Protein AF-0000000080310725 (afdb_homodimer)

Nearest PDB structures (foldseek):
  8wt9-assembly1_D  TM=8.294E-01  e=2.857E-10  Escherichia coli
  8wt6-assembly1_D  TM=8.098E-01  e=4.508E-10  Escherichia coli
  8wt7-assembly1_C  TM=7.850E-01  e=8.536E-10  Escherichia coli
  7l2y-assembly1_AAA-2  TM=4.038E-01  e=7.642E-01  Human immunodeficiency virus 1
  2qm1-assembly1_B  TM=2.972E-01  e=1.480E-01  Enterococcus faecalis V583

Secondary structure (DSSP, 8-state):
-------------EEEGGG--HHHHHHHH-SEEEEEEE--SSEEEEEEEETTS-EEEEEEEETTTTHHHHHHHHHHHHHTT-EEEEEE---TTTTHHHHHHHHHTT--EEE--HHHHHHHHHHHHS-----HHHHHHHHHHHHHTT--EE-PPPPHHHHHHHHHHHHHHHHHHHHHHHHHHHHHHHHHH-GGGGGTS-TT-HHHHHHHHH--SHHHHHHTHHHHHHHHHHHHTT-S-HHHHHHHHHHTTT--SPPPPHHHHHHHHHHHHHHHHHHHHHHHHHHHHHHHHHT-GGGHHHHHHH-HHHHHHHHHHH--GGGSS-HHHHHHHTT-SEEEE--SSSTT--EEEE---S-HHHHHHHHHHHHHHHHH-HHHHHHHHHH--SSHHHHHHHHHHHHHHHHHHHHHHHTTPPP-GGGTS-HHHHHHHT---------------/-------------EEEGGG--HHHHHHHH-SEEEEEEE--SSEEEEEEEETT--EEEEEEEETTTTHHHHHHHHHHHHHTT-EEEEEE---TTTTHHHHHHHHHTT--EEE--HHHHHHHHHHHHS-----HHHHHHHHHHHHHTT--EE-PPPPHHHHHHHHHHHHHHHHHHHHHHHHHHHHHHHHHH-GGGGGTS-TT-HHHHHHHHH--SHHHHHHTHHHHHHHHHHHHTT-S-HHHHHHHHHHTTT--SPPPPHHHHHHHHHHHHHHHHHHHHHHHHHHHHHHHHHT-GGGHHHHHHH-HHHHHHHHHHH--GGGSS-HHHHHHHTT-SEEEE--SSSTT--EEEE---S-HHHHHHHHHHHHHHHHH-HHHHHHHHHH--SSHHHHHHHHHHHHHHHHHHHHHHHTTPPP-GGGTS-HHHHHHHHT--------------

pLDDT: mean 86.04, std 17.28, range [19.34, 98.25]

Organism: NCBI:txid927083

Foldseek 3Di:
DPPPPQPPPPDLDEAELVPDDLVVLLVVQDQEWEWEWEFDQFKIKIFIHHLQLHTDHIYIDTPPVCLVSVVVSVVSSVVVRYQYAYEYEDDDCRCVVVVVVCVVVVHWYKYAYPVVLQVCLCVNNNDNDDDRSSSNSSRSNCVSVVRIGTDDDADPLLVVLLVLLVQLCVLVVVLVVLLVVLQVLCCAAPVCQVVQDDSLDLLNLQLCLVPVHLVSCQVPVVVQLVSSCVRCVCVDDSVSSCSNSVSSVDGPHDDDDPVSSVVSNVSSVSSNVSVVSSVVSLVVLVVSVVVPPLCVLVCVVQNRNLSSQLCNFPNQLQPDPALVRQCVQQQLDWDWDQDVPPRPDTDIDGRNNYDPSNVVSLLVSLVVCLVPPVVNVLQLVVQQDPDPVSNVVSSSLSSSLVSRQSNVSSVPDHDDVCVSDVVVVSVVVVPPDDPPPPPPPPDDD/DPPPPQPPPPDLDEAELVPDDLVVLLVVQDQEWEWEWEFDQFKIKIFIHHLQLHTDHIYIYTPPVCLVSVVVSVVSSVVVRYQYAYEYEDDPCRCVVVVVVCVVVVHWYKYAYPVVLQVCLCVNNNDNDDDRSSSNSSRSNCVSVVRIGTDDDADPLLVVLLVLLVQLCVLVVVLVVLLVVLQVLCCAAPVCQVVQDDSLDLLNLQLCLVPVHLVSCQVPVVVQLVSSCVRCVCVDDSVSSCSNSVSSVDGPHDDDDPVSSVVSNVSSVSSNVSVVSSVVSLVVLVVSVVVPPLCVLVCVVQNRNLSSQLCNFPNQLLPDPALVRQCVQQQLDWDWDQDVPPRPDTDIDGRNNYDPSNVVSLLVSLVVCLVPPPVNVLQLVVQQDPDPVSNVVSSSLSSSLVSRQSNVSSVPDHDDPCVSDVVVVSVVVVPPDPCPDDPPPPDPD

InterPro domains:
  IPR003346 Transposase IS116/IS110/IS902, C-terminal [PF02371] (301-380)
  IPR047650 Transposase IS110-like [PTHR33055] (34-418)

Structure (mmCIF, N/CA/C/O backbone):
data_AF-0000000080310725-model_v1
#
loop_
_entity.id
_entity.type
_entity.pdbx_description
1 polymer Transposase
#
loop_
_atom_site.group_PDB
_atom_site.id
_atom_site.type_symbol
_atom_site.label_atom_id
_atom_site.label_alt_id
_atom_site.label_comp_id
_atom_site.label_asym_id
_atom_site.label_entity_id
_atom_site.label_seq_id
_atom_site.pdbx_PDB_ins_code
_atom_site.Cartn_x
_atom_site.Cartn_y
_atom_site.Cartn_z
_atom_site.occupancy
_atom_site.B_iso_or_equiv
_atom_site.auth_seq_id
_atom_site.auth_comp_id
_atom_site.auth_asym_id
_atom_site.auth_atom_id
_atom_site.pdbx_PDB_model_num
ATOM 1 N N . MET A 1 1 ? -17.328 -12.906 -55.906 1 25.42 1 MET A N 1
ATOM 2 C CA . MET A 1 1 ? -18 -12.305 -54.75 1 25.42 1 MET A CA 1
ATOM 3 C C . MET A 1 1 ? -18.172 -13.32 -53.625 1 25.42 1 MET A C 1
ATOM 5 O O . MET A 1 1 ? -18.984 -14.242 -53.719 1 25.42 1 MET A O 1
ATOM 9 N N . GLN A 1 2 ? -17.047 -13.789 -53.062 1 28.05 2 GLN A N 1
ATOM 10 C CA . GLN A 1 2 ? -17.016 -14.812 -52 1 28.05 2 GLN A CA 1
ATOM 11 C C . GLN A 1 2 ? -17.906 -14.438 -50.844 1 28.05 2 GLN A C 1
ATOM 13 O O . GLN A 1 2 ? -17.859 -13.305 -50.344 1 28.05 2 GLN A O 1
ATOM 18 N N . GLU A 1 3 ? -19.094 -15 -50.781 1 30.92 3 GLU A N 1
ATOM 19 C CA . GLU A 1 3 ? -20.125 -14.789 -49.781 1 30.92 3 GLU A CA 1
ATOM 20 C C . GLU A 1 3 ? -19.531 -14.734 -48.375 1 30.92 3 GLU A C 1
ATOM 22 O O . GLU A 1 3 ? -18.812 -15.641 -47.969 1 30.92 3 GLU A O 1
ATOM 27 N N . VAL A 1 4 ? -19.203 -13.492 -47.906 1 34.78 4 VAL A N 1
ATOM 28 C CA . VAL A 1 4 ? -18.859 -13.281 -46.5 1 34.78 4 VAL A CA 1
ATOM 29 C C . VAL A 1 4 ? -19.828 -14.039 -45.594 1 34.78 4 VAL A C 1
ATOM 31 O O . VAL A 1 4 ? -21.031 -13.766 -45.594 1 34.78 4 VAL A O 1
ATOM 34 N N . VAL A 1 5 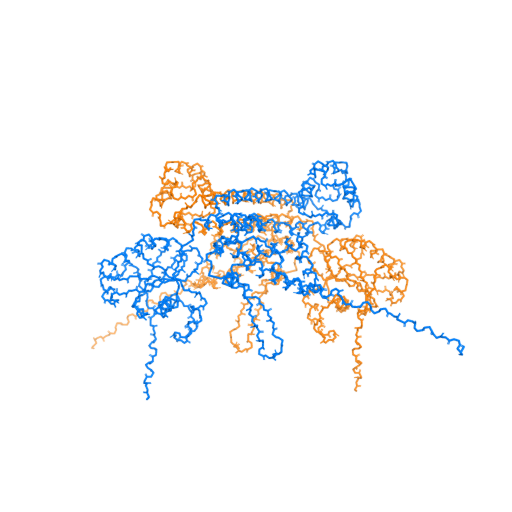? -19.703 -15.297 -45.5 1 34.66 5 VAL A N 1
ATOM 35 C CA . VAL A 1 5 ? -20.5 -16.047 -44.531 1 34.66 5 VAL A CA 1
ATOM 36 C C . VAL A 1 5 ? -20.656 -15.219 -43.25 1 34.66 5 VAL A C 1
ATOM 38 O O . VAL A 1 5 ? -19.688 -14.703 -42.719 1 34.66 5 VAL A O 1
ATOM 41 N N . PRO A 1 6 ? -21.812 -14.562 -43.125 1 36.81 6 PRO A N 1
ATOM 42 C CA . PRO A 1 6 ? -22.062 -13.805 -41.906 1 36.81 6 PRO A CA 1
ATOM 43 C C . PRO A 1 6 ? -21.516 -14.5 -40.656 1 36.81 6 PRO A C 1
ATOM 45 O O . PRO A 1 6 ? -21.516 -15.734 -40.562 1 36.81 6 PRO A O 1
ATOM 48 N N . VAL A 1 7 ? -20.578 -13.945 -40.125 1 39.16 7 VAL A N 1
ATOM 49 C CA . VAL A 1 7 ? -20.078 -14.453 -38.844 1 39.16 7 VAL A CA 1
ATOM 50 C C . VAL A 1 7 ? -21.25 -14.797 -37.938 1 39.16 7 VAL A C 1
ATOM 52 O O . VAL A 1 7 ? -22.062 -13.93 -37.594 1 39.16 7 VAL A O 1
ATOM 55 N N . ALA A 1 8 ? -21.922 -15.883 -38.125 1 38.78 8 ALA A N 1
ATOM 56 C CA . ALA A 1 8 ? -22.969 -16.406 -37.219 1 38.78 8 ALA A CA 1
ATOM 57 C C . ALA A 1 8 ? -22.75 -15.938 -35.781 1 38.78 8 ALA A C 1
ATOM 59 O O . ALA A 1 8 ? -21.625 -15.891 -35.312 1 38.78 8 ALA A O 1
ATOM 60 N N . LYS A 1 9 ? -23.688 -15.156 -35.344 1 47.44 9 LYS A N 1
ATOM 61 C CA . LYS A 1 9 ? -23.781 -14.789 -33.938 1 47.44 9 LYS A CA 1
ATOM 62 C C . LYS A 1 9 ? -23.438 -15.969 -33.031 1 47.44 9 LYS A C 1
ATOM 64 O O . LYS A 1 9 ? -24.109 -17 -33.062 1 47.44 9 LYS A O 1
ATOM 69 N N . ARG A 1 10 ? -22.156 -16.203 -32.844 1 55.78 10 ARG A N 1
ATOM 70 C CA . ARG A 1 10 ? -21.703 -17.281 -31.984 1 55.78 10 ARG A CA 1
ATOM 71 C C . ARG A 1 10 ? -22.438 -17.281 -30.656 1 55.78 10 ARG A C 1
ATOM 73 O O . ARG A 1 10 ? -22.547 -16.234 -30 1 55.78 10 ARG A O 1
ATOM 80 N N . THR A 1 11 ? -23.484 -18.078 -30.5 1 62.84 11 THR A N 1
ATOM 81 C CA . THR A 1 11 ? -24.172 -18.266 -29.234 1 62.84 11 THR A CA 1
ATOM 82 C C . THR A 1 11 ? -23.25 -18.953 -28.219 1 62.84 11 THR A C 1
ATOM 84 O O . THR A 1 11 ? -22.578 -19.938 -28.531 1 62.84 11 THR A O 1
ATOM 87 N N . TYR A 1 12 ? -22.906 -18.219 -27.125 1 77.69 12 TYR A N 1
ATOM 88 C CA . TYR A 1 12 ? -22.016 -18.719 -26.094 1 77.69 12 TYR A CA 1
ATOM 89 C C . TYR A 1 12 ? -22.797 -19.438 -24.984 1 77.69 12 TYR A C 1
ATOM 91 O O . TYR A 1 12 ? -22.891 -18.953 -23.859 1 77.69 12 TYR A O 1
ATOM 99 N N . ARG A 1 13 ? -23.5 -20.547 -25.359 1 81.56 13 ARG A N 1
ATOM 100 C CA . ARG A 1 13 ? -24.25 -21.297 -24.359 1 81.56 13 ARG A CA 1
ATOM 101 C C . ARG A 1 13 ? -23.312 -22.109 -23.469 1 81.56 13 ARG A C 1
ATOM 103 O O . ARG A 1 13 ? -22.328 -22.688 -23.953 1 81.56 13 ARG A O 1
ATOM 110 N N . THR A 1 14 ? -23.594 -22.109 -22.172 1 91 14 THR A N 1
ATOM 111 C CA . THR A 1 14 ? -22.766 -22.812 -21.203 1 91 14 THR A CA 1
ATOM 112 C C . THR A 1 14 ? -23.531 -23.984 -20.578 1 91 14 THR A C 1
ATOM 114 O O . THR A 1 14 ? -24.766 -23.953 -20.516 1 91 14 THR A O 1
ATOM 117 N N . VAL A 1 15 ? -22.859 -25.016 -20.359 1 93.88 15 VAL A N 1
ATOM 118 C CA . VAL A 1 15 ? -23.438 -26.188 -19.703 1 93.88 15 VAL A CA 1
ATOM 119 C C . VAL A 1 15 ? -22.734 -26.453 -18.375 1 93.88 15 VAL A C 1
ATOM 121 O O . VAL A 1 15 ? -21.531 -26.25 -18.25 1 93.88 15 VAL A O 1
ATOM 124 N N . GLU A 1 16 ? -23.5 -26.875 -17.391 1 95.69 16 GLU A N 1
ATOM 125 C CA . GLU A 1 16 ? -22.906 -27.219 -16.094 1 95.69 16 GLU A CA 1
ATOM 126 C C . GLU A 1 16 ? -22.172 -28.562 -16.172 1 95.69 16 GLU A C 1
ATOM 128 O O . GLU A 1 16 ? -22.625 -29.484 -16.844 1 95.69 16 GLU A O 1
ATOM 133 N N . ILE A 1 17 ? -21.156 -28.703 -15.484 1 96.19 17 ILE A N 1
ATOM 134 C CA . ILE A 1 17 ? -20.234 -29.844 -15.562 1 96.19 17 ILE A CA 1
ATOM 135 C C . ILE A 1 17 ? -21 -31.125 -15.281 1 96.19 17 ILE A C 1
ATOM 137 O O . ILE A 1 17 ? -20.688 -32.188 -15.867 1 96.19 17 ILE A O 1
ATOM 141 N N . GLN A 1 18 ? -22.031 -31.078 -14.508 1 94 18 GLN A N 1
ATOM 142 C CA . GLN A 1 18 ? -22.781 -32.281 -14.125 1 94 18 GLN A CA 1
ATOM 143 C C . GLN A 1 18 ? -23.609 -32.812 -15.297 1 94 18 GLN A C 1
ATOM 145 O O . GLN A 1 18 ? -24 -33.969 -15.305 1 94 18 GLN A O 1
ATOM 150 N N . HIS A 1 19 ? -23.766 -32 -16.297 1 94.38 19 HIS A N 1
ATOM 151 C CA . HIS A 1 19 ? -24.672 -32.375 -17.391 1 94.38 19 HIS A CA 1
ATOM 152 C C . HIS A 1 19 ? -23.891 -32.688 -18.656 1 94.38 19 HIS A C 1
ATOM 154 O O . HIS A 1 19 ? -24.469 -32.844 -19.734 1 94.38 19 HIS A O 1
ATOM 160 N N . VAL A 1 20 ? -22.656 -32.75 -18.531 1 94.75 20 VAL A N 1
ATOM 161 C CA . VAL A 1 20 ? -21.828 -33 -19.719 1 94.75 20 VAL A CA 1
ATOM 162 C C . VAL A 1 20 ? -21.719 -34.5 -19.953 1 94.75 20 VAL A C 1
ATOM 164 O O . VAL A 1 20 ? -21.422 -35.25 -19.031 1 94.75 20 VAL A O 1
ATOM 167 N N . ASP A 1 21 ? -21.969 -34.875 -21.172 1 94.25 21 ASP A N 1
ATOM 168 C CA . ASP A 1 21 ? -21.766 -36.281 -21.609 1 94.25 21 ASP A CA 1
ATOM 169 C C . ASP A 1 21 ? -20.422 -36.438 -22.328 1 94.25 21 ASP A C 1
ATOM 171 O O . ASP A 1 21 ? -20.266 -36 -23.469 1 94.25 21 ASP A O 1
ATOM 175 N N . ALA A 1 22 ? -19.594 -37.219 -21.703 1 94.75 22 ALA A N 1
ATOM 176 C CA . ALA A 1 22 ? -18.219 -37.375 -22.188 1 94.75 22 ALA A CA 1
ATOM 177 C C . ALA A 1 22 ? -18.172 -38.031 -23.547 1 94.75 22 ALA A C 1
ATOM 179 O O . ALA A 1 22 ? -17.391 -37.656 -24.422 1 94.75 22 ALA A O 1
ATOM 180 N N . SER A 1 23 ? -19 -39 -23.781 1 95.06 23 SER A N 1
ATOM 181 C CA . SER A 1 23 ? -19 -39.75 -25.047 1 95.06 23 SER A CA 1
ATOM 182 C C . SER A 1 23 ? -19.469 -38.875 -26.203 1 95.06 23 SER A C 1
ATOM 184 O O . SER A 1 23 ? -18.859 -38.875 -27.281 1 95.06 23 SER A O 1
ATOM 186 N N . LYS A 1 24 ? -20.5 -38.125 -25.953 1 95 24 LYS A N 1
ATOM 187 C CA . LYS A 1 24 ? -21.016 -37.219 -26.969 1 95 24 LYS A CA 1
ATOM 188 C C . LYS A 1 24 ? -19.984 -36.125 -27.281 1 95 24 LYS A C 1
ATOM 190 O O . LYS A 1 24 ? -19.797 -35.781 -28.438 1 95 24 LYS A O 1
ATOM 195 N N . LEU A 1 25 ? -19.422 -35.656 -26.266 1 94.75 25 LEU A N 1
ATOM 196 C CA . LEU A 1 25 ? -18.438 -34.625 -26.422 1 94.75 25 LEU A CA 1
ATOM 197 C C . LEU A 1 25 ? -17.219 -35.125 -27.188 1 94.75 25 LEU A C 1
ATOM 199 O O . LEU A 1 25 ? -16.719 -34.438 -28.094 1 94.75 25 LEU A O 1
ATOM 203 N N . ALA A 1 26 ? -16.781 -36.344 -26.891 1 95.31 26 ALA A N 1
ATOM 204 C CA . ALA A 1 26 ? -15.625 -36.938 -27.562 1 95.31 26 ALA A CA 1
ATOM 205 C C . ALA A 1 26 ? -15.875 -37.094 -29.047 1 95.31 26 ALA A C 1
ATOM 207 O O . ALA A 1 26 ? -14.992 -36.844 -29.875 1 95.31 26 ALA A O 1
ATOM 208 N N . THR A 1 27 ? -17.062 -37.531 -29.344 1 93.94 27 THR A N 1
ATOM 209 C CA . THR A 1 27 ? -17.422 -37.719 -30.734 1 93.94 27 THR A CA 1
ATOM 210 C C . THR A 1 27 ? -17.391 -36.406 -31.5 1 93.94 27 THR A C 1
ATOM 212 O O . THR A 1 27 ? -16.938 -36.344 -32.625 1 93.94 27 THR A O 1
ATOM 215 N N . ALA A 1 28 ? -17.844 -35.406 -30.859 1 92.81 28 ALA A N 1
ATOM 216 C CA . ALA A 1 28 ? -17.938 -34.094 -31.5 1 92.81 28 ALA A CA 1
ATOM 217 C C . ALA A 1 28 ? -16.547 -33.469 -31.656 1 92.81 28 ALA A C 1
ATOM 219 O O . ALA A 1 28 ? -16.297 -32.719 -32.594 1 92.81 28 ALA A O 1
ATOM 220 N N . LEU A 1 29 ? -15.641 -33.719 -30.828 1 91.56 29 LEU A N 1
ATOM 221 C CA . LEU A 1 29 ? -14.32 -33.094 -30.797 1 91.56 29 LEU A CA 1
ATOM 222 C C . LEU A 1 29 ? -13.367 -33.812 -31.766 1 91.56 29 LEU A C 1
ATOM 224 O O . LEU A 1 29 ? -12.523 -33.156 -32.375 1 91.56 29 LEU A O 1
ATOM 228 N N . GLY A 1 30 ? -13.422 -35.094 -31.891 1 89.25 30 GLY A N 1
ATOM 229 C CA . GLY A 1 30 ? -12.484 -35.875 -32.719 1 89.25 30 GLY A CA 1
ATOM 230 C C . GLY A 1 30 ? -11.258 -36.312 -31.953 1 89.25 30 GLY A C 1
ATOM 231 O O . GLY A 1 30 ? -11.352 -36.688 -30.766 1 89.25 30 GLY A O 1
ATOM 232 N N . ALA A 1 31 ? -10.055 -36.312 -32.625 1 91.62 31 ALA A N 1
ATOM 233 C CA . ALA A 1 31 ? -8.852 -36.938 -32.094 1 91.62 31 ALA A CA 1
ATOM 234 C C . ALA A 1 31 ? -8.133 -36 -31.109 1 91.62 31 ALA A C 1
ATOM 236 O O . ALA A 1 31 ? -7.395 -36.469 -30.234 1 91.62 31 ALA A O 1
ATOM 237 N N . CYS A 1 32 ? -8.367 -34.719 -31.344 1 94 32 CYS A N 1
ATOM 238 C CA . CYS A 1 32 ? -7.652 -33.75 -30.5 1 94 32 CYS A CA 1
ATOM 239 C C . CYS A 1 32 ? -8.602 -32.688 -30 1 94 32 CYS A C 1
ATOM 241 O O . CYS A 1 32 ? -9.484 -32.219 -30.719 1 94 32 CYS A O 1
ATOM 243 N N . CYS A 1 33 ? -8.375 -32.344 -28.734 1 96.56 33 CYS A N 1
ATOM 244 C CA . CYS A 1 33 ? -9.227 -31.328 -28.109 1 96.56 33 CYS A CA 1
ATOM 245 C C . CYS A 1 33 ? -8.391 -30.266 -27.406 1 96.56 33 CYS A C 1
ATOM 247 O O . CYS A 1 33 ? -7.465 -30.594 -26.656 1 96.56 33 CYS A O 1
ATOM 249 N N . ILE A 1 34 ? -8.734 -29.031 -27.656 1 97.75 34 ILE A N 1
ATOM 250 C CA . ILE A 1 34 ? -8.219 -27.906 -26.906 1 97.75 34 ILE A CA 1
ATOM 251 C C . ILE A 1 34 ? -9.211 -27.531 -25.797 1 97.75 34 ILE A C 1
ATOM 253 O O . ILE A 1 34 ? -10.375 -27.25 -26.062 1 97.75 34 ILE A O 1
ATOM 257 N N . VAL A 1 35 ? -8.766 -27.625 -24.609 1 98.25 35 VAL A N 1
ATOM 258 C CA . VAL A 1 35 ? -9.57 -27.172 -23.484 1 98.25 35 VAL A CA 1
ATOM 259 C C . VAL A 1 35 ? -9.117 -25.781 -23.047 1 98.25 35 VAL A C 1
ATOM 261 O O . VAL A 1 35 ? -8.055 -25.625 -22.438 1 98.25 35 VAL A O 1
ATOM 264 N N . ALA A 1 36 ? -9.898 -24.781 -23.281 1 97.19 36 ALA A N 1
ATOM 265 C CA . ALA A 1 36 ? -9.594 -23.406 -22.922 1 97.19 36 ALA A CA 1
ATOM 266 C C . ALA A 1 36 ? -10.281 -23.016 -21.609 1 97.19 36 ALA A C 1
ATOM 268 O O . ALA A 1 36 ? -11.508 -23 -21.531 1 97.19 36 ALA A O 1
ATOM 269 N N 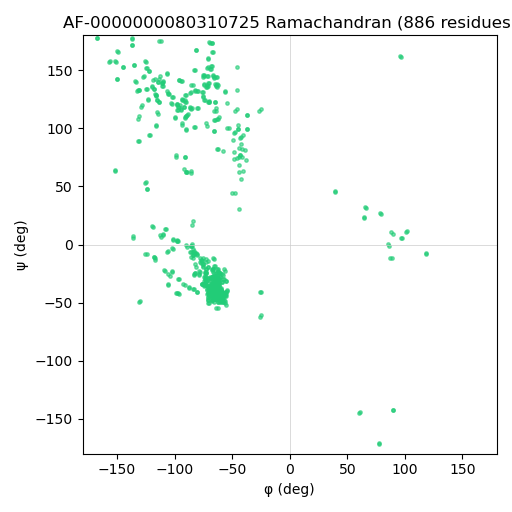. ILE A 1 37 ? -9.5 -22.641 -20.688 1 95.81 37 ILE A N 1
ATOM 270 C CA . ILE A 1 37 ? -10.07 -22.391 -19.359 1 95.81 37 ILE A CA 1
ATOM 271 C C . ILE A 1 37 ? -9.922 -20.906 -19 1 95.81 37 ILE A C 1
ATOM 273 O O . ILE A 1 37 ? -8.82 -20.359 -19.047 1 95.81 37 ILE A O 1
ATOM 277 N N . ASP A 1 38 ? -11 -20.281 -18.688 1 92.81 38 ASP A N 1
ATOM 278 C CA . ASP A 1 38 ? -11.008 -18.969 -18.078 1 92.81 38 ASP A CA 1
ATOM 279 C C . ASP A 1 38 ? -11.016 -19.062 -16.562 1 92.81 38 ASP A C 1
ATOM 281 O O . ASP A 1 38 ? -12.039 -19.406 -15.953 1 92.81 38 ASP A O 1
ATOM 285 N N . LEU A 1 39 ? -9.891 -18.688 -16.031 1 89.88 39 LEU A N 1
ATOM 286 C CA . LEU A 1 39 ? -9.648 -18.875 -14.609 1 89.88 39 LEU A CA 1
ATOM 287 C C . LEU A 1 39 ? -10.32 -17.766 -13.797 1 89.88 39 LEU A C 1
ATOM 289 O O . LEU A 1 39 ? -10.305 -16.609 -14.195 1 89.88 39 LEU A O 1
ATOM 293 N N . ALA A 1 40 ? -11.047 -18.125 -12.734 1 88.19 40 ALA A N 1
ATOM 294 C CA . ALA A 1 40 ? -11.625 -17.219 -11.734 1 88.19 40 ALA A CA 1
ATOM 295 C C . ALA A 1 40 ? -11.422 -17.766 -10.328 1 88.19 40 ALA A C 1
ATOM 297 O O . ALA A 1 40 ? -10.836 -18.844 -10.141 1 88.19 40 ALA A O 1
ATOM 298 N N . LYS A 1 41 ? -11.828 -17.047 -9.422 1 85.69 41 LYS A N 1
ATOM 299 C CA . LYS A 1 41 ? -11.688 -17.469 -8.031 1 85.69 41 LYS A CA 1
ATOM 300 C C . LYS A 1 41 ? -12.539 -18.703 -7.742 1 85.69 41 LYS A C 1
ATOM 302 O O . LYS A 1 41 ? -12.062 -19.656 -7.129 1 85.69 41 LYS A O 1
ATOM 307 N N . THR A 1 42 ? -13.781 -18.656 -8.211 1 88.19 42 THR A N 1
ATOM 308 C CA . THR A 1 42 ? -14.68 -19.766 -7.898 1 88.19 42 THR A CA 1
ATOM 309 C C . THR A 1 42 ? -15.359 -20.281 -9.156 1 88.19 42 THR A C 1
ATOM 311 O O . THR A 1 42 ? -15.297 -21.469 -9.461 1 88.19 42 THR A O 1
ATOM 314 N N . LYS A 1 43 ? -15.898 -19.406 -9.93 1 91.25 43 LYS A N 1
ATOM 315 C CA . LYS A 1 43 ? -16.641 -19.812 -11.117 1 91.25 43 LYS A CA 1
ATOM 316 C C . LYS A 1 43 ? -15.719 -19.922 -12.328 1 91.25 43 LYS A C 1
ATOM 318 O O . LYS A 1 43 ? -15.32 -18.922 -12.914 1 91.25 43 LYS A O 1
ATOM 323 N N . MET A 1 44 ? -15.555 -21.172 -12.758 1 93.38 44 MET A N 1
ATOM 324 C CA . MET A 1 44 ? -14.641 -21.453 -13.867 1 93.38 44 MET A CA 1
ATOM 325 C C . MET A 1 44 ? -15.422 -21.781 -15.141 1 93.38 44 MET A C 1
ATOM 327 O O . MET A 1 44 ? -16.516 -22.328 -15.078 1 93.38 44 MET A O 1
ATOM 331 N N . PHE A 1 45 ? -14.828 -21.391 -16.219 1 95.06 45 PHE A N 1
ATOM 332 C CA . PHE A 1 45 ? -15.367 -21.734 -17.531 1 95.06 45 PHE A CA 1
ATOM 333 C C . PHE A 1 45 ? -14.32 -22.453 -18.375 1 95.06 45 PHE A C 1
ATOM 335 O O . PHE A 1 45 ? -13.148 -22.078 -18.391 1 95.06 45 PHE A O 1
ATOM 342 N N . ALA A 1 46 ? -14.758 -23.516 -18.984 1 96.94 46 ALA A N 1
ATOM 343 C CA . ALA A 1 46 ? -13.867 -24.297 -19.844 1 96.94 46 ALA A CA 1
ATOM 344 C C . ALA A 1 46 ? -14.508 -24.531 -21.219 1 96.94 46 ALA A C 1
ATOM 346 O O . ALA A 1 46 ? -15.602 -25.094 -21.312 1 96.94 46 ALA A O 1
ATOM 347 N N . GLY A 1 47 ? -13.859 -24.031 -22.203 1 96.81 47 GLY A N 1
ATOM 348 C CA . GLY A 1 47 ? -14.297 -24.297 -23.562 1 96.81 47 GLY A CA 1
ATOM 349 C C . GLY A 1 47 ? -13.602 -25.5 -24.188 1 96.81 47 GLY A C 1
ATOM 350 O O . GLY A 1 47 ? -12.367 -25.562 -24.203 1 96.81 47 GLY A O 1
ATOM 351 N N . PHE A 1 48 ? -14.398 -26.453 -24.656 1 97.38 48 PHE A N 1
ATOM 352 C CA . PHE A 1 48 ? -13.891 -27.609 -25.391 1 97.38 48 PHE A CA 1
ATOM 353 C C . PHE A 1 48 ? -13.945 -27.359 -26.891 1 97.38 48 PHE A C 1
ATOM 355 O O . PHE A 1 48 ? -15.031 -27.234 -27.453 1 97.38 48 PHE A O 1
ATOM 362 N N . ALA A 1 49 ? -12.781 -27.328 -27.422 1 96.94 49 ALA A N 1
ATOM 363 C CA . ALA A 1 49 ? -12.695 -26.969 -28.828 1 96.94 49 ALA A CA 1
ATOM 364 C C . ALA A 1 49 ? -11.961 -28.031 -29.625 1 96.94 49 ALA A C 1
ATOM 366 O O . ALA A 1 49 ? -11.18 -28.812 -29.078 1 96.94 49 ALA A O 1
ATOM 367 N N . SER A 1 50 ? -12.227 -28.047 -30.922 1 95 50 SER A N 1
ATOM 368 C CA . SER A 1 50 ? -11.5 -28.906 -31.859 1 95 50 SER A CA 1
ATOM 369 C C . SER A 1 50 ? -10.062 -28.438 -32.031 1 95 50 SER A C 1
ATOM 371 O O . SER A 1 50 ? -9.688 -27.375 -31.531 1 95 50 SER A O 1
ATOM 373 N N . ALA A 1 51 ? -9.32 -29.234 -32.75 1 93.31 51 ALA A N 1
ATOM 374 C CA . ALA A 1 51 ? -7.926 -28.906 -33.031 1 93.31 51 ALA A CA 1
ATOM 375 C C . ALA A 1 51 ? -7.82 -27.594 -33.812 1 93.31 51 ALA A C 1
ATOM 377 O O . ALA A 1 51 ? -6.824 -26.875 -33.688 1 93.31 51 ALA A O 1
ATOM 378 N N . ALA A 1 52 ? -8.883 -27.297 -34.5 1 92 52 ALA A N 1
ATOM 379 C CA . ALA A 1 52 ? -8.891 -26.094 -35.312 1 92 52 ALA A CA 1
ATOM 380 C C . ALA A 1 52 ? -9.297 -24.859 -34.5 1 92 52 ALA A C 1
ATOM 382 O O . ALA A 1 52 ? -9.234 -23.734 -34.969 1 92 52 ALA A O 1
ATOM 383 N N . GLY A 1 53 ? -9.695 -25.078 -33.281 1 91.38 53 GLY A N 1
ATOM 384 C CA . GLY A 1 53 ? -10.023 -23.953 -32.406 1 91.38 53 GLY A CA 1
ATOM 385 C C . GLY A 1 53 ? -11.516 -23.656 -32.344 1 91.38 53 GLY A C 1
ATOM 386 O O . GLY A 1 53 ? -11.938 -22.672 -31.75 1 91.38 53 GLY A O 1
ATOM 387 N N . ARG A 1 54 ? -12.312 -24.484 -32.969 1 89.44 54 ARG A N 1
ATOM 388 C CA . ARG A 1 54 ? -13.758 -24.297 -32.938 1 89.44 54 ARG A CA 1
ATOM 389 C C . ARG A 1 54 ? -14.344 -24.812 -31.625 1 89.44 54 ARG A C 1
ATOM 391 O O . ARG A 1 54 ? -14.32 -26.016 -31.359 1 89.44 54 ARG A O 1
ATOM 398 N N . CYS A 1 55 ? -14.898 -23.969 -30.891 1 92.62 55 CYS A N 1
ATOM 399 C CA . CYS A 1 55 ? -15.461 -24.328 -29.594 1 92.62 55 CYS A CA 1
ATOM 400 C C . CYS A 1 55 ? -16.766 -25.094 -29.781 1 92.62 55 CYS A C 1
ATOM 402 O O . CYS A 1 55 ? -17.703 -24.594 -30.406 1 92.62 55 CYS A O 1
ATOM 404 N N . ILE A 1 56 ? -16.844 -26.203 -29.25 1 93 56 ILE A N 1
ATOM 405 C CA . ILE A 1 56 ? -18 -27.078 -29.391 1 93 56 ILE A CA 1
ATOM 406 C C . ILE A 1 56 ? -18.922 -26.906 -28.188 1 93 56 ILE A C 1
ATOM 408 O O . ILE A 1 56 ? -20.156 -26.859 -28.344 1 93 56 ILE A O 1
ATOM 412 N N . GLU A 1 57 ? -18.25 -26.828 -27.031 1 94.19 57 GLU A N 1
ATOM 413 C CA . GLU A 1 57 ? -19.031 -26.734 -25.797 1 94.19 57 GLU A CA 1
ATOM 414 C C . GLU A 1 57 ? -18.266 -25.953 -24.734 1 94.19 57 GLU A C 1
ATOM 416 O O . GLU A 1 57 ? -17.047 -26.047 -24.641 1 94.19 57 GLU A O 1
ATOM 421 N N . ILE A 1 58 ? -19.016 -25.188 -24.016 1 95.69 58 ILE A N 1
ATOM 422 C CA . ILE A 1 58 ? -18.438 -24.453 -22.891 1 95.69 58 ILE A CA 1
ATOM 423 C C . ILE A 1 58 ? -19.031 -24.984 -21.578 1 95.69 58 ILE A C 1
ATOM 425 O O . ILE A 1 58 ? -20.25 -24.953 -21.391 1 95.69 58 ILE A O 1
ATOM 429 N N . VAL A 1 59 ? -18.188 -25.406 -20.766 1 96.38 59 VAL A N 1
ATOM 430 C CA . VAL A 1 59 ? -18.594 -26.047 -19.516 1 96.38 59 VAL A CA 1
ATOM 431 C C . VAL A 1 59 ? -18.266 -25.141 -18.344 1 96.38 59 VAL A C 1
ATOM 433 O O . VAL A 1 59 ? -17.203 -24.531 -18.297 1 96.38 59 VAL A O 1
ATOM 436 N N . ARG A 1 60 ? -19.156 -25 -17.406 1 96.25 60 ARG A N 1
ATOM 437 C CA . ARG A 1 60 ? -18.938 -24.234 -16.188 1 96.25 60 ARG A CA 1
ATOM 438 C C . ARG A 1 60 ? -18.844 -25.141 -14.977 1 96.25 60 ARG A C 1
ATOM 440 O O . ARG A 1 60 ? -19.578 -26.125 -14.867 1 96.25 60 ARG A O 1
ATOM 447 N N . PHE A 1 61 ? -17.969 -24.875 -14.086 1 95.62 61 PHE A N 1
ATOM 448 C CA . PHE A 1 61 ? -17.844 -25.625 -12.844 1 95.62 61 PHE A CA 1
ATOM 449 C C . PHE A 1 61 ? -17.297 -24.734 -11.727 1 95.62 61 PHE A C 1
ATOM 451 O O . PHE A 1 61 ? -16.688 -23.688 -11.992 1 95.62 61 PHE A O 1
ATOM 458 N N . GLU A 1 62 ? -17.547 -25.078 -10.477 1 94.81 62 GLU A N 1
ATOM 459 C CA . GLU A 1 62 ? -17.109 -24.312 -9.312 1 94.81 62 GLU A CA 1
ATOM 460 C C . GLU A 1 62 ? -15.82 -24.875 -8.727 1 94.81 62 GLU A C 1
ATOM 462 O O . GLU A 1 62 ? -15.742 -26.062 -8.422 1 94.81 62 GLU A O 1
ATOM 467 N N . HIS A 1 63 ? -14.82 -24.109 -8.727 1 93.44 63 HIS A N 1
ATOM 468 C CA . HIS A 1 63 ? -13.555 -24.469 -8.094 1 93.44 63 HIS A CA 1
ATOM 469 C C . HIS A 1 63 ? -13.523 -24.031 -6.637 1 93.44 63 HIS A C 1
ATOM 471 O O . HIS A 1 63 ? -13.891 -22.891 -6.316 1 93.44 63 HIS A O 1
ATOM 477 N N . PRO A 1 64 ? -13.188 -24.875 -5.629 1 92.94 64 PRO A N 1
ATOM 478 C CA . PRO A 1 64 ? -12.656 -26.219 -5.887 1 92.94 64 PRO A CA 1
ATOM 479 C C . PRO A 1 64 ? -13.727 -27.297 -5.805 1 92.94 64 PRO A C 1
ATOM 481 O O . PRO A 1 64 ? -13.453 -28.469 -6.094 1 92.94 64 PRO A O 1
ATOM 484 N N . LYS A 1 65 ? -14.906 -27.031 -5.598 1 91.56 65 LYS A N 1
ATOM 485 C CA . LYS A 1 65 ? -15.984 -27.969 -5.277 1 91.56 65 LYS A CA 1
ATOM 486 C C . LYS A 1 65 ? -16.172 -29 -6.391 1 91.56 65 LYS A C 1
ATOM 488 O O . LYS A 1 65 ? -16.406 -30.172 -6.121 1 91.56 65 LYS A O 1
ATOM 493 N N . GLN A 1 66 ? -16.016 -28.516 -7.578 1 95.5 66 GLN A N 1
ATOM 494 C CA . GLN A 1 66 ? -16.344 -29.391 -8.703 1 95.5 66 GLN A CA 1
ATOM 495 C C . GLN A 1 66 ? -15.125 -29.625 -9.586 1 95.5 66 GLN A C 1
ATOM 497 O O . GLN A 1 66 ? -15.25 -30.109 -10.711 1 95.5 66 GLN A O 1
ATOM 502 N N . THR A 1 67 ? -14.008 -29.312 -9.055 1 95.5 67 THR A N 1
ATOM 503 C CA . THR A 1 67 ? -12.789 -29.453 -9.844 1 95.5 67 THR A CA 1
ATOM 504 C C . THR A 1 67 ? -12.477 -30.922 -10.102 1 95.5 67 THR A C 1
ATOM 506 O O . THR A 1 67 ? -12.008 -31.281 -11.188 1 95.5 67 THR A O 1
ATOM 509 N N . ARG A 1 68 ? -12.766 -31.766 -9.18 1 94.88 68 ARG A N 1
ATOM 510 C CA . ARG A 1 68 ? -12.531 -33.188 -9.367 1 94.88 68 ARG A CA 1
ATOM 511 C C . ARG A 1 68 ? -13.406 -33.75 -10.484 1 94.88 68 ARG A C 1
ATOM 513 O O . ARG A 1 68 ? -12.953 -34.562 -11.289 1 94.88 68 ARG A O 1
ATOM 520 N N . LEU A 1 69 ? -14.609 -33.25 -10.516 1 96.56 69 LEU A N 1
ATOM 521 C CA . LEU A 1 69 ? -15.516 -33.656 -11.586 1 96.56 69 LEU A CA 1
ATOM 522 C C . LEU A 1 69 ? -14.977 -33.219 -12.945 1 96.56 69 LEU A C 1
ATOM 524 O O . LEU A 1 69 ? -15.07 -33.969 -13.922 1 96.56 69 LEU A O 1
ATOM 528 N N . PHE A 1 70 ? -14.484 -32.125 -13.031 1 97.62 70 PHE A N 1
ATOM 529 C CA . PHE A 1 70 ? -13.898 -31.625 -14.266 1 97.62 70 PHE A CA 1
ATOM 530 C C . PHE A 1 70 ? -12.703 -32.469 -14.688 1 97.62 70 PHE A C 1
ATOM 532 O O . PHE A 1 70 ? -12.586 -32.844 -15.859 1 97.62 70 PHE A O 1
ATOM 539 N N . LEU A 1 71 ? -11.844 -32.812 -13.695 1 97.56 71 LEU A N 1
ATOM 540 C CA . LEU A 1 71 ? -10.672 -33.625 -13.969 1 97.56 71 LEU A CA 1
ATOM 541 C C . LEU A 1 71 ? -11.078 -35.031 -14.422 1 97.56 71 LEU A C 1
ATOM 543 O O . LEU A 1 71 ? -10.453 -35.594 -15.32 1 97.56 71 LEU A O 1
ATOM 547 N N . GLU A 1 72 ? -12.086 -35.5 -13.852 1 97.12 72 GLU A N 1
ATOM 548 C CA . GLU A 1 72 ? -12.609 -36.812 -14.266 1 97.12 72 GLU A CA 1
ATOM 549 C C . GLU A 1 72 ? -13.109 -36.781 -15.703 1 97.12 72 GLU A C 1
ATOM 551 O O . GLU A 1 72 ? -12.922 -37.719 -16.453 1 97.12 72 GLU A O 1
ATOM 556 N N . LEU A 1 73 ? -13.758 -35.656 -16.016 1 97.56 73 LEU A N 1
ATOM 557 C CA . LEU A 1 73 ? -14.203 -35.5 -17.391 1 97.56 73 LEU A CA 1
ATOM 558 C C . LEU A 1 73 ? -13.031 -35.531 -18.359 1 97.56 73 LEU A C 1
ATOM 560 O O . LEU A 1 73 ? -13.094 -36.188 -19.391 1 97.56 73 LEU A O 1
ATOM 564 N N . LEU A 1 74 ? -11.992 -34.844 -18.047 1 97.88 74 LEU A N 1
ATOM 565 C CA . LEU A 1 74 ? -10.812 -34.844 -18.891 1 97.88 74 LEU A CA 1
ATOM 566 C C . LEU A 1 74 ? -10.211 -36.25 -19.031 1 97.88 74 LEU A C 1
ATOM 568 O O . LEU A 1 74 ? -9.836 -36.656 -20.125 1 97.88 74 LEU A O 1
ATOM 572 N N . CYS A 1 75 ? -10.188 -36.969 -17.906 1 97.06 75 CYS A N 1
ATOM 573 C CA . CYS A 1 75 ? -9.648 -38.344 -17.922 1 97.06 75 CYS A CA 1
ATOM 574 C C . CYS A 1 75 ? -10.508 -39.25 -18.781 1 97.06 75 CYS A C 1
ATOM 576 O O . CYS A 1 75 ? -9.984 -40.062 -19.547 1 97.06 75 CYS A O 1
ATOM 578 N N . ARG A 1 76 ? -11.758 -39.062 -18.703 1 96.94 76 ARG A N 1
ATOM 579 C CA . ARG A 1 76 ? -12.688 -39.844 -19.5 1 96.94 76 ARG A CA 1
ATOM 580 C C . ARG A 1 76 ? -12.5 -39.594 -20.984 1 96.94 76 ARG A C 1
ATOM 582 O O . ARG A 1 76 ? -12.531 -40.5 -21.797 1 96.94 76 ARG A O 1
ATOM 589 N N . LEU A 1 77 ? -12.359 -38.344 -21.328 1 97.19 77 LEU A N 1
ATOM 590 C CA . LEU A 1 77 ? -12.125 -38 -22.719 1 97.19 77 LEU A CA 1
ATOM 591 C C . LEU A 1 77 ? -10.844 -38.656 -23.234 1 97.19 77 LEU A C 1
ATOM 593 O O . LEU A 1 77 ? -10.812 -39.156 -24.359 1 97.19 77 LEU A O 1
ATOM 597 N N . ARG A 1 78 ? -9.828 -38.656 -22.438 1 96.62 78 ARG A N 1
ATOM 598 C CA . ARG A 1 78 ? -8.57 -39.281 -22.812 1 96.62 78 ARG A CA 1
ATOM 599 C C . ARG A 1 78 ? -8.758 -40.781 -23.016 1 96.62 78 ARG A C 1
ATOM 601 O O . ARG A 1 78 ? -8.18 -41.375 -23.938 1 96.62 78 ARG A O 1
ATOM 608 N N . GLU A 1 79 ? -9.531 -41.406 -22.141 1 95.88 79 GLU A N 1
ATOM 609 C CA . GLU A 1 79 ? -9.812 -42.844 -22.25 1 95.88 79 GLU A CA 1
ATOM 610 C C . GLU A 1 79 ? -10.555 -43.156 -23.547 1 95.88 79 GLU A C 1
ATOM 612 O O . GLU A 1 79 ? -10.414 -44.25 -24.094 1 95.88 79 GLU A O 1
ATOM 617 N N . LEU A 1 80 ? -11.289 -42.188 -23.984 1 96.25 80 LEU A N 1
ATOM 618 C CA . LEU A 1 80 ? -12.055 -42.375 -25.219 1 96.25 80 LEU A CA 1
ATOM 619 C C . LEU A 1 80 ? -11.195 -42.062 -26.438 1 96.25 80 LEU A C 1
ATOM 621 O O . LEU A 1 80 ? -11.695 -42.031 -27.562 1 96.25 80 LEU A O 1
ATOM 625 N N . GLY A 1 81 ? -9.922 -41.688 -26.172 1 94.25 81 GLY A N 1
ATOM 626 C CA . GLY A 1 81 ? -8.977 -41.531 -27.266 1 94.25 81 GLY A CA 1
ATOM 627 C C . GLY A 1 81 ? -8.75 -40.094 -27.688 1 94.25 81 GLY A C 1
ATOM 628 O O . GLY A 1 81 ? -8.117 -39.844 -28.719 1 94.25 81 GLY A O 1
ATOM 629 N N . VAL A 1 82 ? -9.195 -39.156 -26.969 1 96.06 82 VAL A N 1
ATOM 630 C CA . VAL A 1 82 ? -9.047 -37.75 -27.312 1 96.06 82 VAL A CA 1
ATOM 631 C C . VAL A 1 82 ? -7.746 -37.219 -26.719 1 96.06 82 VAL A C 1
ATOM 633 O O . VAL A 1 82 ? -7.52 -37.312 -25.516 1 96.06 82 VAL A O 1
ATOM 636 N N . ALA A 1 83 ? -6.871 -36.688 -27.531 1 97 83 ALA A N 1
ATOM 637 C CA . ALA A 1 83 ? -5.684 -36 -27.047 1 97 83 ALA A CA 1
ATOM 638 C C . ALA A 1 83 ? -6.031 -34.625 -26.516 1 97 83 ALA A C 1
ATOM 640 O O . ALA A 1 83 ? -6.719 -33.844 -27.203 1 97 83 ALA A O 1
ATOM 641 N N . LEU A 1 84 ? -5.578 -34.281 -25.375 1 97.75 84 LEU A N 1
ATOM 642 C CA . LEU A 1 84 ? -5.996 -33.031 -24.734 1 97.75 84 LEU A CA 1
ATOM 643 C C . LEU A 1 84 ? -4.828 -32.062 -24.609 1 97.75 84 LEU A C 1
ATOM 645 O O . LEU A 1 84 ? -3.703 -32.469 -24.312 1 97.75 84 LEU A O 1
ATOM 649 N N . GLU A 1 85 ? -5.086 -30.797 -24.844 1 97.5 85 GLU A N 1
ATOM 650 C CA . GLU A 1 85 ? -4.242 -29.656 -24.516 1 97.5 85 GLU A CA 1
ATOM 651 C C . GLU A 1 85 ? -5.039 -28.562 -23.812 1 97.5 85 GLU A C 1
ATOM 653 O O . GLU A 1 85 ? -6.148 -28.234 -24.234 1 97.5 85 GLU A O 1
ATOM 658 N N . VAL A 1 86 ? -4.48 -28.109 -22.781 1 97.75 86 VAL A N 1
ATOM 659 C CA . VAL A 1 86 ? -5.199 -27.094 -22.016 1 97.75 86 VAL A CA 1
ATOM 660 C C . VAL A 1 86 ? -4.555 -25.719 -22.25 1 97.75 86 VAL A C 1
ATOM 662 O O . VAL A 1 86 ? -3.334 -25.594 -22.156 1 97.75 86 VAL A O 1
ATOM 665 N N . ALA A 1 87 ? -5.359 -24.734 -22.562 1 96.69 87 ALA A N 1
ATOM 666 C CA . ALA A 1 87 ? -4.922 -23.344 -22.703 1 96.69 87 ALA A CA 1
ATOM 667 C C . ALA A 1 87 ? -5.582 -22.453 -21.672 1 96.69 87 ALA A C 1
ATOM 669 O O . ALA A 1 87 ? -6.801 -22.5 -21.484 1 96.69 87 ALA A O 1
ATOM 670 N N . MET A 1 88 ? -4.746 -21.688 -20.969 1 94.25 88 MET A N 1
ATOM 671 C CA . MET A 1 88 ? -5.273 -20.828 -19.922 1 94.25 88 MET A CA 1
ATOM 672 C C . MET A 1 88 ? -4.652 -19.438 -19.984 1 94.25 88 MET A C 1
ATOM 674 O O . MET A 1 88 ? -3.551 -19.281 -20.516 1 94.25 88 MET A O 1
ATOM 678 N N . GLU A 1 89 ? -5.398 -18.469 -19.469 1 88 89 GLU A N 1
ATOM 679 C CA . GLU A 1 89 ? -4.848 -17.141 -19.203 1 88 89 GLU A CA 1
ATOM 680 C C . GLU A 1 89 ? -4.305 -17.047 -17.781 1 88 89 GLU A C 1
ATOM 682 O O . GLU A 1 89 ? -5.004 -17.375 -16.812 1 88 89 GLU A O 1
ATOM 687 N N . PRO A 1 90 ? -3.035 -16.672 -17.719 1 80.06 90 PRO A N 1
ATOM 688 C CA . PRO A 1 90 ? -2.471 -16.562 -16.375 1 80.06 90 PRO A CA 1
ATOM 689 C C . PRO A 1 90 ? -3.117 -15.445 -15.547 1 80.06 90 PRO A C 1
ATOM 691 O O . PRO A 1 90 ? -3.027 -14.273 -15.914 1 80.06 90 PRO A O 1
ATOM 694 N N . THR A 1 91 ? -4.109 -15.781 -14.672 1 73.81 91 THR A N 1
ATOM 695 C CA . THR A 1 91 ? -4.73 -14.789 -13.805 1 73.81 91 THR A CA 1
ATOM 696 C C . THR A 1 91 ? -4.465 -15.109 -12.336 1 73.81 91 THR A C 1
ATOM 698 O O . THR A 1 91 ? -5.012 -16.078 -11.805 1 73.81 91 THR A O 1
ATOM 701 N N . GLY A 1 92 ? -3.625 -14.453 -11.812 1 73.69 92 GLY A N 1
ATOM 702 C CA . GLY A 1 92 ? -3.438 -14.555 -10.375 1 73.69 92 GLY A CA 1
ATOM 703 C C . GLY A 1 92 ? -3.07 -15.953 -9.922 1 73.69 92 GLY A C 1
ATOM 704 O O . GLY A 1 92 ? -2.342 -16.672 -10.617 1 73.69 92 GLY A O 1
ATOM 705 N N . VAL A 1 93 ? -3.545 -16.406 -8.719 1 84.62 93 VAL A N 1
ATOM 706 C CA . VAL A 1 93 ? -3.131 -17.641 -8.062 1 84.62 93 VAL A CA 1
ATOM 707 C C . VAL A 1 93 ? -4.238 -18.688 -8.188 1 84.62 93 VAL A C 1
ATOM 709 O O . VAL A 1 93 ? -4.016 -19.859 -7.914 1 84.62 93 VAL A O 1
ATOM 712 N N . TYR A 1 94 ? -5.309 -18.406 -8.672 1 82.19 94 TYR A N 1
ATOM 713 C CA . TYR A 1 94 ? -6.492 -19.25 -8.547 1 82.19 94 TYR A CA 1
ATOM 714 C C . TYR A 1 94 ? -6.43 -20.422 -9.516 1 82.19 94 TYR A C 1
ATOM 716 O O . TYR A 1 94 ? -7.105 -21.438 -9.32 1 82.19 94 TYR A O 1
ATOM 724 N N . GLY A 1 95 ? -5.566 -20.344 -10.461 1 88.38 95 GLY A N 1
ATOM 725 C CA . GLY A 1 95 ? -5.426 -21.453 -11.383 1 88.38 95 GLY A CA 1
ATOM 726 C C . GLY A 1 95 ? -4.277 -22.391 -11.031 1 88.38 95 GLY A C 1
ATOM 727 O O . GLY A 1 95 ? -4.094 -23.422 -11.664 1 88.38 95 GLY A O 1
ATOM 728 N N . ASP A 1 96 ? -3.635 -22.125 -9.953 1 93.31 96 ASP A N 1
ATOM 729 C CA . ASP A 1 96 ? -2.412 -22.844 -9.633 1 93.31 96 ASP A CA 1
ATOM 730 C C . ASP A 1 96 ? -2.719 -24.297 -9.242 1 93.31 96 ASP A C 1
ATOM 732 O O . ASP A 1 96 ? -2.051 -25.219 -9.695 1 93.31 96 ASP A O 1
ATOM 736 N N . ALA A 1 97 ? -3.719 -24.469 -8.414 1 94.56 97 ALA A N 1
ATOM 737 C CA . ALA A 1 97 ? -4.09 -25.828 -7.984 1 94.56 97 ALA A CA 1
ATOM 738 C C . ALA A 1 97 ? -4.559 -26.656 -9.164 1 94.56 97 ALA A C 1
ATOM 740 O O . ALA A 1 97 ? -4.184 -27.828 -9.297 1 94.56 97 ALA A O 1
ATOM 741 N N . LEU A 1 98 ? -5.34 -26.047 -10 1 94.94 98 LEU A N 1
ATOM 742 C CA . LEU A 1 98 ? -5.82 -26.75 -11.188 1 94.94 98 LEU A CA 1
ATOM 743 C C . LEU A 1 98 ? -4.664 -27.109 -12.117 1 94.94 98 LEU A C 1
ATOM 745 O O . LEU A 1 98 ? -4.578 -28.234 -12.602 1 94.94 98 LEU A O 1
ATOM 749 N N . ARG A 1 99 ? -3.855 -26.172 -12.344 1 95 99 ARG A N 1
ATOM 750 C CA . ARG A 1 99 ? -2.691 -26.422 -13.188 1 95 99 ARG A CA 1
ATOM 751 C C . ARG A 1 99 ? -1.839 -27.562 -12.625 1 95 99 ARG A C 1
ATOM 753 O O . ARG A 1 99 ? -1.372 -28.422 -13.367 1 95 99 ARG A O 1
ATOM 760 N N . TYR A 1 100 ? -1.647 -27.562 -11.359 1 95.19 100 TYR A N 1
ATOM 761 C CA . TYR A 1 100 ? -0.9 -28.625 -10.68 1 95.19 100 TYR A CA 1
ATOM 762 C C . TYR A 1 100 ? -1.531 -29.984 -10.93 1 95.19 100 TYR A C 1
ATOM 764 O O . TYR A 1 100 ? -0.837 -30.938 -11.281 1 95.19 100 TYR A O 1
ATOM 772 N N . GLN A 1 101 ? -2.818 -30.078 -10.836 1 96.62 101 GLN A N 1
ATOM 773 C CA . GLN A 1 101 ? -3.537 -31.344 -11.047 1 96.62 101 GLN A CA 1
ATOM 774 C C . GLN A 1 101 ? -3.434 -31.797 -12.492 1 96.62 101 GLN A C 1
ATOM 776 O O . GLN A 1 101 ? -3.322 -33 -12.766 1 96.62 101 GLN A O 1
ATOM 781 N N . LEU A 1 102 ? -3.48 -30.859 -13.391 1 96.88 102 LEU A N 1
ATOM 782 C CA . LEU A 1 102 ? -3.33 -31.188 -14.805 1 96.88 102 LEU A CA 1
ATOM 783 C C . LEU A 1 102 ? -1.933 -31.719 -15.094 1 96.88 102 LEU A C 1
ATOM 785 O O . LEU A 1 102 ? -1.777 -32.719 -15.82 1 96.88 102 LEU A O 1
ATOM 789 N N . THR A 1 103 ? -0.981 -31.094 -14.477 1 94.75 103 THR A N 1
ATOM 790 C CA . THR A 1 103 ? 0.404 -31.516 -14.648 1 94.75 103 THR A CA 1
ATOM 791 C C . THR A 1 103 ? 0.612 -32.938 -14.094 1 94.75 103 THR A C 1
ATOM 793 O O . THR A 1 103 ? 1.29 -33.75 -14.711 1 94.75 103 THR A O 1
ATOM 796 N N . LEU A 1 104 ? 0.032 -33.25 -12.961 1 94.62 104 LEU A N 1
ATOM 797 C CA . LEU A 1 104 ? 0.125 -34.562 -12.344 1 94.62 104 LEU A CA 1
ATOM 798 C C . LEU A 1 104 ? -0.451 -35.656 -13.266 1 94.62 104 LEU A C 1
ATOM 800 O O . LEU A 1 104 ? -0.037 -36.812 -13.203 1 94.62 104 LEU A O 1
ATOM 804 N N . ARG A 1 105 ? -1.329 -35.219 -14.141 1 95.75 105 ARG A N 1
ATOM 805 C CA . ARG A 1 105 ? -2.01 -36.156 -15.031 1 95.75 105 ARG A CA 1
ATOM 806 C C . ARG A 1 105 ? -1.397 -36.156 -16.422 1 95.75 105 ARG A C 1
ATOM 808 O O . ARG A 1 105 ? -1.957 -36.719 -17.359 1 95.75 105 ARG A O 1
ATOM 815 N N . ASP A 1 106 ? -0.347 -35.375 -16.5 1 95.38 106 ASP A N 1
ATOM 816 C CA . ASP A 1 106 ? 0.424 -35.281 -17.734 1 95.38 106 ASP A CA 1
ATOM 817 C C . ASP A 1 106 ? -0.408 -34.656 -18.859 1 95.38 106 ASP A C 1
ATOM 819 O O . ASP A 1 106 ? -0.345 -35.125 -20.016 1 95.38 106 ASP A O 1
ATOM 823 N N . ILE A 1 107 ? -1.247 -33.812 -18.562 1 96.62 107 ILE A N 1
ATOM 824 C CA . ILE A 1 107 ? -1.979 -33.031 -19.562 1 96.62 107 ILE A CA 1
ATOM 825 C C . ILE A 1 107 ? -1.236 -31.719 -19.844 1 96.62 107 ILE A C 1
ATOM 827 O O . ILE A 1 107 ? -1.028 -30.906 -18.938 1 96.62 107 ILE A O 1
ATOM 831 N N . PRO A 1 108 ? -0.818 -31.531 -21.047 1 96.5 108 PRO A N 1
ATOM 832 C CA . PRO A 1 108 ? -0.046 -30.312 -21.344 1 96.5 108 PRO A CA 1
ATOM 833 C C . PRO A 1 108 ? -0.846 -29.031 -21.125 1 96.5 108 PRO A C 1
ATOM 835 O O . PRO A 1 108 ? -2.012 -28.953 -21.516 1 96.5 108 PRO A O 1
ATOM 838 N N . VAL A 1 109 ? -0.234 -28.094 -20.516 1 96.81 109 VAL A N 1
ATOM 839 C CA . VAL A 1 109 ? -0.868 -26.812 -20.219 1 96.81 109 VAL A CA 1
ATOM 840 C C . VAL A 1 109 ? -0.122 -25.688 -20.938 1 96.81 109 VAL A C 1
ATOM 842 O O . VAL A 1 109 ? 1.11 -25.625 -20.906 1 96.81 109 VAL A O 1
ATOM 845 N N . PHE A 1 110 ? -0.877 -24.812 -21.562 1 96.38 110 PHE A N 1
ATOM 846 C CA . PHE A 1 110 ? -0.336 -23.672 -22.312 1 96.38 110 PHE A CA 1
ATOM 847 C C . PHE A 1 110 ? -0.896 -22.359 -21.766 1 96.38 110 PHE A C 1
ATOM 849 O O . PHE A 1 110 ? -2.014 -22.328 -21.25 1 96.38 110 PHE A O 1
ATOM 856 N N . ARG A 1 111 ? -0.087 -21.328 -21.875 1 93.75 111 ARG A N 1
ATOM 857 C CA . ARG A 1 111 ? -0.531 -20.016 -21.438 1 93.75 111 ARG A CA 1
ATOM 858 C C . ARG A 1 111 ? -0.726 -19.078 -22.609 1 93.75 111 ARG A C 1
ATOM 860 O O . ARG A 1 111 ? 0.044 -19.109 -23.578 1 93.75 111 ARG A O 1
ATOM 867 N N . VAL A 1 112 ? -1.779 -18.312 -22.531 1 92.38 112 VAL A N 1
ATOM 868 C CA . VAL A 1 112 ? -2.059 -17.25 -23.484 1 92.38 112 VAL A CA 1
ATOM 869 C C . VAL A 1 112 ? -2.039 -15.898 -22.797 1 92.38 112 VAL A C 1
ATOM 871 O O . VAL A 1 112 ? -2.689 -15.711 -21.766 1 92.38 112 VAL A O 1
ATOM 874 N N . ASP A 1 113 ? -1.31 -14.977 -23.297 1 85.94 113 ASP A N 1
ATOM 875 C CA . ASP A 1 113 ? -1.157 -13.648 -22.719 1 85.94 113 ASP A CA 1
ATOM 876 C C . ASP A 1 113 ? -2.488 -12.898 -22.688 1 85.94 113 ASP A C 1
ATOM 878 O O . ASP A 1 113 ? -3.248 -12.945 -23.656 1 85.94 113 ASP A O 1
ATOM 882 N N . ALA A 1 114 ? -2.709 -12.242 -21.578 1 82.69 114 ALA A N 1
ATOM 883 C CA . ALA A 1 114 ? -3.969 -11.523 -21.375 1 82.69 114 ALA A CA 1
ATOM 884 C C . ALA A 1 114 ? -4.148 -10.43 -22.422 1 82.69 114 ALA A C 1
ATOM 886 O O . ALA A 1 114 ? -5.254 -10.203 -22.906 1 82.69 114 ALA A O 1
ATOM 887 N N . LYS A 1 115 ? -3.129 -9.734 -22.734 1 80.19 115 LYS A N 1
ATOM 888 C CA . LYS A 1 115 ? -3.215 -8.641 -23.703 1 80.19 115 LYS A CA 1
ATOM 889 C C . LYS A 1 115 ? -3.633 -9.164 -25.078 1 80.19 115 LYS A C 1
ATOM 891 O O . LYS A 1 115 ? -4.43 -8.531 -25.766 1 80.19 115 LYS A O 1
ATOM 896 N N . LYS A 1 116 ? -3.104 -10.289 -25.438 1 82.44 116 LYS A N 1
ATOM 897 C CA . LYS A 1 116 ? -3.441 -10.875 -26.734 1 82.44 116 LYS A CA 1
ATOM 898 C C . LYS A 1 116 ? -4.91 -11.281 -26.781 1 82.44 116 LYS A C 1
ATOM 900 O O . LYS A 1 116 ? -5.57 -11.109 -27.812 1 82.44 116 LYS A O 1
ATOM 905 N N . VAL A 1 117 ? -5.344 -11.781 -25.688 1 84.38 117 VAL A N 1
ATOM 906 C CA . VAL A 1 117 ? -6.75 -12.156 -25.609 1 84.38 117 VAL A CA 1
ATOM 907 C C . VAL A 1 117 ? -7.629 -10.922 -25.766 1 84.38 117 VAL A C 1
ATOM 909 O O . VAL A 1 117 ? -8.586 -10.93 -26.547 1 84.38 117 VAL A O 1
ATOM 912 N N . HIS A 1 118 ? -7.23 -9.875 -25.031 1 83.75 118 HIS A N 1
ATOM 913 C CA . HIS A 1 118 ? -8 -8.633 -25.094 1 83.75 118 HIS A CA 1
ATOM 914 C C . HIS A 1 118 ? -7.949 -8.023 -26.5 1 83.75 118 HIS A C 1
ATOM 916 O O . HIS A 1 118 ? -8.969 -7.566 -27.016 1 83.75 118 HIS A O 1
ATOM 922 N N . ASP A 1 119 ? -6.836 -8.016 -27.078 1 81.56 119 ASP A N 1
ATOM 923 C CA . ASP A 1 119 ? -6.648 -7.43 -28.391 1 81.56 119 ASP A CA 1
ATOM 924 C C . ASP A 1 119 ? -7.434 -8.203 -29.453 1 81.56 119 ASP A C 1
ATOM 926 O O . ASP A 1 119 ? -7.926 -7.617 -30.422 1 81.56 119 ASP A O 1
ATOM 930 N N . ALA A 1 120 ? -7.594 -9.477 -29.25 1 83.56 120 ALA A N 1
ATOM 931 C CA . ALA A 1 120 ? -8.242 -10.344 -30.234 1 83.56 120 ALA A CA 1
ATOM 932 C C . ALA A 1 120 ? -9.758 -10.328 -30.062 1 83.56 120 ALA A C 1
ATOM 934 O O . ALA A 1 120 ? -10.484 -10.852 -30.906 1 83.56 120 ALA A O 1
ATOM 935 N N . ALA A 1 121 ? -10.203 -9.758 -28.984 1 81.5 121 ALA A N 1
ATOM 936 C CA . ALA A 1 121 ? -11.625 -9.805 -28.656 1 81.5 121 ALA A CA 1
ATOM 937 C C . ALA A 1 121 ? -12.477 -9.219 -29.781 1 81.5 121 ALA A C 1
ATOM 939 O O . ALA A 1 121 ? -13.445 -9.844 -30.219 1 81.5 121 ALA A O 1
ATOM 940 N N . ALA A 1 122 ? -12.109 -8.055 -30.297 1 76.56 122 ALA A N 1
ATOM 941 C CA . ALA A 1 122 ? -12.891 -7.402 -31.344 1 76.56 122 ALA A CA 1
ATOM 942 C C . ALA A 1 122 ? -12.703 -8.109 -32.688 1 76.56 122 ALA A C 1
ATOM 944 O O . ALA A 1 122 ? -13.602 -8.102 -33.531 1 76.56 122 ALA A O 1
ATOM 945 N N . LEU A 1 123 ? -11.586 -8.711 -32.844 1 73.62 123 LEU A N 1
ATOM 946 C CA . LEU A 1 123 ? -11.258 -9.359 -34.094 1 73.62 123 LEU A CA 1
ATOM 947 C C . LEU A 1 123 ? -12.07 -10.633 -34.281 1 73.62 123 LEU A C 1
ATOM 949 O O . LEU A 1 123 ? -12.359 -11.031 -35.406 1 73.62 123 LEU A O 1
ATOM 953 N N . LEU A 1 124 ? -12.422 -11.195 -33.188 1 71.06 124 LEU A N 1
ATOM 954 C CA . LEU A 1 124 ? -13.117 -12.477 -33.25 1 71.06 124 LEU A CA 1
ATOM 955 C C . LEU A 1 124 ? -14.539 -12.297 -33.781 1 71.06 124 LEU A C 1
ATOM 957 O O . LEU A 1 124 ? -14.938 -12.984 -34.719 1 71.06 124 LEU A O 1
ATOM 961 N N . ASP A 1 125 ? -15.281 -11.32 -33.156 1 70.19 125 ASP A N 1
ATOM 962 C CA . ASP A 1 125 ? -16.688 -11.211 -33.562 1 70.19 125 ASP A CA 1
ATOM 963 C C . ASP A 1 125 ? -17.078 -9.75 -33.75 1 70.19 125 ASP A C 1
ATOM 965 O O . ASP A 1 125 ? -18.266 -9.445 -33.906 1 70.19 125 ASP A O 1
ATOM 969 N N . GLY A 1 126 ? -16.141 -8.875 -33.688 1 70.25 126 GLY A N 1
ATOM 970 C CA . GLY A 1 126 ? -16.391 -7.465 -33.938 1 70.25 126 GLY A CA 1
ATOM 971 C C . GLY A 1 126 ? -16.844 -6.707 -32.688 1 70.25 126 GLY A C 1
ATOM 972 O O . GLY A 1 126 ? -17.078 -5.496 -32.75 1 70.25 126 GLY A O 1
ATOM 973 N N . VAL A 1 127 ? -17.156 -7.484 -31.672 1 69.38 127 VAL A N 1
ATOM 974 C CA . VAL A 1 127 ? -17.609 -6.863 -30.438 1 69.38 127 VAL A CA 1
ATOM 975 C C . VAL A 1 127 ? -16.453 -6.84 -29.422 1 69.38 127 VAL A C 1
ATOM 977 O O . VAL A 1 127 ? -15.891 -7.883 -29.094 1 69.38 127 VAL A O 1
ATOM 980 N N . PRO A 1 128 ? -16.172 -5.703 -28.891 1 75 128 PRO A N 1
ATOM 981 C CA . PRO A 1 128 ? -15.016 -5.574 -28 1 75 128 PRO A CA 1
ATOM 982 C C . PRO A 1 128 ? -15.281 -6.137 -26.609 1 75 128 PRO A C 1
ATOM 984 O O . PRO A 1 128 ? -14.336 -6.43 -25.859 1 75 128 PRO A O 1
ATOM 987 N N . SER A 1 129 ? -16.547 -6.398 -26.312 1 77.56 129 SER A N 1
ATOM 988 C CA . SER A 1 129 ? -16.875 -6.848 -24.953 1 77.56 129 SER A CA 1
ATOM 989 C C . SER A 1 129 ? -16.422 -8.281 -24.719 1 77.56 129 SER A C 1
ATOM 991 O O . SER A 1 129 ? -16.5 -9.117 -25.625 1 77.56 129 SER A O 1
ATOM 993 N N . LEU A 1 130 ? -15.805 -8.508 -23.547 1 79.62 130 LEU A N 1
ATOM 994 C CA . LEU A 1 130 ? -15.289 -9.82 -23.172 1 79.62 130 LEU A CA 1
ATOM 995 C C . LEU A 1 130 ? -16.047 -10.375 -21.984 1 79.62 130 LEU A C 1
ATOM 997 O O . LEU A 1 130 ? -16.172 -9.711 -20.953 1 79.62 130 LEU A O 1
ATOM 1001 N N . HIS A 1 131 ? -16.797 -11.438 -22.234 1 83 131 HIS A N 1
ATOM 1002 C CA . HIS A 1 131 ? -17.359 -12.188 -21.109 1 83 131 HIS A CA 1
ATOM 1003 C C . HIS A 1 131 ? -16.734 -13.57 -21 1 83 131 HIS A C 1
ATOM 1005 O O . HIS A 1 131 ? -15.961 -13.977 -21.875 1 83 131 HIS A O 1
ATOM 1011 N N . ASP A 1 132 ? -17.031 -14.305 -20.047 1 86.81 132 ASP A N 1
ATOM 1012 C CA . ASP A 1 132 ? -16.312 -15.516 -19.672 1 86.81 132 ASP A CA 1
ATOM 1013 C C . ASP A 1 132 ? -16.375 -16.562 -20.797 1 86.81 132 ASP A C 1
ATOM 1015 O O . ASP A 1 132 ? -15.375 -17.172 -21.141 1 86.81 132 ASP A O 1
ATOM 1019 N N . ALA A 1 133 ? -17.484 -16.688 -21.359 1 85.69 133 ALA A N 1
ATOM 1020 C CA . ALA A 1 133 ? -17.656 -17.672 -22.438 1 85.69 133 ALA A CA 1
ATOM 1021 C C . ALA A 1 133 ? -16.891 -17.266 -23.672 1 85.69 133 ALA A C 1
ATOM 1023 O O . ALA A 1 133 ? -16.234 -18.094 -24.312 1 85.69 133 ALA A O 1
ATOM 1024 N N . LYS A 1 134 ? -16.969 -16.062 -24.016 1 87.06 134 LYS A N 1
ATOM 1025 C CA . LYS A 1 134 ? -16.219 -15.547 -25.156 1 87.06 134 LYS A CA 1
ATOM 1026 C C . LYS A 1 134 ? -14.711 -15.672 -24.938 1 87.06 134 LYS A C 1
ATOM 1028 O O . LYS A 1 134 ? -13.953 -15.945 -25.859 1 87.06 134 LYS A O 1
ATOM 1033 N N . ALA A 1 135 ? -14.328 -15.492 -23.688 1 90.38 135 ALA A N 1
ATOM 1034 C CA . ALA A 1 135 ? -12.914 -15.602 -23.344 1 90.38 135 ALA A CA 1
ATOM 1035 C C . ALA A 1 135 ? -12.398 -17.016 -23.609 1 90.38 135 ALA A C 1
ATOM 1037 O O . ALA A 1 135 ? -11.305 -17.188 -24.156 1 90.38 135 ALA A O 1
ATOM 1038 N N . CYS A 1 136 ? -13.195 -17.953 -23.328 1 92 136 CYS A N 1
ATOM 1039 C CA . CYS A 1 136 ? -12.812 -19.344 -23.578 1 92 136 CYS A CA 1
ATOM 1040 C C . CYS A 1 136 ? -12.648 -19.609 -25.062 1 92 136 CYS A C 1
ATOM 1042 O O . CYS A 1 136 ? -11.688 -20.25 -25.484 1 92 136 CYS A O 1
ATOM 1044 N N . THR A 1 137 ? -13.602 -19.094 -25.75 1 90.94 137 THR A N 1
ATOM 1045 C CA . THR A 1 137 ? -13.57 -19.297 -27.203 1 90.94 137 THR A CA 1
ATOM 1046 C C . THR A 1 137 ? -12.336 -18.641 -27.812 1 90.94 137 THR A C 1
ATOM 1048 O O . THR A 1 137 ? -11.68 -19.219 -28.672 1 90.94 137 THR A O 1
ATOM 1051 N N . LEU A 1 138 ? -12.086 -17.5 -27.312 1 91.69 138 LEU A N 1
ATOM 1052 C CA . LEU A 1 138 ? -10.93 -16.766 -27.797 1 91.69 138 LEU A CA 1
ATOM 1053 C C . LEU A 1 138 ? -9.633 -17.484 -27.438 1 91.69 138 LEU A C 1
ATOM 1055 O O . LEU A 1 138 ? -8.711 -17.547 -28.25 1 91.69 138 LEU A O 1
ATOM 1059 N N . LEU A 1 139 ? -9.562 -17.969 -26.25 1 94.19 139 LEU A N 1
ATOM 1060 C CA . LEU A 1 139 ? -8.383 -18.703 -25.797 1 94.19 139 LEU A CA 1
ATOM 1061 C C . LEU A 1 139 ? -8.125 -19.922 -26.672 1 94.19 139 LEU A C 1
ATOM 1063 O O . LEU A 1 139 ? -6.98 -20.172 -27.062 1 94.19 139 LEU A O 1
ATOM 1067 N N . ALA A 1 140 ? -9.141 -20.609 -26.969 1 94.62 140 ALA A N 1
ATOM 1068 C CA . ALA A 1 140 ? -9.023 -21.797 -27.828 1 94.62 140 ALA A CA 1
ATOM 1069 C C . ALA A 1 140 ? -8.539 -21.406 -29.219 1 94.62 140 ALA A C 1
ATOM 1071 O O . ALA A 1 140 ? -7.668 -22.078 -29.797 1 94.62 140 ALA A O 1
ATOM 1072 N N . HIS A 1 141 ? -9.133 -20.375 -29.719 1 93.19 141 HIS A N 1
ATOM 1073 C CA . HIS A 1 141 ? -8.781 -19.891 -31.047 1 93.19 141 HIS A CA 1
ATOM 1074 C C . HIS A 1 141 ? -7.312 -19.484 -31.109 1 93.19 141 HIS A C 1
ATOM 1076 O O . HIS A 1 141 ? -6.594 -19.859 -32.031 1 93.19 141 HIS A O 1
ATOM 1082 N N . LEU A 1 142 ? -6.883 -18.734 -30.156 1 94.69 142 LEU A N 1
ATOM 1083 C CA . LEU A 1 142 ? -5.508 -18.25 -30.125 1 94.69 142 LEU A CA 1
ATOM 1084 C C . LEU A 1 142 ? -4.527 -19.406 -29.984 1 94.69 142 LEU A C 1
ATOM 1086 O O . LEU A 1 142 ? -3.475 -19.406 -30.625 1 94.69 142 LEU A O 1
ATOM 1090 N N . HIS A 1 143 ? -4.871 -20.359 -29.188 1 96.19 143 HIS A N 1
ATOM 1091 C CA . HIS A 1 143 ? -4.016 -21.531 -29.031 1 96.1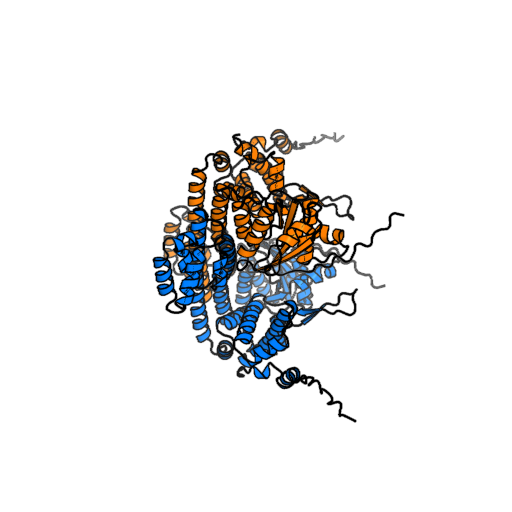9 143 HIS A CA 1
ATOM 1092 C C . HIS A 1 143 ? -3.92 -22.312 -30.344 1 96.19 143 HIS A C 1
ATOM 1094 O O . HIS A 1 143 ? -2.834 -22.734 -30.734 1 96.19 143 HIS A O 1
ATOM 1100 N N . ALA A 1 144 ? -5.023 -22.469 -31.016 1 95.12 144 ALA A N 1
ATOM 1101 C CA . ALA A 1 144 ? -5.062 -23.188 -32.281 1 95.12 144 ALA A CA 1
ATOM 1102 C C . ALA A 1 144 ? -4.18 -22.5 -33.344 1 95.12 144 ALA A C 1
ATOM 1104 O O . ALA A 1 144 ? -3.611 -23.172 -34.219 1 95.12 144 ALA A O 1
ATOM 1105 N N . GLN A 1 145 ? -4.086 -21.219 -33.188 1 93.81 145 GLN A N 1
ATOM 1106 C CA . GLN A 1 145 ? -3.281 -20.453 -34.125 1 93.81 145 GLN A CA 1
ATOM 1107 C C . GLN A 1 145 ? -1.813 -20.422 -33.719 1 93.81 145 GLN A C 1
ATOM 1109 O O . GLN A 1 145 ? -0.993 -19.75 -34.344 1 93.81 145 GLN A O 1
ATOM 1114 N N . GLY A 1 146 ? -1.528 -21.031 -32.625 1 93.69 146 GLY A N 1
ATOM 1115 C CA . GLY A 1 146 ? -0.15 -21.109 -32.188 1 93.69 146 GLY A CA 1
ATOM 1116 C C . GLY A 1 146 ? 0.257 -19.938 -31.312 1 93.69 146 GLY A C 1
ATOM 1117 O O . GLY A 1 146 ? 1.441 -19.75 -31.016 1 93.69 146 GLY A O 1
ATOM 1118 N N . ILE A 1 147 ? -0.731 -19.188 -30.969 1 92.5 147 ILE A N 1
ATOM 1119 C CA . ILE A 1 147 ? -0.452 -18.031 -30.125 1 92.5 147 ILE A CA 1
ATOM 1120 C C . ILE A 1 147 ? -0.543 -18.422 -28.656 1 92.5 147 ILE A C 1
ATOM 1122 O O . ILE A 1 147 ? -1.461 -18 -27.953 1 92.5 147 ILE A O 1
ATOM 1126 N N . SER A 1 148 ? 0.231 -19.266 -28.203 1 94.06 148 SER A N 1
ATOM 1127 C CA . SER A 1 148 ? 0.364 -19.734 -26.828 1 94.06 148 SER A CA 1
ATOM 1128 C C . SER A 1 148 ? 1.752 -20.312 -26.578 1 94.06 148 SER A C 1
ATOM 1130 O O . SER A 1 148 ? 2.512 -20.562 -27.516 1 94.06 148 SER A O 1
ATOM 1132 N N . LYS A 1 149 ? 2.123 -20.344 -25.359 1 91.88 149 LYS A N 1
ATOM 1133 C CA . LYS A 1 149 ? 3.393 -20.938 -24.953 1 91.88 149 LYS A CA 1
ATOM 1134 C C . LYS A 1 149 ? 3.188 -21.969 -23.859 1 91.88 149 LYS A C 1
ATOM 1136 O O . LYS A 1 149 ? 2.285 -21.844 -23.031 1 91.88 149 LYS A O 1
ATOM 1141 N N . ARG A 1 150 ? 4.031 -23 -23.969 1 93.19 150 ARG A N 1
ATOM 1142 C CA . ARG A 1 150 ? 3.971 -24 -22.906 1 93.19 150 ARG A CA 1
ATOM 1143 C C . ARG A 1 150 ? 4.184 -23.359 -21.531 1 93.19 150 ARG A C 1
ATOM 1145 O O . ARG A 1 150 ? 5.074 -22.531 -21.375 1 93.19 150 ARG A O 1
ATOM 1152 N N . TRP A 1 151 ? 3.34 -23.688 -20.625 1 91.56 151 TRP A N 1
ATOM 1153 C CA . TRP A 1 151 ? 3.434 -23.141 -19.281 1 91.56 151 TRP A CA 1
ATOM 1154 C C . TRP A 1 151 ? 4.438 -23.922 -18.438 1 91.56 151 TRP A C 1
ATOM 1156 O O . TRP A 1 151 ? 4.125 -25 -17.922 1 91.56 151 TRP A O 1
ATOM 1166 N N . LYS A 1 152 ? 5.598 -23.359 -18.312 1 85.44 152 LYS A N 1
ATOM 1167 C CA . LYS A 1 152 ? 6.648 -24.031 -17.547 1 85.44 152 LYS A CA 1
ATOM 1168 C C . LYS A 1 152 ? 6.477 -23.781 -16.047 1 85.44 152 LYS A C 1
ATOM 1170 O O . LYS A 1 152 ? 6.219 -22.641 -15.633 1 85.44 152 LYS A O 1
ATOM 1175 N N . GLU A 1 153 ? 6.574 -24.891 -15.305 1 87.56 153 GLU A N 1
ATOM 1176 C CA . GLU A 1 153 ? 6.496 -24.766 -13.852 1 87.56 153 GLU A CA 1
ATOM 1177 C C . GLU A 1 153 ? 7.758 -24.109 -13.289 1 87.56 153 GLU A C 1
ATOM 1179 O O . GLU A 1 153 ? 8.844 -24.266 -13.852 1 87.56 153 GLU A O 1
ATOM 1184 N N . ARG A 1 154 ? 7.609 -23.469 -12.203 1 89.31 154 ARG A N 1
ATOM 1185 C CA . ARG A 1 154 ? 8.75 -22.875 -11.516 1 89.31 154 ARG A CA 1
ATOM 1186 C C . ARG A 1 154 ? 9.633 -23.953 -10.891 1 89.31 154 ARG A C 1
ATOM 1188 O O . ARG A 1 154 ? 9.117 -24.953 -10.359 1 89.31 154 ARG A O 1
ATOM 1195 N N . SER A 1 155 ? 10.938 -23.75 -11.016 1 92.25 155 SER A N 1
ATOM 1196 C CA . SER A 1 155 ? 11.875 -24.672 -10.383 1 92.25 155 SER A CA 1
ATOM 1197 C C . SER A 1 155 ? 11.789 -24.578 -8.859 1 92.25 155 SER A C 1
ATOM 1199 O O . SER A 1 155 ? 11.195 -23.656 -8.32 1 92.25 155 SER A O 1
ATOM 1201 N N . ALA A 1 156 ? 12.344 -25.531 -8.227 1 92.06 156 ALA A N 1
ATOM 1202 C CA . ALA A 1 156 ? 12.359 -25.562 -6.766 1 92.06 156 ALA A CA 1
ATOM 1203 C C . ALA A 1 156 ? 13.07 -24.328 -6.203 1 92.06 156 ALA A C 1
ATOM 1205 O O . ALA A 1 156 ? 12.617 -23.75 -5.219 1 92.06 156 ALA A O 1
ATOM 1206 N N . VAL A 1 157 ? 14.164 -23.953 -6.879 1 94.19 157 VAL A N 1
ATOM 1207 C CA . VAL A 1 157 ? 14.938 -22.812 -6.402 1 94.19 157 VAL A CA 1
ATOM 1208 C C . VAL A 1 157 ? 14.125 -21.531 -6.598 1 94.19 157 VAL A C 1
ATOM 1210 O O . VAL A 1 157 ? 14.125 -20.656 -5.73 1 94.19 157 VAL A O 1
ATOM 1213 N N . GLN A 1 158 ? 13.461 -21.453 -7.676 1 94.88 158 GLN A N 1
ATOM 1214 C CA . GLN A 1 158 ? 12.625 -20.281 -7.93 1 94.88 158 GLN A CA 1
ATOM 1215 C C . GLN A 1 158 ? 11.523 -20.156 -6.879 1 94.88 158 GLN A C 1
ATOM 1217 O O . GLN A 1 158 ? 11.273 -19.062 -6.363 1 94.88 158 GLN A O 1
ATOM 1222 N N . ARG A 1 159 ? 10.922 -21.266 -6.582 1 94.94 159 ARG A N 1
ATOM 1223 C CA . ARG A 1 159 ? 9.859 -21.266 -5.582 1 94.94 159 ARG A CA 1
ATOM 1224 C C . ARG A 1 159 ? 10.391 -20.875 -4.207 1 94.94 159 ARG A C 1
ATOM 1226 O O . ARG A 1 159 ? 9.742 -20.125 -3.477 1 94.94 159 ARG A O 1
ATOM 1233 N N . ALA A 1 160 ? 11.57 -21.359 -3.918 1 96.5 160 ALA A N 1
ATOM 1234 C CA . ALA A 1 160 ? 12.195 -21.031 -2.639 1 96.5 160 ALA A CA 1
ATOM 1235 C C . ALA A 1 160 ? 12.508 -19.531 -2.545 1 96.5 160 ALA A C 1
ATOM 1237 O O . ALA A 1 160 ? 12.164 -18.891 -1.553 1 96.5 160 ALA A O 1
ATOM 1238 N N . MET A 1 161 ? 13.086 -19.047 -3.604 1 97.12 161 MET A N 1
ATOM 1239 C CA . MET A 1 161 ? 13.453 -17.641 -3.613 1 97.12 161 MET A CA 1
ATOM 1240 C C . MET A 1 161 ? 12.211 -16.75 -3.572 1 97.12 161 MET A C 1
ATOM 1242 O O . MET A 1 161 ? 12.195 -15.727 -2.887 1 97.12 161 MET A O 1
ATOM 1246 N N . ARG A 1 162 ? 11.211 -17.156 -4.262 1 96 162 ARG A N 1
ATOM 1247 C CA . ARG A 1 162 ? 9.977 -16.391 -4.281 1 96 162 ARG A CA 1
ATOM 1248 C C . ARG A 1 162 ? 9.359 -16.312 -2.891 1 96 162 ARG A C 1
ATOM 1250 O O . ARG A 1 162 ? 8.922 -15.242 -2.461 1 96 162 ARG A O 1
ATOM 1257 N N . SER A 1 163 ? 9.352 -17.406 -2.205 1 96.94 163 SER A N 1
ATOM 1258 C CA . SER A 1 163 ? 8.805 -17.438 -0.852 1 96.94 163 SER A CA 1
ATOM 1259 C C . SER A 1 163 ? 9.586 -16.516 0.078 1 96.94 163 SER A C 1
ATOM 1261 O O . SER A 1 163 ? 8.992 -15.758 0.854 1 96.94 163 SER A O 1
ATOM 1263 N N . LEU A 1 164 ? 10.875 -16.547 -0.069 1 98.06 164 LEU A N 1
ATOM 1264 C CA . LEU A 1 164 ? 11.734 -15.758 0.8 1 98.06 164 LEU A CA 1
ATOM 1265 C C . LEU A 1 164 ? 11.586 -14.266 0.49 1 98.06 164 LEU A C 1
ATOM 1267 O O . LEU A 1 164 ? 11.484 -13.445 1.403 1 98.06 164 LEU A O 1
ATOM 1271 N N . ILE A 1 165 ? 11.523 -13.953 -0.778 1 97.75 165 ILE A N 1
ATOM 1272 C CA . ILE A 1 165 ? 11.414 -12.555 -1.168 1 97.75 165 ILE A CA 1
ATOM 1273 C C . ILE A 1 165 ? 10.023 -12.031 -0.825 1 97.75 165 ILE A C 1
ATOM 1275 O O . ILE A 1 165 ? 9.867 -10.875 -0.415 1 97.75 165 ILE A O 1
ATOM 1279 N N . ASP A 1 166 ? 8.984 -12.852 -1.015 1 96.75 166 ASP A N 1
ATOM 1280 C CA . ASP A 1 166 ? 7.637 -12.477 -0.595 1 96.75 166 ASP A CA 1
ATOM 1281 C C . ASP A 1 166 ? 7.59 -12.188 0.904 1 96.75 166 ASP A C 1
ATOM 1283 O O . ASP A 1 166 ? 6.941 -11.234 1.338 1 96.75 166 ASP A O 1
ATOM 1287 N N . GLU A 1 167 ? 8.266 -13.031 1.625 1 97.56 167 GLU A N 1
ATOM 1288 C CA . GLU A 1 167 ? 8.32 -12.82 3.068 1 97.56 167 GLU A CA 1
ATOM 1289 C C . GLU A 1 167 ? 9.062 -11.531 3.406 1 97.56 167 GLU A C 1
ATOM 1291 O O . GLU A 1 167 ? 8.633 -10.773 4.281 1 97.56 167 GLU A O 1
ATOM 1296 N N . ARG A 1 168 ? 10.156 -11.297 2.752 1 97.69 168 ARG A N 1
ATOM 1297 C CA . ARG A 1 168 ? 10.891 -10.062 2.979 1 97.69 168 ARG A CA 1
ATOM 1298 C C . ARG A 1 168 ? 10.016 -8.836 2.727 1 97.69 168 ARG A C 1
ATOM 1300 O O . ARG A 1 168 ? 10.023 -7.887 3.508 1 97.69 168 ARG A O 1
ATOM 1307 N N . ASP A 1 169 ? 9.234 -8.922 1.655 1 95.06 169 ASP A N 1
ATOM 1308 C CA . ASP A 1 169 ? 8.367 -7.812 1.27 1 95.06 169 ASP A CA 1
ATOM 1309 C C . ASP A 1 169 ? 7.254 -7.605 2.293 1 95.06 169 ASP A C 1
ATOM 1311 O O . ASP A 1 169 ? 6.75 -6.492 2.451 1 95.06 169 ASP A O 1
ATOM 1315 N N . LEU A 1 170 ? 6.898 -8.688 2.961 1 95.38 170 LEU A N 1
ATOM 1316 C CA . LEU A 1 170 ? 5.898 -8.625 4.023 1 95.38 170 LEU A CA 1
ATOM 1317 C C . LEU A 1 170 ? 6.297 -7.605 5.086 1 95.38 170 LEU A C 1
ATOM 1319 O O . LEU A 1 170 ? 5.438 -6.938 5.668 1 95.38 170 LEU A O 1
ATOM 1323 N N . TYR A 1 171 ? 7.578 -7.453 5.277 1 97.31 171 TYR A N 1
ATOM 1324 C CA . TYR A 1 171 ? 8.086 -6.594 6.34 1 97.31 171 TYR A CA 1
ATOM 1325 C C . TYR A 1 171 ? 8.648 -5.297 5.766 1 97.31 171 TYR A C 1
ATOM 1327 O O . TYR A 1 171 ? 8.484 -4.227 6.359 1 97.31 171 TYR A O 1
ATOM 1335 N N . ALA A 1 172 ? 9.234 -5.379 4.574 1 96.12 172 ALA A N 1
ATOM 1336 C CA . ALA A 1 172 ? 9.93 -4.234 3.994 1 96.12 172 ALA A CA 1
ATOM 1337 C C . ALA A 1 172 ? 8.945 -3.146 3.574 1 96.12 172 ALA A C 1
ATOM 1339 O O . ALA A 1 172 ? 9.203 -1.957 3.775 1 96.12 172 ALA A O 1
ATOM 1340 N N . ARG A 1 173 ? 7.828 -3.531 3.035 1 95.19 173 ARG A N 1
ATOM 1341 C CA . ARG A 1 173 ? 6.867 -2.549 2.549 1 95.19 173 ARG A CA 1
ATOM 1342 C C . ARG A 1 173 ? 6.254 -1.765 3.705 1 95.19 173 ARG A C 1
ATOM 1344 O O . ARG A 1 173 ? 6.242 -0.532 3.688 1 95.19 173 ARG A O 1
ATOM 1351 N N . PRO A 1 174 ? 5.816 -2.488 4.742 1 96.38 174 PRO A N 1
ATOM 1352 C CA . PRO A 1 174 ? 5.332 -1.733 5.898 1 96.38 174 PRO A CA 1
ATOM 1353 C C . PRO A 1 174 ? 6.414 -0.858 6.527 1 96.38 174 PRO A C 1
ATOM 1355 O O . PRO A 1 174 ? 6.117 0.218 7.051 1 96.38 174 PRO A O 1
ATOM 1358 N N . PHE A 1 175 ? 7.645 -1.305 6.488 1 96.31 175 PHE A N 1
ATOM 1359 C CA . PHE A 1 175 ? 8.734 -0.499 7.02 1 96.31 175 PHE A CA 1
ATOM 1360 C C . PHE A 1 175 ? 8.844 0.824 6.273 1 96.31 175 PHE A C 1
ATOM 1362 O O . PHE A 1 175 ? 9 1.881 6.891 1 96.31 175 PHE A O 1
ATOM 1369 N N . GLU A 1 176 ? 8.75 0.729 4.961 1 94.69 176 GLU A N 1
ATOM 1370 C CA . GLU A 1 176 ? 8.836 1.936 4.145 1 94.69 176 GLU A CA 1
ATOM 1371 C C . GLU A 1 176 ? 7.68 2.889 4.438 1 94.69 176 GLU A C 1
ATOM 1373 O O . GLU A 1 176 ? 7.875 4.105 4.508 1 94.69 176 GLU A O 1
ATOM 1378 N N . THR A 1 177 ? 6.535 2.311 4.582 1 94.38 177 THR A N 1
ATOM 1379 C CA . THR A 1 177 ? 5.371 3.123 4.914 1 94.38 177 THR A CA 1
ATOM 1380 C C . THR A 1 177 ? 5.535 3.771 6.285 1 94.38 177 THR A C 1
ATOM 1382 O O . THR A 1 177 ? 5.258 4.961 6.453 1 94.38 177 THR A O 1
ATOM 1385 N N . ALA A 1 178 ? 5.98 2.982 7.227 1 95.94 178 ALA A N 1
ATOM 1386 C CA . ALA A 1 178 ? 6.223 3.488 8.57 1 95.94 178 ALA A CA 1
ATOM 1387 C C . ALA A 1 178 ? 7.293 4.578 8.562 1 95.94 178 ALA A C 1
ATOM 1389 O O . ALA A 1 178 ? 7.191 5.562 9.305 1 95.94 178 ALA A O 1
ATOM 1390 N N . TYR A 1 179 ? 8.242 4.395 7.703 1 95 179 TYR A N 1
ATOM 1391 C CA . TYR A 1 179 ? 9.305 5.379 7.562 1 95 179 TYR A CA 1
ATOM 1392 C C . TYR A 1 179 ? 8.758 6.723 7.105 1 95 179 TYR A C 1
ATOM 1394 O O . TYR A 1 179 ? 9.109 7.77 7.652 1 95 179 TYR A O 1
ATOM 1402 N N . GLY A 1 180 ? 7.902 6.664 6.152 1 93.06 180 GLY A N 1
ATOM 1403 C CA . GLY A 1 180 ? 7.27 7.891 5.691 1 93.06 180 GLY A CA 1
ATOM 1404 C C . GLY A 1 180 ? 6.465 8.586 6.77 1 93.06 180 GLY A C 1
ATOM 1405 O O . GLY A 1 180 ? 6.5 9.812 6.887 1 93.06 180 GLY A O 1
ATOM 1406 N N . ARG A 1 181 ? 5.797 7.812 7.543 1 93.94 181 ARG A N 1
ATOM 1407 C CA . ARG A 1 181 ? 5.012 8.367 8.641 1 93.94 181 ARG A CA 1
ATOM 1408 C C . ARG A 1 181 ? 5.914 8.977 9.703 1 93.94 181 ARG A C 1
ATOM 1410 O O . ARG A 1 181 ? 5.598 10.031 10.258 1 93.94 181 ARG A O 1
ATOM 1417 N N . LEU A 1 182 ? 6.977 8.281 9.984 1 94.38 182 LEU A N 1
ATOM 1418 C CA . LEU A 1 182 ? 7.941 8.773 10.961 1 94.38 182 LEU A CA 1
ATOM 1419 C C . LEU A 1 182 ? 8.539 10.102 10.508 1 94.38 182 LEU A C 1
ATOM 1421 O O . LEU A 1 182 ? 8.633 11.047 11.305 1 94.38 182 LEU A O 1
ATOM 1425 N N . GLU A 1 183 ? 8.898 10.141 9.289 1 92.38 183 GLU A N 1
ATOM 1426 C CA . GLU A 1 183 ? 9.469 11.367 8.742 1 92.38 183 GLU A CA 1
ATOM 1427 C C . GLU A 1 183 ? 8.484 12.531 8.859 1 92.38 183 GLU A C 1
ATOM 1429 O O . GLU A 1 183 ? 8.875 13.656 9.188 1 92.38 183 GLU A O 1
ATOM 1434 N N . ALA A 1 184 ? 7.293 12.234 8.578 1 92.62 184 ALA A N 1
ATOM 1435 C CA . ALA A 1 184 ? 6.258 13.266 8.656 1 92.62 184 ALA A CA 1
ATOM 1436 C C . ALA A 1 184 ? 6.09 13.773 10.086 1 92.62 184 ALA A C 1
ATOM 1438 O O . ALA A 1 184 ? 6.012 14.977 10.32 1 92.62 184 ALA A O 1
ATOM 1439 N N . LEU A 1 185 ? 6.023 12.898 11.039 1 93.94 185 LEU A N 1
ATOM 1440 C CA . LEU A 1 185 ? 5.84 13.281 12.438 1 93.94 185 LEU A CA 1
ATOM 1441 C C . LEU A 1 185 ? 7.043 14.062 12.945 1 93.94 185 LEU A C 1
ATOM 1443 O O . LEU A 1 185 ? 6.883 15.062 13.656 1 93.94 185 LEU A O 1
ATOM 1447 N N . VAL A 1 186 ? 8.18 13.602 12.539 1 92.69 186 VAL A N 1
ATOM 1448 C CA . VAL A 1 186 ? 9.398 14.281 12.961 1 92.69 186 VAL A CA 1
ATOM 1449 C C . VAL A 1 186 ? 9.461 15.664 12.328 1 92.69 186 VAL A C 1
ATOM 1451 O O . VAL A 1 186 ? 9.852 16.641 12.977 1 92.69 186 VAL A O 1
ATOM 1454 N N . ALA A 1 187 ? 9.086 15.75 11.07 1 92.69 187 ALA A N 1
ATOM 1455 C CA . ALA A 1 187 ? 9.062 17.047 10.398 1 92.69 187 ALA A CA 1
ATOM 1456 C C . ALA A 1 187 ? 8.133 18.016 11.117 1 92.69 187 ALA A C 1
ATOM 1458 O O . ALA A 1 187 ? 8.406 19.219 11.18 1 92.69 187 ALA A O 1
ATOM 1459 N N . ARG A 1 188 ? 7.102 17.531 11.695 1 94.38 188 ARG A N 1
ATOM 1460 C CA . ARG A 1 188 ? 6.102 18.359 12.375 1 94.38 188 ARG A CA 1
ATOM 1461 C C . ARG A 1 188 ? 6.562 18.75 13.773 1 94.38 188 ARG A C 1
ATOM 1463 O O . ARG A 1 188 ? 6.41 19.891 14.188 1 94.38 188 ARG A O 1
ATOM 1470 N N . HIS A 1 189 ? 7.168 17.828 14.484 1 95.88 189 HIS A N 1
ATOM 1471 C CA . HIS A 1 189 ? 7.348 18.016 15.922 1 95.88 189 HIS A CA 1
ATOM 1472 C C . HIS A 1 189 ? 8.812 18.281 16.266 1 95.88 189 HIS A C 1
ATOM 1474 O O . HIS A 1 189 ? 9.125 18.766 17.344 1 95.88 189 HIS A O 1
ATOM 1480 N N . TRP A 1 190 ? 9.703 17.875 15.391 1 94.69 190 TRP A N 1
ATOM 1481 C CA . TRP A 1 190 ? 11.133 18.016 15.609 1 94.69 190 TRP A CA 1
ATOM 1482 C C . TRP A 1 190 ? 11.883 18.141 14.281 1 94.69 190 TRP A C 1
ATOM 1484 O O . TRP A 1 190 ? 12.773 17.344 13.992 1 94.69 190 TRP A O 1
ATOM 1494 N N . PRO A 1 191 ? 11.617 19.203 13.523 1 93.06 191 PRO A N 1
ATOM 1495 C CA . PRO A 1 191 ? 12.125 19.312 12.156 1 93.06 191 PRO A CA 1
ATOM 1496 C C . PRO A 1 191 ? 13.656 19.328 12.094 1 93.06 191 PRO A C 1
ATOM 1498 O O . PRO A 1 191 ? 14.242 18.938 11.078 1 93.06 191 PRO A O 1
ATOM 1501 N N . GLU A 1 192 ? 14.398 19.719 13.156 1 92.5 192 GLU A N 1
ATOM 1502 C CA . GLU A 1 192 ? 15.852 19.859 13.164 1 92.5 192 GLU A CA 1
ATOM 1503 C C . GLU A 1 192 ? 16.531 18.484 13.172 1 92.5 192 GLU A C 1
ATOM 1505 O O . GLU A 1 192 ? 17.688 18.359 12.781 1 92.5 192 GLU A O 1
ATOM 1510 N N . LEU A 1 193 ? 15.773 17.547 13.664 1 90 193 LEU A N 1
ATOM 1511 C CA . LEU A 1 193 ? 16.375 16.234 13.891 1 90 193 LEU A CA 1
ATOM 1512 C C . LEU A 1 193 ? 16.844 15.617 12.578 1 90 193 LEU A C 1
ATOM 1514 O O . LEU A 1 193 ? 17.875 14.961 12.539 1 90 193 LEU A O 1
ATOM 1518 N N . SER A 1 194 ? 16.094 15.773 11.508 1 83.62 194 SER A N 1
ATOM 1519 C CA . SER A 1 194 ? 16.391 15.141 10.227 1 83.62 194 SER A CA 1
ATOM 1520 C C . SER A 1 194 ? 17.688 15.664 9.641 1 83.62 194 SER A C 1
ATOM 1522 O O . SER A 1 194 ? 18.281 15.031 8.758 1 83.62 194 SER A O 1
ATOM 1524 N N . GLN A 1 195 ? 18.141 16.766 10.086 1 80.88 195 GLN A N 1
ATOM 1525 C CA . GLN A 1 195 ? 19.391 17.359 9.602 1 80.88 195 GLN A CA 1
ATOM 1526 C C . GLN A 1 195 ? 20.609 16.625 10.164 1 80.88 195 GLN A C 1
ATOM 1528 O O . GLN A 1 195 ? 21.719 16.75 9.641 1 80.88 195 GLN A O 1
ATOM 1533 N N . HIS A 1 196 ? 20.359 15.906 11.164 1 74.69 196 HIS A N 1
ATOM 1534 C CA . HIS A 1 196 ? 21.516 15.383 11.898 1 74.69 196 HIS A CA 1
ATOM 1535 C C . HIS A 1 196 ? 21.547 13.859 11.836 1 74.69 196 HIS A C 1
ATOM 1537 O O . HIS A 1 196 ? 22.5 13.242 12.328 1 74.69 196 HIS A O 1
ATOM 1543 N N . LEU A 1 197 ? 20.531 13.328 11.406 1 68.69 197 LEU A N 1
ATOM 1544 C CA . LEU A 1 197 ? 20.516 11.875 11.469 1 68.69 197 LEU A CA 1
ATOM 1545 C C . LEU A 1 197 ? 19.781 11.281 10.273 1 68.69 197 LEU A C 1
ATOM 1547 O O . LEU A 1 197 ? 18.953 11.961 9.648 1 68.69 197 LEU A O 1
ATOM 1551 N N . ASP A 1 198 ? 20.281 10.031 10.023 1 73.06 198 ASP A N 1
ATOM 1552 C CA . ASP A 1 198 ? 19.484 9.203 9.125 1 73.06 198 ASP A CA 1
ATOM 1553 C C . ASP A 1 198 ? 18.234 8.664 9.828 1 73.06 198 ASP A C 1
ATOM 1555 O O . ASP A 1 198 ? 18.344 7.996 10.859 1 73.06 198 ASP A O 1
ATOM 1559 N N . MET A 1 199 ? 17.156 8.82 9.32 1 74.44 199 MET A N 1
ATOM 1560 C CA . MET A 1 199 ? 15.875 8.602 10 1 74.44 199 MET A CA 1
ATOM 1561 C C . MET A 1 199 ? 15.633 7.117 10.234 1 74.44 199 MET A C 1
ATOM 1563 O O . MET A 1 199 ? 14.875 6.746 11.133 1 74.44 199 MET A O 1
ATOM 1567 N N . ASP A 1 200 ? 16.297 6.273 9.523 1 75.88 200 ASP A N 1
ATOM 1568 C CA . ASP A 1 200 ? 15.977 4.859 9.703 1 75.88 200 ASP A CA 1
ATOM 1569 C C . ASP A 1 200 ? 17.094 4.137 10.453 1 75.88 200 ASP A C 1
ATOM 1571 O O . ASP A 1 200 ? 17.078 2.91 10.578 1 75.88 200 ASP A O 1
ATOM 1575 N N . ALA A 1 201 ? 17.953 4.961 11.023 1 85.69 201 ALA A N 1
ATOM 1576 C CA . ALA A 1 201 ? 19.016 4.332 11.82 1 85.69 201 ALA A CA 1
ATOM 1577 C C . ALA A 1 201 ? 18.438 3.756 13.117 1 85.69 201 ALA A C 1
ATOM 1579 O O . ALA A 1 201 ? 17.562 4.355 13.734 1 85.69 201 ALA A O 1
ATOM 1580 N N . ALA A 1 202 ? 19.016 2.617 13.539 1 87.75 202 ALA A N 1
ATOM 1581 C CA . ALA A 1 202 ? 18.5 1.917 14.711 1 87.75 202 ALA A CA 1
ATOM 1582 C C . ALA A 1 202 ? 18.594 2.797 15.953 1 87.75 202 ALA A C 1
ATOM 1584 O O . ALA A 1 202 ? 17.672 2.805 16.781 1 87.75 202 ALA A O 1
ATOM 1585 N N . TRP A 1 203 ? 19.656 3.486 16.109 1 86.62 203 TRP A N 1
ATOM 1586 C CA . TRP A 1 203 ? 19.844 4.305 17.297 1 86.62 203 TRP A CA 1
ATOM 1587 C C . TRP A 1 203 ? 18.812 5.434 17.359 1 86.62 203 TRP A C 1
ATOM 1589 O O . TRP A 1 203 ? 18.391 5.84 18.438 1 86.62 203 TRP A O 1
ATOM 1599 N N . HIS A 1 204 ? 18.438 6 16.188 1 89.44 204 HIS A N 1
ATOM 1600 C CA . HIS A 1 204 ? 17.375 7.004 16.125 1 89.44 204 HIS A CA 1
ATOM 1601 C C . HIS A 1 204 ? 16.047 6.438 16.594 1 89.44 204 HIS A C 1
ATOM 1603 O O . HIS A 1 204 ? 15.336 7.074 17.375 1 89.44 204 HIS A O 1
ATOM 1609 N N . LEU A 1 205 ? 15.734 5.23 16.125 1 94.19 205 LEU A N 1
ATOM 1610 C CA . LEU A 1 205 ? 14.477 4.594 16.5 1 94.19 205 LEU A CA 1
ATOM 1611 C C . LEU A 1 205 ? 14.438 4.289 17.984 1 94.19 205 LEU A C 1
ATOM 1613 O O . LEU A 1 205 ? 13.398 4.461 18.641 1 94.19 205 LEU A O 1
ATOM 1617 N N . HIS A 1 206 ? 15.562 3.896 18.547 1 94.38 206 HIS A N 1
ATOM 1618 C CA . HIS A 1 206 ? 15.641 3.65 19.984 1 94.38 206 HIS A CA 1
ATOM 1619 C C . HIS A 1 206 ? 15.406 4.934 20.781 1 94.38 206 HIS A C 1
ATOM 1621 O O . HIS A 1 206 ? 14.727 4.914 21.812 1 94.38 206 HIS A O 1
ATOM 1627 N N . LEU A 1 207 ? 15.992 6.023 20.297 1 93.25 207 LEU A N 1
ATOM 1628 C CA . LEU A 1 207 ? 15.766 7.309 20.953 1 93.25 207 LEU A CA 1
ATOM 1629 C C . LEU A 1 207 ? 14.281 7.656 20.969 1 93.25 207 LEU A C 1
ATOM 1631 O O . LEU A 1 207 ? 13.734 8.008 22.031 1 93.25 207 LEU A O 1
ATOM 1635 N N . LEU A 1 208 ? 13.609 7.488 19.828 1 94.12 208 LEU A N 1
ATOM 1636 C CA . LEU A 1 208 ? 12.211 7.871 19.703 1 94.12 208 LEU A CA 1
ATOM 1637 C C . LEU A 1 208 ? 11.32 6.953 20.531 1 94.12 208 LEU A C 1
ATOM 1639 O O . LEU A 1 208 ? 10.266 7.371 21.016 1 94.12 208 LEU A O 1
ATOM 1643 N N . CYS A 1 209 ? 11.727 5.691 20.766 1 95.5 209 CYS A N 1
ATOM 1644 C CA . CYS A 1 209 ? 10.984 4.766 21.609 1 95.5 209 CYS A CA 1
ATOM 1645 C C . CYS A 1 209 ? 10.938 5.266 23.047 1 95.5 209 CYS A C 1
ATOM 1647 O O . CYS A 1 209 ? 9.898 5.18 23.703 1 95.5 209 CYS A O 1
ATOM 1649 N N . GLU A 1 210 ? 12.031 5.855 23.422 1 95.62 210 GLU A N 1
ATOM 1650 C CA . GLU A 1 210 ? 12.141 6.246 24.828 1 95.62 210 GLU A CA 1
ATOM 1651 C C . GLU A 1 210 ? 11.797 7.719 25.016 1 95.62 210 GLU A C 1
ATOM 1653 O O . GLU A 1 210 ? 11.188 8.094 26.016 1 95.62 210 GLU A O 1
ATOM 1658 N N . MET A 1 211 ? 12.289 8.539 24.094 1 95.62 211 MET A N 1
ATOM 1659 C CA . MET A 1 211 ? 12.062 9.984 24.125 1 95.62 211 MET A CA 1
ATOM 1660 C C . MET A 1 211 ? 11.594 10.484 22.766 1 95.62 211 MET A C 1
ATOM 1662 O O . MET A 1 211 ? 12.398 10.961 21.953 1 95.62 211 MET A O 1
ATOM 1666 N N . PRO A 1 212 ? 10.305 10.492 22.5 1 93.69 212 PRO A N 1
ATOM 1667 C CA . PRO A 1 212 ? 9.75 10.688 21.156 1 93.69 212 PRO A CA 1
ATOM 1668 C C . PRO A 1 212 ? 9.883 12.133 20.672 1 93.69 212 PRO A C 1
ATOM 1670 O O . PRO A 1 212 ? 9.844 12.383 19.469 1 93.69 212 PRO A O 1
ATOM 1673 N N . GLY A 1 213 ? 10.055 13.062 21.594 1 94.06 213 GLY A N 1
ATOM 1674 C CA . GLY A 1 213 ? 10.086 14.453 21.156 1 94.06 213 GLY A CA 1
ATOM 1675 C C . GLY A 1 213 ? 11.18 15.258 21.828 1 94.06 213 GLY A C 1
ATOM 1676 O O . GLY A 1 213 ? 11.836 14.781 22.766 1 94.06 213 GLY A O 1
ATOM 1677 N N . PRO A 1 214 ? 11.328 16.422 21.344 1 94.81 214 PRO A N 1
ATOM 1678 C CA . PRO A 1 214 ? 12.367 17.297 21.891 1 94.81 214 PRO A CA 1
ATOM 1679 C C . PRO A 1 214 ? 12.109 17.656 23.359 1 94.81 214 PRO A C 1
ATOM 1681 O O . PRO A 1 214 ? 13.047 17.812 24.141 1 94.81 214 PRO A O 1
ATOM 1684 N N . ALA A 1 215 ? 10.93 17.734 23.75 1 94.38 215 ALA A N 1
ATOM 1685 C CA . ALA A 1 215 ? 10.602 18.078 25.125 1 94.38 215 ALA A CA 1
ATOM 1686 C C . ALA A 1 215 ? 11.164 17.047 26.094 1 94.38 215 ALA A C 1
ATOM 1688 O O . ALA A 1 215 ? 11.75 17.391 27.125 1 94.38 215 ALA A O 1
ATOM 1689 N N . GLU A 1 216 ? 11.031 15.781 25.781 1 94.94 216 GLU A N 1
ATOM 1690 C CA . GLU A 1 216 ? 11.547 14.703 26.609 1 94.94 216 GLU A CA 1
ATOM 1691 C C . GLU A 1 216 ? 13.07 14.703 26.641 1 94.94 216 GLU A C 1
ATOM 1693 O O . GLU A 1 216 ? 13.688 14.492 27.688 1 94.94 216 GLU A O 1
ATOM 1698 N N . VAL A 1 217 ? 13.633 14.969 25.516 1 94.94 217 VAL A N 1
ATOM 1699 C CA . VAL A 1 217 ? 15.086 14.992 25.406 1 94.94 217 VAL A CA 1
ATOM 1700 C C . VAL A 1 217 ? 15.648 16.156 26.219 1 94.94 217 VAL A C 1
ATOM 1702 O O . VAL A 1 217 ? 16.672 16.016 26.906 1 94.94 217 VAL A O 1
ATOM 1705 N N . ARG A 1 218 ? 14.984 17.281 26.172 1 93.38 218 ARG A N 1
ATOM 1706 C CA . ARG A 1 218 ? 15.398 18.453 26.953 1 93.38 218 ARG A CA 1
ATOM 1707 C C . ARG A 1 218 ? 15.32 18.156 28.438 1 93.38 218 ARG A C 1
ATOM 1709 O O . ARG A 1 218 ? 16.203 18.547 29.203 1 93.38 218 ARG A O 1
ATOM 1716 N N . ALA A 1 219 ? 14.328 17.516 28.828 1 94.38 219 ALA A N 1
ATOM 1717 C CA . ALA A 1 219 ? 14.094 17.234 30.234 1 94.38 219 ALA A CA 1
ATOM 1718 C C . ALA A 1 219 ? 15.062 16.172 30.766 1 94.38 219 ALA A C 1
ATOM 1720 O O . ALA A 1 219 ? 15.422 16.172 31.938 1 94.38 219 ALA A O 1
ATOM 1721 N N . ARG A 1 220 ? 15.445 15.273 29.891 1 95.31 220 ARG A N 1
ATOM 1722 C CA . ARG A 1 220 ? 16.312 14.172 30.281 1 95.31 220 ARG A CA 1
ATOM 1723 C C . ARG A 1 220 ? 17.547 14.109 29.391 1 95.31 220 ARG A C 1
ATOM 1725 O O . ARG A 1 220 ? 17.875 13.07 28.812 1 95.31 220 ARG A O 1
ATOM 1732 N N . ARG A 1 221 ? 18.188 15.219 29.328 1 94 221 ARG A N 1
ATOM 1733 C CA . ARG A 1 221 ? 19.328 15.367 28.438 1 94 221 ARG A CA 1
ATOM 1734 C C . ARG A 1 221 ? 20.375 14.297 28.703 1 94 221 ARG A C 1
ATOM 1736 O O . ARG A 1 221 ? 20.859 13.641 27.766 1 94 221 ARG A O 1
ATOM 1743 N N . GLY A 1 222 ? 20.812 14.109 29.922 1 94.19 222 GLY A N 1
ATOM 1744 C CA . GLY A 1 222 ? 21.797 13.117 30.281 1 94.19 222 GLY A CA 1
ATOM 1745 C C . GLY A 1 222 ? 21.422 11.711 29.859 1 94.19 222 GLY A C 1
ATOM 1746 O O . GLY A 1 222 ? 22.25 10.961 29.344 1 94.19 222 GLY A O 1
ATOM 1747 N N . ASP A 1 223 ? 20.141 11.375 30.078 1 95.44 223 ASP A N 1
ATOM 1748 C CA . ASP A 1 223 ? 19.641 10.055 29.703 1 95.44 223 ASP A CA 1
ATOM 1749 C C . ASP A 1 223 ? 19.703 9.859 28.188 1 95.44 223 ASP A C 1
ATOM 1751 O O . ASP A 1 223 ? 19.984 8.766 27.703 1 95.44 223 ASP A O 1
ATOM 1755 N N . ALA A 1 224 ? 19.375 10.891 27.5 1 94.69 224 ALA A N 1
ATOM 1756 C CA . ALA A 1 224 ? 19.406 10.836 26.031 1 94.69 224 ALA A CA 1
ATOM 1757 C C . ALA A 1 224 ? 20.812 10.562 25.531 1 94.69 224 ALA A C 1
ATOM 1759 O O . ALA A 1 224 ? 21.016 9.719 24.641 1 94.69 224 ALA A O 1
ATOM 1760 N N . VAL A 1 225 ? 21.766 11.258 26.109 1 93.88 225 VAL A N 1
ATOM 1761 C CA . VAL A 1 225 ? 23.172 11.078 25.734 1 93.88 225 VAL A CA 1
ATOM 1762 C C . VAL A 1 225 ? 23.609 9.648 26.031 1 93.88 225 VAL A C 1
ATOM 1764 O O . VAL A 1 225 ? 24.219 8.992 25.188 1 93.88 225 VAL A O 1
ATOM 1767 N N . ALA A 1 226 ? 23.266 9.203 27.172 1 94.5 226 ALA A N 1
ATOM 1768 C CA . ALA A 1 226 ? 23.625 7.855 27.578 1 94.5 226 ALA A CA 1
ATOM 1769 C C . ALA A 1 226 ? 23 6.809 26.672 1 94.5 226 ALA A C 1
ATOM 1771 O O . ALA A 1 226 ? 23.641 5.832 26.297 1 94.5 226 ALA A O 1
ATOM 1772 N N . LEU A 1 227 ? 21.766 7.027 26.359 1 94.5 227 LEU A N 1
ATOM 1773 C CA . LEU A 1 227 ? 21.047 6.094 25.5 1 94.5 227 LEU A CA 1
ATOM 1774 C C . LEU A 1 227 ? 21.688 6.02 24.125 1 94.5 227 LEU A C 1
ATOM 1776 O O . LEU A 1 227 ? 21.953 4.926 23.609 1 94.5 227 LEU A O 1
ATOM 1780 N N . LEU A 1 228 ? 21.953 7.133 23.5 1 92.38 228 LEU A N 1
ATOM 1781 C CA . LEU A 1 228 ? 22.531 7.18 22.156 1 92.38 228 LEU A CA 1
ATOM 1782 C C . LEU A 1 228 ? 23.906 6.539 22.141 1 92.38 228 LEU A C 1
ATOM 1784 O O . LEU A 1 228 ? 24.281 5.859 21.188 1 92.38 228 LEU A O 1
ATOM 1788 N N . ARG A 1 229 ? 24.625 6.734 23.234 1 92.06 229 ARG A N 1
ATOM 1789 C CA . ARG A 1 229 ? 25.938 6.109 23.328 1 92.06 229 ARG A CA 1
ATOM 1790 C C . ARG A 1 229 ? 25.812 4.59 23.391 1 92.06 229 ARG A C 1
ATOM 1792 O O . ARG A 1 229 ? 26.594 3.875 22.766 1 92.06 229 ARG A O 1
ATOM 1799 N N . ARG A 1 230 ? 24.922 4.207 24.125 1 92.31 230 ARG A N 1
ATOM 1800 C CA . ARG A 1 230 ? 24.719 2.775 24.312 1 92.31 230 ARG A CA 1
ATOM 1801 C C . ARG A 1 230 ? 24.266 2.102 23.031 1 92.31 230 ARG A C 1
ATOM 1803 O O . ARG A 1 230 ? 24.844 1.097 22.609 1 92.31 230 ARG A O 1
ATOM 1810 N N . VAL A 1 231 ? 23.281 2.637 22.375 1 90.56 231 VAL A N 1
ATOM 1811 C CA . VAL A 1 231 ? 22.625 1.956 21.266 1 90.56 231 VAL A CA 1
ATOM 1812 C C . VAL A 1 231 ? 23.422 2.148 19.984 1 90.56 231 VAL A C 1
ATOM 1814 O O . VAL A 1 231 ? 23.297 1.362 19.031 1 90.56 231 VAL A O 1
ATOM 1817 N N . SER A 1 232 ? 24.203 3.178 19.859 1 87.38 232 SER A N 1
ATOM 1818 C CA . SER A 1 232 ? 24.984 3.412 18.656 1 87.38 232 SER A CA 1
ATOM 1819 C C . SER A 1 232 ? 26.25 2.58 18.641 1 87.38 232 SER A C 1
ATOM 1821 O O . SER A 1 232 ? 26.891 2.422 17.609 1 87.38 232 SER A O 1
ATOM 1823 N N . ARG A 1 233 ? 26.562 1.952 19.672 1 82.06 233 ARG A N 1
ATOM 1824 C CA . ARG A 1 233 ? 27.781 1.148 19.781 1 82.06 233 ARG A CA 1
ATOM 1825 C C . ARG A 1 233 ? 28.953 1.84 19.094 1 82.06 233 ARG A C 1
ATOM 1827 O O . ARG A 1 233 ? 29.641 1.234 18.281 1 82.06 233 ARG A O 1
ATOM 1834 N N . ALA A 1 234 ? 29.156 3.15 19.312 1 77.31 234 ALA A N 1
ATOM 1835 C CA . ALA A 1 234 ? 30.297 3.941 18.844 1 77.31 234 ALA A CA 1
ATOM 1836 C C . ALA A 1 234 ? 30.062 4.473 17.438 1 77.31 234 ALA A C 1
ATOM 1838 O O . ALA A 1 234 ? 30.938 5.109 16.844 1 77.31 234 ALA A O 1
ATOM 1839 N N . ALA A 1 235 ? 28.953 4.164 16.812 1 79.5 235 ALA A N 1
ATOM 1840 C CA . ALA A 1 235 ? 28.656 4.652 15.469 1 79.5 235 ALA A CA 1
ATOM 1841 C C . ALA A 1 235 ? 28.5 6.172 15.461 1 79.5 235 ALA A C 1
ATOM 1843 O O . ALA A 1 235 ? 28.828 6.832 14.469 1 79.5 235 ALA A O 1
ATOM 1844 N N . LEU A 1 236 ? 28.109 6.688 16.578 1 84.19 236 LEU A N 1
ATOM 1845 C CA . LEU A 1 236 ? 27.938 8.133 16.688 1 84.19 236 LEU A CA 1
ATOM 1846 C C . LEU A 1 236 ? 29.062 8.758 17.484 1 84.19 236 LEU A C 1
ATOM 1848 O O . LEU A 1 236 ? 29.391 8.289 18.578 1 84.19 236 LEU A O 1
ATOM 1852 N N . SER A 1 237 ? 29.609 9.742 16.906 1 87.44 237 SER A N 1
ATOM 1853 C CA . SER A 1 237 ? 30.609 10.516 17.656 1 87.44 237 SER A CA 1
ATOM 1854 C C . SER A 1 237 ? 29.953 11.336 18.766 1 87.44 237 SER A C 1
ATOM 1856 O O . SER A 1 237 ? 28.734 11.523 18.766 1 87.44 237 SER A O 1
ATOM 1858 N N . PHE A 1 238 ? 30.797 11.703 19.688 1 88.81 238 PHE A N 1
ATOM 1859 C CA . PHE A 1 238 ? 30.312 12.531 20.781 1 88.81 238 PHE A CA 1
ATOM 1860 C C . PHE A 1 238 ? 29.75 13.844 20.25 1 88.81 238 PHE A C 1
ATOM 1862 O O . PHE A 1 238 ? 28.719 14.328 20.75 1 88.81 238 PHE A O 1
ATOM 1869 N N . GLU A 1 239 ? 30.359 14.359 19.328 1 89.19 239 GLU A N 1
ATOM 1870 C CA . GLU A 1 239 ? 29.922 15.625 18.734 1 89.19 239 GLU A CA 1
ATOM 1871 C C . GLU A 1 239 ? 28.547 15.492 18.094 1 89.19 239 GLU A C 1
ATOM 1873 O O . GLU A 1 239 ? 27.703 16.375 18.234 1 89.19 239 GLU A O 1
ATOM 1878 N N . ARG A 1 240 ? 28.375 14.414 17.5 1 88.38 240 ARG A N 1
ATOM 1879 C CA . ARG A 1 240 ? 27.094 14.18 16.828 1 88.38 240 ARG A CA 1
ATOM 1880 C C . ARG A 1 240 ? 25.969 14 17.844 1 88.38 240 ARG A C 1
ATOM 1882 O O . ARG A 1 240 ? 24.859 14.5 17.656 1 88.38 240 ARG A O 1
ATOM 1889 N N . ILE A 1 241 ? 26.266 13.336 18.875 1 91.5 241 ILE A N 1
ATOM 1890 C CA . ILE A 1 241 ? 25.281 13.117 19.938 1 91.5 241 ILE A CA 1
ATOM 1891 C C . ILE A 1 241 ? 24.875 14.453 20.547 1 91.5 241 ILE A C 1
ATOM 1893 O O . ILE A 1 241 ? 23.688 14.711 20.75 1 91.5 241 ILE A O 1
ATOM 1897 N N . GLU A 1 242 ? 25.844 15.312 20.688 1 90.56 242 GLU A N 1
AT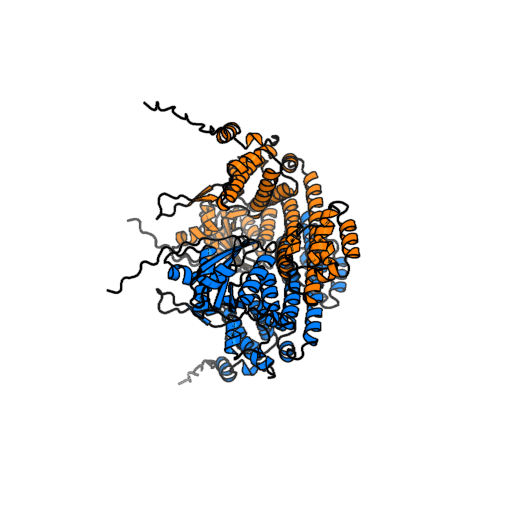OM 1898 C CA . GLU A 1 242 ? 25.578 16.625 21.266 1 90.56 242 GLU A CA 1
ATOM 1899 C C . GLU A 1 242 ? 24.75 17.484 20.328 1 90.56 242 GLU A C 1
ATOM 1901 O O . GLU A 1 242 ? 23.906 18.281 20.766 1 90.56 242 GLU A O 1
ATOM 1906 N N . GLN A 1 243 ? 24.984 17.328 19.141 1 89.12 243 GLN A N 1
ATOM 1907 C CA . GLN A 1 243 ? 24.203 18.062 18.156 1 89.12 243 GLN A CA 1
ATOM 1908 C C . GLN A 1 243 ? 22.75 17.625 18.172 1 89.12 243 GLN A C 1
ATOM 1910 O O . GLN A 1 243 ? 21.844 18.453 18.078 1 89.12 243 GLN A O 1
ATOM 1915 N N . ILE A 1 244 ? 22.531 16.344 18.312 1 88.62 244 ILE A N 1
ATOM 1916 C CA . ILE A 1 244 ? 21.188 15.781 18.328 1 88.62 244 ILE A CA 1
ATOM 1917 C C . ILE A 1 244 ? 20.438 16.266 19.562 1 88.62 244 ILE A C 1
ATOM 1919 O O . ILE A 1 244 ? 19.312 16.75 19.469 1 88.62 244 ILE A O 1
ATOM 1923 N N . VAL A 1 245 ? 21.078 16.188 20.656 1 91.06 245 VAL A N 1
ATOM 1924 C CA . VAL A 1 245 ? 20.453 16.594 21.922 1 91.06 245 VAL A CA 1
ATOM 1925 C C . VAL A 1 245 ? 20.297 18.109 21.953 1 91.06 245 VAL A C 1
ATOM 1927 O O . VAL A 1 245 ? 19.312 18.641 22.484 1 91.06 245 VAL A O 1
ATOM 1930 N N . GLY A 1 246 ? 21.281 18.797 21.375 1 90.25 246 GLY A N 1
ATOM 1931 C CA . GLY A 1 246 ? 21.266 20.25 21.359 1 90.25 246 GLY A CA 1
ATOM 1932 C C . GLY A 1 246 ? 20.141 20.828 20.547 1 90.25 246 GLY A C 1
ATOM 1933 O O . GLY A 1 246 ? 19.578 21.875 20.906 1 90.25 246 GLY A O 1
ATOM 1934 N N . CYS A 1 247 ? 19.766 20.125 19.531 1 90 247 CYS A N 1
ATOM 1935 C CA . CYS A 1 247 ? 18.734 20.688 18.656 1 90 247 CYS A CA 1
ATOM 1936 C C . CYS A 1 247 ? 17.344 20.531 19.297 1 90 247 CYS A C 1
ATOM 1938 O O . CYS A 1 247 ? 16.391 21.188 18.875 1 90 247 CYS A O 1
ATOM 1940 N N . ALA A 1 248 ? 17.234 19.734 20.359 1 92.19 248 ALA A N 1
ATOM 1941 C CA . ALA A 1 248 ? 15.977 19.578 21.078 1 92.19 248 ALA A CA 1
ATOM 1942 C C . ALA A 1 248 ? 15.656 20.812 21.922 1 92.19 248 ALA A C 1
ATOM 1944 O O . ALA A 1 248 ? 14.492 21.062 22.234 1 92.19 248 ALA A O 1
ATOM 1945 N N . VAL A 1 249 ? 16.641 21.578 22.281 1 87.5 249 VAL A N 1
ATOM 1946 C CA . VAL A 1 249 ? 16.5 22.703 23.188 1 87.5 249 VAL A CA 1
ATOM 1947 C C . VAL A 1 249 ? 15.695 23.812 22.516 1 87.5 249 VAL A C 1
ATOM 1949 O O . VAL A 1 249 ? 14.828 24.438 23.141 1 87.5 249 VAL A O 1
ATOM 1952 N N . SER A 1 250 ? 15.922 24.109 21.281 1 87.94 250 SER A N 1
ATOM 1953 C CA . SER A 1 250 ? 15.273 25.219 20.594 1 87.94 250 SER A CA 1
ATOM 1954 C C . SER A 1 250 ? 14.555 24.75 19.344 1 87.94 250 SER A C 1
ATOM 1956 O O . SER A 1 250 ? 14.68 25.359 18.281 1 87.94 250 SER A O 1
ATOM 1958 N N . SER A 1 251 ? 13.805 23.688 19.531 1 93.62 251 SER A N 1
ATOM 1959 C CA . SER A 1 251 ? 13.156 23.156 18.344 1 93.62 251 SER A CA 1
ATOM 1960 C C . SER A 1 251 ? 11.977 24.016 17.906 1 93.62 251 SER A C 1
ATOM 1962 O O . SER A 1 251 ? 11.273 24.578 18.75 1 93.62 251 SER A O 1
ATOM 1964 N N . LEU A 1 252 ? 11.781 24.109 16.594 1 94.81 252 LEU A N 1
ATOM 1965 C CA . LEU A 1 252 ? 10.672 24.828 15.977 1 94.81 252 LEU A CA 1
ATOM 1966 C C . LEU A 1 252 ? 9.406 23.969 15.977 1 94.81 252 LEU A C 1
ATOM 1968 O O . LEU A 1 252 ? 8.32 24.469 15.664 1 94.81 252 LEU A O 1
ATOM 1972 N N . GLY A 1 253 ? 9.516 22.75 16.359 1 95 253 GLY A N 1
ATOM 1973 C CA . GLY A 1 253 ? 8.469 21.766 16.156 1 95 253 GLY A CA 1
ATOM 1974 C C . GLY A 1 253 ? 7.234 22.031 17.016 1 95 253 GLY A C 1
ATOM 1975 O O . GLY A 1 253 ? 7.332 22.609 18.094 1 95 253 GLY A O 1
ATOM 1976 N N . GLU A 1 254 ? 6.117 21.641 16.547 1 95.12 254 GLU A N 1
ATOM 1977 C CA . GLU A 1 254 ? 4.859 21.703 17.281 1 95.12 254 GLU A CA 1
ATOM 1978 C C . GLU A 1 254 ? 4.895 20.797 18.516 1 95.12 254 GLU A C 1
ATOM 1980 O O . GLU A 1 254 ? 5.391 19.656 18.438 1 95.12 254 GLU A O 1
ATOM 1985 N N . SER A 1 255 ? 4.379 21.312 19.625 1 93.81 255 SER A N 1
ATOM 1986 C CA . SER A 1 255 ? 4.312 20.516 20.844 1 93.81 255 SER A CA 1
ATOM 1987 C C . SER A 1 255 ? 3.406 19.297 20.641 1 93.81 255 SER A C 1
ATOM 1989 O O . SER A 1 255 ? 2.361 19.391 20 1 93.81 255 SER A O 1
ATOM 1991 N N . MET A 1 256 ? 3.771 18.188 21.25 1 94.94 256 MET A N 1
ATOM 1992 C CA . MET A 1 256 ? 3.025 16.938 21.062 1 94.94 256 MET A CA 1
ATOM 1993 C C . MET A 1 256 ? 2.014 16.75 22.188 1 94.94 256 MET A C 1
ATOM 1995 O O . MET A 1 256 ? 2.311 17.016 23.359 1 94.94 256 MET A O 1
ATOM 1999 N N . HIS A 1 257 ? 0.868 16.234 21.781 1 93.19 257 HIS A N 1
ATOM 2000 C CA . HIS A 1 257 ? -0.077 15.68 22.75 1 93.19 257 HIS A CA 1
ATOM 2001 C C . HIS A 1 257 ? 0.308 14.258 23.156 1 93.19 257 HIS A C 1
ATOM 2003 O O . HIS A 1 257 ? 1.152 13.633 22.516 1 93.19 257 HIS A O 1
ATOM 2009 N N . ASP A 1 258 ? -0.307 13.766 24.188 1 93.62 258 ASP A N 1
ATOM 2010 C CA . ASP A 1 258 ? 0.032 12.461 24.75 1 93.62 258 ASP A CA 1
ATOM 2011 C C . ASP A 1 258 ? -0.152 11.352 23.703 1 93.62 258 ASP A C 1
ATOM 2013 O O . ASP A 1 258 ? 0.707 10.484 23.562 1 93.62 258 ASP A O 1
ATOM 2017 N N . GLN A 1 259 ? -1.219 11.438 22.984 1 94.25 259 GLN A N 1
ATOM 2018 C CA . GLN A 1 259 ? -1.505 10.391 22.016 1 94.25 259 GLN A CA 1
ATOM 2019 C C . GLN A 1 259 ? -0.508 10.43 20.859 1 94.25 259 GLN A C 1
ATOM 2021 O O . GLN A 1 259 ? -0.182 9.391 20.281 1 94.25 259 GLN A O 1
ATOM 2026 N N . GLU A 1 260 ? -0.018 11.602 20.516 1 95.81 260 GLU A N 1
ATOM 2027 C CA . GLU A 1 260 ? 0.992 11.734 19.469 1 95.81 260 GLU A CA 1
ATOM 2028 C C . GLU A 1 260 ? 2.326 11.141 19.906 1 95.81 260 GLU A C 1
ATOM 2030 O O . GLU A 1 260 ? 3.008 10.477 19.125 1 95.81 260 GLU A O 1
ATOM 2035 N N . ARG A 1 261 ? 2.631 11.375 21.203 1 96.06 261 ARG A N 1
ATOM 2036 C CA . ARG A 1 261 ? 3.834 10.789 21.797 1 96.06 261 ARG A CA 1
ATOM 2037 C C . ARG A 1 261 ? 3.764 9.266 21.781 1 96.06 261 ARG A C 1
ATOM 2039 O O . ARG A 1 261 ? 4.719 8.602 21.375 1 96.06 261 ARG A O 1
ATOM 2046 N N . SER A 1 262 ? 2.623 8.812 22.172 1 95.75 262 SER A N 1
ATOM 2047 C CA . SER A 1 262 ? 2.416 7.371 22.219 1 95.75 262 SER A CA 1
ATOM 2048 C C . SER A 1 262 ? 2.514 6.762 20.828 1 95.75 262 SER A C 1
ATOM 2050 O O . SER A 1 262 ? 3.104 5.695 20.641 1 95.75 262 SER A O 1
ATOM 2052 N N . PHE A 1 263 ? 1.962 7.434 19.906 1 96.94 263 PHE A N 1
ATOM 2053 C CA . PHE A 1 263 ? 1.992 6.945 18.531 1 96.94 263 PHE A CA 1
ATOM 2054 C C . PHE A 1 263 ? 3.422 6.898 18 1 96.94 263 PHE A C 1
ATOM 2056 O O . PHE A 1 263 ? 3.834 5.902 17.406 1 96.94 263 PHE A O 1
ATOM 2063 N N . LEU A 1 264 ? 4.141 7.926 18.219 1 97.06 264 LEU A N 1
ATOM 2064 C CA . LEU A 1 264 ? 5.52 7.977 17.734 1 97.06 264 LEU A CA 1
ATOM 2065 C C . LEU A 1 264 ? 6.348 6.855 18.359 1 97.06 264 LEU A C 1
ATOM 2067 O O . LEU A 1 264 ? 7.16 6.23 17.672 1 97.06 264 LEU A O 1
ATOM 2071 N N . ARG A 1 265 ? 6.148 6.57 19.656 1 96.44 265 ARG A N 1
ATOM 2072 C CA . ARG A 1 265 ? 6.832 5.469 20.312 1 96.44 265 ARG A CA 1
ATOM 2073 C C . ARG A 1 265 ? 6.48 4.133 19.672 1 96.44 265 ARG A C 1
ATOM 2075 O O . ARG A 1 265 ? 7.367 3.322 19.391 1 96.44 265 ARG A O 1
ATOM 2082 N N . SER A 1 266 ? 5.195 3.977 19.422 1 96.56 266 SER A N 1
ATOM 2083 C CA . SER A 1 266 ? 4.727 2.738 18.812 1 96.56 266 SER A CA 1
ATOM 2084 C C . SER A 1 266 ? 5.285 2.572 17.391 1 96.56 266 SER A C 1
ATOM 2086 O O . SER A 1 266 ? 5.66 1.469 17 1 96.56 266 SER A O 1
ATOM 2088 N N . LEU A 1 267 ? 5.301 3.66 16.688 1 97 267 LEU A N 1
ATOM 2089 C CA . LEU A 1 267 ? 5.816 3.662 15.328 1 97 267 LEU A CA 1
ATOM 2090 C C . LEU A 1 267 ? 7.285 3.246 15.305 1 97 267 LEU A C 1
ATOM 2092 O O . LEU A 1 267 ? 7.676 2.377 14.516 1 97 267 LEU A O 1
ATOM 2096 N N . ALA A 1 268 ? 8.078 3.846 16.172 1 96.75 268 ALA A N 1
ATOM 2097 C CA . ALA A 1 268 ? 9.5 3.533 16.266 1 96.75 268 ALA A CA 1
ATOM 2098 C C . ALA A 1 268 ? 9.719 2.078 16.656 1 96.75 268 ALA A C 1
ATOM 2100 O O . ALA A 1 268 ? 10.547 1.383 16.062 1 96.75 268 ALA A O 1
ATOM 2101 N N . ARG A 1 269 ? 8.969 1.619 17.625 1 96.44 269 ARG A N 1
ATOM 2102 C CA . ARG A 1 269 ? 9.07 0.237 18.094 1 96.44 269 ARG A CA 1
ATOM 2103 C C . ARG A 1 269 ? 8.711 -0.737 16.969 1 96.44 269 ARG A C 1
ATOM 2105 O O . ARG A 1 269 ? 9.391 -1.747 16.781 1 96.44 269 ARG A O 1
ATOM 2112 N N . HIS A 1 270 ? 7.66 -0.391 16.297 1 96.75 270 HIS A N 1
ATOM 2113 C CA . HIS A 1 270 ? 7.215 -1.229 15.18 1 96.75 270 HIS A CA 1
ATOM 2114 C C . HIS A 1 270 ? 8.273 -1.304 14.086 1 96.75 270 HIS A C 1
ATOM 2116 O O . HIS A 1 270 ? 8.531 -2.377 13.539 1 96.75 270 HIS A O 1
ATOM 2122 N N . MET A 1 271 ? 8.867 -0.219 13.805 1 97.19 271 MET A N 1
ATOM 2123 C CA . MET A 1 271 ? 9.906 -0.172 12.789 1 97.19 271 MET A CA 1
ATOM 2124 C C . MET A 1 271 ? 11.109 -1.019 13.195 1 97.19 271 MET A C 1
ATOM 2126 O O . MET A 1 271 ? 11.695 -1.713 12.367 1 97.19 271 MET A O 1
ATOM 2130 N N . LEU A 1 272 ? 11.484 -0.961 14.492 1 96.94 272 LEU A N 1
ATOM 2131 C CA . LEU A 1 272 ? 12.578 -1.783 14.992 1 96.94 272 LEU A CA 1
ATOM 2132 C C . LEU A 1 272 ? 12.266 -3.268 14.82 1 96.94 272 LEU A C 1
ATOM 2134 O O . LEU A 1 272 ? 13.133 -4.043 14.398 1 96.94 272 LEU A O 1
ATOM 2138 N N . ALA A 1 273 ? 11.047 -3.639 15.109 1 96.75 273 ALA A N 1
ATOM 2139 C CA . ALA A 1 273 ? 10.641 -5.031 14.961 1 96.75 273 ALA A CA 1
ATOM 2140 C C . ALA A 1 273 ? 10.695 -5.461 13.5 1 96.75 273 ALA A C 1
ATOM 2142 O O . ALA A 1 273 ? 11.18 -6.551 13.18 1 96.75 273 ALA A O 1
ATOM 2143 N N . LEU A 1 274 ? 10.156 -4.605 12.594 1 97.31 274 LEU A N 1
ATOM 2144 C CA . LEU A 1 274 ? 10.18 -4.91 11.164 1 97.31 274 LEU A CA 1
ATOM 2145 C C . LEU A 1 274 ? 11.609 -5.078 10.664 1 97.31 274 LEU A C 1
ATOM 2147 O O . LEU A 1 274 ? 11.891 -5.977 9.867 1 97.31 274 LEU A O 1
ATOM 2151 N N . ARG A 1 275 ? 12.5 -4.234 11.148 1 96.56 275 ARG A N 1
ATOM 2152 C CA . ARG A 1 275 ? 13.906 -4.316 10.773 1 96.56 275 ARG A CA 1
ATOM 2153 C C . ARG A 1 275 ? 14.5 -5.66 11.172 1 96.56 275 ARG A C 1
ATOM 2155 O O . ARG A 1 275 ? 15.273 -6.254 10.414 1 96.56 275 ARG A O 1
ATOM 2162 N N . GLU A 1 276 ? 14.195 -6.086 12.328 1 96.88 276 GLU A N 1
ATOM 2163 C CA . GLU A 1 276 ? 14.688 -7.375 12.805 1 96.88 276 GLU A CA 1
ATOM 2164 C C . GLU A 1 276 ? 14.172 -8.516 11.938 1 96.88 276 GLU A C 1
ATOM 2166 O O . GLU A 1 276 ? 14.922 -9.438 11.602 1 96.88 276 GLU A O 1
ATOM 2171 N N . HIS A 1 277 ? 12.914 -8.469 11.586 1 97.44 277 HIS A N 1
ATOM 2172 C CA . HIS A 1 277 ? 12.344 -9.492 10.711 1 97.44 277 HIS A CA 1
ATOM 2173 C C . HIS A 1 277 ? 13.039 -9.492 9.352 1 97.44 277 HIS A C 1
ATOM 2175 O O . HIS A 1 277 ? 13.344 -10.555 8.805 1 97.44 277 HIS A O 1
ATOM 2181 N N . ILE A 1 278 ? 13.281 -8.305 8.828 1 97.62 278 ILE A N 1
ATOM 2182 C CA . ILE A 1 278 ? 13.945 -8.188 7.535 1 97.62 278 ILE A CA 1
ATOM 2183 C C . ILE A 1 278 ? 15.336 -8.805 7.605 1 97.62 278 ILE A C 1
ATOM 2185 O O . ILE A 1 278 ? 15.727 -9.57 6.715 1 97.62 278 ILE A O 1
ATOM 2189 N N . ARG A 1 279 ? 16.062 -8.523 8.695 1 97.38 279 ARG A N 1
ATOM 2190 C CA . ARG A 1 279 ? 17.391 -9.07 8.891 1 97.38 279 ARG A CA 1
ATOM 2191 C C . ARG A 1 279 ? 17.359 -10.594 8.953 1 97.38 279 ARG A C 1
ATOM 2193 O O . ARG A 1 279 ? 18.219 -11.266 8.359 1 97.38 279 ARG A O 1
ATOM 2200 N N . ASP A 1 280 ? 16.391 -11.078 9.633 1 97.94 280 ASP A N 1
ATOM 2201 C CA . ASP A 1 280 ? 16.25 -12.523 9.75 1 97.94 280 ASP A CA 1
ATOM 2202 C C . ASP A 1 280 ? 16 -13.164 8.391 1 97.94 280 ASP A C 1
ATOM 2204 O O . ASP A 1 280 ? 16.609 -14.188 8.062 1 97.94 280 ASP A O 1
ATOM 2208 N N . VAL A 1 281 ? 15.117 -12.586 7.594 1 98.19 281 VAL A N 1
ATOM 2209 C CA . VAL A 1 281 ? 14.82 -13.133 6.273 1 98.19 281 VAL A CA 1
ATOM 2210 C C . VAL A 1 281 ? 16.062 -13.031 5.383 1 98.19 281 VAL A C 1
ATOM 2212 O O . VAL A 1 281 ? 16.344 -13.945 4.605 1 98.19 281 VAL A O 1
ATOM 2215 N N . ASP A 1 282 ? 16.797 -11.93 5.527 1 97.88 282 ASP A N 1
ATOM 2216 C CA . ASP A 1 282 ? 18.016 -11.758 4.746 1 97.88 282 ASP A CA 1
ATOM 2217 C C . ASP A 1 282 ? 19.016 -12.875 5.031 1 97.88 282 ASP A C 1
ATOM 2219 O O . ASP A 1 282 ? 19.656 -13.406 4.113 1 97.88 282 ASP A O 1
ATOM 2223 N N . LYS A 1 283 ? 19.125 -13.234 6.301 1 98.19 283 LYS A N 1
ATOM 2224 C CA . LYS A 1 283 ? 20.016 -14.336 6.68 1 98.19 283 LYS A CA 1
ATOM 2225 C C . LYS A 1 283 ? 19.562 -15.648 6.059 1 98.19 283 LYS A C 1
ATOM 2227 O O . LYS A 1 283 ? 20.391 -16.438 5.594 1 98.19 283 LYS A O 1
ATOM 2232 N N . ARG A 1 284 ? 18.297 -15.867 6.027 1 97.69 284 ARG A N 1
ATOM 2233 C CA . ARG A 1 284 ? 17.75 -17.094 5.449 1 97.69 284 ARG A CA 1
ATOM 2234 C C . ARG A 1 284 ? 17.953 -17.125 3.938 1 97.69 284 ARG A C 1
ATOM 2236 O O . ARG A 1 284 ? 18.188 -18.188 3.354 1 97.69 284 ARG A O 1
ATOM 2243 N N . ILE A 1 285 ? 17.797 -15.938 3.297 1 98 285 ILE A N 1
ATOM 2244 C CA . ILE A 1 285 ? 18.062 -15.844 1.866 1 98 285 ILE A CA 1
ATOM 2245 C C . ILE A 1 285 ? 19.516 -16.234 1.583 1 98 285 ILE A C 1
ATOM 2247 O O . ILE A 1 285 ? 19.781 -17.047 0.69 1 98 285 ILE A O 1
ATOM 2251 N N . GLU A 1 286 ? 20.406 -15.727 2.379 1 97.44 286 GLU A N 1
ATOM 2252 C CA . GLU A 1 286 ? 21.828 -16.047 2.227 1 97.44 286 GLU A CA 1
ATOM 2253 C C . GLU A 1 286 ? 22.078 -17.547 2.404 1 97.44 286 GLU A C 1
ATOM 2255 O O . GLU A 1 286 ? 22.797 -18.156 1.61 1 97.44 286 GLU A O 1
ATOM 2260 N N . ALA A 1 287 ? 21.484 -18.062 3.412 1 96.88 287 ALA A N 1
ATOM 2261 C CA . ALA A 1 287 ? 21.656 -19.469 3.711 1 96.88 287 ALA A CA 1
ATOM 2262 C C . ALA A 1 287 ? 21.109 -20.344 2.586 1 96.88 287 ALA A C 1
ATOM 2264 O O . ALA A 1 287 ? 21.75 -21.312 2.174 1 96.88 287 ALA A O 1
ATOM 2265 N N . GLU A 1 288 ? 19.922 -20 2.088 1 96.5 288 GLU A N 1
ATOM 2266 C CA . GLU A 1 288 ? 19.297 -20.781 1.023 1 96.5 288 GLU A CA 1
ATOM 2267 C C . GLU A 1 288 ? 20.109 -20.719 -0.262 1 96.5 288 GLU A C 1
ATOM 2269 O O . GLU A 1 288 ? 20.297 -21.734 -0.94 1 96.5 288 GLU A O 1
ATOM 2274 N N . LEU A 1 289 ? 20.609 -19.578 -0.558 1 96.12 289 LEU A N 1
ATOM 2275 C CA . LEU A 1 289 ? 21.391 -19.391 -1.782 1 96.12 289 LEU A CA 1
ATOM 2276 C C . LEU A 1 289 ? 22.703 -20.156 -1.724 1 96.12 289 LEU A C 1
ATOM 2278 O O . LEU A 1 289 ? 23.234 -20.578 -2.758 1 96.12 289 LEU A O 1
ATOM 2282 N N . ALA A 1 290 ? 23.219 -20.359 -0.53 1 95.19 290 ALA A N 1
ATOM 2283 C CA . ALA A 1 290 ? 24.469 -21.094 -0.349 1 95.19 290 ALA A CA 1
ATOM 2284 C C . ALA A 1 290 ? 24.328 -22.547 -0.824 1 95.19 290 ALA A C 1
ATOM 2286 O O . ALA A 1 290 ? 25.312 -23.172 -1.206 1 95.19 290 ALA A O 1
ATOM 2287 N N . ASN A 1 291 ? 23.078 -23.016 -0.893 1 94 291 ASN A N 1
ATOM 2288 C CA . ASN A 1 291 ? 22.812 -24.391 -1.315 1 94 291 ASN A CA 1
ATOM 2289 C C . ASN A 1 291 ? 22.766 -24.516 -2.836 1 94 291 ASN A C 1
ATOM 2291 O O . ASN A 1 291 ? 22.688 -25.609 -3.373 1 94 291 ASN A O 1
ATOM 2295 N N . HIS A 1 292 ? 22.891 -23.406 -3.523 1 94.38 292 HIS A N 1
ATOM 2296 C CA . HIS A 1 292 ? 22.781 -23.406 -4.977 1 94.38 292 HIS A CA 1
ATOM 2297 C C . HIS A 1 292 ? 24.031 -22.844 -5.625 1 94.38 292 HIS A C 1
ATOM 2299 O O . HIS A 1 292 ? 24.109 -21.656 -5.941 1 94.38 292 HIS A O 1
ATOM 2305 N N . ARG A 1 293 ? 24.891 -23.719 -5.965 1 92.5 293 ARG A N 1
ATOM 2306 C CA . ARG A 1 293 ? 26.203 -23.344 -6.48 1 92.5 293 ARG A CA 1
ATOM 2307 C C . ARG A 1 293 ? 26.094 -22.641 -7.824 1 92.5 293 ARG A C 1
ATOM 2309 O O . ARG A 1 293 ? 26.922 -21.781 -8.156 1 92.5 293 ARG A O 1
ATOM 2316 N N . GLU A 1 294 ? 25.062 -22.984 -8.5 1 92 294 GLU A N 1
ATOM 2317 C CA . GLU A 1 294 ? 24.859 -22.406 -9.828 1 92 294 GLU A CA 1
ATOM 2318 C C . GLU A 1 294 ? 24.594 -20.906 -9.75 1 92 294 GLU A C 1
ATOM 2320 O O . GLU A 1 294 ? 24.672 -20.203 -10.758 1 92 294 GLU A O 1
ATOM 2325 N N . LEU A 1 295 ? 24.344 -20.422 -8.547 1 94.56 295 LEU A N 1
ATOM 2326 C CA . LEU A 1 295 ? 24 -19.016 -8.383 1 94.56 295 LEU A CA 1
ATOM 2327 C C . LEU A 1 295 ? 25.109 -18.266 -7.641 1 94.56 295 LEU A C 1
ATOM 2329 O O . LEU A 1 295 ? 24.953 -17.094 -7.297 1 94.56 295 LEU A O 1
ATOM 2333 N N . HIS A 1 296 ? 26.219 -18.906 -7.391 1 94.06 296 HIS A N 1
ATOM 2334 C CA . HIS A 1 296 ? 27.297 -18.359 -6.582 1 94.06 296 HIS A CA 1
ATOM 2335 C C . HIS A 1 296 ? 27.891 -17.109 -7.219 1 94.06 296 HIS A C 1
ATOM 2337 O O . HIS A 1 296 ? 28.125 -16.109 -6.535 1 94.06 296 HIS A O 1
ATOM 2343 N N . SER A 1 297 ? 28.078 -17.203 -8.492 1 93.38 297 SER A N 1
ATOM 2344 C CA . SER A 1 297 ? 28.719 -16.094 -9.195 1 93.38 297 SER A CA 1
ATOM 2345 C C . SER A 1 297 ? 27.844 -14.844 -9.18 1 93.38 297 SER A C 1
ATOM 2347 O O . SER A 1 297 ? 28.344 -13.734 -8.961 1 93.38 297 SER A O 1
ATOM 2349 N N . ILE A 1 298 ? 26.609 -15 -9.367 1 93.44 298 ILE A N 1
ATOM 2350 C CA . ILE A 1 298 ? 25.688 -13.867 -9.383 1 93.44 298 ILE A CA 1
ATOM 2351 C C . ILE A 1 298 ? 25.562 -13.281 -7.98 1 93.44 298 ILE A C 1
ATOM 2353 O O . ILE A 1 298 ? 25.547 -12.062 -7.809 1 93.44 298 ILE A O 1
ATOM 2357 N N . ARG A 1 299 ? 25.484 -14.156 -7.012 1 94 299 ARG A N 1
ATOM 2358 C CA . ARG A 1 299 ? 25.406 -13.719 -5.621 1 94 299 ARG A CA 1
ATOM 2359 C C . ARG A 1 299 ? 26.625 -12.898 -5.227 1 94 299 ARG A C 1
ATOM 2361 O O . ARG A 1 299 ? 26.5 -11.883 -4.539 1 94 299 ARG A O 1
ATOM 2368 N N . ALA A 1 300 ? 27.75 -13.32 -5.68 1 92.38 300 ALA A N 1
ATOM 2369 C CA . ALA A 1 300 ? 29 -12.633 -5.359 1 92.38 300 ALA A CA 1
ATOM 2370 C C . ALA A 1 300 ? 29.031 -11.242 -5.992 1 92.38 300 ALA A C 1
ATOM 2372 O O . ALA A 1 300 ? 29.516 -10.289 -5.379 1 92.38 300 ALA A O 1
ATOM 2373 N N . ALA A 1 301 ? 28.453 -11.164 -7.113 1 90.38 301 ALA A N 1
ATOM 2374 C CA . ALA A 1 301 ? 28.547 -9.922 -7.875 1 90.38 301 ALA A CA 1
ATOM 2375 C C . ALA A 1 301 ? 27.438 -8.945 -7.465 1 90.38 301 ALA A C 1
ATOM 2377 O O . ALA A 1 301 ? 27.656 -7.734 -7.41 1 90.38 301 ALA A O 1
ATOM 2378 N N . PHE A 1 302 ? 26.266 -9.453 -7.188 1 92.88 302 PHE A N 1
ATOM 2379 C CA . PHE A 1 302 ? 25.125 -8.555 -7.062 1 92.88 302 PHE A CA 1
ATOM 2380 C C . PHE A 1 302 ? 24.547 -8.609 -5.652 1 92.88 302 PHE A C 1
ATOM 2382 O O . PHE A 1 302 ? 23.672 -7.812 -5.301 1 92.88 302 PHE A O 1
ATOM 2389 N N . GLY A 1 303 ? 24.969 -9.547 -4.855 1 93.88 303 GLY A N 1
ATOM 2390 C CA . GLY A 1 303 ? 24.453 -9.695 -3.508 1 93.88 303 GLY A CA 1
ATOM 2391 C C . GLY A 1 303 ? 23.328 -10.719 -3.41 1 93.88 303 GLY A C 1
ATOM 2392 O O . GLY A 1 303 ? 22.688 -11.039 -4.41 1 93.88 303 GLY A O 1
ATOM 2393 N N . ALA A 1 304 ? 23.078 -11.148 -2.264 1 96.81 304 ALA A N 1
ATOM 2394 C CA . ALA A 1 304 ? 22.172 -12.266 -2.02 1 96.81 304 ALA A CA 1
ATOM 2395 C C . ALA A 1 304 ? 20.719 -11.867 -2.279 1 96.81 304 ALA A C 1
ATOM 2397 O O . ALA A 1 304 ? 20 -12.555 -3.008 1 96.81 304 ALA A O 1
ATOM 2398 N N . VAL A 1 305 ? 20.297 -10.711 -1.734 1 97.06 305 VAL A N 1
ATOM 2399 C CA . VAL A 1 305 ? 18.891 -10.305 -1.81 1 97.06 305 VAL A CA 1
ATOM 2400 C C . VAL A 1 305 ? 18.531 -9.992 -3.258 1 97.06 305 VAL A C 1
ATOM 2402 O O . VAL A 1 305 ? 17.484 -10.438 -3.748 1 97.06 305 VAL A O 1
ATOM 2405 N N . THR A 1 306 ? 19.375 -9.32 -3.975 1 96.31 306 THR A N 1
ATOM 2406 C CA . THR A 1 306 ? 19.141 -9.008 -5.379 1 96.31 306 THR A CA 1
ATOM 2407 C C . THR A 1 306 ? 19.062 -10.281 -6.211 1 96.31 306 THR A C 1
ATOM 2409 O O . THR A 1 306 ? 18.156 -10.445 -7.031 1 96.31 306 THR A O 1
ATOM 2412 N N . THR A 1 307 ? 19.984 -11.148 -5.984 1 96.69 307 THR A N 1
ATOM 2413 C CA . THR A 1 307 ? 20 -12.422 -6.695 1 96.69 307 THR A CA 1
ATOM 2414 C C . THR A 1 307 ? 18.703 -13.195 -6.457 1 96.69 307 THR A C 1
ATOM 2416 O O . THR A 1 307 ? 18.078 -13.664 -7.402 1 96.69 307 THR A O 1
ATOM 2419 N N . ALA A 1 308 ? 18.359 -13.281 -5.207 1 97.88 308 ALA A N 1
ATOM 2420 C CA . ALA A 1 308 ? 17.141 -14.016 -4.852 1 97.88 308 ALA A CA 1
ATOM 2421 C C . ALA A 1 308 ? 15.922 -13.422 -5.535 1 97.88 308 ALA A C 1
ATOM 2423 O O . ALA A 1 308 ? 15.086 -14.148 -6.074 1 97.88 308 ALA A O 1
ATOM 2424 N N . ALA A 1 309 ? 15.812 -12.086 -5.527 1 97.38 309 ALA A N 1
ATOM 2425 C CA . ALA A 1 309 ? 14.664 -11.398 -6.109 1 97.38 309 ALA A CA 1
ATOM 2426 C C . ALA A 1 309 ? 14.586 -11.633 -7.617 1 97.38 309 ALA A C 1
ATOM 2428 O O . ALA A 1 309 ? 13.516 -11.898 -8.156 1 97.38 309 ALA A O 1
ATOM 2429 N N . LEU A 1 310 ? 15.672 -11.594 -8.273 1 96.06 310 LEU A N 1
ATOM 2430 C CA . LEU A 1 310 ? 15.703 -11.773 -9.719 1 96.06 310 LEU A CA 1
ATOM 2431 C C . LEU A 1 310 ? 15.383 -13.211 -10.102 1 96.06 310 LEU A C 1
ATOM 2433 O O . LEU A 1 310 ? 14.578 -13.461 -11 1 96.06 310 LEU A O 1
ATOM 2437 N N . VAL A 1 311 ? 15.977 -14.125 -9.367 1 96.19 311 VAL A N 1
ATOM 2438 C CA . VAL A 1 311 ? 15.758 -15.539 -9.648 1 96.19 311 VAL A CA 1
ATOM 2439 C C . VAL A 1 311 ? 14.305 -15.906 -9.352 1 96.19 311 VAL A C 1
ATOM 2441 O O . VAL A 1 311 ? 13.711 -16.719 -10.07 1 96.19 311 VAL A O 1
ATOM 2444 N N . ALA A 1 312 ? 13.781 -15.312 -8.32 1 96.25 312 ALA A N 1
ATOM 2445 C CA . ALA A 1 312 ? 12.398 -15.578 -7.941 1 96.25 312 ALA A CA 1
ATOM 2446 C C . ALA A 1 312 ? 11.445 -15.305 -9.102 1 96.25 312 ALA A C 1
ATOM 2448 O O . ALA A 1 312 ? 10.531 -16.094 -9.359 1 96.25 312 ALA A O 1
ATOM 2449 N N . ASP A 1 313 ? 11.703 -14.242 -9.812 1 94 313 ASP A N 1
ATOM 2450 C CA . ASP A 1 313 ? 10.727 -13.789 -10.797 1 94 313 ASP A CA 1
ATOM 2451 C C . ASP A 1 313 ? 11.148 -14.18 -12.211 1 94 313 ASP A C 1
ATOM 2453 O O . ASP A 1 313 ? 10.305 -14.359 -13.094 1 94 313 ASP A O 1
ATOM 2457 N N . LEU A 1 314 ? 12.492 -14.398 -12.406 1 95.19 314 LEU A N 1
ATOM 2458 C CA . LEU A 1 314 ? 12.953 -14.547 -13.781 1 95.19 314 LEU A CA 1
ATOM 2459 C C . LEU A 1 314 ? 13.703 -15.867 -13.969 1 95.19 314 LEU A C 1
ATOM 2461 O O . LEU A 1 314 ? 14.023 -16.25 -15.094 1 95.19 314 LEU A O 1
ATOM 2465 N N . GLY A 1 315 ? 13.953 -16.547 -12.922 1 94.88 315 GLY A N 1
ATOM 2466 C CA . GLY A 1 315 ? 14.758 -17.75 -13.031 1 94.88 315 GLY A CA 1
ATOM 2467 C C . GLY A 1 315 ? 16.25 -17.469 -13.172 1 94.88 315 GLY A C 1
ATOM 2468 O O . GLY A 1 315 ? 16.688 -16.328 -12.961 1 94.88 315 GLY A O 1
ATOM 2469 N N . ASN A 1 316 ? 16.984 -18.484 -13.445 1 94.25 316 ASN A N 1
ATOM 2470 C CA . ASN A 1 316 ? 18.438 -18.359 -13.602 1 94.25 316 ASN A CA 1
ATOM 2471 C C . ASN A 1 316 ? 18.797 -17.609 -14.883 1 94.25 316 ASN A C 1
ATOM 2473 O O . ASN A 1 316 ? 18.438 -18.047 -15.984 1 94.25 316 ASN A O 1
ATOM 2477 N N . PRO A 1 317 ? 19.516 -16.562 -14.742 1 94.88 317 PRO A N 1
ATOM 2478 C CA . PRO A 1 317 ? 19.922 -15.812 -15.938 1 94.88 317 PRO A CA 1
ATOM 2479 C C . PRO A 1 317 ? 20.703 -16.672 -16.938 1 94.88 317 PRO A C 1
ATOM 2481 O O . PRO A 1 317 ? 20.641 -16.422 -18.141 1 94.88 317 PRO A O 1
ATOM 2484 N N . ALA A 1 318 ? 21.359 -17.688 -16.484 1 94.56 318 ALA A N 1
ATOM 2485 C CA . ALA A 1 318 ? 22.172 -18.547 -17.328 1 94.56 318 ALA A CA 1
ATOM 2486 C C . ALA A 1 318 ? 21.312 -19.328 -18.328 1 94.56 318 ALA A C 1
ATOM 2488 O O . ALA A 1 318 ? 21.812 -19.812 -19.344 1 94.56 318 ALA A O 1
ATOM 2489 N N . ASP A 1 319 ? 20.078 -19.453 -18.016 1 92.69 319 ASP A N 1
ATOM 2490 C CA . ASP A 1 319 ? 19.188 -20.281 -18.812 1 92.69 319 ASP A CA 1
ATOM 2491 C C . ASP A 1 319 ? 18.641 -19.5 -20.016 1 92.69 319 ASP A C 1
ATOM 2493 O O . ASP A 1 319 ? 18 -20.078 -20.906 1 92.69 319 ASP A O 1
ATOM 2497 N N . TYR A 1 320 ? 18.922 -18.203 -20.094 1 94.62 320 TYR A N 1
ATOM 2498 C CA . TYR A 1 320 ? 18.422 -17.406 -21.203 1 94.62 320 TYR A CA 1
ATOM 2499 C C . TYR A 1 320 ? 19.328 -17.547 -22.422 1 94.62 320 TYR A C 1
ATOM 2501 O O . TYR A 1 320 ? 20.531 -17.734 -22.281 1 94.62 320 TYR A O 1
ATOM 2509 N N . GLU A 1 321 ? 18.734 -17.422 -23.547 1 93.81 321 GLU A N 1
ATOM 2510 C CA . GLU A 1 321 ? 19.453 -17.594 -24.797 1 93.81 321 GLU A CA 1
ATOM 2511 C C . GLU A 1 321 ? 20.5 -16.5 -24.984 1 93.81 321 GLU A C 1
ATOM 2513 O O . GLU A 1 321 ? 21.578 -16.75 -25.531 1 93.81 321 GLU A O 1
ATOM 2518 N N . SER A 1 322 ? 20.109 -15.305 -24.578 1 94.5 322 SER A N 1
ATOM 2519 C CA . SER A 1 322 ? 21.016 -14.172 -24.75 1 94.5 322 SER A CA 1
ATOM 2520 C C . SER A 1 322 ? 20.812 -13.133 -23.641 1 94.5 322 SER A C 1
ATOM 2522 O O . SER A 1 322 ? 19.828 -13.188 -22.906 1 94.5 322 SER A O 1
ATOM 2524 N N . SER A 1 323 ? 21.797 -12.273 -23.609 1 94.19 323 SER A N 1
ATOM 2525 C CA . SER A 1 323 ? 21.688 -11.164 -22.672 1 94.19 323 SER A CA 1
ATOM 2526 C C . SER A 1 323 ? 20.516 -10.25 -23.031 1 94.19 323 SER A C 1
ATOM 2528 O O . SER A 1 323 ? 19.844 -9.719 -22.141 1 94.19 323 SER A O 1
ATOM 2530 N N . ALA A 1 324 ? 20.281 -10.133 -24.25 1 93.5 324 ALA A N 1
ATOM 2531 C CA . ALA A 1 324 ? 19.172 -9.312 -24.719 1 93.5 324 ALA A CA 1
ATOM 2532 C C . ALA A 1 324 ? 17.828 -9.906 -24.297 1 93.5 324 ALA A C 1
ATOM 2534 O O . ALA A 1 324 ? 16.891 -9.172 -23.969 1 93.5 324 ALA A O 1
ATOM 2535 N N . SER A 1 325 ? 17.797 -11.18 -24.328 1 94.19 325 SER A N 1
ATOM 2536 C CA . SER A 1 325 ? 16.578 -11.859 -23.938 1 94.19 325 SER A CA 1
ATOM 2537 C C . SER A 1 325 ? 16.266 -11.656 -22.469 1 94.19 325 SER A C 1
ATOM 2539 O O . SER A 1 325 ? 15.102 -11.484 -22.078 1 94.19 325 SER A O 1
ATOM 2541 N N . PHE A 1 326 ? 17.297 -11.648 -21.688 1 94.69 326 PHE A N 1
ATOM 2542 C CA . PHE A 1 326 ? 17.109 -11.422 -20.25 1 94.69 326 PHE A CA 1
ATOM 2543 C C . PHE A 1 326 ? 16.688 -9.984 -19.984 1 94.69 326 PHE A C 1
ATOM 2545 O O . PHE A 1 326 ? 15.797 -9.734 -19.172 1 94.69 326 PHE A O 1
ATOM 2552 N N . GLU A 1 327 ? 17.328 -9.086 -20.656 1 94.81 327 GLU A N 1
ATOM 2553 C CA . GLU A 1 327 ? 16.984 -7.672 -20.562 1 94.81 327 GLU A CA 1
ATOM 2554 C C . GLU A 1 327 ? 15.508 -7.449 -20.922 1 94.81 327 GLU A C 1
ATOM 2556 O O . GLU A 1 327 ? 14.805 -6.699 -20.25 1 94.81 327 GLU A O 1
ATOM 2561 N N . LYS A 1 328 ? 15.094 -8.086 -21.922 1 92.44 328 LYS A N 1
ATOM 2562 C CA . LYS A 1 328 ? 13.703 -8 -22.375 1 92.44 328 LYS A CA 1
ATOM 2563 C C . LYS A 1 328 ? 12.75 -8.602 -21.344 1 92.44 328 LYS A C 1
ATOM 2565 O O . LYS A 1 328 ? 11.695 -8.023 -21.047 1 92.44 328 LYS A O 1
ATOM 2570 N N . ALA A 1 329 ? 13.141 -9.719 -20.844 1 92.69 329 ALA A N 1
ATOM 2571 C CA . ALA A 1 329 ? 12.312 -10.391 -19.844 1 92.69 329 ALA A CA 1
ATOM 2572 C C . ALA A 1 329 ? 12.117 -9.508 -18.609 1 92.69 329 ALA A C 1
ATOM 2574 O O . ALA A 1 329 ? 11.078 -9.578 -17.938 1 92.69 329 ALA A O 1
ATOM 2575 N N . MET A 1 330 ? 13.07 -8.648 -18.359 1 94.75 330 MET A N 1
ATOM 2576 C CA . MET A 1 330 ? 13.008 -7.75 -17.203 1 94.75 330 MET A CA 1
ATOM 2577 C C . MET A 1 330 ? 12.18 -6.512 -17.531 1 94.75 330 MET A C 1
ATOM 2579 O O . MET A 1 330 ? 11.867 -5.719 -16.641 1 94.75 330 MET A O 1
ATOM 2583 N N . GLY A 1 331 ? 11.867 -6.395 -18.766 1 93.25 331 GLY A N 1
ATOM 2584 C CA . GLY A 1 331 ? 11.125 -5.223 -19.203 1 93.25 331 GLY A CA 1
ATOM 2585 C C . GLY A 1 331 ? 11.992 -3.99 -19.359 1 93.25 331 GLY A C 1
ATOM 2586 O O . GLY A 1 331 ? 11.523 -2.863 -19.203 1 93.25 331 GLY A O 1
ATOM 2587 N N . LEU A 1 332 ? 13.242 -4.145 -19.625 1 94.31 332 LEU A N 1
ATOM 2588 C CA . LEU A 1 332 ? 14.18 -3.031 -19.688 1 94.31 332 LEU A CA 1
ATOM 2589 C C . LEU A 1 332 ? 14.484 -2.66 -21.141 1 94.31 332 LEU A C 1
ATOM 2591 O O . LEU A 1 332 ? 15.203 -1.691 -21.391 1 94.31 332 LEU A O 1
ATOM 2595 N N . ASN A 1 333 ? 13.891 -3.449 -22.047 1 90 333 ASN A N 1
ATOM 2596 C CA . ASN A 1 333 ? 14.062 -3.096 -23.438 1 90 333 ASN A CA 1
ATOM 2597 C C . ASN A 1 333 ? 13.375 -1.779 -23.781 1 90 333 ASN A C 1
ATOM 2599 O O . ASN A 1 333 ? 12.367 -1.428 -23.172 1 90 333 ASN A O 1
ATOM 2603 N N . LEU A 1 334 ? 13.922 -1.038 -24.656 1 86.69 334 LEU A N 1
ATOM 2604 C CA . LEU A 1 334 ? 13.484 0.319 -24.953 1 86.69 334 LEU A CA 1
ATOM 2605 C C . LEU A 1 334 ? 12.352 0.307 -25.969 1 86.69 334 LEU A C 1
ATOM 2607 O O . LEU A 1 334 ? 12.305 -0.559 -26.859 1 86.69 334 LEU A O 1
ATOM 2611 N N . ARG A 1 335 ? 11.406 1.077 -25.75 1 83.31 335 ARG A N 1
ATOM 2612 C CA . ARG A 1 335 ? 10.328 1.305 -26.719 1 83.31 335 ARG A CA 1
ATOM 2613 C C . ARG A 1 335 ? 10.266 2.771 -27.125 1 83.31 335 ARG A C 1
ATOM 2615 O O . ARG A 1 335 ? 10.523 3.662 -26.312 1 83.31 335 ARG A O 1
ATOM 2622 N N . VAL A 1 336 ? 10.094 3.004 -28.422 1 75.5 336 VAL A N 1
ATOM 2623 C CA . VAL A 1 336 ? 9.977 4.355 -28.969 1 75.5 336 VAL A CA 1
ATOM 2624 C C . VAL A 1 336 ? 8.508 4.777 -28.984 1 75.5 336 VAL A C 1
ATOM 2626 O O . VAL A 1 336 ? 7.645 4.004 -29.406 1 75.5 336 VAL A O 1
ATOM 2629 N N . GLN A 1 337 ? 8.188 5.703 -28.156 1 70 337 GLN A N 1
ATOM 2630 C CA . GLN A 1 337 ? 6.836 6.254 -28.25 1 70 337 GLN A CA 1
ATOM 2631 C C . GLN A 1 337 ? 6.812 7.496 -29.141 1 70 337 GLN A C 1
ATOM 2633 O O . GLN A 1 337 ? 7.559 8.453 -28.891 1 70 337 GLN A O 1
ATOM 2638 N N . SER A 1 338 ? 6.301 7.312 -30.422 1 63.41 338 SER A N 1
ATOM 2639 C CA . SER A 1 338 ? 6.184 8.453 -31.328 1 63.41 338 SER A CA 1
ATOM 2640 C C . SER A 1 338 ? 4.824 9.133 -31.188 1 63.41 338 SER A C 1
ATOM 2642 O O . SER A 1 338 ? 3.793 8.461 -31.094 1 63.41 338 SER A O 1
ATOM 2644 N N . SER A 1 339 ? 4.734 10.164 -30.484 1 55.44 339 SER A N 1
ATOM 2645 C CA . SER A 1 339 ? 3.467 10.883 -30.562 1 55.44 339 SER A CA 1
ATOM 2646 C C . SER A 1 339 ? 3.213 11.406 -31.969 1 55.44 339 SER A C 1
ATOM 2648 O O . SER A 1 339 ? 4.156 11.688 -32.719 1 55.44 339 SER A O 1
ATOM 2650 N N . GLY A 1 340 ? 2.283 10.828 -32.688 1 50.56 340 GLY A N 1
ATOM 2651 C CA . GLY A 1 340 ? 1.901 11.336 -34 1 50.56 340 GLY A CA 1
ATOM 2652 C C . GLY A 1 340 ? 2.17 12.82 -34.156 1 50.56 340 GLY A C 1
ATOM 2653 O O . GLY A 1 340 ? 2.543 13.273 -35.25 1 50.56 340 GLY A O 1
ATOM 2654 N N . ASN A 1 341 ? 1.54 13.68 -33.375 1 49.38 341 ASN A N 1
ATOM 2655 C CA . ASN A 1 341 ? 1.605 15.102 -33.688 1 49.38 341 ASN A CA 1
ATOM 2656 C C . ASN A 1 341 ? 3.039 15.625 -33.625 1 49.38 341 ASN A C 1
ATOM 2658 O O . ASN A 1 341 ? 3.324 16.719 -34.125 1 49.38 341 ASN A O 1
ATOM 2662 N N . ASN A 1 342 ? 3.836 15.508 -32.594 1 47.59 342 ASN A N 1
ATOM 2663 C CA . ASN A 1 342 ? 5.152 16.125 -32.625 1 47.59 342 ASN A CA 1
ATOM 2664 C C . ASN A 1 342 ? 6.207 15.172 -33.156 1 47.59 342 ASN A C 1
ATOM 2666 O O . ASN A 1 342 ? 6.656 14.266 -32.469 1 47.59 342 ASN A O 1
ATOM 2670 N N . ALA A 1 343 ? 6.293 14.906 -34.438 1 49.62 343 ALA A N 1
ATOM 2671 C CA . ALA A 1 343 ? 7.145 14.141 -35.344 1 49.62 343 ALA A CA 1
ATOM 2672 C C . ALA A 1 343 ? 8.555 13.984 -34.781 1 49.62 343 ALA A C 1
ATOM 2674 O O . ALA A 1 343 ? 9.219 12.977 -35.031 1 49.62 343 ALA A O 1
ATOM 2675 N N . GLY A 1 344 ? 9.273 14.891 -34.156 1 49.09 344 GLY A N 1
ATOM 2676 C CA . GLY A 1 344 ? 10.688 14.977 -33.812 1 49.09 344 GLY A CA 1
ATOM 2677 C C . GLY A 1 344 ? 11.031 14.406 -32.469 1 49.09 344 GLY A C 1
ATOM 2678 O O . GLY A 1 344 ? 12.195 14.164 -32.156 1 49.09 344 GLY A O 1
ATOM 2679 N N . GLN A 1 345 ? 10.117 14.547 -31.438 1 53.03 345 GLN A N 1
ATOM 2680 C CA . GLN A 1 345 ? 10.617 14.242 -30.094 1 53.03 345 GLN A CA 1
ATOM 2681 C C . GLN A 1 345 ? 10.211 12.836 -29.672 1 53.03 345 GLN A C 1
ATOM 2683 O O . GLN A 1 345 ? 9.07 12.609 -29.25 1 53.03 345 GLN A O 1
ATOM 2688 N N . HIS A 1 346 ? 10.859 11.859 -30.172 1 60.16 346 HIS A N 1
ATOM 2689 C CA . HIS A 1 346 ? 10.734 10.469 -29.734 1 60.16 346 HIS A CA 1
ATOM 2690 C C . HIS A 1 346 ? 11.234 10.297 -28.297 1 60.16 346 HIS A C 1
ATOM 2692 O O . HIS A 1 346 ? 12.336 10.727 -27.969 1 60.16 346 HIS A O 1
ATOM 2698 N N . THR A 1 347 ? 10.219 10.109 -27.406 1 71.25 347 THR A N 1
ATOM 2699 C CA . THR A 1 347 ? 10.664 9.812 -26.047 1 71.25 347 THR A CA 1
ATOM 2700 C C . THR A 1 347 ? 10.898 8.312 -25.875 1 71.25 347 THR A C 1
ATOM 2702 O O . THR A 1 347 ? 10.109 7.496 -26.344 1 71.25 347 THR A O 1
ATOM 2705 N N . ILE A 1 348 ? 12.148 7.961 -25.562 1 74.19 348 ILE A N 1
ATOM 2706 C CA . ILE A 1 348 ? 12.547 6.574 -25.344 1 74.19 348 ILE A CA 1
ATOM 2707 C C . ILE A 1 348 ? 12.281 6.18 -23.891 1 74.19 348 ILE A C 1
ATOM 2709 O O . ILE A 1 348 ? 12.688 6.887 -22.969 1 74.19 348 ILE A O 1
ATOM 2713 N N . HIS A 1 349 ? 11.359 5.176 -23.75 1 82.56 349 HIS A N 1
ATOM 2714 C CA . HIS A 1 349 ? 11.047 4.652 -22.422 1 82.56 349 HIS A CA 1
ATOM 2715 C C . HIS A 1 349 ? 11.258 3.145 -22.359 1 82.56 349 HIS A C 1
ATOM 2717 O O . HIS A 1 349 ? 11.258 2.473 -23.391 1 82.56 349 HIS A O 1
ATOM 2723 N N . ILE A 1 350 ? 11.555 2.652 -21.281 1 84.56 350 ILE A N 1
ATOM 2724 C CA . ILE A 1 350 ? 11.586 1.203 -21.125 1 84.56 350 ILE A CA 1
ATOM 2725 C C . ILE A 1 350 ? 10.172 0.644 -21.219 1 84.56 350 ILE A C 1
ATOM 2727 O O . ILE A 1 350 ? 9.203 1.323 -20.875 1 84.56 350 ILE A O 1
ATOM 2731 N N . THR A 1 351 ? 9.984 -0.589 -21.625 1 80.62 351 THR A N 1
ATOM 2732 C CA . THR A 1 351 ? 8.68 -1.194 -21.859 1 80.62 351 THR A CA 1
ATOM 2733 C C . THR A 1 351 ? 7.977 -1.5 -20.531 1 80.62 351 THR A C 1
ATOM 2735 O O . THR A 1 351 ? 6.75 -1.451 -20.453 1 80.62 351 THR A O 1
ATOM 2738 N N . LYS A 1 352 ? 8.688 -1.873 -19.531 1 85.44 352 LYS A N 1
ATOM 2739 C CA . LYS A 1 352 ? 8.195 -2.27 -18.219 1 85.44 352 LYS A CA 1
ATOM 2740 C C . LYS A 1 352 ? 7.348 -3.537 -18.312 1 85.44 352 LYS A C 1
ATOM 2742 O O . LYS A 1 352 ? 6.477 -3.77 -17.469 1 85.44 352 LYS A O 1
ATOM 2747 N N . ARG A 1 353 ? 7.605 -4.355 -19.438 1 81.81 353 ARG A N 1
ATOM 2748 C CA . ARG A 1 353 ? 6.918 -5.629 -19.641 1 81.81 353 ARG A CA 1
ATOM 2749 C C . ARG A 1 353 ? 7.648 -6.758 -18.906 1 81.81 353 ARG A C 1
ATOM 2751 O O . ARG A 1 353 ? 8.172 -7.672 -19.547 1 81.81 353 ARG A O 1
ATOM 2758 N N . GLY A 1 354 ? 7.754 -6.707 -17.703 1 86.56 354 GLY A N 1
ATOM 2759 C CA . GLY A 1 354 ? 8.383 -7.656 -16.797 1 86.56 354 GLY A CA 1
ATOM 2760 C C . GLY A 1 354 ? 8.047 -7.395 -15.336 1 86.56 354 GLY A C 1
ATOM 2761 O O . GLY A 1 354 ? 7.328 -6.441 -15.023 1 86.56 354 GLY A O 1
ATOM 2762 N N . PRO A 1 355 ? 8.562 -8.25 -14.57 1 91.62 355 PRO A N 1
ATOM 2763 C CA . PRO A 1 355 ? 8.227 -8.102 -13.156 1 91.62 355 PRO A CA 1
ATOM 2764 C C . PRO A 1 355 ? 8.766 -6.801 -12.555 1 91.62 355 PRO A C 1
ATOM 2766 O O . PRO A 1 355 ? 9.977 -6.562 -12.578 1 91.62 355 PRO A O 1
ATOM 2769 N N . GLY A 1 356 ? 7.855 -6.055 -12.039 1 93.38 356 GLY A N 1
ATOM 2770 C CA . GLY A 1 356 ? 8.234 -4.789 -11.422 1 93.38 356 GLY A CA 1
ATOM 2771 C C . GLY A 1 356 ? 9.164 -4.953 -10.234 1 93.38 356 GLY A C 1
ATOM 2772 O O . GLY A 1 356 ? 10.055 -4.133 -10.023 1 93.38 356 GLY A O 1
ATOM 2773 N N . ARG A 1 357 ? 8.969 -5.973 -9.508 1 93.69 357 ARG A N 1
ATOM 2774 C CA . ARG A 1 357 ? 9.82 -6.238 -8.352 1 93.69 357 ARG A CA 1
ATOM 2775 C C . ARG A 1 357 ? 11.266 -6.453 -8.773 1 93.69 357 ARG A C 1
ATOM 2777 O O . ARG A 1 357 ? 12.188 -5.953 -8.117 1 93.69 357 ARG A O 1
ATOM 2784 N N . ALA A 1 358 ? 11.477 -7.211 -9.836 1 94.25 358 ALA A N 1
ATOM 2785 C CA . ALA A 1 358 ? 12.828 -7.438 -10.344 1 94.25 358 ALA A CA 1
ATOM 2786 C C . ALA A 1 358 ? 13.492 -6.125 -10.734 1 94.25 358 ALA A C 1
ATOM 2788 O O . ALA A 1 358 ? 14.664 -5.895 -10.414 1 94.25 358 ALA A O 1
ATOM 2789 N N . ARG A 1 359 ? 12.805 -5.301 -11.375 1 94.81 359 ARG A N 1
ATOM 2790 C CA . ARG A 1 359 ? 13.344 -4.004 -11.773 1 94.81 359 ARG A CA 1
ATOM 2791 C C . ARG A 1 359 ? 13.672 -3.152 -10.555 1 94.81 359 ARG A C 1
ATOM 2793 O O . ARG A 1 359 ? 14.68 -2.441 -10.539 1 94.81 359 ARG A O 1
ATOM 2800 N N . ARG A 1 360 ? 12.812 -3.236 -9.562 1 94.56 360 ARG A N 1
ATOM 2801 C CA . ARG A 1 360 ? 13.07 -2.484 -8.344 1 94.56 360 ARG A CA 1
ATOM 2802 C C . ARG A 1 360 ? 14.383 -2.906 -7.703 1 94.56 360 ARG A C 1
ATOM 2804 O O . ARG A 1 360 ? 15.203 -2.061 -7.332 1 94.56 360 ARG A O 1
ATOM 2811 N N . TYR A 1 361 ? 14.562 -4.184 -7.555 1 94.81 361 TYR A N 1
ATOM 2812 C CA . TYR A 1 361 ? 15.781 -4.676 -6.914 1 94.81 361 TYR A CA 1
ATOM 2813 C C . TYR A 1 361 ? 17 -4.379 -7.766 1 94.81 361 TYR A C 1
ATOM 2815 O O . TYR A 1 361 ? 18.078 -4.102 -7.234 1 94.81 361 TYR A O 1
ATOM 2823 N N . LEU A 1 362 ? 16.844 -4.449 -9.086 1 95.12 362 LEU A N 1
ATOM 2824 C CA . LEU A 1 362 ? 17.969 -4.094 -9.953 1 95.12 362 LEU A CA 1
ATOM 2825 C C . LEU A 1 362 ? 18.266 -2.605 -9.859 1 95.12 362 LEU A C 1
ATOM 2827 O O . LEU A 1 362 ? 19.438 -2.203 -9.93 1 95.12 362 LEU A O 1
ATOM 2831 N N . PHE A 1 363 ? 17.297 -1.836 -9.727 1 95 363 PHE A N 1
ATOM 2832 C CA . PHE A 1 363 ? 17.453 -0.403 -9.523 1 95 363 PHE A CA 1
ATOM 2833 C C . PHE A 1 363 ? 18.297 -0.13 -8.273 1 95 363 PHE A C 1
ATOM 2835 O O . PHE A 1 363 ? 19.25 0.641 -8.32 1 95 363 PHE A O 1
ATOM 2842 N N . LEU A 1 364 ? 17.953 -0.75 -7.242 1 91.94 364 LEU A N 1
ATOM 2843 C CA . LEU A 1 364 ? 18.688 -0.59 -5.996 1 91.94 364 LEU A CA 1
ATOM 2844 C C . LEU A 1 364 ? 20.125 -1.065 -6.152 1 91.94 364 LEU A C 1
ATOM 2846 O O . LEU A 1 364 ? 21.047 -0.435 -5.637 1 91.94 364 LEU A O 1
ATOM 2850 N N . ALA A 1 365 ? 20.25 -2.129 -6.824 1 93.62 365 ALA A N 1
ATOM 2851 C CA . ALA A 1 365 ? 21.578 -2.641 -7.094 1 93.62 365 ALA A CA 1
ATOM 2852 C C . ALA A 1 365 ? 22.406 -1.64 -7.902 1 93.62 365 ALA A C 1
ATOM 2854 O O . ALA A 1 365 ? 23.594 -1.44 -7.641 1 93.62 365 ALA A O 1
ATOM 2855 N N . ALA A 1 366 ? 21.797 -1.088 -8.867 1 93.75 366 ALA A N 1
ATOM 2856 C CA . ALA A 1 366 ? 22.469 -0.092 -9.703 1 93.75 366 ALA A CA 1
ATOM 2857 C C . ALA A 1 366 ? 22.922 1.103 -8.875 1 93.75 366 ALA A C 1
ATOM 2859 O O . ALA A 1 366 ? 24.047 1.586 -9.039 1 93.75 366 ALA A O 1
ATOM 2860 N N . LEU A 1 367 ? 22.062 1.528 -7.984 1 91.88 367 LEU A N 1
ATOM 2861 C CA . LEU A 1 367 ? 22.406 2.658 -7.129 1 91.88 367 LEU A CA 1
ATOM 2862 C C . LEU A 1 367 ? 23.594 2.314 -6.223 1 91.88 367 LEU A C 1
ATOM 2864 O O . LEU A 1 367 ? 24.484 3.131 -6.031 1 91.88 367 LEU A O 1
ATOM 2868 N N . ARG A 1 368 ? 23.562 1.189 -5.695 1 91 368 ARG A N 1
ATOM 2869 C CA . ARG A 1 368 ? 24.672 0.742 -4.848 1 91 368 ARG A CA 1
ATOM 2870 C C . ARG A 1 368 ? 25.953 0.617 -5.648 1 91 368 ARG A C 1
ATOM 2872 O O . ARG A 1 368 ? 27.031 0.939 -5.148 1 91 368 ARG A O 1
ATOM 2879 N N . PHE A 1 369 ? 25.781 0.125 -6.836 1 90.81 369 PHE A N 1
ATOM 2880 C CA . PHE A 1 369 ? 26.938 -0.051 -7.723 1 90.81 369 PHE A CA 1
ATOM 2881 C C . PHE A 1 369 ? 27.578 1.289 -8.031 1 90.81 369 PHE A C 1
ATOM 2883 O O . PHE A 1 369 ? 28.812 1.399 -8.039 1 90.81 369 PHE A O 1
ATOM 2890 N N . VAL A 1 370 ? 26.844 2.289 -8.242 1 90.19 370 VAL A N 1
ATOM 2891 C CA . VAL A 1 370 ? 27.344 3.633 -8.508 1 90.19 370 VAL A CA 1
ATOM 2892 C C . VAL A 1 370 ? 28.125 4.141 -7.301 1 90.19 370 VAL A C 1
ATOM 2894 O O . VAL A 1 370 ? 29.156 4.793 -7.457 1 90.19 370 VAL A O 1
ATOM 2897 N N . GLN A 1 371 ? 27.656 3.787 -6.172 1 90.44 371 GLN A N 1
ATOM 2898 C CA . GLN A 1 371 ? 28.281 4.258 -4.945 1 90.44 371 GLN A CA 1
ATOM 2899 C C . GLN A 1 371 ? 29.578 3.504 -4.668 1 90.44 371 GLN A C 1
ATOM 2901 O O . GLN A 1 371 ? 30.547 4.082 -4.168 1 90.44 371 GLN A O 1
ATOM 2906 N N . SER A 1 372 ? 29.656 2.281 -4.996 1 89.88 372 SER A N 1
ATOM 2907 C CA . SER A 1 372 ? 30.75 1.436 -4.562 1 89.88 372 SER A CA 1
ATOM 2908 C C . SER A 1 372 ? 31.828 1.339 -5.637 1 89.88 372 SER A C 1
ATOM 2910 O O . SER A 1 372 ? 33 1.115 -5.332 1 89.88 372 SER A O 1
ATOM 2912 N N . ASP A 1 373 ? 31.469 1.44 -6.914 1 89.69 373 ASP A N 1
ATOM 2913 C CA . ASP A 1 373 ? 32.406 1.248 -8.008 1 89.69 373 ASP A CA 1
ATOM 2914 C C . ASP A 1 373 ? 32.844 2.586 -8.617 1 89.69 373 ASP A C 1
ATOM 2916 O O . ASP A 1 373 ? 32 3.328 -9.133 1 89.69 373 ASP A O 1
ATOM 2920 N N . PRO A 1 374 ? 34.094 2.836 -8.586 1 88.56 374 PRO A N 1
ATOM 2921 C CA . PRO A 1 374 ? 34.562 4.129 -9.078 1 88.56 374 PRO A CA 1
ATOM 2922 C C . PRO A 1 374 ? 34.281 4.336 -10.562 1 88.56 374 PRO A C 1
ATOM 2924 O O . PRO A 1 374 ? 34 5.457 -10.992 1 88.56 374 PRO A O 1
ATOM 2927 N N . VAL A 1 375 ? 34.438 3.309 -11.32 1 85.31 375 VAL A N 1
ATOM 2928 C CA . VAL A 1 375 ? 34.188 3.42 -12.758 1 85.31 375 VAL A CA 1
ATOM 2929 C C . VAL A 1 375 ? 32.719 3.754 -13.023 1 85.31 375 VAL A C 1
ATOM 2931 O O . VAL A 1 375 ? 32.406 4.645 -13.82 1 85.31 375 VAL A O 1
ATOM 2934 N N . ALA A 1 376 ? 31.875 3.066 -12.328 1 88.88 376 ALA A N 1
ATOM 2935 C CA . ALA A 1 376 ? 30.438 3.309 -12.469 1 88.88 376 ALA A CA 1
ATOM 2936 C C . ALA A 1 376 ? 30.078 4.719 -12.008 1 88.88 376 ALA A C 1
ATOM 2938 O O . ALA A 1 376 ? 29.234 5.379 -12.617 1 88.88 376 ALA A O 1
ATOM 2939 N N . ARG A 1 377 ? 30.688 5.078 -10.961 1 89.5 377 ARG A N 1
ATOM 2940 C CA . ARG A 1 377 ? 30.438 6.406 -10.406 1 89.5 377 ARG A CA 1
ATOM 2941 C C . ARG A 1 377 ? 30.812 7.492 -11.414 1 89.5 377 ARG A C 1
ATOM 2943 O O . ARG A 1 377 ? 30.062 8.453 -11.609 1 89.5 377 ARG A O 1
ATOM 2950 N N . GLU A 1 378 ? 31.953 7.367 -12 1 85.88 378 GLU A N 1
ATOM 2951 C CA . GLU A 1 378 ? 32.406 8.328 -12.992 1 85.88 378 GLU A CA 1
ATOM 2952 C C . GLU A 1 378 ? 31.5 8.344 -14.219 1 85.88 378 GLU A C 1
ATOM 2954 O O . GLU A 1 378 ? 31.172 9.406 -14.742 1 85.88 378 GLU A O 1
ATOM 2959 N N . TRP A 1 379 ? 31.188 7.199 -14.609 1 86.12 379 TRP A N 1
ATOM 2960 C CA . TRP A 1 379 ? 30.281 7.07 -15.734 1 86.12 379 TRP A CA 1
ATOM 2961 C C . TRP A 1 379 ? 28.938 7.754 -15.438 1 86.12 379 TRP A C 1
ATOM 2963 O O . TRP A 1 379 ? 28.406 8.477 -16.281 1 86.12 379 TRP A O 1
ATOM 2973 N N . TYR A 1 380 ? 28.453 7.465 -14.266 1 86.69 380 TYR A N 1
ATOM 2974 C CA . TYR A 1 380 ? 27.188 8.031 -13.844 1 86.69 380 TYR A CA 1
ATOM 2975 C C . TYR A 1 380 ? 27.266 9.547 -13.766 1 86.69 380 TYR A C 1
ATOM 2977 O O . TYR A 1 380 ? 26.344 10.25 -14.203 1 86.69 380 TYR A O 1
ATOM 2985 N N . ARG A 1 381 ? 28.281 10.008 -13.234 1 83.5 381 ARG A N 1
ATOM 2986 C CA . ARG A 1 381 ? 28.484 11.445 -13.094 1 83.5 381 ARG A CA 1
ATOM 2987 C C . ARG A 1 381 ? 28.531 12.125 -14.461 1 83.5 381 ARG A C 1
ATOM 2989 O O . ARG A 1 381 ? 28 13.219 -14.633 1 83.5 381 ARG A O 1
ATOM 2996 N N . ALA A 1 382 ? 29.172 11.484 -15.352 1 79.94 382 ALA A N 1
ATOM 2997 C CA . ALA A 1 382 ? 29.312 12.023 -16.703 1 79.94 382 ALA A CA 1
ATOM 2998 C C . ALA A 1 382 ? 27.953 12.102 -17.406 1 79.94 382 ALA A C 1
ATOM 3000 O O . ALA A 1 382 ? 27.766 12.93 -18.297 1 79.94 382 ALA A O 1
ATOM 3001 N N . ARG A 1 383 ? 27.172 11.328 -16.969 1 77.62 383 ARG A N 1
ATOM 3002 C CA . ARG A 1 383 ? 25.891 11.219 -17.656 1 77.62 383 ARG A CA 1
ATOM 3003 C C . ARG A 1 383 ? 24.781 11.914 -16.891 1 77.62 383 ARG A C 1
ATOM 3005 O O . ARG A 1 383 ? 23.766 12.312 -17.469 1 77.62 383 ARG A O 1
ATOM 3012 N N . LYS A 1 384 ? 25.141 11.898 -15.586 1 67.62 384 LYS A N 1
ATOM 3013 C CA . LYS A 1 384 ? 24.062 12.445 -14.766 1 67.62 384 LYS A CA 1
ATOM 3014 C C . LYS A 1 384 ? 23.938 13.953 -14.961 1 67.62 384 LYS A C 1
ATOM 3016 O O . LYS A 1 384 ? 24.938 14.672 -14.898 1 67.62 384 LYS A O 1
ATOM 3021 N N . GLY A 1 385 ? 22.953 14.375 -15.742 1 61.59 385 GLY A N 1
ATOM 3022 C CA . GLY A 1 385 ? 22.578 15.773 -15.797 1 61.59 385 GLY A CA 1
ATOM 3023 C C . GLY A 1 385 ? 21.969 16.281 -14.508 1 61.59 385 GLY A C 1
ATOM 3024 O O . GLY A 1 385 ? 22.062 15.625 -13.469 1 61.59 385 GLY A O 1
ATOM 3025 N N . TYR A 1 386 ? 21.734 17.547 -14.422 1 55.34 386 TYR A N 1
ATOM 3026 C CA . TYR A 1 386 ? 21.203 18.172 -13.211 1 55.34 386 TYR A CA 1
ATOM 3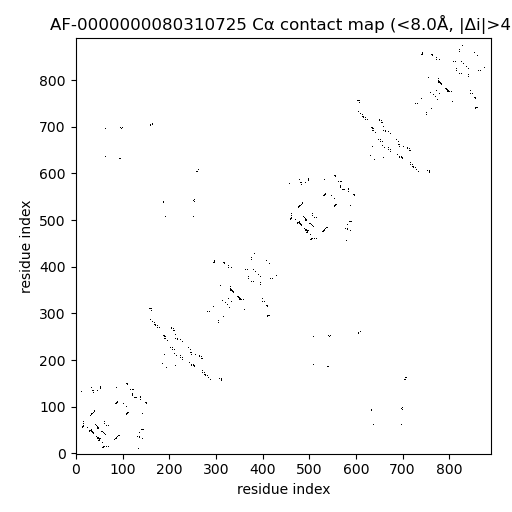027 C C . TYR A 1 386 ? 19.734 17.828 -13.031 1 55.34 386 TYR A C 1
ATOM 3029 O O . TYR A 1 386 ? 19.219 17.828 -11.906 1 55.34 386 TYR A O 1
ATOM 3037 N N . ARG A 1 387 ? 19.25 17.297 -14.102 1 63.53 387 ARG A N 1
ATOM 3038 C CA . ARG A 1 387 ? 17.812 17.078 -14.031 1 63.53 387 ARG A CA 1
ATOM 3039 C C . ARG A 1 387 ? 17.484 15.664 -13.547 1 63.53 387 ARG A C 1
ATOM 3041 O O . ARG A 1 387 ? 18.172 14.711 -13.906 1 63.53 387 ARG A O 1
ATOM 3048 N N . ALA A 1 388 ? 16.453 15.594 -12.719 1 61.41 388 ALA A N 1
ATOM 3049 C CA . ALA A 1 388 ? 16 14.336 -12.133 1 61.41 388 ALA A CA 1
ATOM 3050 C C . ALA A 1 388 ? 15.711 13.297 -13.219 1 61.41 388 ALA A C 1
ATOM 3052 O O . ALA A 1 388 ? 16.016 12.109 -13.047 1 61.41 388 ALA A O 1
ATOM 3053 N N . ASP A 1 389 ? 15.156 13.734 -14.219 1 67.75 389 ASP A N 1
ATOM 3054 C CA . ASP A 1 389 ? 14.805 12.805 -15.289 1 67.75 389 ASP A CA 1
ATOM 3055 C C . ASP A 1 389 ? 16.062 12.219 -15.938 1 67.75 389 ASP A C 1
ATOM 3057 O O . ASP A 1 389 ? 16.078 11.047 -16.312 1 67.75 389 ASP A O 1
ATOM 3061 N N . ILE A 1 390 ? 17.047 13.023 -15.938 1 68.62 390 ILE A N 1
ATOM 3062 C CA . ILE A 1 390 ? 18.297 12.57 -16.547 1 68.62 390 ILE A CA 1
ATOM 3063 C C . ILE A 1 390 ? 19 11.586 -15.617 1 68.62 390 ILE A C 1
ATOM 3065 O O . ILE A 1 390 ? 19.562 10.586 -16.062 1 68.62 390 ILE A O 1
ATOM 3069 N N . LYS A 1 391 ? 18.828 11.852 -14.344 1 75.88 391 LYS A N 1
ATOM 3070 C CA . LYS A 1 391 ? 19.422 10.945 -13.367 1 75.88 391 LYS A CA 1
ATOM 3071 C C . LYS A 1 391 ? 18.781 9.562 -13.445 1 75.88 391 LYS A C 1
ATOM 3073 O O . LYS A 1 391 ? 19.484 8.555 -13.438 1 75.88 391 LYS A O 1
ATOM 3078 N N . LEU A 1 392 ? 17.5 9.617 -13.656 1 83.06 392 LEU A N 1
ATOM 3079 C CA . LEU A 1 392 ? 16.797 8.344 -13.734 1 83.06 392 LEU A CA 1
ATOM 3080 C C . LEU A 1 392 ? 17.156 7.602 -15.016 1 83.06 392 LEU A C 1
ATOM 3082 O O . LEU A 1 392 ? 17.297 6.375 -15.008 1 83.06 392 LEU A O 1
ATOM 3086 N N . LYS A 1 393 ? 17.328 8.367 -16.062 1 85.75 393 LYS A N 1
ATOM 3087 C CA . LYS A 1 393 ? 17.703 7.746 -17.328 1 85.75 393 LYS A CA 1
ATOM 3088 C C . LYS A 1 393 ? 19.078 7.09 -17.234 1 85.75 393 LYS A C 1
ATOM 3090 O O . LYS A 1 393 ? 19.297 6.016 -17.797 1 85.75 393 LYS A O 1
ATOM 3095 N N . ALA A 1 394 ? 19.922 7.758 -16.516 1 87.81 394 ALA A N 1
ATOM 3096 C CA . ALA A 1 394 ? 21.266 7.211 -16.328 1 87.81 394 ALA A CA 1
ATOM 3097 C C . ALA A 1 394 ? 21.234 5.926 -15.508 1 87.81 394 ALA A C 1
ATOM 3099 O O . ALA A 1 394 ? 21.922 4.957 -15.828 1 87.81 394 ALA A O 1
ATOM 3100 N N . VAL A 1 395 ? 20.422 5.91 -14.562 1 91.62 395 VAL A N 1
ATOM 3101 C CA . VAL A 1 395 ? 20.312 4.719 -13.727 1 91.62 395 VAL A CA 1
ATOM 3102 C C . VAL A 1 395 ? 19.703 3.572 -14.531 1 91.62 395 VAL A C 1
ATOM 3104 O O . VAL A 1 395 ? 20.156 2.426 -14.414 1 91.62 395 VAL A O 1
ATOM 3107 N N . VAL A 1 396 ? 18.734 3.9 -15.328 1 92 396 VAL A N 1
ATOM 3108 C CA . VAL A 1 396 ? 18.094 2.885 -16.156 1 92 396 VAL A CA 1
ATOM 3109 C C . VAL A 1 396 ? 19.094 2.311 -17.156 1 92 396 VAL A C 1
ATOM 3111 O O . VAL A 1 396 ? 19.109 1.103 -17.391 1 92 396 VAL A O 1
ATOM 3114 N N . ALA A 1 397 ? 19.891 3.191 -17.703 1 91.38 397 ALA A N 1
ATOM 3115 C CA . ALA A 1 397 ? 20.938 2.725 -18.609 1 91.38 397 ALA A CA 1
ATOM 3116 C C . ALA A 1 397 ? 21.891 1.769 -17.906 1 91.38 397 ALA A C 1
ATOM 3118 O O . ALA A 1 397 ? 22.297 0.758 -18.469 1 91.38 397 ALA A O 1
ATOM 3119 N N . LEU A 1 398 ? 22.188 2.146 -16.734 1 92.69 398 LEU A N 1
ATOM 3120 C CA . LEU A 1 398 ? 23.062 1.28 -15.945 1 92.69 398 LEU A CA 1
ATOM 3121 C C . LEU A 1 398 ? 22.359 -0.046 -15.641 1 92.69 398 LEU A C 1
ATOM 3123 O O . LEU A 1 398 ? 23 -1.103 -15.68 1 92.69 398 LEU A O 1
ATOM 3127 N N . MET A 1 399 ? 21.062 -0.008 -15.328 1 95.44 399 MET A N 1
ATOM 3128 C CA . MET A 1 399 ? 20.281 -1.222 -15.102 1 95.44 399 MET A CA 1
ATOM 3129 C C . MET A 1 399 ? 20.375 -2.162 -16.297 1 95.44 399 MET A C 1
ATOM 3131 O O . MET A 1 399 ? 20.547 -3.371 -16.125 1 95.44 399 MET A O 1
ATOM 3135 N N . ARG A 1 400 ? 20.266 -1.623 -17.438 1 94.69 400 ARG A N 1
ATOM 3136 C CA . ARG A 1 400 ? 20.328 -2.422 -18.656 1 94.69 400 ARG A CA 1
ATOM 3137 C C . ARG A 1 400 ? 21.688 -3.088 -18.812 1 94.69 400 ARG A C 1
ATOM 3139 O O . ARG A 1 400 ? 21.781 -4.27 -19.156 1 94.69 400 ARG A O 1
ATOM 3146 N N . LYS A 1 401 ? 22.703 -2.338 -18.516 1 93.69 401 LYS A N 1
ATOM 3147 C CA . LYS A 1 401 ? 24.047 -2.885 -18.594 1 93.69 401 LYS A CA 1
ATOM 3148 C C . LYS A 1 401 ? 24.25 -4.008 -17.594 1 93.69 401 LYS A C 1
ATOM 3150 O O . LYS A 1 401 ? 24.844 -5.043 -17.906 1 93.69 401 LYS A O 1
ATOM 3155 N N . LEU A 1 402 ? 23.766 -3.785 -16.438 1 95 402 LEU A N 1
ATOM 3156 C CA . LEU A 1 402 ? 23.906 -4.785 -15.391 1 95 402 LEU A CA 1
ATOM 3157 C C . LEU A 1 402 ? 23.109 -6.047 -15.734 1 95 402 LEU A C 1
ATOM 3159 O O . LEU A 1 402 ? 23.594 -7.16 -15.5 1 95 402 LEU A O 1
ATOM 3163 N N . ALA A 1 403 ? 21.922 -5.875 -16.281 1 95.44 403 ALA A N 1
ATOM 3164 C CA . ALA A 1 403 ? 21.109 -7.02 -16.688 1 95.44 403 ALA A CA 1
ATOM 3165 C C . ALA A 1 403 ? 21.828 -7.887 -17.703 1 95.44 403 ALA A C 1
ATOM 3167 O O . ALA A 1 403 ? 21.828 -9.117 -17.594 1 95.44 403 ALA A O 1
ATOM 3168 N N . ARG A 1 404 ? 22.469 -7.297 -18.594 1 93.69 404 ARG A N 1
ATOM 3169 C CA . ARG A 1 404 ? 23.219 -8.039 -19.609 1 93.69 404 ARG A CA 1
ATOM 3170 C C . ARG A 1 404 ? 24.438 -8.727 -19 1 93.69 404 ARG A C 1
ATOM 3172 O O . ARG A 1 404 ? 24.75 -9.867 -19.328 1 93.69 404 ARG A O 1
ATOM 3179 N N . ALA A 1 405 ? 25.062 -8.008 -18.141 1 93.75 405 ALA A N 1
ATOM 3180 C CA . ALA A 1 405 ? 26.234 -8.57 -17.484 1 93.75 405 ALA A CA 1
ATOM 3181 C C . ALA A 1 405 ? 25.859 -9.797 -16.656 1 93.75 405 ALA A C 1
ATOM 3183 O O . ALA A 1 405 ? 26.656 -10.727 -16.516 1 93.75 405 ALA A O 1
ATOM 3184 N N . MET A 1 406 ? 24.672 -9.812 -16.125 1 94.5 406 MET A N 1
ATOM 3185 C CA . MET A 1 406 ? 24.219 -10.883 -15.234 1 94.5 406 MET A CA 1
ATOM 3186 C C . MET A 1 406 ? 24.234 -12.227 -15.953 1 94.5 406 MET A C 1
ATOM 3188 O O . MET A 1 406 ? 24.578 -13.25 -15.367 1 94.5 406 MET A O 1
ATOM 3192 N N . VAL A 1 407 ? 23.844 -12.227 -17.219 1 95.19 407 VAL A N 1
ATOM 3193 C CA . VAL A 1 407 ? 23.812 -13.469 -17.984 1 95.19 407 VAL A CA 1
ATOM 3194 C C . VAL A 1 407 ? 25.219 -14.031 -18.141 1 95.19 407 VAL A C 1
ATOM 3196 O O . VAL A 1 407 ? 25.438 -15.227 -17.938 1 95.19 407 VAL A O 1
ATOM 3199 N N . HIS A 1 408 ? 26.141 -13.133 -18.344 1 94.31 408 HIS A N 1
ATOM 3200 C CA . HIS A 1 408 ? 27.531 -13.555 -18.5 1 94.31 408 HIS A CA 1
ATOM 3201 C C . HIS A 1 408 ? 28.109 -14.047 -17.172 1 94.31 408 HIS A C 1
ATOM 3203 O O . HIS A 1 408 ? 28.812 -15.055 -17.141 1 94.31 408 HIS A O 1
ATOM 3209 N N . VAL A 1 409 ? 27.797 -13.359 -16.188 1 94.56 409 VAL A N 1
ATOM 3210 C CA . VAL A 1 409 ? 28.281 -13.719 -14.859 1 94.56 409 VAL A CA 1
ATOM 3211 C C . VAL A 1 409 ? 27.688 -15.055 -14.43 1 94.56 409 VAL A C 1
ATOM 3213 O O . VAL A 1 409 ? 28.391 -15.906 -13.875 1 94.56 409 VAL A O 1
ATOM 3216 N N . ALA A 1 410 ? 26.438 -15.25 -14.727 1 94.38 410 ALA A N 1
ATOM 3217 C CA . ALA A 1 410 ? 25.75 -16.484 -14.375 1 94.38 410 ALA A CA 1
ATOM 3218 C C . ALA A 1 410 ? 26.375 -17.688 -15.094 1 94.38 410 ALA A C 1
ATOM 3220 O O . ALA A 1 410 ? 26.359 -18.797 -14.586 1 94.38 410 ALA A O 1
ATOM 3221 N N . ARG A 1 411 ? 26.953 -17.375 -16.203 1 93.62 411 ARG A N 1
ATOM 3222 C CA . ARG A 1 411 ? 27.562 -18.438 -17 1 93.62 411 ARG A CA 1
ATOM 3223 C C . ARG A 1 411 ? 29.031 -18.641 -16.609 1 93.62 411 ARG A C 1
ATOM 3225 O O . ARG A 1 411 ? 29.734 -19.438 -17.219 1 93.62 411 ARG A O 1
ATOM 3232 N N . GLY A 1 412 ? 29.5 -17.844 -15.656 1 89.06 412 GLY A N 1
ATOM 3233 C CA . GLY A 1 412 ? 30.812 -18.125 -15.086 1 89.06 412 GLY A CA 1
ATOM 3234 C C . GLY A 1 412 ? 31.812 -17 -15.312 1 89.06 412 GLY A C 1
ATOM 3235 O O . GLY A 1 412 ? 32.906 -17.031 -14.773 1 89.06 412 GLY A O 1
ATOM 3236 N N . ALA A 1 413 ? 31.469 -16.031 -16.094 1 90.12 413 ALA A N 1
ATOM 3237 C CA . ALA A 1 413 ? 32.375 -14.922 -16.328 1 90.12 413 ALA A CA 1
ATOM 3238 C C . ALA A 1 413 ? 32.5 -14.039 -15.086 1 90.12 413 ALA A C 1
ATOM 3240 O O . ALA A 1 413 ? 31.531 -13.805 -14.383 1 90.12 413 ALA A O 1
ATOM 3241 N N . PRO A 1 414 ? 33.688 -13.664 -14.797 1 88.56 414 PRO A N 1
ATOM 3242 C CA . PRO A 1 414 ? 33.812 -12.727 -13.68 1 88.56 414 PRO A CA 1
ATOM 3243 C C . PRO A 1 414 ? 33.188 -11.367 -13.961 1 88.56 414 PRO A C 1
ATOM 3245 O O . PRO A 1 414 ? 33.188 -10.898 -15.102 1 88.56 414 PRO A O 1
ATOM 3248 N N . PHE A 1 415 ? 32.656 -10.867 -12.945 1 88.38 415 PHE A N 1
ATOM 3249 C CA . PHE A 1 415 ? 32.062 -9.539 -13.094 1 88.38 415 PHE A CA 1
ATOM 3250 C C . PHE A 1 415 ? 33.156 -8.492 -13.25 1 88.38 415 PHE A C 1
ATOM 3252 O O . PHE A 1 415 ? 34.094 -8.43 -12.438 1 88.38 415 PHE A O 1
ATOM 3259 N N . ASP A 1 416 ? 33.094 -7.77 -14.352 1 83.88 416 ASP A N 1
ATOM 3260 C CA . ASP A 1 416 ? 34.062 -6.73 -14.664 1 83.88 416 ASP A CA 1
ATOM 3261 C C . ASP A 1 416 ? 33.375 -5.434 -15.078 1 83.88 416 ASP A C 1
ATOM 3263 O O . ASP A 1 416 ? 32.844 -5.328 -16.188 1 83.88 416 ASP A O 1
ATOM 3267 N N . ALA A 1 417 ? 33.5 -4.477 -14.203 1 81.5 417 ALA A N 1
ATOM 3268 C CA . ALA A 1 417 ? 32.812 -3.197 -14.422 1 81.5 417 ALA A CA 1
ATOM 3269 C C . ALA A 1 417 ? 33.375 -2.488 -15.648 1 81.5 417 ALA A C 1
ATOM 3271 O O . ALA A 1 417 ? 32.656 -1.741 -16.312 1 81.5 417 ALA A O 1
ATOM 3272 N N . THR A 1 418 ? 34.594 -2.719 -15.961 1 78.81 418 THR A N 1
ATOM 3273 C CA . THR A 1 418 ? 35.25 -2.043 -17.078 1 78.81 418 THR A CA 1
ATOM 3274 C C . THR A 1 418 ? 34.625 -2.482 -18.406 1 78.81 418 THR A C 1
ATOM 3276 O O . THR A 1 418 ? 34.719 -1.768 -19.406 1 78.81 418 THR A O 1
ATOM 3279 N N . LYS A 1 419 ? 34 -3.621 -18.328 1 81.25 419 LYS A N 1
ATOM 3280 C CA . LYS A 1 419 ? 33.375 -4.137 -19.547 1 81.25 419 LYS A CA 1
ATOM 3281 C C . LYS A 1 419 ? 32.031 -3.494 -19.781 1 81.25 419 LYS A C 1
ATOM 3283 O O . LYS A 1 419 ? 31.484 -3.564 -20.891 1 81.25 419 LYS A O 1
ATOM 3288 N N . LEU A 1 420 ? 31.516 -2.953 -18.75 1 81.56 420 LEU A N 1
ATOM 3289 C CA . LEU A 1 420 ? 30.188 -2.346 -18.859 1 81.56 420 LEU A CA 1
ATOM 3290 C C . LEU A 1 420 ? 30.266 -0.976 -19.516 1 81.56 420 LEU A C 1
ATOM 3292 O O . LEU A 1 420 ? 29.281 -0.494 -20.078 1 81.56 420 LEU A O 1
ATOM 3296 N N . PHE A 1 421 ? 31.516 -0.376 -19.344 1 80.5 421 PHE A N 1
ATOM 3297 C CA . PHE A 1 421 ? 31.625 1.014 -19.766 1 80.5 421 PHE A CA 1
ATOM 3298 C C . PHE A 1 421 ? 32.719 1.178 -20.797 1 80.5 421 PHE A C 1
ATOM 3300 O O . PHE A 1 421 ? 33.75 0.471 -20.75 1 80.5 421 PHE A O 1
ATOM 3307 N N . ASP A 1 422 ? 32.406 1.738 -21.922 1 66.94 422 ASP A N 1
ATOM 3308 C CA . ASP A 1 422 ? 33.469 2.084 -22.859 1 66.94 422 ASP A CA 1
ATOM 3309 C C . ASP A 1 422 ? 34.406 3.129 -22.266 1 66.94 422 ASP A C 1
ATOM 3311 O O . ASP A 1 422 ? 34.062 4.312 -22.219 1 66.94 422 ASP A O 1
ATOM 3315 N N . THR A 1 423 ? 35.344 2.752 -21.469 1 57.69 423 THR A N 1
ATOM 3316 C CA . THR A 1 423 ? 36.312 3.65 -20.812 1 57.69 423 THR A CA 1
ATOM 3317 C C . THR A 1 423 ? 37.062 4.492 -21.844 1 57.69 423 THR A C 1
ATOM 3319 O O . THR A 1 423 ? 37.688 5.48 -21.484 1 57.69 423 THR A O 1
ATOM 3322 N N . ARG A 1 424 ? 37.156 4.156 -22.953 1 53.16 424 ARG A N 1
ATOM 3323 C CA . ARG A 1 424 ? 37.875 4.98 -23.922 1 53.16 424 ARG A CA 1
ATOM 3324 C C . ARG A 1 424 ? 37.156 6.32 -24.125 1 53.16 424 ARG A C 1
ATOM 3326 O O . ARG A 1 424 ? 37.812 7.352 -24.281 1 53.16 424 ARG A O 1
ATOM 3333 N N . SER A 1 425 ? 35.906 6.27 -24.188 1 51.25 425 SER A N 1
ATOM 3334 C CA . SER A 1 425 ? 35.125 7.477 -24.469 1 51.25 425 SER A CA 1
ATOM 3335 C C . SER A 1 425 ? 35 8.344 -23.219 1 51.25 425 SER A C 1
ATOM 3337 O O . SER A 1 425 ? 34.594 9.508 -23.312 1 51.25 425 SER A O 1
ATOM 3339 N N . MET A 1 426 ? 35.125 7.84 -22.047 1 55.78 426 MET A N 1
ATOM 3340 C CA . MET A 1 426 ? 34.938 8.602 -20.828 1 55.78 426 MET A CA 1
ATOM 3341 C C . MET A 1 426 ? 36.125 9.531 -20.578 1 55.78 426 MET A C 1
ATOM 3343 O O . MET A 1 426 ? 35.969 10.586 -19.953 1 55.78 426 MET A O 1
ATOM 3347 N N . THR A 1 427 ? 37.281 9.195 -20.891 1 47.56 427 THR A N 1
ATOM 3348 C CA . THR A 1 427 ? 38.438 10.086 -20.734 1 47.56 427 THR A CA 1
ATOM 3349 C C . THR A 1 427 ? 38.312 11.32 -21.625 1 47.56 427 THR A C 1
ATOM 3351 O O . THR A 1 427 ? 38.875 12.359 -21.344 1 47.56 427 THR A O 1
ATOM 3354 N N . ALA A 1 428 ? 37.562 11.234 -22.703 1 40.62 428 ALA A N 1
ATOM 3355 C CA . ALA A 1 428 ? 37.562 12.383 -23.609 1 40.62 428 ALA A CA 1
ATOM 3356 C C . ALA A 1 428 ? 36.781 13.547 -23.016 1 40.62 428 ALA A C 1
ATOM 3358 O O . ALA A 1 428 ? 37 14.703 -23.375 1 40.62 428 ALA A O 1
ATOM 3359 N N . VAL A 1 429 ? 35.75 13.344 -22.234 1 40.38 429 VAL A N 1
ATOM 3360 C CA . VAL A 1 429 ? 34.969 14.477 -21.781 1 40.38 429 VAL A CA 1
ATOM 3361 C C . VAL A 1 429 ? 35.719 15.281 -20.734 1 40.38 429 VAL A C 1
ATOM 3363 O O . VAL A 1 429 ? 35.469 16.469 -20.531 1 40.38 429 VAL A O 1
ATOM 3366 N N . THR A 1 430 ? 36.625 14.797 -20 1 37.81 430 THR A N 1
ATOM 3367 C CA . THR A 1 430 ? 37.406 15.641 -19.094 1 37.81 430 THR A CA 1
ATOM 3368 C C . THR A 1 430 ? 38.438 16.453 -19.859 1 37.81 430 THR A C 1
ATOM 3370 O O . THR A 1 430 ? 39.125 17.281 -19.281 1 37.81 430 THR A O 1
ATOM 3373 N N . ALA A 1 431 ? 38.781 16.094 -21.078 1 34.56 431 ALA A N 1
ATOM 3374 C CA . ALA A 1 431 ? 39.844 16.844 -21.75 1 34.56 431 ALA A CA 1
ATOM 3375 C C . ALA A 1 431 ? 39.312 18.094 -22.406 1 34.56 431 ALA A C 1
ATOM 3377 O O . ALA A 1 431 ? 39.312 18.219 -23.641 1 34.56 431 ALA A O 1
ATOM 3378 N N . SER A 1 432 ? 38.094 18.578 -21.953 1 31.88 432 SER A N 1
ATOM 3379 C CA . SER A 1 432 ? 37.844 19.844 -22.609 1 31.88 432 SER A CA 1
ATOM 3380 C C . SER A 1 432 ? 38.875 20.891 -22.234 1 31.88 432 SER A C 1
ATOM 3382 O O . SER A 1 432 ? 39.219 21.047 -21.047 1 31.88 432 SER A O 1
ATOM 3384 N N . PRO A 1 433 ? 39.688 21.422 -23.172 1 31.67 433 PRO A N 1
ATOM 3385 C CA . PRO A 1 433 ? 40.812 22.359 -23.078 1 31.67 433 PRO A CA 1
ATOM 3386 C C . PRO A 1 433 ? 40.469 23.578 -22.203 1 31.67 433 PRO A C 1
ATOM 3388 O O . PRO A 1 433 ? 39.312 24.016 -22.172 1 31.67 433 PRO A O 1
ATOM 3391 N N . SER A 1 434 ? 41.125 23.734 -21.109 1 31.55 434 SER A N 1
ATOM 3392 C CA . SER A 1 434 ? 41.25 24.984 -20.344 1 31.55 434 SER A CA 1
ATOM 3393 C C . SER A 1 434 ? 41.5 26.172 -21.266 1 31.55 434 SER A C 1
ATOM 3395 O O . SER A 1 434 ? 42.438 26.156 -22.062 1 31.55 434 SER A O 1
ATOM 3397 N N . ARG A 1 435 ? 40.594 26.984 -21.812 1 30.09 435 ARG A N 1
ATOM 3398 C CA . ARG A 1 435 ? 40.781 28.266 -22.469 1 30.09 435 ARG A CA 1
ATOM 3399 C C . ARG A 1 435 ? 41.75 29.156 -21.688 1 30.09 435 ARG A C 1
ATOM 3401 O O . ARG A 1 435 ? 41.406 29.641 -20.609 1 30.09 435 ARG A O 1
ATOM 3408 N N . ASP A 1 436 ? 43.031 28.844 -21.469 1 25.05 436 ASP A N 1
ATOM 3409 C CA . ASP A 1 436 ? 44.031 29.844 -21.094 1 25.05 436 ASP A CA 1
ATOM 3410 C C . ASP A 1 436 ? 43.906 31.094 -21.969 1 25.05 436 ASP A C 1
ATOM 3412 O O . ASP A 1 436 ? 43.938 31.016 -23.188 1 25.05 436 ASP A O 1
ATOM 3416 N N . ALA A 1 437 ? 43.219 32.188 -21.438 1 27.03 437 ALA A N 1
ATOM 3417 C CA . ALA A 1 437 ? 43.219 33.594 -21.781 1 27.03 437 ALA A CA 1
ATOM 3418 C C . ALA A 1 437 ? 44.656 34.094 -22.078 1 27.03 437 ALA A C 1
ATOM 3420 O O . ALA A 1 437 ? 45.5 34.094 -21.188 1 27.03 437 ALA A O 1
ATOM 3421 N N . GLY A 1 438 ? 45.312 33.812 -23.203 1 23.09 438 GLY A N 1
ATOM 3422 C CA . GLY A 1 438 ? 46.469 34.5 -23.75 1 23.09 438 GLY A CA 1
ATOM 3423 C C . GLY A 1 438 ? 46.375 36 -23.703 1 23.09 438 GLY A C 1
ATOM 3424 O O . GLY A 1 438 ? 45.531 36.594 -24.406 1 23.09 438 GLY A O 1
ATOM 3425 N N . GLN A 1 439 ? 46.406 36.719 -22.469 1 25.09 439 GLN A N 1
ATOM 3426 C CA . GLN A 1 439 ? 46.719 38.125 -22.312 1 25.09 439 GLN A CA 1
ATOM 3427 C C . GLN A 1 439 ? 47.938 38.531 -23.156 1 25.09 439 GLN A C 1
ATOM 3429 O O . GLN A 1 439 ? 49.031 37.969 -22.984 1 25.09 439 GLN A O 1
ATOM 3434 N N . SER A 1 440 ? 47.719 38.812 -24.438 1 24.2 440 SER A N 1
ATOM 3435 C CA . SER A 1 440 ? 48.625 39.469 -25.375 1 24.2 440 SER A CA 1
ATOM 3436 C C . SER A 1 440 ? 49.281 40.688 -24.734 1 24.2 440 SER A C 1
ATOM 3438 O O . SER A 1 440 ? 48.625 41.531 -24.156 1 24.2 440 SER A O 1
ATOM 3440 N N . SER A 1 441 ? 50.531 40.594 -24.25 1 24.3 441 SER A N 1
ATOM 3441 C CA . SER A 1 441 ? 51.531 41.594 -23.859 1 24.3 441 SER A CA 1
ATOM 3442 C C . SER A 1 441 ? 51.688 42.656 -24.938 1 24.3 441 SER A C 1
ATOM 3444 O O . SER A 1 441 ? 52.125 42.375 -26.047 1 24.3 441 SER A O 1
ATOM 3446 N N . LEU A 1 442 ? 50.781 43.688 -25.062 1 22.39 442 LEU A N 1
ATOM 3447 C CA . LEU A 1 442 ? 51.031 44.938 -25.781 1 22.39 442 LEU A CA 1
ATOM 3448 C C . LEU A 1 442 ? 52.344 45.531 -25.359 1 22.39 442 LEU A C 1
ATOM 3450 O O . LEU A 1 442 ? 52.531 45.875 -24.188 1 22.39 442 LEU A O 1
ATOM 3454 N N . ALA A 1 443 ? 53.469 45.219 -26 1 21.75 443 ALA A N 1
ATOM 3455 C CA . ALA A 1 443 ? 54.75 45.875 -26.172 1 21.75 443 ALA A CA 1
ATOM 3456 C C . ALA A 1 443 ? 54.594 47.344 -26.531 1 21.75 443 ALA A C 1
ATOM 3458 O O . ALA A 1 443 ? 53.656 47.719 -27.234 1 21.75 443 ALA A O 1
ATOM 3459 N N . GLY A 1 444 ? 55.375 48.281 -25.844 1 23.25 444 GLY A N 1
ATOM 3460 C CA . GLY A 1 444 ? 55.906 49.625 -25.875 1 23.25 444 GLY A CA 1
ATOM 3461 C C . GLY A 1 444 ? 56.469 50.031 -27.219 1 23.25 444 GLY A C 1
ATOM 3462 O O . GLY A 1 444 ? 56.906 51.156 -27.406 1 23.25 444 GLY A O 1
ATOM 3463 N N . SER A 1 445 ? 56.156 49.688 -28.453 1 20.94 445 SER A N 1
ATOM 3464 C CA . SER A 1 445 ? 56.531 50.844 -29.297 1 20.94 445 SER A CA 1
ATOM 3465 C C . SER A 1 445 ? 55.5 51.938 -29.234 1 20.94 445 SER A C 1
ATOM 3467 O O . SER A 1 445 ? 54.312 51.656 -29.078 1 20.94 445 SER A O 1
ATOM 3469 N N . MET B 1 1 ? -10.664 52.156 -26.438 1 25.02 1 MET B N 1
ATOM 3470 C CA . MET B 1 1 ? -9.656 51.125 -26.688 1 25.02 1 MET B CA 1
ATOM 3471 C C . MET B 1 1 ? -8.656 51.062 -25.531 1 25.02 1 MET B C 1
ATOM 3473 O O . MET B 1 1 ? -7.828 51.969 -25.375 1 25.02 1 MET B O 1
ATOM 3477 N N . GLN B 1 2 ? -9.125 50.688 -24.359 1 27.2 2 GLN B N 1
ATOM 3478 C CA . GLN B 1 2 ? -8.344 50.656 -23.125 1 27.2 2 GLN B CA 1
ATOM 3479 C C . GLN B 1 2 ? -7.082 49.812 -23.312 1 27.2 2 GLN B C 1
ATOM 3481 O O . GLN B 1 2 ? -7.141 48.688 -23.859 1 27.2 2 GLN B O 1
ATOM 3486 N N . GLU B 1 3 ? -5.961 50.438 -23.531 1 30.53 3 GLU B N 1
ATOM 3487 C CA . GLU B 1 3 ? -4.637 49.875 -23.75 1 30.53 3 GLU B CA 1
ATOM 3488 C C . GLU B 1 3 ? -4.395 48.688 -22.812 1 30.53 3 GLU B C 1
ATOM 3490 O O . GLU B 1 3 ? -4.539 48.781 -21.594 1 30.53 3 GLU B O 1
ATOM 3495 N N . VAL B 1 4 ? -4.676 47.438 -23.312 1 34 4 VAL B N 1
ATOM 3496 C CA . VAL B 1 4 ? -4.27 46.219 -22.625 1 34 4 VAL B CA 1
ATOM 3497 C C . VAL B 1 4 ? -2.816 46.344 -22.172 1 34 4 VAL B C 1
ATOM 3499 O O . VAL B 1 4 ? -1.909 46.469 -23 1 34 4 VAL B O 1
ATOM 3502 N N . VAL B 1 5 ? -2.578 47.062 -21.203 1 34.38 5 VAL B N 1
ATOM 3503 C CA . VAL B 1 5 ? -1.234 47.094 -20.625 1 34.38 5 VAL B CA 1
ATOM 3504 C C . VAL B 1 5 ? -0.635 45.688 -20.672 1 34.38 5 VAL B C 1
ATOM 3506 O O . VAL B 1 5 ? -1.278 44.719 -20.266 1 34.38 5 VAL B O 1
ATOM 3509 N N . PRO B 1 6 ? 0.214 45.438 -21.672 1 36.66 6 PRO B N 1
ATOM 3510 C CA . PRO B 1 6 ? 0.878 44.125 -21.734 1 36.66 6 PRO B CA 1
ATOM 3511 C C . PRO B 1 6 ? 1.246 43.594 -20.359 1 36.66 6 PRO B C 1
ATOM 3513 O O . PRO B 1 6 ? 1.601 44.344 -19.453 1 36.66 6 PRO B O 1
ATOM 3516 N N . VAL B 1 7 ? 0.624 42.625 -20 1 38.66 7 VAL B N 1
ATOM 3517 C CA . VAL B 1 7 ? 0.999 41.938 -18.766 1 38.66 7 VAL B CA 1
ATOM 3518 C C . VAL B 1 7 ? 2.518 41.812 -18.688 1 38.66 7 VAL B C 1
ATOM 3520 O O . VAL B 1 7 ? 3.141 41.188 -19.547 1 38.66 7 VAL B O 1
ATOM 3523 N N . ALA B 1 8 ? 3.248 42.844 -18.359 1 38.91 8 ALA B N 1
ATOM 3524 C CA . ALA B 1 8 ? 4.684 42.812 -18.094 1 38.91 8 ALA B CA 1
ATOM 3525 C C . ALA B 1 8 ? 5.137 41.438 -17.641 1 38.91 8 ALA B C 1
ATOM 3527 O O . ALA B 1 8 ? 4.445 40.781 -16.859 1 38.91 8 ALA B O 1
ATOM 3528 N N . LYS B 1 9 ? 5.961 40.875 -18.438 1 47.94 9 LYS B N 1
ATOM 3529 C CA . LYS B 1 9 ? 6.672 39.625 -18.078 1 47.94 9 LYS B CA 1
ATOM 3530 C C . LYS B 1 9 ? 7.141 39.688 -16.625 1 47.94 9 LYS B C 1
ATOM 3532 O O . LYS B 1 9 ? 7.938 40.531 -16.25 1 47.94 9 LYS B O 1
ATOM 3537 N N . ARG B 1 10 ? 6.242 39.375 -15.734 1 55.38 10 ARG B N 1
ATOM 3538 C CA . ARG B 1 10 ? 6.574 39.344 -14.312 1 55.38 10 ARG B CA 1
ATOM 3539 C C . ARG B 1 10 ? 7.855 38.562 -14.055 1 55.38 10 ARG B C 1
ATOM 3541 O O . ARG B 1 10 ? 8.016 37.438 -14.539 1 55.38 10 ARG B O 1
ATOM 3548 N N . THR B 1 11 ? 8.984 39.219 -13.945 1 63.19 11 THR B N 1
ATOM 3549 C CA . THR B 1 11 ? 10.242 38.625 -13.531 1 63.19 11 THR B CA 1
ATOM 3550 C C . THR B 1 11 ? 10.156 38.125 -12.086 1 63.19 11 THR B C 1
ATOM 3552 O O . THR B 1 11 ? 9.68 38.844 -11.211 1 63.19 11 THR B O 1
ATOM 3555 N N . TYR B 1 12 ? 10.258 36.781 -11.883 1 78.06 12 TYR B N 1
ATOM 3556 C CA . TYR B 1 12 ? 10.172 36.188 -10.555 1 78.06 12 TYR B CA 1
ATOM 3557 C C . TYR B 1 12 ? 11.547 36.062 -9.922 1 78.06 12 TYR B C 1
ATOM 3559 O O . TYR B 1 12 ? 12.078 34.938 -9.789 1 78.06 12 TYR B O 1
ATOM 3567 N N . ARG B 1 13 ? 12.195 37.219 -9.648 1 81.88 13 ARG B N 1
ATOM 3568 C CA . ARG B 1 13 ? 13.508 37.188 -9.008 1 81.88 13 ARG B CA 1
ATOM 3569 C C . ARG B 1 13 ? 13.383 36.844 -7.523 1 81.88 13 ARG B C 1
ATOM 3571 O O . ARG B 1 13 ? 12.469 37.312 -6.848 1 81.88 13 ARG B O 1
ATOM 3578 N N . THR B 1 14 ? 14.289 35.969 -7.039 1 91.25 14 THR B N 1
ATOM 3579 C CA . THR B 1 14 ? 14.266 35.531 -5.648 1 91.25 14 THR B CA 1
ATOM 3580 C C . THR B 1 14 ? 15.5 36.062 -4.906 1 91.25 14 THR B C 1
ATOM 3582 O O . THR B 1 14 ? 16.547 36.281 -5.516 1 91.25 14 THR B O 1
ATOM 3585 N N . VAL B 1 15 ? 15.32 36.375 -3.715 1 93.94 15 VAL B N 1
ATOM 3586 C CA . VAL B 1 15 ? 16.406 36.844 -2.852 1 93.94 15 VAL B CA 1
ATOM 3587 C C . VAL B 1 15 ? 16.562 35.875 -1.674 1 93.94 15 VAL B C 1
ATOM 3589 O O . VAL B 1 15 ? 15.57 35.375 -1.142 1 93.94 15 VAL B O 1
ATOM 3592 N N . GLU B 1 16 ? 17.797 35.625 -1.27 1 95.75 16 GLU B N 1
ATOM 3593 C CA . GLU B 1 16 ? 18.031 34.781 -0.099 1 95.75 16 GLU B CA 1
ATOM 3594 C C . GLU B 1 16 ? 17.719 35.531 1.191 1 95.75 16 GLU B C 1
ATOM 3596 O O . GLU B 1 16 ? 17.969 36.75 1.302 1 95.75 16 GLU B O 1
ATOM 3601 N N . ILE B 1 17 ? 17.25 34.875 2.133 1 96.19 17 ILE B N 1
ATOM 3602 C CA . ILE B 1 17 ? 16.734 35.469 3.363 1 96.19 17 ILE B CA 1
ATOM 3603 C C . ILE B 1 17 ? 17.812 36.312 4.039 1 96.19 17 ILE B C 1
ATOM 3605 O O . ILE B 1 17 ? 17.531 37.344 4.664 1 96.19 17 ILE B O 1
ATOM 3609 N N . GLN B 1 18 ? 19.062 35.938 3.854 1 94 18 GLN B N 1
ATOM 3610 C CA . GLN B 1 18 ? 20.156 36.656 4.512 1 94 18 GLN B CA 1
ATOM 3611 C C . GLN B 1 18 ? 20.375 38.031 3.912 1 94 18 GLN B C 1
ATOM 3613 O O . GLN B 1 18 ? 20.984 38.906 4.543 1 94 18 GLN B O 1
ATOM 3618 N N . HIS B 1 19 ? 19.812 38.281 2.789 1 94.31 19 HIS B N 1
ATOM 3619 C CA . HIS B 1 19 ? 20.094 39.5 2.062 1 94.31 19 HIS B CA 1
ATOM 3620 C C . HIS B 1 19 ? 18.875 40.438 2.066 1 94.31 19 HIS B C 1
ATOM 3622 O O . HIS B 1 19 ? 18.875 41.469 1.377 1 94.31 19 HIS B O 1
ATOM 3628 N N . VAL B 1 20 ? 17.938 40.094 2.801 1 94.81 20 VAL B N 1
ATOM 3629 C CA . VAL B 1 20 ? 16.719 40.906 2.818 1 94.81 20 VAL B CA 1
ATOM 3630 C C . VAL B 1 20 ? 16.859 42.031 3.83 1 94.81 20 VAL B C 1
ATOM 3632 O O . VAL B 1 20 ? 17.281 41.812 4.965 1 94.81 20 VAL B O 1
ATOM 3635 N N . ASP B 1 21 ? 16.562 43.219 3.396 1 94.25 21 ASP B N 1
ATOM 3636 C CA . ASP B 1 21 ? 16.516 44.375 4.27 1 94.25 21 ASP B CA 1
ATOM 3637 C C . ASP B 1 21 ? 15.086 44.656 4.727 1 94.25 21 ASP B C 1
ATOM 3639 O O . ASP B 1 21 ? 14.266 45.156 3.953 1 94.25 21 ASP B O 1
ATOM 3643 N N . ALA B 1 22 ? 14.891 44.531 6.012 1 94.88 22 ALA B N 1
ATOM 3644 C CA . ALA B 1 22 ? 13.547 44.625 6.57 1 94.88 22 ALA B CA 1
ATOM 3645 C C . ALA B 1 22 ? 12.984 46.062 6.418 1 94.88 22 ALA B C 1
ATOM 3647 O O . ALA B 1 22 ? 11.805 46.219 6.133 1 94.88 22 ALA B O 1
ATOM 3648 N N . SER B 1 23 ? 13.781 47.062 6.598 1 95.12 23 SER B N 1
ATOM 3649 C CA . SER B 1 23 ? 13.328 48.438 6.523 1 95.12 23 SER B CA 1
ATOM 3650 C C . SER B 1 23 ? 12.914 48.812 5.105 1 95.12 23 SER B C 1
ATOM 3652 O O . SER B 1 23 ? 11.867 49.438 4.898 1 95.12 23 SER B O 1
ATOM 3654 N N . LYS B 1 24 ? 13.719 48.406 4.176 1 95 24 LYS B N 1
ATOM 3655 C CA . LYS B 1 24 ? 13.406 48.656 2.773 1 95 24 LYS B CA 1
ATOM 3656 C C . LYS B 1 24 ? 12.133 47.906 2.355 1 95 24 LYS B C 1
ATOM 3658 O O . LYS B 1 24 ? 11.297 48.469 1.638 1 95 24 LYS B O 1
ATOM 3663 N N . LEU B 1 25 ? 12.07 46.75 2.801 1 94.75 25 LEU B N 1
ATOM 3664 C CA . LEU B 1 25 ? 10.906 45.938 2.465 1 94.75 25 LEU B CA 1
ATOM 3665 C C . LEU B 1 25 ? 9.641 46.531 3.07 1 94.75 25 LEU B C 1
ATOM 3667 O O . LEU B 1 25 ? 8.602 46.594 2.404 1 94.75 25 LEU B O 1
ATOM 3671 N N . ALA B 1 26 ? 9.719 47 4.312 1 95.31 26 ALA B N 1
ATOM 3672 C CA . ALA B 1 26 ? 8.57 47.562 5 1 95.31 26 ALA B CA 1
ATOM 3673 C C . ALA B 1 26 ? 8.07 48.812 4.27 1 95.31 26 ALA B C 1
ATOM 3675 O O . ALA B 1 26 ? 6.859 49 4.137 1 95.31 26 ALA B O 1
ATOM 3676 N N . THR B 1 27 ? 9.016 49.594 3.852 1 93.88 27 THR B N 1
ATOM 3677 C CA . THR B 1 27 ? 8.664 50.812 3.139 1 93.88 27 THR B CA 1
ATOM 3678 C C . THR B 1 27 ? 7.926 50.5 1.84 1 93.88 27 THR B C 1
ATOM 3680 O O . THR B 1 27 ? 6.957 51.156 1.485 1 93.88 27 THR B O 1
ATOM 3683 N N . ALA B 1 28 ? 8.367 49.469 1.21 1 92.81 28 ALA B N 1
ATOM 3684 C CA . ALA B 1 28 ? 7.789 49.094 -0.078 1 92.81 28 ALA B CA 1
ATOM 3685 C C . ALA B 1 28 ? 6.41 48.469 0.1 1 92.81 28 ALA B C 1
ATOM 3687 O O . ALA B 1 28 ? 5.547 48.625 -0.77 1 92.81 28 ALA B O 1
ATOM 3688 N N . LEU B 1 29 ? 6.141 47.812 1.129 1 91.5 29 LEU B N 1
ATOM 3689 C CA . LEU B 1 29 ? 4.914 47.062 1.373 1 91.5 29 LEU B CA 1
ATOM 3690 C C . LEU B 1 29 ? 3.807 47.969 1.882 1 91.5 29 LEU B C 1
ATOM 3692 O O . LEU B 1 29 ? 2.635 47.781 1.545 1 91.5 29 LEU B O 1
ATOM 3696 N N . GLY B 1 30 ? 4.105 48.938 2.723 1 89.25 30 GLY B N 1
ATOM 3697 C CA . GLY B 1 30 ? 3.104 49.812 3.346 1 89.25 30 GLY B CA 1
ATOM 3698 C C . GLY B 1 30 ? 2.59 49.25 4.664 1 89.25 30 GLY B C 1
ATOM 3699 O O . GLY B 1 30 ? 3.35 48.656 5.438 1 89.25 30 GLY B O 1
ATOM 3700 N N . ALA B 1 31 ? 1.246 49.438 4.934 1 91.62 31 ALA B N 1
ATOM 3701 C CA . ALA B 1 31 ? 0.68 49.156 6.254 1 91.62 31 ALA B CA 1
ATOM 3702 C C . ALA B 1 31 ? 0.344 47.688 6.418 1 91.62 31 ALA B C 1
ATOM 3704 O O . ALA B 1 31 ? 0.29 47.188 7.539 1 91.62 31 ALA B O 1
ATOM 3705 N N . CYS B 1 32 ? 0.114 47.062 5.266 1 94.12 32 CYS B N 1
ATOM 3706 C CA . CYS B 1 32 ? -0.282 45.656 5.344 1 94.12 32 CYS B CA 1
ATOM 3707 C C . CYS B 1 32 ? 0.499 44.812 4.34 1 94.12 32 CYS B C 1
ATOM 3709 O O . CYS B 1 32 ? 0.753 45.25 3.219 1 94.12 32 CYS B O 1
ATOM 3711 N N . CYS B 1 33 ? 0.854 43.625 4.797 1 96.56 33 CYS B N 1
ATOM 3712 C CA . CYS B 1 33 ? 1.632 42.75 3.953 1 96.56 33 CYS B CA 1
ATOM 3713 C C . CYS B 1 33 ? 1.04 41.344 3.961 1 96.56 33 CYS B C 1
ATOM 3715 O O . CYS B 1 33 ? 0.728 40.781 5.023 1 96.56 33 CYS B O 1
ATOM 3717 N N . ILE B 1 34 ? 0.893 40.812 2.779 1 97.81 34 ILE B N 1
ATOM 3718 C CA . ILE B 1 34 ? 0.577 39.375 2.596 1 97.81 34 ILE B CA 1
ATOM 3719 C C . ILE B 1 34 ? 1.862 38.594 2.367 1 97.81 34 ILE B C 1
ATOM 3721 O O . ILE B 1 34 ? 2.623 38.906 1.442 1 97.81 34 ILE B O 1
ATOM 3725 N N . VAL B 1 35 ? 2.115 37.688 3.215 1 98.25 35 VAL B N 1
ATOM 3726 C CA . VAL B 1 35 ? 3.244 36.781 3.033 1 98.25 35 VAL B CA 1
ATOM 3727 C C . VAL B 1 35 ? 2.75 35.469 2.479 1 98.25 35 VAL B C 1
ATOM 3729 O O . VAL B 1 35 ? 2.131 34.656 3.199 1 98.25 35 VAL B O 1
ATOM 3732 N N . ALA B 1 36 ? 3.033 35.188 1.258 1 97.19 36 ALA B N 1
ATOM 3733 C CA . ALA B 1 36 ? 2.625 33.938 0.598 1 97.19 36 ALA B CA 1
ATOM 3734 C C . ALA B 1 36 ? 3.758 32.906 0.607 1 97.19 36 ALA B C 1
ATOM 3736 O O . ALA B 1 36 ? 4.816 33.156 0.018 1 97.19 36 ALA B O 1
ATOM 3737 N N . ILE B 1 37 ? 3.5 31.812 1.184 1 95.88 37 ILE B N 1
ATOM 3738 C CA . ILE B 1 37 ? 4.578 30.844 1.355 1 95.88 37 ILE B CA 1
ATOM 3739 C C . ILE B 1 37 ? 4.277 29.578 0.546 1 95.88 37 ILE B C 1
ATOM 3741 O O . ILE B 1 37 ? 3.207 28.984 0.693 1 95.88 37 ILE B O 1
ATOM 3745 N N . ASP B 1 38 ? 5.172 29.203 -0.297 1 92.75 38 ASP B N 1
ATOM 3746 C CA . ASP B 1 38 ? 5.164 27.906 -0.956 1 92.75 38 ASP B CA 1
ATOM 3747 C C . ASP B 1 38 ? 5.965 26.875 -0.154 1 92.75 38 ASP B C 1
ATOM 3749 O O . ASP B 1 38 ? 7.195 26.922 -0.143 1 92.75 38 ASP B O 1
ATOM 3753 N N . LEU B 1 39 ? 5.203 26 0.4 1 89.69 39 LEU B N 1
ATOM 3754 C CA . LEU B 1 39 ? 5.77 25.031 1.345 1 89.69 39 LEU B CA 1
ATOM 3755 C C . LEU B 1 39 ? 6.461 23.891 0.61 1 89.69 39 LEU B C 1
ATOM 3757 O O . LEU B 1 39 ? 5.965 23.422 -0.412 1 89.69 39 LEU B O 1
ATOM 3761 N N . ALA B 1 40 ? 7.688 23.531 1.009 1 88.12 40 ALA B N 1
ATOM 3762 C CA . ALA B 1 40 ? 8.453 22.375 0.551 1 88.12 40 ALA B CA 1
ATOM 3763 C C . ALA B 1 40 ? 9.133 21.672 1.722 1 88.12 40 ALA B C 1
ATOM 3765 O O . ALA B 1 40 ? 9.016 22.109 2.869 1 88.12 40 ALA B O 1
ATOM 3766 N N . LYS B 1 41 ? 9.766 20.656 1.433 1 85.69 41 LYS B N 1
ATOM 3767 C CA . LYS B 1 41 ? 10.445 19.906 2.479 1 85.69 41 LYS B CA 1
ATOM 3768 C C . LYS B 1 41 ? 11.602 20.703 3.068 1 85.69 41 LYS B C 1
ATOM 3770 O O . LYS B 1 41 ? 11.758 20.781 4.289 1 85.69 41 LYS B O 1
ATOM 3775 N N . THR B 1 42 ? 12.367 21.312 2.18 1 88.19 42 THR B N 1
ATOM 3776 C CA . THR B 1 42 ? 13.547 22.031 2.664 1 88.19 42 THR B CA 1
ATOM 3777 C C . THR B 1 42 ? 13.602 23.438 2.082 1 88.19 42 THR B C 1
ATOM 3779 O O . THR B 1 42 ? 13.672 24.422 2.824 1 88.19 42 THR B O 1
ATOM 3782 N N . LYS B 1 43 ? 13.453 23.547 0.808 1 91.19 43 LYS B N 1
ATOM 3783 C CA . LYS B 1 43 ? 13.555 24.844 0.151 1 91.19 43 LYS B CA 1
ATOM 3784 C C . LYS B 1 43 ? 12.211 25.562 0.12 1 91.19 43 LYS B C 1
ATOM 3786 O O . LYS B 1 43 ? 11.336 25.219 -0.678 1 91.19 43 LYS B O 1
ATOM 3791 N N . MET B 1 44 ? 12.164 26.656 0.885 1 93.31 44 MET B N 1
ATOM 3792 C CA . MET B 1 44 ? 10.914 27.406 1.005 1 93.31 44 MET B CA 1
ATOM 3793 C C . MET B 1 44 ? 10.992 28.719 0.232 1 93.31 44 MET B C 1
ATOM 3795 O O . MET B 1 44 ? 12.07 29.297 0.1 1 93.31 44 MET B O 1
ATOM 3799 N N . PHE B 1 45 ? 9.867 29.094 -0.257 1 95 45 PHE B N 1
ATOM 3800 C CA . PHE B 1 45 ? 9.727 30.391 -0.917 1 95 45 PHE B CA 1
ATOM 3801 C C . PHE B 1 45 ? 8.609 31.203 -0.271 1 95 45 PHE B C 1
ATOM 3803 O O . PHE B 1 45 ? 7.543 30.672 0.039 1 95 45 PHE B O 1
ATOM 3810 N N . ALA B 1 46 ? 8.914 32.438 -0.025 1 96.88 46 ALA B N 1
ATOM 3811 C CA . ALA B 1 46 ? 7.934 33.344 0.556 1 96.88 46 ALA B CA 1
ATOM 3812 C C . ALA B 1 46 ? 7.828 34.625 -0.257 1 96.88 46 ALA B C 1
ATOM 3814 O O . ALA B 1 46 ? 8.828 35.344 -0.448 1 96.88 46 ALA B O 1
ATOM 3815 N N . GLY B 1 47 ? 6.68 34.875 -0.752 1 96.81 47 GLY B N 1
ATOM 3816 C CA . GLY B 1 47 ? 6.418 36.125 -1.436 1 96.81 47 GLY B CA 1
ATOM 3817 C C . GLY B 1 47 ? 5.824 37.188 -0.527 1 96.81 47 GLY B C 1
ATOM 3818 O O . GLY B 1 47 ? 4.812 36.938 0.137 1 96.81 47 GLY B O 1
ATOM 3819 N N . PHE B 1 48 ? 6.48 38.344 -0.484 1 97.44 48 PHE B N 1
ATOM 3820 C CA . PHE B 1 48 ? 5.973 39.5 0.249 1 97.44 48 PHE B CA 1
ATOM 3821 C C . PHE B 1 48 ? 5.203 40.406 -0.677 1 97.44 48 PHE B C 1
ATOM 3823 O O . PHE B 1 48 ? 5.781 41 -1.597 1 97.44 48 PHE B O 1
ATOM 3830 N N . ALA B 1 49 ? 3.967 40.5 -0.366 1 96.94 49 ALA B N 1
ATOM 3831 C CA . ALA B 1 49 ? 3.094 41.25 -1.266 1 96.94 49 ALA B CA 1
ATOM 3832 C C . ALA B 1 49 ? 2.34 42.344 -0.512 1 96.94 49 ALA B C 1
ATOM 3834 O O . ALA B 1 49 ? 2.16 42.25 0.705 1 96.94 49 ALA B O 1
ATOM 3835 N N . SER B 1 50 ? 1.904 43.344 -1.273 1 94.94 50 SER B N 1
ATOM 3836 C CA . SER B 1 50 ? 1.045 44.375 -0.735 1 94.94 50 SER B CA 1
ATOM 3837 C C . SER B 1 50 ? -0.353 43.844 -0.434 1 94.94 50 SER B C 1
ATOM 3839 O O . SER B 1 50 ? -0.675 42.719 -0.771 1 94.94 50 SER B O 1
ATOM 3841 N N . ALA B 1 51 ? -1.136 44.719 0.174 1 93.25 51 ALA B N 1
ATOM 3842 C CA . ALA B 1 51 ? -2.514 44.344 0.505 1 93.25 51 ALA B CA 1
ATOM 3843 C C . ALA B 1 51 ? -3.312 44.031 -0.751 1 93.25 51 ALA B C 1
ATOM 3845 O O . ALA B 1 51 ? -4.25 43.219 -0.705 1 93.25 51 ALA B O 1
ATOM 3846 N N . ALA B 1 52 ? -2.855 44.562 -1.831 1 92 52 ALA B N 1
ATOM 3847 C CA . ALA B 1 52 ? -3.555 44.375 -3.098 1 92 52 ALA B CA 1
ATOM 3848 C C . ALA B 1 52 ? -3.104 43.094 -3.777 1 92 52 ALA B C 1
ATOM 3850 O O . ALA B 1 52 ? -3.672 42.688 -4.793 1 92 52 ALA B O 1
ATOM 3851 N N . GLY B 1 53 ? -2.107 42.438 -3.24 1 91.31 53 GLY B N 1
ATOM 3852 C CA . GLY B 1 53 ? -1.667 41.188 -3.789 1 91.31 53 GLY B CA 1
ATOM 3853 C C . GLY B 1 53 ? -0.48 41.312 -4.727 1 91.31 53 GLY B C 1
ATOM 3854 O O . GLY B 1 53 ? -0.063 40.344 -5.348 1 91.31 53 GLY B O 1
ATOM 3855 N N . ARG B 1 54 ? 0.059 42.5 -4.836 1 89.38 54 ARG B N 1
ATOM 3856 C CA . ARG B 1 54 ? 1.229 42.688 -5.684 1 89.38 54 ARG B CA 1
ATOM 3857 C C . ARG B 1 54 ? 2.502 42.25 -4.98 1 89.38 54 ARG B C 1
ATOM 3859 O O . ARG B 1 54 ? 2.912 42.844 -3.982 1 89.38 54 ARG B O 1
ATOM 3866 N N . CYS B 1 55 ? 3.119 41.281 -5.523 1 92.56 55 CYS B N 1
ATOM 3867 C CA . CYS B 1 55 ? 4.332 40.75 -4.918 1 92.56 55 CYS B CA 1
ATOM 3868 C C . CYS B 1 55 ? 5.512 41.688 -5.117 1 92.56 55 CYS B C 1
ATOM 3870 O O . CYS B 1 55 ? 5.844 42.031 -6.25 1 92.56 55 CYS B O 1
ATOM 3872 N N . ILE B 1 56 ? 6.113 42.062 -4.113 1 92.94 56 ILE B N 1
ATOM 3873 C CA . ILE B 1 56 ? 7.211 43.031 -4.129 1 92.94 56 ILE B CA 1
ATOM 3874 C C . ILE B 1 56 ? 8.547 42.281 -4.148 1 92.94 56 ILE B C 1
ATOM 3876 O O . ILE B 1 56 ? 9.469 42.656 -4.875 1 92.94 56 ILE B O 1
ATOM 3880 N N . GLU B 1 57 ? 8.562 41.219 -3.309 1 94.19 57 GLU B N 1
ATOM 3881 C CA . GLU B 1 57 ? 9.805 40.469 -3.174 1 94.19 57 GLU B CA 1
ATOM 3882 C C . GLU B 1 57 ? 9.516 39 -2.84 1 94.19 57 GLU B C 1
ATOM 3884 O O . GLU B 1 57 ? 8.578 38.719 -2.102 1 94.19 57 GLU B O 1
ATOM 3889 N N . ILE B 1 58 ? 10.312 38.188 -3.414 1 95.69 58 ILE B N 1
ATOM 3890 C CA . ILE B 1 58 ? 10.234 36.75 -3.105 1 95.69 58 ILE B CA 1
ATOM 3891 C C . ILE B 1 58 ? 11.508 36.312 -2.396 1 95.69 58 ILE B C 1
ATOM 3893 O O . ILE B 1 58 ? 12.609 36.438 -2.938 1 95.69 58 ILE B O 1
ATOM 3897 N N . VAL B 1 59 ? 11.344 35.781 -1.267 1 96.44 59 VAL B N 1
ATOM 3898 C CA . VAL B 1 59 ? 12.461 35.406 -0.412 1 96.44 59 VAL B CA 1
ATOM 3899 C C . VAL B 1 59 ? 12.562 33.906 -0.329 1 96.44 59 VAL B C 1
ATOM 3901 O O . VAL B 1 59 ? 11.547 33.219 -0.204 1 96.44 59 VAL B O 1
ATOM 3904 N N . ARG B 1 60 ? 13.734 33.375 -0.427 1 96.25 60 ARG B N 1
ATOM 3905 C CA . ARG B 1 60 ? 13.977 31.938 -0.279 1 96.25 60 ARG B CA 1
ATOM 3906 C C . ARG B 1 60 ? 14.734 31.641 1.011 1 96.25 60 ARG B C 1
ATOM 3908 O O . ARG B 1 60 ? 15.633 32.375 1.394 1 96.25 60 ARG B O 1
ATOM 3915 N N . PHE B 1 61 ? 14.398 30.609 1.671 1 95.56 61 PHE B N 1
ATOM 3916 C CA . PHE B 1 61 ? 15.102 30.188 2.873 1 95.56 61 PHE B CA 1
ATOM 3917 C C . PHE B 1 61 ? 15 28.672 3.047 1 95.56 61 PHE B C 1
ATOM 3919 O O . PHE B 1 61 ? 14.109 28.031 2.482 1 95.56 61 PHE B O 1
ATOM 3926 N N . GLU B 1 62 ? 15.906 28.062 3.787 1 94.75 62 GLU B N 1
ATOM 3927 C CA . GLU B 1 62 ? 15.945 26.625 4.016 1 94.75 62 GLU B CA 1
ATOM 3928 C C . GLU B 1 62 ? 15.305 26.266 5.355 1 94.75 62 GLU B C 1
ATOM 3930 O O . GLU B 1 62 ? 15.688 26.797 6.395 1 94.75 62 GLU B O 1
ATOM 3935 N N . HIS B 1 63 ? 14.305 25.5 5.309 1 93.44 63 HIS B N 1
ATOM 3936 C CA . HIS B 1 63 ? 13.656 24.969 6.508 1 93.44 63 HIS B CA 1
ATOM 3937 C C . HIS B 1 63 ? 14.258 23.625 6.91 1 93.44 63 HIS B C 1
ATOM 3939 O O . HIS B 1 63 ? 14.438 22.75 6.066 1 93.44 63 HIS B O 1
ATOM 3945 N N . PRO B 1 64 ? 14.695 23.375 8.18 1 92.94 64 PRO B N 1
ATOM 3946 C CA . PRO B 1 64 ? 14.461 24.312 9.281 1 92.94 64 PRO B CA 1
ATOM 3947 C C . PRO B 1 64 ? 15.656 25.219 9.555 1 92.94 64 PRO B C 1
ATOM 3949 O O . PRO B 1 64 ? 15.57 26.125 10.383 1 92.94 64 PRO B O 1
ATOM 3952 N N . LYS B 1 65 ? 16.672 25.188 8.875 1 91.5 65 LYS B N 1
ATOM 3953 C CA . LYS B 1 65 ? 17.953 25.828 9.148 1 91.5 65 LYS B CA 1
ATOM 3954 C C . LYS B 1 65 ? 17.797 27.344 9.25 1 91.5 65 LYS B C 1
ATOM 3956 O O . LYS B 1 65 ? 18.422 27.984 10.102 1 91.5 65 LYS B O 1
ATOM 3961 N N . GLN B 1 66 ? 16.953 27.859 8.406 1 95.44 66 GLN B N 1
ATOM 3962 C CA . GLN B 1 66 ? 16.875 29.312 8.32 1 95.44 66 GLN B CA 1
ATOM 3963 C C . GLN B 1 66 ? 15.477 29.797 8.695 1 95.44 66 GLN B C 1
ATOM 3965 O O . GLN B 1 66 ? 15.125 30.953 8.43 1 95.44 66 GLN B O 1
ATOM 3970 N N . THR B 1 67 ? 14.742 28.938 9.289 1 95.5 67 THR B N 1
ATOM 3971 C CA . THR B 1 67 ? 13.367 29.297 9.617 1 95.5 67 THR B CA 1
ATOM 3972 C C . THR B 1 67 ? 13.328 30.375 10.703 1 95.5 67 THR B C 1
ATOM 3974 O O . THR B 1 67 ? 12.484 31.266 10.672 1 95.5 67 THR B O 1
ATOM 3977 N N . ARG B 1 68 ? 14.242 30.344 11.602 1 94.81 68 ARG B N 1
ATOM 3978 C CA . ARG B 1 68 ? 14.297 31.359 12.656 1 94.81 68 ARG B CA 1
ATOM 3979 C C . ARG B 1 68 ? 14.602 32.719 12.07 1 94.81 68 ARG B C 1
ATOM 3981 O O . ARG B 1 68 ? 14.023 33.719 12.5 1 94.81 68 ARG B O 1
ATOM 3988 N N . LEU B 1 69 ? 15.445 32.719 11.078 1 96.56 69 LEU B N 1
ATOM 3989 C CA . LEU B 1 69 ? 15.758 33.969 10.398 1 96.56 69 LEU B CA 1
ATOM 3990 C C . LEU B 1 69 ? 14.523 34.531 9.711 1 96.56 69 LEU B C 1
ATOM 3992 O O . LEU B 1 69 ? 14.289 35.75 9.734 1 96.56 69 LEU B O 1
ATOM 3996 N N . PHE B 1 70 ? 13.812 33.75 9.141 1 97.62 70 PHE B N 1
ATOM 3997 C CA . PHE B 1 70 ? 12.578 34.156 8.477 1 97.62 70 PHE B CA 1
ATOM 3998 C C . PHE B 1 70 ? 11.578 34.719 9.477 1 97.62 70 PHE B C 1
ATOM 4000 O O . PHE B 1 70 ? 10.977 35.781 9.234 1 97.62 70 PHE B O 1
ATOM 4007 N N . LEU B 1 71 ? 11.453 34.031 10.633 1 97.5 71 LEU B N 1
ATOM 4008 C CA . LEU B 1 71 ? 10.547 34.469 11.68 1 97.5 71 LEU B CA 1
ATOM 4009 C C . LEU B 1 71 ? 10.992 35.812 12.258 1 97.5 71 LEU B C 1
ATOM 4011 O O . LEU B 1 71 ? 10.164 36.688 12.555 1 97.5 71 LEU B O 1
ATOM 4015 N N . GLU B 1 72 ? 12.242 35.969 12.375 1 97.12 72 GLU B N 1
ATOM 4016 C CA . GLU B 1 72 ? 12.781 37.25 12.844 1 97.12 72 GLU B CA 1
ATOM 4017 C C . GLU B 1 72 ? 12.461 38.375 11.867 1 97.12 72 GLU B C 1
ATOM 4019 O O . GLU B 1 72 ? 12.164 39.5 12.281 1 97.12 72 GLU B O 1
ATOM 4024 N N . LEU B 1 73 ? 12.562 38.031 10.594 1 97.56 73 LEU B N 1
ATOM 4025 C CA . LEU B 1 73 ? 12.203 39 9.578 1 97.56 73 LEU B CA 1
ATOM 4026 C C . LEU B 1 73 ? 10.75 39.438 9.734 1 97.56 73 LEU B C 1
ATOM 4028 O O . LEU B 1 73 ? 10.445 40.625 9.68 1 97.56 73 LEU B O 1
ATOM 4032 N N . LEU B 1 74 ? 9.883 38.531 9.938 1 97.88 74 LEU B N 1
ATOM 4033 C CA . LEU B 1 74 ? 8.469 38.812 10.109 1 97.88 74 LEU B CA 1
ATOM 4034 C C . LEU B 1 74 ? 8.25 39.688 11.344 1 97.88 74 LEU B C 1
ATOM 4036 O O . LEU B 1 74 ? 7.48 40.656 11.305 1 97.88 74 LEU B O 1
ATOM 4040 N N . CYS B 1 75 ? 8.969 39.375 12.414 1 97 75 CYS B N 1
ATOM 4041 C CA . CYS B 1 75 ? 8.844 40.156 13.648 1 97 75 CYS B CA 1
ATOM 4042 C C . CYS B 1 75 ? 9.344 41.562 13.461 1 97 75 CYS B C 1
ATOM 4044 O O . CYS B 1 75 ? 8.727 42.531 13.945 1 97 75 CYS B O 1
ATOM 4046 N N . ARG B 1 76 ? 10.375 41.688 12.742 1 96.88 76 ARG B N 1
ATOM 4047 C CA . ARG B 1 76 ? 10.93 43 12.461 1 96.88 76 ARG B CA 1
ATOM 4048 C C . ARG B 1 76 ? 9.961 43.844 11.641 1 96.88 76 ARG B C 1
ATOM 4050 O O . ARG B 1 76 ? 9.805 45.031 11.891 1 96.88 76 ARG B O 1
ATOM 4057 N N . LEU B 1 77 ? 9.375 43.25 10.672 1 97.19 77 LEU B N 1
ATOM 4058 C CA . LEU B 1 77 ? 8.391 43.969 9.859 1 97.19 77 LEU B CA 1
ATOM 4059 C C . LEU B 1 77 ? 7.223 44.438 10.719 1 97.19 77 LEU B C 1
ATOM 4061 O O . LEU B 1 77 ? 6.758 45.562 10.555 1 97.19 77 LEU B O 1
ATOM 4065 N N . ARG B 1 78 ? 6.789 43.625 11.625 1 96.69 78 ARG B N 1
ATOM 4066 C CA . ARG B 1 78 ? 5.711 44 12.539 1 96.69 78 ARG B CA 1
ATOM 4067 C C . ARG B 1 78 ? 6.129 45.156 13.422 1 96.69 78 ARG B C 1
ATOM 4069 O O . ARG B 1 78 ? 5.332 46.062 13.688 1 96.69 78 ARG B O 1
ATOM 4076 N N . GLU B 1 79 ? 7.363 45.125 13.883 1 95.88 79 GLU B N 1
ATOM 4077 C CA . GLU B 1 79 ? 7.891 46.219 14.711 1 95.88 79 GLU B CA 1
ATOM 4078 C C . GLU B 1 79 ? 7.93 47.531 13.938 1 95.88 79 GLU B C 1
ATOM 4080 O O . GLU B 1 79 ? 7.812 48.594 14.531 1 95.88 79 GLU B O 1
ATOM 4085 N N . LEU B 1 80 ? 8.078 47.406 12.672 1 96.31 80 LEU B N 1
ATOM 4086 C CA . LEU B 1 80 ? 8.141 48.594 11.82 1 96.31 80 LEU B CA 1
ATOM 4087 C C . LEU B 1 80 ? 6.734 49.062 11.445 1 96.31 80 LEU B C 1
ATOM 4089 O O . LEU B 1 80 ? 6.578 49.969 10.641 1 96.31 80 LEU B O 1
ATOM 4093 N N . GLY B 1 81 ? 5.715 48.281 11.953 1 94.25 81 GLY B N 1
ATOM 4094 C CA . GLY B 1 81 ? 4.348 48.75 11.805 1 94.25 81 GLY B CA 1
ATOM 4095 C C . GLY B 1 81 ? 3.598 48.062 10.68 1 94.25 81 GLY B C 1
ATOM 4096 O O . GLY B 1 81 ? 2.494 48.469 10.32 1 94.25 81 GLY B O 1
ATOM 4097 N N . VAL B 1 82 ? 4.105 47.031 10.133 1 96.12 82 VAL B N 1
ATOM 4098 C CA . VAL B 1 82 ? 3.459 46.344 9.031 1 96.12 82 VAL B CA 1
ATOM 4099 C C . VAL B 1 82 ? 2.555 45.25 9.586 1 96.12 82 VAL B C 1
ATOM 4101 O O . VAL B 1 82 ? 3.006 44.375 10.352 1 96.12 82 VAL B O 1
ATOM 4104 N N . ALA B 1 83 ? 1.297 45.281 9.266 1 97 83 ALA B N 1
ATOM 4105 C CA . ALA B 1 83 ? 0.39 44.188 9.609 1 97 83 ALA B CA 1
ATOM 4106 C C . ALA B 1 83 ? 0.603 42.969 8.688 1 97 83 ALA B C 1
ATOM 4108 O O . ALA B 1 83 ? 0.647 43.125 7.465 1 97 83 ALA B O 1
ATOM 4109 N N . LEU B 1 84 ? 0.725 41.812 9.234 1 97.75 84 LEU B N 1
ATOM 4110 C CA . LEU B 1 84 ? 1.091 40.656 8.438 1 97.75 84 LEU B CA 1
ATOM 4111 C C . LEU B 1 84 ? -0.057 39.656 8.391 1 97.75 84 LEU B C 1
ATOM 4113 O O . LEU B 1 84 ? -0.742 39.438 9.391 1 97.75 84 LEU B O 1
ATOM 4117 N N . GLU B 1 85 ? -0.272 39.062 7.238 1 97.5 85 GLU B N 1
ATOM 4118 C CA . GLU B 1 85 ? -1.084 37.875 7.004 1 97.5 85 GLU B CA 1
ATOM 4119 C C . GLU B 1 85 ? -0.334 36.844 6.156 1 97.5 85 GLU B C 1
ATOM 4121 O O . GLU B 1 85 ? 0.284 37.188 5.152 1 97.5 85 GLU B O 1
ATOM 4126 N N . VAL B 1 86 ? -0.391 35.656 6.617 1 97.75 86 VAL B N 1
ATOM 4127 C CA . VAL B 1 86 ? 0.343 34.625 5.891 1 97.75 86 VAL B CA 1
ATOM 4128 C C . VAL B 1 86 ? -0.636 33.75 5.133 1 97.75 86 VAL B C 1
ATOM 4130 O O . VAL B 1 86 ? -1.637 33.281 5.695 1 97.75 86 VAL B O 1
ATOM 4133 N N . ALA B 1 87 ? -0.38 33.5 3.863 1 96.69 87 ALA B N 1
ATOM 4134 C CA . ALA B 1 87 ? -1.152 32.594 3.025 1 96.69 87 ALA B CA 1
ATOM 4135 C C . ALA B 1 87 ? -0.295 31.422 2.557 1 96.69 87 ALA B C 1
ATOM 4137 O O . ALA B 1 87 ? 0.818 31.625 2.062 1 96.69 87 ALA B O 1
ATOM 4138 N N . MET B 1 88 ? -0.82 30.234 2.76 1 94.31 88 MET B N 1
ATOM 4139 C CA . MET B 1 88 ? -0.059 29.031 2.391 1 94.31 88 MET B CA 1
ATOM 4140 C C . MET B 1 88 ? -0.945 28.031 1.672 1 94.31 88 MET B C 1
ATOM 4142 O O . MET B 1 88 ? -2.166 28.031 1.848 1 94.31 88 MET B O 1
ATOM 4146 N N . GLU B 1 89 ? -0.29 27.203 0.854 1 88.12 89 GLU B N 1
ATOM 4147 C CA . GLU B 1 89 ? -0.936 26.016 0.31 1 88.12 89 GLU B CA 1
ATOM 4148 C C . GLU B 1 89 ? -0.68 24.797 1.192 1 88.12 89 GLU B C 1
ATOM 4150 O O . GLU B 1 89 ? 0.465 24.516 1.55 1 88.12 89 GLU B O 1
ATOM 4155 N N . PRO B 1 90 ? -1.793 24.188 1.6 1 79.88 90 PRO B N 1
ATOM 4156 C CA . PRO B 1 90 ? -1.597 23.016 2.453 1 79.88 90 PRO B CA 1
ATOM 4157 C C . PRO B 1 90 ? -0.924 21.859 1.721 1 79.88 90 PRO B C 1
ATOM 4159 O O . PRO B 1 90 ? -1.4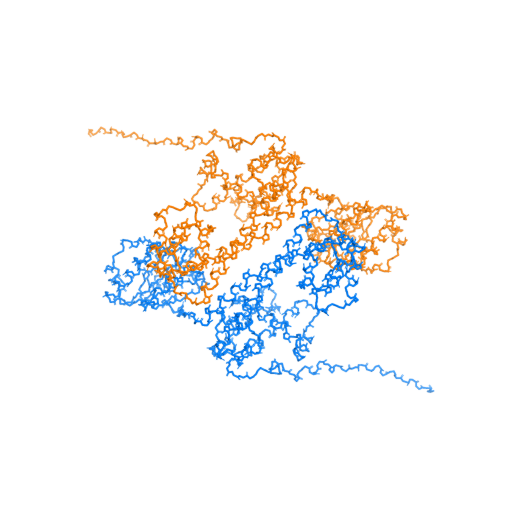71 21.344 0.743 1 79.88 90 PRO B O 1
ATOM 4162 N N . THR B 1 91 ? 0.412 21.688 1.87 1 73.75 91 THR B N 1
ATOM 4163 C CA . THR B 1 91 ? 1.111 20.562 1.262 1 73.75 91 THR B CA 1
ATOM 4164 C C . THR B 1 91 ? 1.71 19.656 2.332 1 73.75 91 THR B C 1
ATOM 4166 O O . THR B 1 91 ? 2.682 20.016 2.996 1 73.75 91 THR B O 1
ATOM 4169 N N . GLY B 1 92 ? 1.115 18.641 2.564 1 74 92 GLY B N 1
ATOM 4170 C CA . GLY B 1 92 ? 1.707 17.641 3.432 1 74 92 GLY B CA 1
ATOM 4171 C C . GLY B 1 92 ? 1.981 18.141 4.836 1 74 92 GLY B C 1
ATOM 4172 O O . GLY B 1 92 ? 1.207 18.938 5.375 1 74 92 GLY B O 1
ATOM 4173 N N . VAL B 1 93 ? 3.098 17.703 5.488 1 84.81 93 VAL B N 1
ATOM 4174 C CA . VAL B 1 93 ? 3.385 17.938 6.898 1 84.81 93 VAL B CA 1
ATOM 4175 C C . VAL B 1 93 ? 4.496 18.984 7.023 1 84.81 93 VAL B C 1
ATOM 4177 O O . VAL B 1 93 ? 4.738 19.516 8.109 1 84.81 93 VAL B O 1
ATOM 4180 N N . TYR B 1 94 ? 5.082 19.406 6.051 1 82.12 94 TYR B N 1
ATOM 4181 C CA . TYR B 1 94 ? 6.328 20.172 6.109 1 82.12 94 TYR B CA 1
ATOM 4182 C C . TYR B 1 94 ? 6.07 21.609 6.516 1 82.12 94 TYR B C 1
ATOM 4184 O O . TYR B 1 94 ? 6.973 22.297 7.004 1 82.12 94 TYR B O 1
ATOM 4192 N N . GLY B 1 95 ? 4.855 22.031 6.438 1 88.38 95 GLY B N 1
ATOM 4193 C CA . GLY B 1 95 ? 4.543 23.391 6.863 1 88.38 95 GLY B CA 1
ATOM 4194 C C . GLY B 1 95 ? 3.998 23.453 8.273 1 88.38 95 GLY B C 1
ATOM 4195 O O . GLY B 1 95 ? 3.775 24.547 8.805 1 88.38 95 GLY B O 1
ATOM 4196 N N . ASP B 1 96 ? 3.955 22.359 8.93 1 93.31 96 ASP B N 1
ATOM 4197 C CA . ASP B 1 96 ? 3.283 22.297 10.227 1 93.31 96 ASP B CA 1
ATOM 4198 C C . ASP B 1 96 ? 4.086 23.047 11.289 1 93.31 96 ASP B C 1
ATOM 4200 O O . ASP B 1 96 ? 3.527 23.812 12.07 1 93.31 96 ASP B O 1
ATOM 4204 N N . ALA B 1 97 ? 5.379 22.812 11.32 1 94.56 97 ALA B N 1
ATOM 4205 C CA . ALA B 1 97 ? 6.23 23.484 12.305 1 94.56 97 ALA B CA 1
ATOM 4206 C C . ALA B 1 97 ? 6.227 24.984 12.094 1 94.56 97 ALA B C 1
ATOM 4208 O O . ALA B 1 97 ? 6.137 25.75 13.062 1 94.56 97 ALA B O 1
ATOM 4209 N N . LEU B 1 98 ? 6.293 25.375 10.859 1 94.88 98 LEU B N 1
ATOM 4210 C CA . LEU B 1 98 ? 6.266 26.797 10.547 1 94.88 98 LEU B CA 1
ATOM 4211 C C . LEU B 1 98 ? 4.926 27.422 10.938 1 94.88 98 LEU B C 1
ATOM 4213 O O . LEU B 1 98 ? 4.887 28.484 11.555 1 94.88 98 LEU B O 1
ATOM 4217 N N . ARG B 1 99 ? 3.916 26.781 10.57 1 95 99 ARG B N 1
ATOM 4218 C CA . ARG B 1 99 ? 2.584 27.25 10.93 1 95 99 ARG B CA 1
ATOM 4219 C C . ARG B 1 99 ? 2.438 27.391 12.438 1 95 99 ARG B C 1
ATOM 4221 O O . ARG B 1 99 ? 1.882 28.375 12.93 1 95 99 ARG B O 1
ATOM 4228 N N . TYR B 1 100 ? 2.922 26.438 13.156 1 95.19 100 TYR B N 1
ATOM 4229 C CA . TYR B 1 100 ? 2.902 26.453 14.609 1 95.19 100 TYR B CA 1
ATOM 4230 C C . TYR B 1 100 ? 3.633 27.688 15.148 1 95.19 100 TYR B C 1
ATOM 4232 O O . TYR B 1 100 ? 3.117 28.391 16.016 1 95.19 100 TYR B O 1
ATOM 4240 N N . GLN B 1 101 ? 4.762 28 14.617 1 96.56 101 GLN B N 1
ATOM 4241 C CA . GLN B 1 101 ? 5.562 29.141 15.055 1 96.56 101 GLN B CA 1
ATOM 4242 C C . GLN B 1 101 ? 4.859 30.453 14.742 1 96.56 101 GLN B C 1
ATOM 4244 O O . GLN B 1 101 ? 4.926 31.406 15.523 1 96.56 101 GLN B O 1
ATOM 4249 N N . LEU B 1 102 ? 4.215 30.5 13.602 1 96.88 102 LEU B N 1
ATOM 4250 C CA . LEU B 1 102 ? 3.457 31.688 13.234 1 96.88 102 LEU B CA 1
ATOM 4251 C C . LEU B 1 102 ? 2.287 31.906 14.195 1 96.88 102 LEU B C 1
ATOM 4253 O O . LEU B 1 102 ? 2.033 33.031 14.625 1 96.88 102 LEU B O 1
ATOM 4257 N N . THR B 1 103 ? 1.653 30.828 14.523 1 94.75 103 THR B N 1
ATOM 4258 C CA . THR B 1 103 ? 0.524 30.891 15.445 1 94.75 103 THR B CA 1
ATOM 4259 C C . THR B 1 103 ? 0.976 31.359 16.828 1 94.75 103 THR B C 1
ATOM 4261 O O . THR B 1 103 ? 0.304 32.156 17.453 1 94.75 103 THR B O 1
ATOM 4264 N N . LEU B 1 104 ? 2.096 30.906 17.312 1 94.56 104 LEU B N 1
ATOM 4265 C CA . LEU B 1 104 ? 2.654 31.297 18.594 1 94.56 104 LEU B CA 1
ATOM 4266 C C . LEU B 1 104 ? 2.93 32.812 18.641 1 94.56 104 LEU B C 1
ATOM 4268 O O . LEU B 1 104 ? 2.9 33.406 19.703 1 94.56 104 LEU B O 1
ATOM 4272 N N . ARG B 1 105 ? 3.119 33.375 17.469 1 95.75 105 ARG B N 1
ATOM 4273 C CA . ARG B 1 105 ? 3.461 34.781 17.375 1 95.75 105 ARG B CA 1
ATOM 4274 C C . ARG B 1 105 ? 2.24 35.625 16.984 1 95.75 105 ARG B C 1
ATOM 4276 O O . ARG B 1 105 ? 2.367 36.781 16.656 1 95.75 105 ARG B O 1
ATOM 4283 N N . ASP B 1 106 ? 1.145 34.906 16.922 1 95.38 106 ASP B N 1
ATOM 4284 C CA . ASP B 1 106 ? -0.142 35.562 16.656 1 95.38 106 ASP B CA 1
ATOM 4285 C C . ASP B 1 106 ? -0.172 36.156 15.25 1 95.38 106 ASP B C 1
ATOM 4287 O O . ASP B 1 106 ? -0.693 37.25 15.055 1 95.38 106 ASP B O 1
ATOM 4291 N N . ILE B 1 107 ? 0.469 35.594 14.359 1 96.62 107 ILE B N 1
ATOM 4292 C CA . ILE B 1 107 ? 0.381 35.969 12.953 1 96.62 107 ILE B CA 1
ATOM 4293 C C . ILE B 1 107 ? -0.697 35.125 12.258 1 96.62 107 ILE B C 1
ATOM 4295 O O . ILE B 1 107 ? -0.613 33.906 12.219 1 96.62 107 ILE B O 1
ATOM 4299 N N . PRO B 1 108 ? -1.697 35.781 11.758 1 96.5 108 PRO B N 1
ATOM 4300 C CA . PRO B 1 108 ? -2.785 35 11.141 1 96.5 108 PRO B CA 1
ATOM 4301 C C . PRO B 1 108 ? -2.326 34.219 9.922 1 96.5 108 PRO B C 1
ATOM 4303 O O . PRO B 1 108 ? -1.579 34.719 9.086 1 96.5 108 PRO B O 1
ATOM 4306 N N . VAL B 1 109 ? -2.762 33 9.844 1 96.81 109 VAL B N 1
ATOM 4307 C CA . VAL B 1 109 ? -2.402 32.094 8.75 1 96.81 109 VAL B CA 1
ATOM 4308 C C . VAL B 1 109 ? -3.654 31.688 7.977 1 96.81 109 VAL B C 1
ATOM 4310 O O . VAL B 1 109 ? -4.672 31.344 8.57 1 96.81 109 VAL B O 1
ATOM 4313 N N . PHE B 1 110 ? -3.562 31.75 6.66 1 96.38 110 PHE B N 1
ATOM 4314 C CA . PHE B 1 110 ? -4.66 31.406 5.762 1 96.38 110 PHE B CA 1
ATOM 4315 C C . PHE B 1 110 ? -4.246 30.297 4.801 1 96.38 110 PHE B C 1
ATOM 4317 O O . PHE B 1 110 ? -3.064 30.172 4.469 1 96.38 110 PHE B O 1
ATOM 4324 N N . ARG B 1 111 ? -5.227 29.5 4.418 1 93.69 111 ARG B N 1
ATOM 4325 C CA . ARG B 1 111 ? -4.953 28.422 3.471 1 93.69 111 ARG B CA 1
ATOM 4326 C C . ARG B 1 111 ? -5.621 28.703 2.127 1 93.69 111 ARG B C 1
ATOM 4328 O O . ARG B 1 111 ? -6.734 29.219 2.076 1 93.69 111 ARG B O 1
ATOM 4335 N N . VAL B 1 112 ? -4.871 28.406 1.097 1 92.31 112 VAL B N 1
ATOM 4336 C CA . VAL B 1 112 ? -5.383 28.469 -0.267 1 92.31 112 VAL B CA 1
ATOM 4337 C C . VAL B 1 112 ? -5.379 27.078 -0.892 1 92.31 112 VAL B C 1
ATOM 4339 O O . VAL B 1 112 ? -4.363 26.375 -0.858 1 92.31 112 VAL B O 1
ATOM 4342 N N . ASP B 1 113 ? -6.469 26.656 -1.432 1 85.81 113 ASP B N 1
ATOM 4343 C CA . ASP B 1 113 ? -6.617 25.328 -2.02 1 85.81 113 ASP B CA 1
ATOM 4344 C C . ASP B 1 113 ? -5.684 25.141 -3.213 1 85.81 113 ASP B C 1
ATOM 4346 O O . ASP B 1 113 ? -5.531 26.047 -4.035 1 85.81 113 ASP B O 1
ATOM 4350 N N . ALA B 1 114 ? -5.102 23.969 -3.262 1 82.69 114 ALA B N 1
ATOM 4351 C CA . ALA B 1 114 ? -4.129 23.672 -4.312 1 82.69 114 ALA B CA 1
ATOM 4352 C C . ALA B 1 114 ? -4.777 23.75 -5.691 1 82.69 114 ALA B C 1
ATOM 4354 O O . ALA B 1 114 ? -4.16 24.219 -6.648 1 82.69 114 ALA B O 1
ATOM 4355 N N . LYS B 1 115 ? -5.934 23.25 -5.828 1 80.06 115 LYS B N 1
ATOM 4356 C CA . LYS B 1 115 ? -6.617 23.266 -7.121 1 80.06 115 LYS B CA 1
ATOM 4357 C C . LYS B 1 115 ? -6.84 24.688 -7.621 1 80.06 115 LYS B C 1
ATOM 4359 O O . LYS B 1 115 ? -6.691 24.953 -8.812 1 80.06 115 LYS B O 1
ATOM 4364 N N . LYS B 1 116 ? -7.195 25.562 -6.727 1 82.38 116 LYS B N 1
ATOM 4365 C CA . LYS B 1 116 ? -7.426 26.953 -7.102 1 82.38 116 LYS B CA 1
ATOM 4366 C C . LYS B 1 116 ? -6.141 27.609 -7.578 1 82.38 116 LYS B C 1
ATOM 4368 O O . LYS B 1 116 ? -6.156 28.406 -8.523 1 82.38 116 LYS B O 1
ATOM 4373 N N . VAL B 1 117 ? -5.102 27.266 -6.91 1 84.44 117 VAL B N 1
ATOM 4374 C CA . VAL B 1 117 ? -3.803 27.797 -7.309 1 84.44 117 VAL B CA 1
ATOM 4375 C C . VAL B 1 117 ? -3.459 27.312 -8.719 1 84.44 117 VAL B C 1
ATOM 4377 O O . VAL B 1 117 ? -3.051 28.109 -9.57 1 84.44 117 VAL B O 1
ATOM 4380 N N . HIS B 1 118 ? -3.67 26 -8.906 1 83.81 118 HIS B N 1
ATOM 4381 C CA . HIS B 1 118 ? -3.367 25.422 -10.211 1 83.81 118 HIS B CA 1
ATOM 4382 C C . HIS B 1 118 ? -4.262 26.016 -11.297 1 83.81 118 HIS B C 1
ATOM 4384 O O . HIS B 1 118 ? -3.789 26.328 -12.391 1 83.81 118 HIS B O 1
ATOM 4390 N N . ASP B 1 119 ? -5.48 26.141 -11.023 1 81.38 119 ASP B N 1
ATOM 4391 C CA . ASP B 1 119 ? -6.449 26.656 -11.992 1 81.38 119 ASP B CA 1
ATOM 4392 C C . ASP B 1 119 ? -6.145 28.109 -12.344 1 81.38 119 ASP B C 1
ATOM 4394 O O . ASP B 1 119 ? -6.371 28.547 -13.477 1 81.38 119 ASP B O 1
ATOM 4398 N N . ALA B 1 120 ? -5.617 28.844 -11.414 1 83.31 120 ALA B N 1
ATOM 4399 C CA . ALA B 1 120 ? -5.371 30.281 -11.594 1 83.31 120 ALA B CA 1
ATOM 4400 C C . ALA B 1 120 ? -4.039 30.516 -12.297 1 83.31 120 ALA B C 1
ATOM 4402 O O . ALA B 1 120 ? -3.736 31.641 -12.695 1 83.31 120 ALA B O 1
ATOM 4403 N N . ALA B 1 121 ? -3.244 29.484 -12.406 1 81.12 121 ALA B N 1
ATOM 4404 C CA . ALA B 1 121 ? -1.89 29.625 -12.93 1 81.12 121 ALA B CA 1
ATOM 4405 C C . ALA B 1 121 ? -1.903 30.266 -14.312 1 81.12 121 ALA B C 1
ATOM 4407 O O . ALA B 1 121 ? -1.172 31.219 -14.57 1 81.12 121 ALA B O 1
ATOM 4408 N N . ALA B 1 122 ? -2.744 29.766 -15.203 1 76.12 122 ALA B N 1
ATOM 4409 C CA . ALA B 1 122 ? -2.783 30.281 -16.562 1 76.12 122 ALA B CA 1
ATOM 4410 C C . ALA B 1 122 ? -3.447 31.656 -16.609 1 76.12 122 ALA B C 1
ATOM 4412 O O . ALA B 1 122 ? -3.123 32.469 -17.469 1 76.12 122 ALA B O 1
ATOM 4413 N N . LEU B 1 123 ? -4.316 31.891 -15.703 1 73.25 123 LEU B N 1
ATOM 4414 C CA . LEU B 1 123 ? -5.074 33.125 -15.68 1 73.25 123 LEU B CA 1
ATOM 4415 C C . LEU B 1 123 ? -4.184 34.312 -15.281 1 73.25 123 LEU B C 1
ATOM 4417 O O . LEU B 1 123 ? -4.422 35.438 -15.688 1 73.25 123 LEU B O 1
ATOM 4421 N N . LEU B 1 124 ? -3.195 33.969 -14.508 1 70.88 124 LEU B N 1
ATOM 4422 C CA . LEU B 1 124 ? -2.348 35.031 -13.977 1 70.88 124 LEU B CA 1
ATOM 4423 C C . LEU B 1 124 ? -1.49 35.656 -15.078 1 70.88 124 LEU B C 1
ATOM 4425 O O . LEU B 1 124 ? -1.461 36.875 -15.25 1 70.88 124 LEU B O 1
ATOM 4429 N N . ASP B 1 125 ? -0.804 34.75 -15.852 1 69.94 125 ASP B N 1
ATOM 4430 C CA . ASP B 1 125 ? 0.138 35.312 -16.828 1 69.94 125 ASP B CA 1
ATOM 4431 C C . ASP B 1 125 ? 0.007 34.594 -18.172 1 69.94 125 ASP B C 1
ATOM 4433 O O . ASP B 1 125 ? 0.829 34.812 -19.062 1 69.94 125 ASP B O 1
ATOM 4437 N N . GLY B 1 126 ? -0.943 33.719 -18.281 1 69.94 126 GLY B N 1
ATOM 4438 C CA . GLY B 1 126 ? -1.203 33.062 -19.531 1 69.94 126 GLY B CA 1
ATOM 4439 C C . GLY B 1 126 ? -0.391 31.781 -19.719 1 69.94 126 GLY B C 1
ATOM 4440 O O . GLY B 1 126 ? -0.522 31.094 -20.719 1 69.94 126 GLY B O 1
ATOM 4441 N N . VAL B 1 127 ? 0.578 31.625 -18.812 1 69.19 127 VAL B N 1
ATOM 4442 C CA . VAL B 1 127 ? 1.426 30.438 -18.891 1 69.19 127 VAL B CA 1
ATOM 4443 C C . VAL B 1 127 ? 0.982 29.422 -17.844 1 69.19 127 VAL B C 1
ATOM 4445 O O . VAL B 1 127 ? 0.933 29.719 -16.656 1 69.19 127 VAL B O 1
ATOM 4448 N N . PRO B 1 128 ? 0.727 28.234 -18.266 1 74.69 128 PRO B N 1
ATOM 4449 C CA . PRO B 1 128 ? 0.188 27.219 -17.344 1 74.69 128 PRO B CA 1
ATOM 4450 C C . PRO B 1 128 ? 1.25 26.656 -16.406 1 74.69 128 PRO B C 1
ATOM 4452 O O . PRO B 1 128 ? 0.917 26.078 -15.375 1 74.69 128 PRO B O 1
ATOM 4455 N N . SER B 1 129 ? 2.518 26.906 -16.719 1 77.31 129 SER B N 1
ATOM 4456 C CA . SER B 1 129 ? 3.578 26.312 -15.914 1 77.31 129 SER B CA 1
ATOM 4457 C C . SER B 1 129 ? 3.674 26.969 -14.539 1 77.31 129 SER B C 1
ATOM 4459 O O . SER B 1 129 ? 3.488 28.188 -14.414 1 77.31 129 SER B O 1
ATOM 4461 N N . LEU B 1 130 ? 3.818 26.125 -13.516 1 79.69 130 LEU B N 1
ATOM 4462 C CA . LEU B 1 130 ? 3.908 26.594 -12.133 1 79.69 130 LEU B CA 1
ATOM 4463 C C . LEU B 1 130 ? 5.281 26.281 -11.547 1 79.69 130 LEU B C 1
ATOM 4465 O O . LEU B 1 130 ? 5.754 25.141 -11.609 1 79.69 130 LEU B O 1
ATOM 4469 N N . HIS B 1 131 ? 6.016 27.344 -11.266 1 82.88 131 HIS B N 1
ATOM 4470 C CA . HIS B 1 131 ? 7.23 27.172 -10.477 1 82.88 131 HIS B CA 1
ATOM 4471 C C . HIS B 1 131 ? 7.105 27.844 -9.117 1 82.88 131 HIS B C 1
ATOM 4473 O O . HIS B 1 131 ? 6.129 28.547 -8.859 1 82.88 131 HIS B O 1
ATOM 4479 N N . ASP B 1 132 ? 8.031 27.719 -8.281 1 86.69 132 ASP B N 1
ATOM 4480 C CA . ASP B 1 132 ? 7.91 28.078 -6.871 1 86.69 132 ASP B CA 1
ATOM 4481 C C . ASP B 1 132 ? 7.668 29.578 -6.703 1 86.69 132 ASP B C 1
ATOM 4483 O O . ASP B 1 132 ? 6.805 29.984 -5.922 1 86.69 132 ASP B O 1
ATOM 4487 N N . ALA B 1 133 ? 8.312 30.328 -7.445 1 85.56 133 ALA B N 1
ATOM 4488 C CA . ALA B 1 133 ? 8.164 31.781 -7.355 1 85.56 133 ALA B CA 1
ATOM 4489 C C . ALA B 1 133 ? 6.789 32.219 -7.848 1 85.56 133 ALA B C 1
ATOM 4491 O O . ALA B 1 133 ? 6.141 33.062 -7.227 1 85.56 133 ALA B O 1
ATOM 4492 N N . LYS B 1 134 ? 6.391 31.703 -8.914 1 86.94 134 LYS B N 1
ATOM 4493 C CA . LYS B 1 134 ? 5.066 32 -9.445 1 86.94 134 LYS B CA 1
ATOM 4494 C C . LYS B 1 134 ? 3.969 31.547 -8.492 1 86.94 134 LYS B C 1
ATOM 4496 O O . LYS B 1 134 ? 2.939 32.219 -8.352 1 86.94 134 LYS B O 1
ATOM 4501 N N . ALA B 1 135 ? 4.234 30.453 -7.828 1 90.31 135 ALA B N 1
ATOM 4502 C CA . ALA B 1 135 ? 3.26 29.938 -6.871 1 90.31 135 ALA B CA 1
ATOM 4503 C C . ALA B 1 135 ? 3.041 30.922 -5.727 1 90.31 135 ALA B C 1
ATOM 4505 O O . ALA B 1 135 ? 1.903 31.172 -5.312 1 90.31 135 ALA B O 1
ATOM 4506 N N . CYS B 1 136 ? 4.086 31.531 -5.312 1 91.88 136 CYS B N 1
ATOM 4507 C CA . CYS B 1 136 ? 3.979 32.531 -4.246 1 91.88 136 CYS B CA 1
ATOM 4508 C C . CYS B 1 136 ? 3.154 33.719 -4.695 1 91.88 136 CYS B C 1
ATOM 4510 O O . CYS B 1 136 ? 2.311 34.219 -3.945 1 91.88 136 CYS B O 1
ATOM 4512 N N . THR B 1 137 ? 3.467 34.094 -5.875 1 90.94 137 THR B N 1
ATOM 4513 C CA . THR B 1 137 ? 2.762 35.25 -6.414 1 90.94 137 THR B CA 1
ATOM 4514 C C . THR B 1 137 ? 1.27 34.969 -6.551 1 90.94 137 THR B C 1
ATOM 4516 O O . THR B 1 137 ? 0.433 35.812 -6.219 1 90.94 137 THR B O 1
ATOM 4519 N N . LEU B 1 138 ? 1.036 33.812 -6.992 1 91.62 138 LEU B N 1
ATOM 4520 C CA . LEU B 1 138 ? -0.35 33.406 -7.172 1 91.62 138 LEU B CA 1
ATOM 4521 C C . LEU B 1 138 ? -1.063 33.281 -5.828 1 91.62 138 LEU B C 1
ATOM 4523 O O . LEU B 1 138 ? -2.225 33.688 -5.703 1 91.62 138 LEU B O 1
ATOM 4527 N N . LEU B 1 139 ? -0.411 32.75 -4.883 1 94.19 139 LEU B N 1
ATOM 4528 C CA . LEU B 1 139 ? -0.976 32.594 -3.545 1 94.19 139 LEU B CA 1
ATOM 4529 C C . LEU B 1 139 ? -1.34 33.969 -2.963 1 94.19 139 LEU B C 1
ATOM 4531 O O . LEU B 1 139 ? -2.422 34.125 -2.395 1 94.19 139 LEU B O 1
ATOM 4535 N N . ALA B 1 140 ? -0.467 34.875 -3.121 1 94.62 140 ALA B N 1
ATOM 4536 C CA . ALA B 1 140 ? -0.708 36.25 -2.633 1 94.62 140 ALA B CA 1
ATOM 4537 C C . ALA B 1 140 ? -1.906 36.875 -3.336 1 94.62 140 ALA B C 1
ATOM 4539 O O . ALA B 1 140 ? -2.748 37.5 -2.693 1 94.62 140 ALA B O 1
ATOM 4540 N N . HIS B 1 141 ? -1.924 36.688 -4.609 1 93.12 141 HIS B N 1
ATOM 4541 C CA . HIS B 1 141 ? -3.006 37.25 -5.414 1 93.12 141 HIS B CA 1
ATOM 4542 C C . HIS B 1 141 ? -4.352 36.656 -5.004 1 93.12 141 HIS B C 1
ATOM 4544 O O . HIS B 1 141 ? -5.324 37.406 -4.82 1 93.12 141 HIS B O 1
ATOM 4550 N N . LEU B 1 142 ? -4.398 35.375 -4.867 1 94.69 142 LEU B N 1
ATOM 4551 C CA . LEU B 1 142 ? -5.637 34.688 -4.504 1 94.69 142 LEU B CA 1
ATOM 4552 C C . LEU B 1 142 ? -6.102 35.125 -3.115 1 94.69 142 LEU B C 1
ATOM 4554 O O . LEU B 1 142 ? -7.297 35.312 -2.891 1 94.69 142 LEU B O 1
ATOM 4558 N N . HIS B 1 143 ? -5.184 35.25 -2.215 1 96.19 143 HIS B N 1
ATOM 4559 C CA . HIS B 1 143 ? -5.531 35.719 -0.873 1 96.19 143 HIS B CA 1
ATOM 4560 C C . HIS B 1 143 ? -6.082 37.125 -0.896 1 96.19 143 HIS B C 1
ATOM 4562 O O . HIS B 1 143 ? -7.078 37.438 -0.232 1 96.19 143 HIS B O 1
ATOM 4568 N N . ALA B 1 144 ? -5.48 38 -1.67 1 95.12 144 ALA B N 1
ATOM 4569 C CA . ALA B 1 144 ? -5.914 39.375 -1.785 1 95.12 144 ALA B CA 1
ATOM 4570 C C . ALA B 1 144 ? -7.34 39.469 -2.328 1 95.12 144 ALA B C 1
ATOM 4572 O O . ALA B 1 144 ? -8.086 40.375 -1.986 1 95.12 144 ALA B O 1
ATOM 4573 N N . GLN B 1 145 ? -7.668 38.5 -3.133 1 93.81 145 GLN B N 1
ATOM 4574 C CA . GLN B 1 145 ? -8.992 38.469 -3.734 1 93.81 145 GLN B CA 1
ATOM 4575 C C . GLN B 1 145 ? -10 37.781 -2.807 1 93.81 145 GLN B C 1
ATOM 4577 O O . GLN B 1 145 ? -11.164 37.594 -3.174 1 93.81 145 GLN B O 1
ATOM 4582 N N . GLY B 1 146 ? -9.531 37.344 -1.709 1 93.69 146 GLY B N 1
ATOM 4583 C CA . GLY B 1 146 ? -10.422 36.719 -0.737 1 93.69 146 GLY B CA 1
ATOM 4584 C C . GLY B 1 146 ? -10.609 35.25 -0.959 1 93.69 146 GLY B C 1
ATOM 4585 O O . GLY B 1 146 ? -11.492 34.625 -0.362 1 93.69 146 GLY B O 1
ATOM 4586 N N . ILE B 1 147 ? -9.797 34.75 -1.824 1 92.44 147 ILE B N 1
ATOM 4587 C CA . ILE B 1 147 ? -9.883 33.344 -2.115 1 92.44 147 ILE B CA 1
ATOM 4588 C C . ILE B 1 147 ? -8.969 32.562 -1.172 1 92.44 147 ILE B C 1
ATOM 4590 O O . ILE B 1 147 ? -7.957 32 -1.601 1 92.44 147 ILE B O 1
ATOM 4594 N N . SER B 1 148 ? -9.18 32.594 0.052 1 94 148 SER B N 1
ATOM 4595 C CA . SER B 1 148 ? -8.484 31.891 1.121 1 94 148 SER B CA 1
ATOM 4596 C C . SER B 1 148 ? -9.367 31.75 2.357 1 94 148 SER B C 1
ATOM 4598 O O . SER B 1 148 ? -10.414 32.375 2.455 1 94 148 SER B O 1
ATOM 4600 N N . LYS B 1 149 ? -9.055 30.812 3.141 1 91.75 149 LYS B N 1
ATOM 4601 C CA . LYS B 1 149 ? -9.758 30.594 4.402 1 91.75 149 LYS B CA 1
ATOM 4602 C C . LYS B 1 149 ? -8.781 30.547 5.574 1 91.75 149 LYS B C 1
ATOM 4604 O O . LYS B 1 149 ? -7.645 30.094 5.422 1 91.75 149 LYS B O 1
ATOM 4609 N N . ARG B 1 150 ? -9.281 31.078 6.684 1 93.19 150 ARG B N 1
ATOM 4610 C CA . ARG B 1 150 ? -8.453 31 7.879 1 93.19 150 ARG B CA 1
ATOM 4611 C C . ARG B 1 150 ? -8.086 29.562 8.195 1 93.19 150 ARG B C 1
ATOM 4613 O O . ARG B 1 150 ? -8.938 28.672 8.125 1 93.19 150 ARG B O 1
ATOM 4620 N N . TRP B 1 151 ? -6.852 29.312 8.438 1 91.5 151 TRP B N 1
ATOM 4621 C CA . TRP B 1 151 ? -6.379 27.969 8.742 1 91.5 151 TRP B CA 1
ATOM 4622 C C . TRP B 1 151 ? -6.605 27.641 10.219 1 91.5 151 TRP B C 1
ATOM 4624 O O . TRP B 1 151 ? -5.836 28.062 11.078 1 91.5 151 TRP B O 1
ATOM 4634 N N . LYS B 1 152 ? -7.633 26.891 10.453 1 85.44 152 LYS B N 1
ATOM 4635 C CA . LYS B 1 152 ? -7.957 26.516 11.828 1 85.44 152 LYS B CA 1
ATOM 4636 C C . LYS B 1 152 ? -7.117 25.328 12.289 1 85.44 152 LYS B C 1
ATOM 4638 O O . LYS B 1 152 ? -6.965 24.359 11.555 1 85.44 152 LYS B O 1
ATOM 4643 N N . GLU B 1 153 ? -6.555 25.516 13.492 1 87.5 153 GLU B N 1
ATOM 4644 C CA . GLU B 1 153 ? -5.781 24.406 14.062 1 87.5 153 GLU B CA 1
ATOM 4645 C C . GLU B 1 153 ? -6.695 23.281 14.516 1 87.5 153 GLU B C 1
ATOM 4647 O O . GLU B 1 153 ? -7.844 23.516 14.906 1 87.5 153 GLU B O 1
ATOM 4652 N N . ARG B 1 154 ? -6.172 22.109 14.492 1 89.31 154 ARG B N 1
ATOM 4653 C CA . ARG B 1 154 ? -6.914 20.953 14.984 1 89.31 154 ARG B CA 1
ATOM 4654 C C . ARG B 1 154 ? -7.059 21 16.5 1 89.31 154 ARG B C 1
ATOM 4656 O O . ARG B 1 154 ? -6.125 21.391 17.203 1 89.31 154 ARG B O 1
ATOM 4663 N N . SER B 1 155 ? -8.258 20.625 16.953 1 92.19 155 SER B N 1
ATOM 4664 C CA . SER B 1 155 ? -8.484 20.547 18.391 1 92.19 155 SER B CA 1
ATOM 4665 C C . SER B 1 155 ? -7.668 19.422 19.016 1 92.19 155 SER B C 1
ATOM 4667 O O . SER B 1 155 ? -7.129 18.562 18.312 1 92.19 155 SER B O 1
ATOM 4669 N N . ALA B 1 156 ? -7.566 19.453 20.281 1 92.12 156 ALA B N 1
ATOM 4670 C CA . ALA B 1 156 ? -6.84 18.422 21.016 1 92.12 156 ALA B CA 1
ATOM 4671 C C . ALA B 1 156 ? -7.441 17.047 20.766 1 92.12 156 ALA B C 1
ATOM 4673 O O . ALA B 1 156 ? -6.715 16.062 20.594 1 92.12 156 ALA B O 1
ATOM 4674 N N . VAL B 1 157 ? -8.781 17.031 20.734 1 94.25 157 VAL B N 1
ATOM 4675 C CA . VAL B 1 157 ? -9.461 15.75 20.531 1 94.25 157 VAL B CA 1
ATOM 4676 C C . VAL B 1 157 ? -9.211 15.242 19.109 1 94.25 157 VAL B C 1
ATOM 4678 O O . VAL B 1 157 ? -8.984 14.047 18.891 1 94.25 157 VAL B O 1
ATOM 4681 N N . GLN B 1 158 ? -9.227 16.109 18.188 1 94.94 158 GLN B N 1
ATOM 4682 C CA . GLN B 1 158 ? -8.945 15.734 16.812 1 94.94 158 GLN B CA 1
ATOM 4683 C C . GLN B 1 158 ? -7.535 15.172 16.672 1 94.94 158 GLN B C 1
ATOM 4685 O O . GLN B 1 158 ? -7.332 14.148 16 1 94.94 158 GLN B O 1
ATOM 4690 N N . ARG B 1 159 ? -6.617 15.836 17.297 1 95 159 ARG B N 1
ATOM 4691 C CA . ARG B 1 159 ? -5.227 15.383 17.25 1 95 159 ARG B CA 1
ATOM 4692 C C . ARG B 1 159 ? -5.07 14.016 17.906 1 95 159 ARG B C 1
ATOM 4694 O O . ARG B 1 159 ? -4.348 13.156 17.391 1 95 159 ARG B O 1
ATOM 4701 N N . ALA B 1 160 ? -5.781 13.836 18.969 1 96.56 160 ALA B N 1
ATOM 4702 C CA . ALA B 1 160 ? -5.734 12.555 19.672 1 96.56 160 ALA B CA 1
ATOM 4703 C C . ALA B 1 160 ? -6.309 11.43 18.812 1 96.56 160 ALA B C 1
ATOM 4705 O O . ALA B 1 160 ? -5.684 10.383 18.641 1 96.56 160 ALA B O 1
ATOM 4706 N N . MET B 1 161 ? -7.449 11.719 18.25 1 97.19 161 MET B N 1
ATOM 4707 C CA . MET B 1 161 ? -8.102 10.711 17.422 1 97.19 161 MET B CA 1
ATOM 4708 C C . MET B 1 161 ? -7.266 10.406 16.188 1 97.19 161 MET B C 1
ATOM 4710 O O . MET B 1 161 ? -7.156 9.25 15.773 1 97.19 161 MET B O 1
ATOM 4714 N N . ARG B 1 162 ? -6.695 11.414 15.625 1 96 162 ARG B N 1
ATOM 4715 C CA . ARG B 1 162 ? -5.863 11.227 14.438 1 96 162 ARG B CA 1
ATOM 4716 C C . ARG B 1 162 ? -4.672 10.328 14.742 1 96 162 ARG B C 1
ATOM 4718 O O . ARG B 1 162 ? -4.352 9.43 13.961 1 96 162 ARG B O 1
ATOM 4725 N N . SER B 1 163 ? -4.051 10.562 15.859 1 97 163 SER B N 1
ATOM 4726 C CA . SER B 1 163 ? -2.908 9.742 16.25 1 97 163 SER B CA 1
ATOM 4727 C C . SER B 1 163 ? -3.309 8.281 16.438 1 97 163 SER B C 1
ATOM 4729 O O . SER B 1 163 ? -2.609 7.379 15.969 1 97 163 SER B O 1
ATOM 4731 N N . LEU B 1 164 ? -4.438 8.094 17.047 1 98.12 164 LEU B N 1
ATOM 4732 C CA . LEU B 1 164 ? -4.898 6.742 17.328 1 98.12 164 LEU B CA 1
ATOM 4733 C C . LEU B 1 164 ? -5.301 6.027 16.047 1 98.12 164 LEU B C 1
ATOM 4735 O O . LEU B 1 164 ? -4.949 4.863 15.844 1 98.12 164 LEU B O 1
ATOM 4739 N N . ILE B 1 165 ? -5.961 6.738 15.18 1 97.75 165 ILE B N 1
ATOM 4740 C CA . ILE B 1 165 ? -6.41 6.125 13.93 1 97.75 165 ILE B CA 1
ATOM 4741 C C . ILE B 1 165 ? -5.211 5.879 13.016 1 97.75 165 ILE B C 1
ATOM 4743 O O . ILE B 1 165 ? -5.156 4.867 12.312 1 97.75 165 ILE B O 1
ATOM 4747 N N . ASP B 1 166 ? -4.25 6.816 12.984 1 96.75 166 ASP B N 1
ATOM 4748 C CA . ASP B 1 166 ? -3.016 6.598 12.234 1 96.75 166 ASP B CA 1
ATOM 4749 C C . ASP B 1 166 ? -2.287 5.348 12.727 1 96.75 166 ASP B C 1
ATOM 4751 O O . ASP B 1 166 ? -1.765 4.574 11.922 1 96.75 166 ASP B O 1
ATOM 4755 N N . GLU B 1 167 ? -2.271 5.227 14.023 1 97.62 167 GLU B N 1
ATOM 4756 C CA . GLU B 1 167 ? -1.634 4.039 14.586 1 97.62 167 GLU B CA 1
ATOM 4757 C C . GLU B 1 167 ? -2.393 2.77 14.203 1 97.62 167 GLU B C 1
ATOM 4759 O O . GLU B 1 167 ? -1.783 1.753 13.867 1 97.62 167 GLU B O 1
ATOM 4764 N N . ARG B 1 168 ? -3.686 2.816 14.281 1 97.75 168 ARG B N 1
ATOM 4765 C CA . ARG B 1 168 ? -4.484 1.662 13.883 1 97.75 168 ARG B CA 1
ATOM 4766 C C . ARG B 1 168 ? -4.18 1.261 12.445 1 97.75 168 ARG B C 1
ATOM 4768 O O . ARG B 1 168 ? -4.023 0.075 12.141 1 97.75 168 ARG B O 1
ATOM 4775 N N . ASP B 1 169 ? -4.066 2.266 11.586 1 95.06 169 ASP B N 1
ATOM 4776 C CA . ASP B 1 169 ? -3.814 2.029 10.172 1 95.06 169 ASP B CA 1
ATOM 4777 C C . ASP B 1 169 ? -2.426 1.433 9.953 1 95.06 169 ASP B C 1
ATOM 4779 O O . ASP B 1 169 ? -2.199 0.711 8.977 1 95.06 169 ASP B O 1
ATOM 4783 N N . LEU B 1 170 ? -1.528 1.755 10.852 1 95.38 170 LEU B N 1
ATOM 4784 C CA . LEU B 1 170 ? -0.181 1.198 10.812 1 95.38 170 LEU B CA 1
ATOM 4785 C C . LEU B 1 170 ? -0.222 -0.326 10.805 1 95.38 170 LEU B C 1
ATOM 4787 O O . LEU B 1 170 ? 0.62 -0.97 10.172 1 95.38 170 LEU B O 1
ATOM 4791 N N . TYR B 1 171 ? -1.219 -0.872 11.445 1 97.38 171 TYR B N 1
ATOM 4792 C CA . TYR B 1 171 ? -1.318 -2.318 11.594 1 97.38 171 TYR B CA 1
ATOM 4793 C C . TYR B 1 171 ? -2.389 -2.893 10.672 1 97.38 171 TYR B C 1
ATOM 4795 O O . TYR B 1 171 ? -2.215 -3.975 10.109 1 97.38 171 TYR B O 1
ATOM 4803 N N . ALA B 1 172 ? -3.455 -2.139 10.461 1 96.12 172 ALA B N 1
ATOM 4804 C CA . ALA B 1 172 ? -4.605 -2.645 9.719 1 96.12 172 ALA B CA 1
ATOM 4805 C C . ALA B 1 172 ? -4.266 -2.812 8.234 1 96.12 172 ALA B C 1
ATOM 4807 O O . ALA B 1 172 ? -4.668 -3.797 7.609 1 96.12 172 ALA B O 1
ATOM 4808 N N . ARG B 1 173 ? -3.521 -1.897 7.691 1 95.25 173 ARG B N 1
ATOM 4809 C CA . ARG B 1 173 ? -3.211 -1.958 6.266 1 95.25 173 ARG B CA 1
ATOM 4810 C C . ARG B 1 173 ? -2.312 -3.148 5.953 1 95.25 173 ARG B C 1
ATOM 4812 O O . ARG B 1 173 ? -2.611 -3.939 5.055 1 95.25 173 ARG B O 1
ATOM 4819 N N . PRO B 1 174 ? -1.253 -3.312 6.746 1 96.44 174 PRO B N 1
ATOM 4820 C CA . PRO B 1 174 ? -0.453 -4.516 6.516 1 96.44 174 PRO B CA 1
ATOM 4821 C C . PRO B 1 174 ? -1.246 -5.805 6.738 1 96.44 174 PRO B C 1
ATOM 4823 O O . PRO B 1 174 ? -0.999 -6.809 6.07 1 96.44 174 PRO B O 1
ATOM 4826 N N . PHE B 1 175 ? -2.168 -5.785 7.672 1 96.38 175 PHE B N 1
ATOM 4827 C CA . PHE B 1 175 ? -3 -6.961 7.906 1 96.38 175 PHE B CA 1
ATOM 4828 C C . PHE B 1 175 ? -3.793 -7.316 6.652 1 96.38 175 PHE B C 1
ATOM 4830 O O . PHE B 1 175 ? -3.863 -8.484 6.27 1 96.38 175 PHE B O 1
ATOM 4837 N N . GLU B 1 176 ? -4.355 -6.297 6.035 1 94.75 176 GLU B N 1
ATOM 4838 C CA . GLU B 1 176 ? -5.137 -6.527 4.824 1 94.75 176 GLU B CA 1
ATOM 4839 C C . GLU B 1 176 ? -4.262 -7.078 3.699 1 94.75 176 GLU B C 1
ATOM 4841 O O . GLU B 1 176 ? -4.68 -7.969 2.959 1 94.75 176 GLU B O 1
ATOM 4846 N N . THR B 1 177 ? -3.1 -6.512 3.596 1 94.44 177 THR B N 1
ATOM 4847 C CA . THR B 1 177 ? -2.166 -6.996 2.584 1 94.44 177 THR B CA 1
ATOM 4848 C C . THR B 1 177 ? -1.768 -8.445 2.867 1 94.44 177 THR B C 1
ATOM 4850 O O . THR B 1 177 ? -1.746 -9.273 1.958 1 94.44 177 THR B O 1
ATOM 4853 N N . ALA B 1 178 ? -1.463 -8.711 4.113 1 96 178 ALA B N 1
ATOM 4854 C CA . ALA B 1 178 ? -1.106 -10.062 4.52 1 96 178 ALA B CA 1
ATOM 4855 C C . ALA B 1 178 ? -2.26 -11.031 4.277 1 96 178 ALA B C 1
ATOM 4857 O O . ALA B 1 178 ? -2.043 -12.18 3.875 1 96 178 ALA B O 1
ATOM 4858 N N . TYR B 1 179 ? -3.436 -10.523 4.48 1 95.06 179 TYR B N 1
ATOM 4859 C CA . TYR B 1 179 ? -4.629 -11.336 4.25 1 95.06 179 TYR B CA 1
ATOM 4860 C C . TYR B 1 179 ? -4.727 -11.75 2.785 1 95.06 179 TYR B C 1
ATOM 4862 O O . TYR B 1 179 ? -5 -12.914 2.482 1 95.06 179 TYR B O 1
ATOM 4870 N N . GLY B 1 180 ? -4.492 -10.82 1.929 1 93.12 180 GLY B N 1
ATOM 4871 C CA . GLY B 1 180 ? -4.504 -11.141 0.51 1 93.12 180 GLY B CA 1
ATOM 4872 C C . GLY B 1 180 ? -3.459 -12.172 0.125 1 93.12 180 GLY B C 1
ATOM 4873 O O . GLY B 1 180 ? -3.732 -13.07 -0.677 1 93.12 180 GLY B O 1
ATOM 4874 N N . ARG B 1 181 ? -2.326 -12.062 0.718 1 93.94 181 ARG B N 1
ATOM 4875 C CA . ARG B 1 181 ? -1.256 -13.016 0.452 1 93.94 181 ARG B CA 1
ATOM 4876 C C . ARG B 1 181 ? -1.612 -14.398 0.986 1 93.94 181 ARG B C 1
ATOM 4878 O O . ARG B 1 181 ? -1.332 -15.414 0.341 1 93.94 181 ARG B O 1
ATOM 4885 N N . LEU B 1 182 ? -2.178 -14.398 2.17 1 94.5 182 LEU B N 1
ATOM 4886 C CA . LEU B 1 182 ? -2.604 -15.656 2.771 1 94.5 182 LEU B CA 1
ATOM 4887 C C . LEU B 1 182 ? -3.648 -16.344 1.901 1 94.5 182 LEU B C 1
ATOM 4889 O O . LEU B 1 182 ? -3.561 -17.562 1.658 1 94.5 182 LEU B O 1
ATOM 4893 N N . GLU B 1 183 ? -4.578 -15.594 1.47 1 92.44 183 GLU B N 1
ATOM 4894 C CA . GLU B 1 183 ? -5.621 -16.141 0.614 1 92.44 183 GLU B CA 1
ATOM 4895 C C . GLU B 1 183 ? -5.035 -16.75 -0.658 1 92.44 183 GLU B C 1
ATOM 4897 O O . GLU B 1 183 ? -5.465 -17.812 -1.103 1 92.44 183 GLU B O 1
ATOM 4902 N N . ALA B 1 184 ? -4.117 -16.062 -1.185 1 92.69 184 ALA B N 1
ATOM 4903 C CA . ALA B 1 184 ? -3.475 -16.531 -2.408 1 92.69 184 ALA B CA 1
ATOM 4904 C C . ALA B 1 184 ? -2.736 -17.859 -2.166 1 92.69 184 ALA B C 1
ATOM 4906 O O . ALA B 1 184 ? -2.85 -18.797 -2.957 1 92.69 184 ALA B O 1
ATOM 4907 N N . LEU B 1 185 ? -1.981 -17.938 -1.114 1 93.94 185 LEU B N 1
ATOM 4908 C CA . LEU B 1 185 ? -1.219 -19.141 -0.805 1 93.94 185 LEU B CA 1
ATOM 4909 C C . LEU B 1 185 ? -2.148 -20.328 -0.518 1 93.94 185 LEU B C 1
ATOM 4911 O O . LEU B 1 185 ? -1.899 -21.438 -0.968 1 93.94 185 LEU B O 1
ATOM 4915 N N . VAL B 1 186 ? -3.186 -20 0.195 1 92.69 186 VAL B N 1
ATOM 4916 C CA . VAL B 1 186 ? -4.148 -21.047 0.526 1 92.69 186 VAL B CA 1
ATOM 4917 C C . VAL B 1 186 ? -4.859 -21.516 -0.742 1 92.69 186 VAL B C 1
ATOM 4919 O O . VAL B 1 186 ? -5.086 -22.719 -0.926 1 92.69 186 VAL B O 1
ATOM 4922 N N . ALA B 1 187 ? -5.203 -20.594 -1.6 1 92.69 187 ALA B N 1
ATOM 4923 C CA . ALA B 1 187 ? -5.836 -20.953 -2.865 1 92.69 187 ALA B CA 1
ATOM 4924 C C . ALA B 1 187 ? -4.938 -21.875 -3.682 1 92.69 187 ALA B C 1
ATOM 4926 O O . ALA B 1 187 ? -5.426 -22.766 -4.371 1 92.69 187 ALA B O 1
ATOM 4927 N N . ARG B 1 188 ? -3.674 -21.719 -3.574 1 94.38 188 ARG B N 1
ATOM 4928 C CA . ARG B 1 188 ? -2.705 -22.5 -4.344 1 94.38 188 ARG B CA 1
ATOM 4929 C C . ARG B 1 188 ? -2.475 -23.875 -3.711 1 94.38 188 ARG B C 1
ATOM 4931 O O . ARG B 1 188 ? -2.426 -24.875 -4.414 1 94.38 188 ARG B O 1
ATOM 4938 N N . HIS B 1 189 ? -2.391 -23.922 -2.41 1 95.88 189 HIS B N 1
ATOM 4939 C CA . HIS B 1 189 ? -1.863 -25.109 -1.759 1 95.88 189 HIS B CA 1
ATOM 4940 C C . HIS B 1 189 ? -2.967 -25.891 -1.047 1 95.88 189 HIS B C 1
ATOM 4942 O O . HIS B 1 189 ? -2.791 -27.062 -0.709 1 95.88 189 HIS B O 1
ATOM 4948 N N . TRP B 1 190 ? -4.051 -25.203 -0.726 1 94.69 190 TRP B N 1
ATOM 4949 C CA . TRP B 1 190 ? -5.164 -25.812 -0.003 1 94.69 190 TRP B CA 1
ATOM 4950 C C . TRP B 1 190 ? -6.477 -25.125 -0.351 1 94.69 190 TRP B C 1
ATOM 4952 O O . TRP B 1 190 ? -7.164 -24.594 0.531 1 94.69 190 TRP B O 1
ATOM 4962 N N . PRO B 1 191 ? -6.906 -25.219 -1.612 1 93.12 191 PRO B N 1
ATOM 4963 C CA . PRO B 1 191 ? -8.047 -24.438 -2.088 1 93.12 191 PRO B CA 1
ATOM 4964 C C . PRO B 1 191 ? -9.344 -24.781 -1.362 1 93.12 191 PRO B C 1
ATOM 4966 O O . PRO B 1 191 ? -10.25 -23.938 -1.28 1 93.12 191 PRO B O 1
ATOM 4969 N N . GLU B 1 192 ? -9.516 -25.969 -0.756 1 92.56 192 GLU B N 1
ATOM 4970 C CA . GLU B 1 192 ? -10.75 -26.422 -0.111 1 92.56 192 GLU B CA 1
ATOM 4971 C C . GLU B 1 192 ? -10.977 -25.688 1.213 1 92.56 192 GLU B C 1
ATOM 4973 O O . GLU B 1 192 ? -12.102 -25.609 1.696 1 92.56 192 GLU B O 1
ATOM 4978 N N . LEU B 1 193 ? -9.867 -25.234 1.751 1 90 193 LEU B N 1
ATOM 4979 C CA . LEU B 1 193 ? -9.93 -24.688 3.102 1 90 193 LEU B CA 1
ATOM 4980 C C . LEU B 1 193 ? -10.828 -23.453 3.146 1 90 193 LEU B C 1
ATOM 4982 O O . LEU B 1 193 ? -11.562 -23.25 4.121 1 90 193 LEU B O 1
ATOM 4986 N N . SER B 1 194 ? -10.797 -22.609 2.129 1 83.81 194 SER B N 1
ATOM 4987 C CA . SER B 1 194 ? -11.539 -21.344 2.111 1 83.81 194 SER B CA 1
ATOM 4988 C C . SER B 1 194 ? -13.047 -21.594 2.111 1 83.81 194 SER B C 1
ATOM 4990 O O . SER B 1 194 ? -13.82 -20.688 2.428 1 83.81 194 SER B O 1
ATOM 4992 N N . GLN B 1 195 ? -13.453 -22.75 1.764 1 80.88 195 GLN B N 1
ATOM 4993 C CA . GLN B 1 195 ? -14.875 -23.094 1.732 1 80.88 195 GLN B CA 1
ATOM 4994 C C . GLN B 1 195 ? -15.414 -23.312 3.141 1 80.88 195 GLN B C 1
ATOM 4996 O O . GLN B 1 195 ? -16.625 -23.297 3.354 1 80.88 195 GLN B O 1
ATOM 5001 N N . HIS B 1 196 ? -14.539 -23.484 4.02 1 74.62 196 HIS B N 1
ATOM 5002 C CA . HIS B 1 196 ? -14.992 -23.953 5.328 1 74.62 196 HIS B CA 1
ATOM 5003 C C . HIS B 1 196 ? -14.688 -22.922 6.41 1 74.62 196 HIS B C 1
ATOM 5005 O O . HIS B 1 196 ? -15.086 -23.078 7.562 1 74.62 196 HIS B O 1
ATOM 5011 N N . LEU B 1 197 ? -13.906 -22.016 6.059 1 68.56 197 LEU B N 1
ATOM 5012 C CA . LEU B 1 197 ? -13.516 -21.109 7.129 1 68.56 197 LEU B CA 1
ATOM 5013 C C . LEU B 1 197 ? -13.344 -19.688 6.598 1 68.56 197 LEU B C 1
ATOM 5015 O O . LEU B 1 197 ? -13.133 -19.484 5.402 1 68.56 197 LEU B O 1
ATOM 5019 N N . ASP B 1 198 ? -13.578 -18.812 7.625 1 73.25 198 ASP B N 1
ATOM 5020 C CA . ASP B 1 198 ? -13.164 -17.422 7.387 1 73.25 198 ASP B CA 1
ATOM 5021 C C . ASP B 1 198 ? -11.648 -17.281 7.484 1 73.25 198 ASP B C 1
ATOM 5023 O O . ASP B 1 198 ? -11.055 -17.609 8.508 1 73.25 198 ASP B O 1
ATOM 5027 N N . MET B 1 199 ? -11.031 -16.766 6.582 1 74.75 199 MET B N 1
ATOM 5028 C CA . MET B 1 199 ? -9.586 -16.797 6.426 1 74.75 199 MET B CA 1
ATOM 5029 C C . MET B 1 199 ? -8.898 -15.93 7.473 1 74.75 199 MET B C 1
ATOM 5031 O O . MET B 1 199 ? -7.727 -16.141 7.785 1 74.75 199 MET B O 1
ATOM 5035 N N . ASP B 1 200 ? -9.609 -15.031 8.07 1 76.12 200 ASP B N 1
ATOM 5036 C CA . ASP B 1 200 ? -8.914 -14.148 9.008 1 76.12 200 ASP B CA 1
ATOM 5037 C C . ASP B 1 200 ? -9.289 -14.484 10.445 1 76.12 200 ASP B C 1
ATOM 5039 O O . ASP B 1 200 ? -8.922 -13.758 11.375 1 76.12 200 ASP B O 1
ATOM 5043 N N . ALA B 1 201 ? -9.922 -15.641 10.57 1 85.94 201 ALA B N 1
ATOM 5044 C CA . ALA B 1 201 ? -10.234 -16.062 11.938 1 85.94 201 ALA B CA 1
ATOM 5045 C C . ALA B 1 201 ? -8.977 -16.469 12.688 1 85.94 201 ALA B C 1
ATOM 5047 O O . ALA B 1 201 ? -8.078 -17.094 12.117 1 85.94 201 ALA B O 1
ATOM 5048 N N . ALA B 1 202 ? -8.961 -16.172 13.992 1 87.88 202 ALA B N 1
ATOM 5049 C CA . ALA B 1 202 ? -7.777 -16.438 14.805 1 87.88 202 ALA B CA 1
ATOM 5050 C C . ALA B 1 202 ? -7.441 -17.922 14.82 1 87.88 202 ALA B C 1
ATOM 5052 O O . ALA B 1 202 ? -6.273 -18.312 14.758 1 87.88 202 ALA B O 1
ATOM 5053 N N . TRP B 1 203 ? -8.422 -18.734 14.938 1 86.81 203 TRP B N 1
ATOM 5054 C CA . TRP B 1 203 ? -8.172 -20.172 15.023 1 86.81 203 TRP B CA 1
ATOM 5055 C C . TRP B 1 203 ? -7.574 -20.703 13.719 1 86.81 203 TRP B C 1
ATOM 5057 O O . TRP B 1 203 ? -6.762 -21.625 13.734 1 86.81 203 TRP B O 1
ATOM 5067 N N . HIS B 1 204 ? -7.977 -20.141 12.562 1 89.56 204 HIS B N 1
ATOM 5068 C CA . HIS B 1 204 ? -7.383 -20.5 11.281 1 89.56 204 HIS B CA 1
ATOM 5069 C C . HIS B 1 204 ? -5.898 -20.141 11.242 1 89.56 204 HIS B C 1
ATOM 5071 O O . HIS B 1 204 ? -5.074 -20.938 10.805 1 89.56 204 HIS B O 1
ATOM 5077 N N . LEU B 1 205 ? -5.59 -18.938 11.719 1 94.19 205 LEU B N 1
ATOM 5078 C CA . LEU B 1 205 ? -4.207 -18.469 11.727 1 94.19 205 LEU B CA 1
ATOM 5079 C C . LEU B 1 205 ? -3.348 -19.328 12.641 1 94.19 205 LEU B C 1
ATOM 5081 O O . LEU B 1 205 ? -2.205 -19.656 12.305 1 94.19 205 LEU B O 1
ATOM 5085 N N . HIS B 1 206 ? -3.893 -19.75 13.766 1 94.38 206 HIS B N 1
ATOM 5086 C CA . HIS B 1 206 ? -3.174 -20.641 14.672 1 94.38 206 HIS B CA 1
ATOM 5087 C C . HIS B 1 206 ? -2.891 -21.984 14.023 1 94.38 206 HIS B C 1
ATOM 5089 O O . HIS B 1 206 ? -1.805 -22.547 14.188 1 94.38 206 HIS B O 1
ATOM 5095 N N . LEU B 1 207 ? -3.879 -22.5 13.305 1 93.25 207 LEU B N 1
ATOM 5096 C CA . LEU B 1 207 ? -3.674 -23.75 12.586 1 93.25 207 LEU B CA 1
ATOM 5097 C C . LEU B 1 207 ? -2.518 -23.641 11.602 1 93.25 207 LEU B C 1
ATOM 5099 O O . LEU B 1 207 ? -1.622 -24.484 11.578 1 93.25 207 LEU B O 1
ATOM 5103 N N . LEU B 1 208 ? -2.502 -22.547 10.836 1 94.19 208 LEU B N 1
ATOM 5104 C CA . LEU B 1 208 ? -1.502 -22.359 9.789 1 94.19 208 LEU B CA 1
ATOM 5105 C C . LEU B 1 208 ? -0.12 -22.141 10.391 1 94.19 208 LEU B C 1
ATOM 5107 O O . LEU B 1 208 ? 0.893 -22.5 9.789 1 94.19 208 LEU B O 1
ATOM 5111 N N . CYS B 1 209 ? -0.032 -21.578 11.617 1 95.5 209 CYS B N 1
ATOM 5112 C CA . CYS B 1 209 ? 1.236 -21.406 12.312 1 95.5 209 CYS B CA 1
ATOM 5113 C C . CYS B 1 209 ? 1.88 -22.75 12.625 1 95.5 209 CYS B C 1
ATOM 5115 O O . CYS B 1 209 ? 3.092 -22.906 12.484 1 95.5 209 CYS B O 1
ATOM 5117 N N . GLU B 1 210 ? 1.021 -23.672 12.93 1 95.62 210 GLU B N 1
ATOM 5118 C CA . GLU B 1 210 ? 1.542 -24.953 13.383 1 95.62 210 GLU B CA 1
ATOM 5119 C C . GLU B 1 210 ? 1.566 -25.969 12.242 1 95.62 210 GLU B C 1
ATOM 5121 O O . GLU B 1 210 ? 2.49 -26.781 12.148 1 95.62 210 GLU B O 1
ATOM 5126 N N . MET B 1 211 ? 0.499 -25.953 11.461 1 95.69 211 MET B N 1
ATOM 5127 C CA . MET B 1 211 ? 0.348 -26.859 10.328 1 95.69 211 MET B CA 1
ATOM 5128 C C . MET B 1 211 ? -0.074 -26.109 9.078 1 95.69 211 MET B C 1
ATOM 5130 O O . MET B 1 211 ? -1.262 -26.031 8.758 1 95.69 211 MET B O 1
ATOM 5134 N N . PRO B 1 212 ? 0.86 -25.609 8.289 1 93.62 212 PRO B N 1
ATOM 5135 C CA . PRO B 1 212 ? 0.588 -24.641 7.219 1 93.62 212 PRO B CA 1
ATOM 5136 C C . PRO B 1 212 ? -0.121 -25.266 6.023 1 93.62 212 PRO B C 1
ATOM 5138 O O . PRO B 1 212 ? -0.758 -24.562 5.238 1 93.62 212 PRO B O 1
ATOM 5141 N N . GLY B 1 213 ? -0.022 -26.594 5.879 1 94.06 213 GLY B N 1
ATOM 5142 C CA . GLY B 1 213 ? -0.606 -27.188 4.691 1 94.06 213 GLY B CA 1
ATOM 5143 C C . GLY B 1 213 ? -1.369 -28.469 4.988 1 94.06 213 GLY B C 1
ATOM 5144 O O . GLY B 1 213 ? -1.328 -28.984 6.109 1 94.06 213 GLY B O 1
ATOM 5145 N N . PRO B 1 214 ? -2.027 -28.922 3.994 1 94.81 214 PRO B N 1
ATOM 5146 C CA . PRO B 1 214 ? -2.816 -30.141 4.168 1 94.81 214 PRO B CA 1
ATOM 5147 C C . PRO B 1 214 ? -1.953 -31.359 4.48 1 94.81 214 PRO B C 1
ATOM 5149 O O . PRO B 1 214 ? -2.381 -32.25 5.223 1 94.81 214 PRO B O 1
ATOM 5152 N N . ALA B 1 215 ? -0.81 -31.391 4.016 1 94.38 215 ALA B N 1
ATOM 5153 C CA . ALA B 1 215 ? 0.074 -32.531 4.27 1 94.38 215 ALA B CA 1
ATOM 5154 C C . ALA B 1 215 ? 0.35 -32.688 5.762 1 94.38 215 ALA B C 1
ATOM 5156 O O . ALA B 1 215 ? 0.299 -33.781 6.297 1 94.38 215 ALA B O 1
ATOM 5157 N N . GLU B 1 216 ? 0.616 -31.594 6.445 1 94.94 216 GLU B N 1
ATOM 5158 C CA . GLU B 1 216 ? 0.877 -31.625 7.883 1 94.94 216 GLU B CA 1
ATOM 5159 C C . GLU B 1 216 ? -0.376 -32 8.664 1 94.94 216 GLU B C 1
ATOM 5161 O O . GLU B 1 216 ? -0.302 -32.781 9.633 1 94.94 216 GLU B O 1
ATOM 5166 N N . VAL B 1 217 ? -1.477 -31.516 8.219 1 95 217 VAL B N 1
ATOM 5167 C CA . VAL B 1 217 ? -2.742 -31.812 8.883 1 95 217 VAL B CA 1
ATOM 5168 C C . VAL B 1 217 ? -3.086 -33.281 8.719 1 95 217 VAL B C 1
ATOM 5170 O O . VAL B 1 217 ? -3.545 -33.938 9.672 1 95 217 VAL B O 1
ATOM 5173 N N . ARG B 1 218 ? -2.83 -33.812 7.551 1 93.38 218 ARG B N 1
ATOM 5174 C CA . ARG B 1 218 ? -3.064 -35.25 7.305 1 93.38 218 ARG B CA 1
ATOM 5175 C C . ARG B 1 218 ? -2.17 -36.094 8.188 1 93.38 218 ARG B C 1
ATOM 5177 O O . ARG B 1 218 ? -2.619 -37.125 8.734 1 93.38 218 ARG B O 1
ATOM 5184 N N . ALA B 1 219 ? -0.993 -35.719 8.336 1 94.38 219 ALA B N 1
ATOM 5185 C CA . ALA B 1 219 ? -0.015 -36.5 9.102 1 94.38 219 ALA B CA 1
ATOM 5186 C C . ALA B 1 219 ? -0.297 -36.406 10.594 1 94.38 219 ALA B C 1
ATOM 5188 O O . ALA B 1 219 ? -0.003 -37.344 11.344 1 94.38 219 ALA B O 1
ATOM 5189 N N . ARG B 1 220 ? -0.827 -35.281 11.016 1 95.31 220 ARG B N 1
ATOM 5190 C CA . ARG B 1 220 ? -1.082 -35.062 12.43 1 95.31 220 ARG B CA 1
ATOM 5191 C C . ARG B 1 220 ? -2.541 -34.688 12.672 1 95.31 220 ARG B C 1
ATOM 5193 O O . ARG B 1 220 ? -2.834 -33.656 13.305 1 95.31 220 ARG B O 1
ATOM 5200 N N . ARG B 1 221 ? -3.363 -35.531 12.18 1 93.94 221 ARG B N 1
ATOM 5201 C CA . ARG B 1 221 ? -4.797 -35.25 12.219 1 93.94 221 ARG B CA 1
ATOM 5202 C C . ARG B 1 221 ? -5.277 -35 13.641 1 93.94 221 ARG B C 1
ATOM 5204 O O . ARG B 1 221 ? -5.984 -34.031 13.898 1 93.94 221 ARG B O 1
ATOM 5211 N N . GLY B 1 222 ? -4.965 -35.844 14.578 1 94.19 222 GLY B N 1
ATOM 5212 C CA . GLY B 1 222 ? -5.363 -35.719 15.969 1 94.19 222 GLY B CA 1
ATOM 5213 C C . GLY B 1 222 ? -4.918 -34.375 16.578 1 94.19 222 GLY B C 1
ATOM 5214 O O . GLY B 1 222 ? -5.684 -33.75 17.297 1 94.19 222 GLY B O 1
ATOM 5215 N N . ASP B 1 223 ? -3.664 -34 16.281 1 95.44 223 ASP B N 1
ATOM 5216 C CA . ASP B 1 223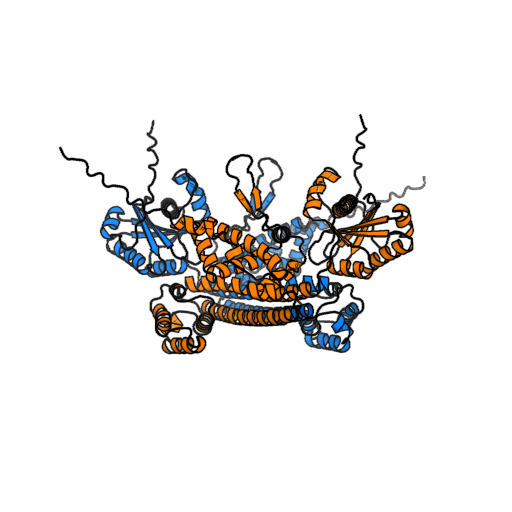 ? -3.117 -32.75 16.781 1 95.44 223 ASP B CA 1
ATOM 5217 C C . ASP B 1 223 ? -3.885 -31.547 16.219 1 95.44 223 ASP B C 1
ATOM 5219 O O . ASP B 1 223 ? -4.102 -30.562 16.922 1 95.44 223 ASP B O 1
ATOM 5223 N N . ALA B 1 224 ? -4.227 -31.672 14.984 1 94.69 224 ALA B N 1
ATOM 5224 C CA . ALA B 1 224 ? -4.973 -30.594 14.336 1 94.69 224 ALA B CA 1
ATOM 5225 C C . ALA B 1 224 ? -6.332 -30.391 15 1 94.69 224 ALA B C 1
ATOM 5227 O O . ALA B 1 224 ? -6.738 -29.25 15.273 1 94.69 224 ALA B O 1
ATOM 5228 N N . VAL B 1 225 ? -7 -31.484 15.273 1 93.88 225 VAL B N 1
ATOM 5229 C CA . VAL B 1 225 ? -8.305 -31.438 15.922 1 93.88 225 VAL B CA 1
ATOM 5230 C C . VAL B 1 225 ? -8.164 -30.828 17.312 1 93.88 225 VAL B C 1
ATOM 5232 O O . VAL B 1 225 ? -8.938 -29.938 17.688 1 93.88 225 VAL B O 1
ATOM 5235 N N . ALA B 1 226 ? -7.188 -31.281 18 1 94.5 226 ALA B N 1
ATOM 5236 C CA . ALA B 1 226 ? -6.961 -30.781 19.359 1 94.5 226 ALA B CA 1
ATOM 5237 C C . ALA B 1 226 ? -6.645 -29.281 19.344 1 94.5 226 ALA B C 1
ATOM 5239 O O . ALA B 1 226 ? -7.137 -28.531 20.188 1 94.5 226 ALA B O 1
ATOM 5240 N N . LEU B 1 227 ? -5.836 -28.906 18.406 1 94.5 227 LEU B N 1
ATOM 5241 C CA . LEU B 1 227 ? -5.453 -27.5 18.297 1 94.5 227 LEU B CA 1
ATOM 5242 C C . LEU B 1 227 ? -6.672 -26.625 18.016 1 94.5 227 LEU B C 1
ATOM 5244 O O . LEU B 1 227 ? -6.883 -25.609 18.688 1 94.5 227 LEU B O 1
ATOM 5248 N N . LEU B 1 228 ? -7.465 -26.984 17.047 1 92.31 228 LEU B N 1
ATOM 5249 C CA . LEU B 1 228 ? -8.633 -26.188 16.672 1 92.31 228 LEU B CA 1
ATOM 5250 C C . LEU B 1 228 ? -9.625 -26.109 17.828 1 92.31 228 LEU B C 1
ATOM 5252 O O . LEU B 1 228 ? -10.25 -25.062 18.031 1 92.31 228 LEU B O 1
ATOM 5256 N N . ARG B 1 229 ? -9.711 -27.172 18.562 1 92 229 ARG B N 1
ATOM 5257 C CA . ARG B 1 229 ? -10.594 -27.156 19.719 1 92 229 ARG B CA 1
ATOM 5258 C C . ARG B 1 229 ? -10.094 -26.188 20.781 1 92 229 ARG B C 1
ATOM 5260 O O . ARG B 1 229 ? -10.883 -25.453 21.375 1 92 229 ARG B O 1
ATOM 5267 N N . ARG B 1 230 ? -8.883 -26.219 20.953 1 92.25 230 ARG B N 1
ATOM 5268 C CA . ARG B 1 230 ? -8.273 -25.375 21.969 1 92.25 230 ARG B CA 1
ATOM 5269 C C . ARG B 1 230 ? -8.391 -23.891 21.594 1 92.25 230 ARG B C 1
ATOM 5271 O O . ARG B 1 230 ? -8.836 -23.078 22.406 1 92.25 230 ARG B O 1
ATOM 5278 N N . VAL B 1 231 ? -8.039 -23.547 20.391 1 90.56 231 VAL B N 1
ATOM 5279 C CA . VAL B 1 231 ? -7.891 -22.141 20.016 1 90.56 231 VAL B CA 1
ATOM 5280 C C . VAL B 1 231 ? -9.258 -21.547 19.672 1 90.56 231 VAL B C 1
ATOM 5282 O O . VAL B 1 231 ? -9.438 -20.328 19.719 1 90.56 231 VAL B O 1
ATOM 5285 N N . SER B 1 232 ? -10.219 -22.328 19.281 1 87.31 232 SER B N 1
ATOM 5286 C CA . SER B 1 232 ? -11.531 -21.812 18.922 1 87.31 232 SER B CA 1
ATOM 5287 C C . SER B 1 232 ? -12.391 -21.578 20.156 1 87.31 232 SER B C 1
ATOM 5289 O O . SER B 1 232 ? -13.406 -20.875 20.094 1 87.31 232 SER B O 1
ATOM 5291 N N . ARG B 1 233 ? -11.969 -21.953 21.25 1 81.81 233 ARG B N 1
ATOM 5292 C CA . ARG B 1 233 ? -12.719 -21.797 22.5 1 81.81 233 ARG B CA 1
ATOM 5293 C C . ARG B 1 233 ? -14.203 -22.062 22.266 1 81.81 233 ARG B C 1
ATOM 5295 O O . ARG B 1 233 ? -15.047 -21.25 22.656 1 81.81 233 ARG B O 1
ATOM 5302 N N . ALA B 1 234 ? -14.578 -23.125 21.547 1 77.06 234 ALA B N 1
ATOM 5303 C CA . ALA B 1 234 ? -15.945 -23.594 21.328 1 77.06 234 ALA B CA 1
ATOM 5304 C C . ALA B 1 234 ? -16.594 -22.875 20.156 1 77.06 234 ALA B C 1
ATOM 5306 O O . ALA B 1 234 ? -17.781 -23.094 19.859 1 77.06 234 ALA B O 1
ATOM 5307 N N . ALA B 1 235 ? -15.914 -21.969 19.5 1 79.38 235 ALA B N 1
ATOM 5308 C CA . ALA B 1 235 ? -16.484 -21.25 18.359 1 79.38 235 ALA B CA 1
ATOM 5309 C C . ALA B 1 235 ? -16.734 -22.203 17.188 1 79.38 235 ALA B C 1
ATOM 5311 O O . ALA B 1 235 ? -17.672 -22.016 16.422 1 79.38 235 ALA B O 1
ATOM 5312 N N . LEU B 1 236 ? -15.953 -23.25 17.156 1 84.12 236 LEU B N 1
ATOM 5313 C CA . LEU B 1 236 ? -16.109 -24.219 16.078 1 84.12 236 LEU B CA 1
ATOM 5314 C C . LEU B 1 236 ? -16.797 -25.484 16.594 1 84.12 236 LEU B C 1
ATOM 5316 O O . LEU B 1 236 ? -16.391 -26.047 17.609 1 84.12 236 LEU B O 1
ATOM 5320 N N . SER B 1 237 ? -17.781 -25.859 15.891 1 87.38 237 SER B N 1
ATOM 5321 C CA . SER B 1 237 ? -18.422 -27.141 16.203 1 87.38 237 SER B CA 1
ATOM 5322 C C . SER B 1 237 ? -17.516 -28.297 15.812 1 87.38 237 SER B C 1
ATOM 5324 O O . SER B 1 237 ? -16.562 -28.125 15.062 1 87.38 237 SER B O 1
ATOM 5326 N N . PHE B 1 238 ? -17.812 -29.422 16.422 1 88.69 238 PHE B N 1
ATOM 5327 C CA . PHE B 1 238 ? -17.062 -30.625 16.109 1 88.69 238 PHE B CA 1
ATOM 5328 C C . PHE B 1 238 ? -17.188 -30.969 14.633 1 88.69 238 PHE B C 1
ATOM 5330 O O . PHE B 1 238 ? -16.203 -31.375 14 1 88.69 238 PHE B O 1
ATOM 5337 N N . GLU B 1 239 ? -18.297 -30.797 14.125 1 89.19 239 GLU B N 1
ATOM 5338 C CA . GLU B 1 239 ? -18.547 -31.094 12.719 1 89.19 239 GLU B CA 1
ATOM 5339 C C . GLU B 1 239 ? -17.703 -30.203 11.812 1 89.19 239 GLU B C 1
ATOM 5341 O O . GLU B 1 239 ? -17.141 -30.672 10.82 1 89.19 239 GLU B O 1
ATOM 5346 N N . ARG B 1 240 ? -17.594 -29.031 12.211 1 88.38 240 ARG B N 1
ATOM 5347 C CA . ARG B 1 240 ? -16.828 -28.078 11.414 1 88.38 240 ARG B CA 1
ATOM 5348 C C . ARG B 1 240 ? -15.336 -28.406 11.453 1 88.38 240 ARG B C 1
ATOM 5350 O O . ARG B 1 240 ? -14.641 -28.328 10.438 1 88.38 240 ARG B O 1
ATOM 5357 N N . ILE B 1 241 ? -14.891 -28.797 12.578 1 91.44 241 ILE B N 1
ATOM 5358 C CA . ILE B 1 241 ? -13.492 -29.156 12.742 1 91.44 241 ILE B CA 1
ATOM 5359 C C . ILE B 1 241 ? -13.164 -30.375 11.875 1 91.44 241 ILE B C 1
ATOM 5361 O O . ILE B 1 241 ? -12.141 -30.406 11.188 1 91.44 241 ILE B O 1
ATOM 5365 N N . GLU B 1 242 ? -14.094 -31.266 11.82 1 90.5 242 GLU B N 1
ATOM 5366 C CA . GLU B 1 242 ? -13.906 -32.469 11.016 1 90.5 242 GLU B CA 1
ATOM 5367 C C . GLU B 1 242 ? -13.906 -32.156 9.523 1 90.5 242 GLU B C 1
ATOM 5369 O O . GLU B 1 242 ? -13.18 -32.781 8.75 1 90.5 242 GLU B O 1
ATOM 5374 N N . GLN B 1 243 ? -14.672 -31.281 9.195 1 89.12 243 GLN B N 1
ATOM 5375 C CA . GLN B 1 243 ? -14.703 -30.859 7.797 1 89.12 243 GLN B CA 1
ATOM 5376 C C . GLN B 1 243 ? -13.391 -30.219 7.383 1 89.12 243 GLN B C 1
ATOM 5378 O O . GLN B 1 243 ? -12.883 -30.469 6.285 1 89.12 243 GLN B O 1
ATOM 5383 N N . ILE B 1 244 ? -12.828 -29.438 8.258 1 88.5 244 ILE B N 1
ATOM 5384 C CA . ILE B 1 244 ? -11.578 -28.75 7.992 1 88.5 244 ILE B CA 1
ATOM 5385 C C . ILE B 1 244 ? -10.445 -29.766 7.859 1 88.5 244 ILE B C 1
ATOM 5387 O O . ILE B 1 244 ? -9.68 -29.719 6.895 1 88.5 244 ILE B O 1
ATOM 5391 N N . VAL B 1 245 ? -10.391 -30.656 8.758 1 91 245 VAL B N 1
ATOM 5392 C CA . VAL B 1 245 ? -9.336 -31.656 8.758 1 91 245 VAL B CA 1
ATOM 5393 C C . VAL B 1 245 ? -9.562 -32.656 7.613 1 91 245 VAL B C 1
ATOM 5395 O O . VAL B 1 245 ? -8.609 -33.125 6.996 1 91 245 VAL B O 1
ATOM 5398 N N . GLY B 1 246 ? -10.828 -32.938 7.34 1 90.19 246 GLY B N 1
ATOM 5399 C CA . GLY B 1 246 ? -11.18 -33.875 6.289 1 90.19 246 GLY B CA 1
ATOM 5400 C C . GLY B 1 246 ? -10.797 -33.375 4.902 1 90.19 246 GLY B C 1
ATOM 5401 O O . GLY B 1 246 ? -10.414 -34.188 4.047 1 90.19 246 GLY B O 1
ATOM 5402 N N . CYS B 1 247 ? -10.844 -32.094 4.73 1 89.88 247 CYS B N 1
ATOM 5403 C CA . CYS B 1 247 ? -10.555 -31.594 3.396 1 89.88 247 CYS B CA 1
ATOM 5404 C C . CYS B 1 247 ? -9.062 -31.625 3.111 1 89.88 247 CYS B C 1
ATOM 5406 O O . CYS B 1 247 ? -8.641 -31.516 1.957 1 89.88 247 CYS B O 1
ATOM 5408 N N . ALA B 1 248 ? -8.227 -31.828 4.145 1 92.12 248 ALA B N 1
ATOM 5409 C CA . ALA B 1 248 ? -6.777 -31.938 3.967 1 92.12 248 ALA B CA 1
ATOM 5410 C C . ALA B 1 248 ? -6.395 -33.25 3.322 1 92.12 248 ALA B C 1
ATOM 5412 O O . ALA B 1 248 ? -5.34 -33.375 2.695 1 92.12 248 ALA B O 1
ATOM 5413 N N . VAL B 1 249 ? -7.223 -34.25 3.441 1 87.56 249 VAL B N 1
ATOM 5414 C CA . VAL B 1 249 ? -6.918 -35.625 2.992 1 87.56 249 VAL B CA 1
ATOM 5415 C C . VAL B 1 249 ? -6.871 -35.656 1.467 1 87.56 249 VAL B C 1
ATOM 5417 O O . VAL B 1 249 ? -5.988 -36.281 0.883 1 87.56 249 VAL B O 1
ATOM 5420 N N . SER B 1 250 ? -7.742 -35.031 0.792 1 87.94 250 SER B N 1
ATOM 5421 C CA . SER B 1 250 ? -7.832 -35.094 -0.662 1 87.94 250 SER B CA 1
ATOM 5422 C C . SER B 1 250 ? -7.754 -33.719 -1.29 1 87.94 250 SER B C 1
ATOM 5424 O O . SER B 1 250 ? -8.539 -33.375 -2.178 1 87.94 250 SER B O 1
ATOM 5426 N N . SER B 1 251 ? -6.773 -32.969 -0.83 1 93.62 251 SER B N 1
ATOM 5427 C CA . SER B 1 251 ? -6.707 -31.609 -1.345 1 93.62 251 SER B CA 1
ATOM 5428 C C . SER B 1 251 ? -6.156 -31.578 -2.768 1 93.62 251 SER B C 1
ATOM 5430 O O . SER B 1 251 ? -5.285 -32.375 -3.117 1 93.62 251 SER B O 1
ATOM 5432 N N . LEU B 1 252 ? -6.688 -30.656 -3.57 1 94.88 252 LEU B N 1
ATOM 5433 C CA . LEU B 1 252 ? -6.254 -30.406 -4.941 1 94.88 252 LEU B CA 1
ATOM 5434 C C . LEU B 1 252 ? -4.996 -29.547 -4.969 1 94.88 252 LEU B C 1
ATOM 5436 O O . LEU B 1 252 ? -4.371 -29.375 -6.016 1 94.88 252 LEU B O 1
ATOM 5440 N N . GLY B 1 253 ? -4.598 -29.047 -3.854 1 95 253 GLY B N 1
ATOM 5441 C CA . GLY B 1 253 ? -3.584 -28.016 -3.77 1 95 253 GLY B CA 1
ATOM 5442 C C . GLY B 1 253 ? -2.201 -28.484 -4.172 1 95 253 GLY B C 1
ATOM 5443 O O . GLY B 1 253 ? -1.881 -29.672 -4.023 1 95 253 GLY B O 1
ATOM 5444 N N . GLU B 1 254 ? -1.407 -27.625 -4.668 1 95.12 254 GLU B N 1
ATOM 5445 C CA . GLU B 1 254 ? -0.008 -27.891 -4.992 1 95.12 254 GLU B CA 1
ATOM 5446 C C . GLU B 1 254 ? 0.802 -28.188 -3.732 1 95.12 254 GLU B C 1
ATOM 5448 O O . GLU B 1 254 ? 0.627 -27.516 -2.707 1 95.12 254 GLU B O 1
ATOM 5453 N N . SER B 1 255 ? 1.667 -29.188 -3.832 1 93.69 255 SER B N 1
ATOM 5454 C CA . SER B 1 255 ? 2.531 -29.516 -2.701 1 93.69 255 SER B CA 1
ATOM 5455 C C . SER B 1 255 ? 3.479 -28.359 -2.383 1 93.69 255 SER B C 1
ATOM 5457 O O . SER B 1 255 ? 3.998 -27.703 -3.291 1 93.69 255 SER B O 1
ATOM 5459 N N . MET B 1 256 ? 3.754 -28.156 -1.111 1 94.88 256 MET B N 1
ATOM 5460 C CA . MET B 1 256 ? 4.578 -27.031 -0.689 1 94.88 256 MET B CA 1
ATOM 5461 C C . MET B 1 256 ? 6.031 -27.453 -0.513 1 94.88 256 MET B C 1
ATOM 5463 O O . MET B 1 256 ? 6.309 -28.531 -0.001 1 94.88 256 MET B O 1
ATOM 5467 N N . HIS B 1 257 ? 6.902 -26.547 -0.917 1 93.25 257 HIS B N 1
ATOM 5468 C CA . HIS B 1 257 ? 8.305 -26.641 -0.536 1 93.25 257 HIS B CA 1
ATOM 5469 C C . HIS B 1 257 ? 8.539 -26.094 0.869 1 93.25 257 HIS B C 1
ATOM 5471 O O . HIS B 1 257 ? 7.668 -25.438 1.435 1 93.25 257 HIS B O 1
ATOM 5477 N N . ASP B 1 258 ? 9.688 -26.359 1.416 1 93.69 258 ASP B N 1
ATOM 5478 C CA . ASP B 1 258 ? 10.008 -25.984 2.791 1 93.69 258 ASP B CA 1
ATOM 5479 C C . ASP B 1 258 ? 9.898 -24.469 2.986 1 93.69 258 ASP B C 1
ATOM 5481 O O . ASP B 1 258 ? 9.328 -24.016 3.971 1 93.69 258 ASP B O 1
ATOM 5485 N N . GLN B 1 259 ? 10.406 -23.766 2.035 1 94.25 259 GLN B N 1
ATOM 5486 C CA . GLN B 1 259 ? 10.406 -22.312 2.166 1 94.25 259 GLN B CA 1
ATOM 5487 C C . GLN B 1 259 ? 8.992 -21.75 2.088 1 94.25 259 GLN B C 1
ATOM 5489 O O . GLN B 1 259 ? 8.68 -20.734 2.719 1 94.25 259 GLN B O 1
ATOM 5494 N N . GLU B 1 260 ? 8.133 -22.406 1.335 1 95.75 260 GLU B N 1
ATOM 5495 C CA . GLU B 1 260 ? 6.734 -21.984 1.243 1 95.75 260 GLU B CA 1
ATOM 5496 C C . GLU B 1 260 ? 5.992 -22.234 2.553 1 95.75 260 GLU B C 1
ATOM 5498 O O . GLU B 1 260 ? 5.191 -21.422 2.99 1 95.75 260 GLU B O 1
ATOM 5503 N N . ARG B 1 261 ? 6.332 -23.391 3.164 1 96.12 261 ARG B N 1
ATOM 5504 C CA . ARG B 1 261 ? 5.773 -23.719 4.473 1 96.12 261 ARG B CA 1
ATOM 5505 C C . ARG B 1 261 ? 6.195 -22.703 5.52 1 96.12 261 ARG B C 1
ATOM 5507 O O . ARG B 1 261 ? 5.363 -22.203 6.285 1 96.12 261 ARG B O 1
ATOM 5514 N N . SER B 1 262 ? 7.453 -22.406 5.457 1 95.81 262 SER B N 1
ATOM 5515 C CA . SER B 1 262 ? 7.996 -21.438 6.406 1 95.81 262 SER B CA 1
ATOM 5516 C C . SER B 1 262 ? 7.359 -20.062 6.219 1 95.81 262 SER B C 1
ATOM 5518 O O . SER B 1 262 ? 7.039 -19.375 7.195 1 95.81 262 SER B O 1
ATOM 5520 N N . PHE B 1 263 ? 7.176 -19.703 5.008 1 97 263 PHE B N 1
ATOM 5521 C CA . PHE B 1 263 ? 6.574 -18.422 4.707 1 97 263 PHE B CA 1
ATOM 5522 C C . PHE B 1 263 ? 5.137 -18.359 5.211 1 97 263 PHE B C 1
ATOM 5524 O O . PHE B 1 263 ? 4.734 -17.375 5.844 1 97 263 PHE B O 1
ATOM 5531 N N . LEU B 1 264 ? 4.406 -19.359 4.957 1 97.06 264 LEU B N 1
ATOM 5532 C CA . LEU B 1 264 ? 3.012 -19.391 5.387 1 97.06 264 LEU B CA 1
ATOM 5533 C C . LEU B 1 264 ? 2.91 -19.312 6.902 1 97.06 264 LEU B C 1
ATOM 5535 O O . LEU B 1 264 ? 2.041 -18.609 7.43 1 97.06 264 LEU B O 1
ATOM 5539 N N . ARG B 1 265 ? 3.803 -19.984 7.625 1 96.44 265 ARG B N 1
ATOM 5540 C CA . ARG B 1 265 ? 3.844 -19.906 9.078 1 96.44 265 ARG B CA 1
ATOM 5541 C C . ARG B 1 265 ? 4.133 -18.484 9.547 1 96.44 265 ARG B C 1
ATOM 5543 O O . ARG B 1 265 ? 3.455 -17.969 10.438 1 96.44 265 ARG B O 1
ATOM 5550 N N . SER B 1 266 ? 5.109 -17.891 8.883 1 96.62 266 SER B N 1
ATOM 5551 C CA . SER B 1 266 ? 5.488 -16.531 9.234 1 96.62 266 SER B CA 1
ATOM 5552 C C . SER B 1 266 ? 4.355 -15.547 8.953 1 96.62 266 SER B C 1
ATOM 5554 O O . SER B 1 266 ? 4.113 -14.633 9.742 1 96.62 266 SER B O 1
ATOM 5556 N N . LEU B 1 267 ? 3.717 -15.766 7.855 1 97.06 267 LEU B N 1
ATOM 5557 C CA . LEU B 1 267 ? 2.6 -14.914 7.457 1 97.06 267 LEU B CA 1
ATOM 5558 C C . LEU B 1 267 ? 1.473 -14.984 8.484 1 97.06 267 LEU B C 1
ATOM 5560 O O . LEU B 1 267 ? 0.967 -13.945 8.922 1 97.06 267 LEU B O 1
ATOM 5564 N N . ALA B 1 268 ? 1.11 -16.188 8.875 1 96.75 268 ALA B N 1
ATOM 5565 C CA . ALA B 1 268 ? 0.049 -16.391 9.859 1 96.75 268 ALA B CA 1
ATOM 5566 C C . ALA B 1 268 ? 0.424 -15.781 11.203 1 96.75 268 ALA B C 1
ATOM 5568 O O . ALA B 1 268 ? -0.391 -15.102 11.836 1 96.75 268 ALA B O 1
ATOM 5569 N N . ARG B 1 269 ? 1.653 -15.992 11.617 1 96.44 269 ARG B N 1
ATOM 5570 C CA . ARG B 1 269 ? 2.135 -15.438 12.883 1 96.44 269 ARG B CA 1
ATOM 5571 C C . ARG B 1 269 ? 2.109 -13.914 12.859 1 96.44 269 ARG B C 1
ATOM 5573 O O . ARG B 1 269 ? 1.694 -13.281 13.836 1 96.44 269 ARG B O 1
ATOM 5580 N N . HIS B 1 270 ? 2.551 -13.398 11.75 1 96.75 270 HIS B N 1
ATOM 5581 C CA . HIS B 1 270 ? 2.562 -11.953 11.586 1 96.75 270 HIS B CA 1
ATOM 5582 C C . HIS B 1 270 ? 1.151 -11.375 11.648 1 96.75 270 HIS B C 1
ATOM 5584 O O . HIS B 1 270 ? 0.924 -10.344 12.281 1 96.75 270 HIS B O 1
ATOM 5590 N N . MET B 1 271 ? 0.255 -12.023 11.039 1 97.19 271 MET B N 1
ATOM 5591 C CA . MET B 1 271 ? -1.137 -11.578 11.039 1 97.19 271 MET B CA 1
ATOM 5592 C C . MET B 1 271 ? -1.717 -11.617 12.445 1 97.19 271 MET B C 1
ATOM 5594 O O . MET B 1 271 ? -2.453 -10.711 12.844 1 97.19 271 MET B O 1
ATOM 5598 N N . LEU B 1 272 ? -1.382 -12.664 13.227 1 96.94 272 LEU B N 1
ATOM 5599 C CA . LEU B 1 272 ? -1.837 -12.75 14.609 1 96.94 272 LEU B CA 1
ATOM 5600 C C . LEU B 1 272 ? -1.305 -11.586 15.43 1 96.94 272 LEU B C 1
ATOM 5602 O O . LEU B 1 272 ? -2.043 -10.984 16.219 1 96.94 272 LEU B O 1
ATOM 5606 N N . ALA B 1 273 ? -0.057 -11.258 15.219 1 96.81 273 ALA B N 1
ATOM 5607 C CA . ALA B 1 273 ? 0.548 -10.133 15.93 1 96.81 273 ALA B CA 1
ATOM 5608 C C . ALA B 1 273 ? -0.132 -8.82 15.562 1 96.81 273 ALA B C 1
ATOM 5610 O O . ALA B 1 273 ? -0.43 -8 16.438 1 96.81 273 ALA B O 1
ATOM 5611 N N . LEU B 1 274 ? -0.353 -8.602 14.234 1 97.31 274 LEU B N 1
ATOM 5612 C CA . LEU B 1 274 ? -1.019 -7.387 13.781 1 97.31 274 LEU B CA 1
ATOM 5613 C C . LEU B 1 274 ? -2.414 -7.273 14.383 1 97.31 274 LEU B C 1
ATOM 5615 O O . LEU B 1 274 ? -2.832 -6.184 14.789 1 97.31 274 LEU B O 1
ATOM 5619 N N . ARG B 1 275 ? -3.115 -8.383 14.469 1 96.56 275 ARG B N 1
ATOM 5620 C CA . ARG B 1 275 ? -4.449 -8.406 15.062 1 96.56 275 ARG B CA 1
ATOM 5621 C C . ARG B 1 275 ? -4.414 -7.957 16.516 1 96.56 275 ARG B C 1
ATOM 5623 O O . ARG B 1 275 ? -5.289 -7.219 16.969 1 96.56 275 ARG B O 1
ATOM 5630 N N . GLU B 1 276 ? -3.473 -8.43 17.219 1 96.88 276 GLU B N 1
ATOM 5631 C CA . GLU B 1 276 ? -3.326 -8.047 18.609 1 96.88 276 GLU B CA 1
ATOM 5632 C C . GLU B 1 276 ? -3.061 -6.551 18.75 1 96.88 276 GLU B C 1
ATOM 5634 O O . GLU B 1 276 ? -3.627 -5.895 19.625 1 96.88 276 GLU B O 1
ATOM 5639 N N . HIS B 1 277 ? -2.203 -6.023 17.922 1 97.44 277 HIS B N 1
ATOM 5640 C CA . HIS B 1 277 ? -1.93 -4.59 17.938 1 97.44 277 HIS B CA 1
ATOM 5641 C C . HIS B 1 277 ? -3.189 -3.787 17.625 1 97.44 277 HIS B C 1
ATOM 5643 O O . HIS B 1 277 ? -3.453 -2.771 18.281 1 97.44 277 HIS B O 1
ATOM 5649 N N . ILE B 1 278 ? -3.945 -4.25 16.656 1 97.69 278 ILE B N 1
ATOM 5650 C CA . ILE B 1 278 ? -5.176 -3.568 16.266 1 97.69 278 ILE B CA 1
ATOM 5651 C C . ILE B 1 278 ? -6.145 -3.551 17.453 1 97.69 278 ILE B C 1
ATOM 5653 O O . ILE B 1 278 ? -6.73 -2.514 17.766 1 97.69 278 ILE B O 1
ATOM 5657 N N . ARG B 1 279 ? -6.254 -4.691 18.156 1 97.38 279 ARG B N 1
ATOM 5658 C CA . ARG B 1 279 ? -7.133 -4.797 19.312 1 97.38 279 ARG B CA 1
ATOM 5659 C C . ARG B 1 279 ? -6.703 -3.836 20.406 1 97.38 279 ARG B C 1
ATOM 5661 O O . ARG B 1 279 ? -7.543 -3.184 21.031 1 97.38 279 ARG B O 1
ATOM 5668 N N . ASP B 1 280 ? -5.441 -3.771 20.594 1 97.94 280 ASP B N 1
ATOM 5669 C CA . ASP B 1 280 ? -4.906 -2.873 21.609 1 97.94 280 ASP B CA 1
ATOM 5670 C C . ASP B 1 280 ? -5.238 -1.417 21.281 1 97.94 280 ASP B C 1
ATOM 5672 O O . ASP B 1 280 ? -5.648 -0.659 22.172 1 97.94 280 ASP B O 1
ATOM 5676 N N . VAL B 1 281 ? -5.043 -1.011 20.047 1 98.19 281 VAL B N 1
ATOM 5677 C CA . VAL B 1 281 ? -5.332 0.363 19.656 1 98.19 281 VAL B CA 1
ATOM 5678 C C . VAL B 1 281 ? -6.832 0.631 19.766 1 98.19 281 VAL B C 1
ATOM 5680 O O . VAL B 1 281 ? -7.242 1.712 20.203 1 98.19 281 VAL B O 1
ATOM 5683 N N . ASP B 1 282 ? -7.645 -0.373 19.438 1 97.88 282 ASP B N 1
ATOM 5684 C CA . ASP B 1 282 ? -9.094 -0.229 19.562 1 97.88 282 ASP B CA 1
ATOM 5685 C C . ASP B 1 282 ? -9.5 0.055 21 1 97.88 282 ASP B C 1
ATOM 5687 O O . ASP B 1 282 ? -10.359 0.904 21.25 1 97.88 282 ASP B O 1
ATOM 5691 N N . LYS B 1 283 ? -8.852 -0.645 21.922 1 98.19 283 LYS B N 1
ATOM 5692 C CA . LYS B 1 283 ? -9.125 -0.413 23.328 1 98.19 283 LYS B CA 1
ATOM 5693 C C . LYS B 1 283 ? -8.742 1.005 23.75 1 98.19 283 LYS B C 1
ATOM 5695 O O . LYS B 1 283 ? -9.461 1.655 24.5 1 98.19 283 LYS B O 1
ATOM 5700 N N . ARG B 1 284 ? -7.664 1.484 23.25 1 97.69 284 ARG B N 1
ATOM 5701 C CA . ARG B 1 284 ? -7.207 2.834 23.562 1 97.69 284 ARG B CA 1
ATOM 5702 C C . ARG B 1 284 ? -8.133 3.883 22.953 1 97.69 284 ARG B C 1
ATOM 5704 O O . ARG B 1 284 ? -8.359 4.938 23.547 1 97.69 284 ARG B O 1
ATOM 5711 N N . ILE B 1 285 ? -8.617 3.604 21.719 1 98.06 285 ILE B N 1
ATOM 5712 C CA . ILE B 1 285 ? -9.586 4.5 21.094 1 98.06 285 ILE B CA 1
ATOM 5713 C C . ILE B 1 285 ? -10.828 4.605 21.969 1 98.06 285 ILE B C 1
ATOM 5715 O O . ILE B 1 285 ? -11.305 5.707 22.25 1 98.06 285 ILE B O 1
ATOM 5719 N N . GLU B 1 286 ? -11.297 3.486 22.453 1 97.5 286 GLU B N 1
ATOM 5720 C CA . GLU B 1 286 ? -12.461 3.459 23.328 1 97.5 286 GLU B CA 1
ATOM 5721 C C . GLU B 1 286 ? -12.211 4.25 24.609 1 97.5 286 GLU B C 1
ATOM 5723 O O . GLU B 1 286 ? -13.055 5.047 25.016 1 97.5 286 GLU B O 1
ATOM 5728 N N . ALA B 1 287 ? -11.094 4.016 25.156 1 96.88 287 ALA B N 1
ATOM 5729 C CA . ALA B 1 287 ? -10.734 4.688 26.406 1 96.88 287 ALA B CA 1
ATOM 5730 C C . ALA B 1 287 ? -10.641 6.199 26.203 1 96.88 287 ALA B C 1
ATOM 5732 O O . ALA B 1 287 ? -11.133 6.973 27.031 1 96.88 287 ALA B O 1
ATOM 5733 N N . GLU B 1 288 ? -9.984 6.621 25.109 1 96.56 288 GLU B N 1
ATOM 5734 C CA . GLU B 1 288 ? -9.82 8.047 24.844 1 96.56 288 GLU B CA 1
ATOM 5735 C C . GLU B 1 288 ? -11.164 8.719 24.594 1 96.56 288 GLU B C 1
ATOM 5737 O O . GLU B 1 288 ? -11.414 9.828 25.078 1 96.56 288 GLU B O 1
ATOM 5742 N N . LEU B 1 289 ? -12.008 8.062 23.891 1 96.12 289 LEU B N 1
ATOM 5743 C CA . LEU B 1 289 ? -13.312 8.625 23.547 1 96.12 289 LEU B CA 1
ATOM 5744 C C . LEU B 1 289 ? -14.18 8.766 24.797 1 96.12 289 LEU B C 1
ATOM 5746 O O . LEU B 1 289 ? -15.039 9.648 24.859 1 96.12 289 LEU B O 1
ATOM 5750 N N . ALA B 1 290 ? -13.953 7.918 25.781 1 95.19 290 ALA B N 1
ATOM 5751 C CA . ALA B 1 290 ? -14.711 7.965 27.031 1 95.19 290 ALA B CA 1
ATOM 5752 C C . ALA B 1 290 ? -14.484 9.289 27.766 1 95.19 290 ALA B C 1
ATOM 5754 O O . ALA B 1 290 ? -15.336 9.734 28.531 1 95.19 290 ALA B O 1
ATOM 5755 N N . ASN B 1 291 ? -13.383 9.945 27.438 1 94.06 291 ASN B N 1
ATOM 5756 C CA . ASN B 1 291 ? -13.031 11.211 28.078 1 94.06 291 ASN B CA 1
ATOM 5757 C C . ASN B 1 291 ? -13.742 12.391 27.422 1 94.06 291 ASN B C 1
ATOM 5759 O O . ASN B 1 291 ? -13.672 13.516 27.906 1 94.06 291 ASN B O 1
ATOM 5763 N N . HIS B 1 292 ? -14.445 12.133 26.344 1 94.44 292 HIS B N 1
ATOM 5764 C CA . HIS B 1 292 ? -15.086 13.203 25.594 1 94.44 292 HIS B CA 1
ATOM 5765 C C . HIS B 1 292 ? -16.594 13 25.516 1 94.44 292 HIS B C 1
ATOM 5767 O O . HIS B 1 292 ? -17.109 12.438 24.547 1 94.44 292 HIS B O 1
ATOM 5773 N N . ARG B 1 293 ? -17.266 13.594 26.406 1 92.5 293 ARG B N 1
ATOM 5774 C CA . ARG B 1 293 ? -18.703 13.398 26.562 1 92.5 293 ARG B CA 1
ATOM 5775 C C . ARG B 1 293 ? -19.453 13.93 25.344 1 92.5 293 ARG B C 1
ATOM 5777 O O . ARG B 1 293 ? -20.531 13.414 25 1 92.5 293 ARG B O 1
ATOM 5784 N N . GLU B 1 294 ? -18.859 14.898 24.734 1 92.06 294 GLU B N 1
ATOM 5785 C CA . GLU B 1 294 ? -19.5 15.523 23.594 1 92.06 294 GLU B CA 1
ATOM 5786 C C . GLU B 1 294 ? -19.609 14.555 22.422 1 92.06 294 GLU B C 1
ATOM 5788 O O . GLU B 1 294 ? -20.359 14.797 21.469 1 92.06 294 GLU B O 1
ATOM 5793 N N . LEU B 1 295 ? -18.922 13.414 22.516 1 94.69 295 LEU B N 1
ATOM 5794 C CA . LEU B 1 295 ? -18.906 12.453 21.422 1 94.69 295 LEU B CA 1
ATOM 5795 C C . LEU B 1 295 ? -19.625 11.172 21.812 1 94.69 295 LEU B C 1
ATOM 5797 O O . LEU B 1 295 ? -19.625 10.195 21.047 1 94.69 295 LEU B O 1
ATOM 5801 N N . HIS B 1 296 ? -20.281 11.148 22.953 1 94.06 296 HIS B N 1
ATOM 5802 C CA . HIS B 1 296 ? -20.891 9.945 23.5 1 94.06 296 HIS B CA 1
ATOM 5803 C C . HIS B 1 296 ? -22 9.438 22.578 1 94.06 296 HIS B C 1
ATOM 5805 O O . HIS B 1 296 ? -22.094 8.242 22.312 1 94.06 296 HIS B O 1
ATOM 5811 N N . SER B 1 297 ? -22.781 10.367 22.141 1 93.44 297 SER B N 1
ATOM 5812 C CA . SER B 1 297 ? -23.938 9.984 21.328 1 93.44 297 SER B CA 1
ATOM 5813 C C . SER B 1 297 ? -23.516 9.367 20 1 93.44 297 SER B C 1
ATOM 5815 O O . SER B 1 297 ? -24.078 8.359 19.562 1 93.44 297 SER B O 1
ATOM 5817 N N . ILE B 1 298 ? -22.547 9.891 19.391 1 93.5 298 ILE B N 1
ATOM 5818 C CA . ILE B 1 298 ? -22.062 9.383 18.109 1 93.5 298 ILE B CA 1
ATOM 5819 C C . ILE B 1 298 ? -21.406 8.023 18.297 1 93.5 298 ILE B C 1
ATOM 5821 O O . ILE B 1 298 ? -21.609 7.105 17.5 1 93.5 298 ILE B O 1
ATOM 5825 N N . ARG B 1 299 ? -20.625 7.934 19.359 1 94.06 299 ARG B N 1
ATOM 5826 C CA . ARG B 1 299 ? -19.953 6.676 19.672 1 94.06 299 ARG B CA 1
ATOM 5827 C C . ARG B 1 299 ? -20.969 5.559 19.891 1 94.06 299 ARG B C 1
ATOM 5829 O O . ARG B 1 299 ? -20.781 4.43 19.438 1 94.06 299 ARG B O 1
ATOM 5836 N N . ALA B 1 300 ? -22.031 5.891 20.562 1 92.44 300 ALA B N 1
ATOM 5837 C CA . ALA B 1 300 ? -23.078 4.906 20.844 1 92.44 300 ALA B CA 1
ATOM 5838 C C . ALA B 1 300 ? -23.766 4.441 19.562 1 92.44 300 ALA B C 1
ATOM 5840 O O . ALA B 1 300 ? -24.078 3.26 19.422 1 92.44 300 ALA B O 1
ATOM 5841 N N . ALA B 1 301 ? -23.875 5.328 18.672 1 90.44 301 ALA B N 1
ATOM 5842 C CA . ALA B 1 301 ? -24.641 5.031 17.469 1 90.44 301 ALA B CA 1
ATOM 5843 C C . ALA B 1 301 ? -23.75 4.375 16.406 1 90.44 301 ALA B C 1
ATOM 5845 O O . ALA B 1 301 ? -24.203 3.484 15.68 1 90.44 301 ALA B O 1
ATOM 5846 N N . PHE B 1 302 ? -22.516 4.785 16.297 1 92.94 302 PHE B N 1
ATOM 5847 C CA . PHE B 1 302 ? -21.719 4.387 15.148 1 92.94 302 PHE B CA 1
ATOM 5848 C C . PHE B 1 302 ? -20.516 3.559 15.57 1 92.94 302 PHE B C 1
ATOM 5850 O O . PHE B 1 302 ? -19.812 2.99 14.727 1 92.94 302 PHE B O 1
ATOM 5857 N N . GLY B 1 303 ? -20.234 3.508 16.844 1 93.94 303 GLY B N 1
ATOM 5858 C CA . GLY B 1 303 ? -19.078 2.764 17.328 1 93.94 303 GLY B CA 1
ATOM 5859 C C . GLY B 1 303 ? -17.859 3.633 17.547 1 93.94 303 GLY B C 1
ATOM 5860 O O . GLY B 1 303 ? -17.75 4.719 16.969 1 93.94 303 GLY B O 1
ATOM 5861 N N . ALA B 1 304 ? -16.969 3.152 18.281 1 96.88 304 ALA B N 1
ATOM 5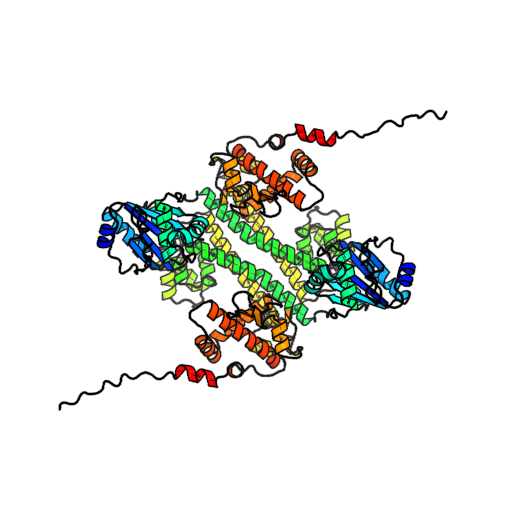862 C CA . ALA B 1 304 ? -15.82 3.928 18.734 1 96.88 304 ALA B CA 1
ATOM 5863 C C . ALA B 1 304 ? -14.844 4.203 17.594 1 96.88 304 ALA B C 1
ATOM 5865 O O . ALA B 1 304 ? -14.445 5.352 17.375 1 96.88 304 ALA B O 1
ATOM 5866 N N . VAL B 1 305 ? -14.508 3.166 16.828 1 97.12 305 VAL B N 1
ATOM 5867 C CA . VAL B 1 305 ? -13.484 3.297 15.789 1 97.12 305 VAL B CA 1
ATOM 5868 C C . VAL B 1 305 ? -13.984 4.219 14.68 1 97.12 305 VAL B C 1
ATOM 5870 O O . VAL B 1 305 ? -13.266 5.113 14.234 1 97.12 305 VAL B O 1
ATOM 5873 N N . THR B 1 306 ? -15.219 4.086 14.281 1 96.38 306 THR B N 1
ATOM 5874 C CA . THR B 1 306 ? -15.805 4.945 13.258 1 96.38 306 THR B CA 1
ATOM 5875 C C . THR B 1 306 ? -15.852 6.398 13.727 1 96.38 306 THR B C 1
ATOM 5877 O O . THR B 1 306 ? -15.477 7.309 12.992 1 96.38 306 THR B O 1
ATOM 5880 N N . THR B 1 307 ? -16.281 6.574 14.922 1 96.75 307 THR B N 1
ATOM 5881 C CA . THR B 1 307 ? -16.359 7.91 15.508 1 96.75 307 THR B CA 1
ATOM 5882 C C . THR B 1 307 ? -14.977 8.562 15.523 1 96.75 307 THR B C 1
ATOM 5884 O O . THR B 1 307 ? -14.812 9.703 15.086 1 96.75 307 THR B O 1
ATOM 5887 N N . ALA B 1 308 ? -14.031 7.805 16 1 97.94 308 ALA B N 1
ATOM 5888 C CA . ALA B 1 308 ? -12.664 8.328 16.094 1 97.94 308 ALA B CA 1
ATOM 5889 C C . ALA B 1 308 ? -12.141 8.727 14.719 1 97.94 308 ALA B C 1
ATOM 5891 O O . ALA B 1 308 ? -11.547 9.797 14.555 1 97.94 308 ALA B O 1
ATOM 5892 N N . ALA B 1 309 ? -12.383 7.875 13.703 1 97.38 309 ALA B N 1
ATOM 5893 C CA . ALA B 1 309 ? -11.891 8.125 12.352 1 97.38 309 ALA B CA 1
ATOM 5894 C C . ALA B 1 309 ? -12.539 9.375 11.758 1 97.38 309 ALA B C 1
ATOM 5896 O O . ALA B 1 309 ? -11.859 10.203 11.148 1 97.38 309 ALA B O 1
ATOM 5897 N N . LEU B 1 310 ? -13.773 9.555 11.977 1 96.06 310 LEU B N 1
ATOM 5898 C CA . LEU B 1 310 ? -14.484 10.695 11.414 1 96.06 310 LEU B CA 1
ATOM 5899 C C . LEU B 1 310 ? -14.062 11.992 12.109 1 96.06 310 LEU B C 1
ATOM 5901 O O . LEU B 1 310 ? -13.797 12.992 11.438 1 96.06 310 LEU B O 1
ATOM 5905 N N . VAL B 1 311 ? -13.953 11.922 13.406 1 96.19 311 VAL B N 1
ATOM 5906 C CA . VAL B 1 311 ? -13.562 13.102 14.18 1 96.19 311 VAL B CA 1
ATOM 5907 C C . VAL B 1 311 ? -12.125 13.484 13.844 1 96.19 311 VAL B C 1
ATOM 5909 O O . VAL B 1 311 ? -11.797 14.672 13.773 1 96.19 311 VAL B O 1
ATOM 5912 N N . ALA B 1 312 ? -11.312 12.477 13.648 1 96.25 312 ALA B N 1
ATOM 5913 C CA . ALA B 1 312 ? -9.906 12.719 13.32 1 96.25 312 ALA B CA 1
ATOM 5914 C C . ALA B 1 312 ? -9.773 13.602 12.086 1 96.25 312 ALA B C 1
ATOM 5916 O O . ALA B 1 312 ? -8.953 14.523 12.055 1 96.25 312 ALA B O 1
ATOM 5917 N N . ASP B 1 313 ? -10.609 13.344 11.117 1 94.06 313 ASP B N 1
ATOM 5918 C CA . ASP B 1 313 ? -10.414 13.984 9.82 1 94.06 313 ASP B CA 1
ATOM 5919 C C . ASP B 1 313 ? -11.375 15.148 9.625 1 94.06 313 ASP B C 1
ATOM 5921 O O . ASP B 1 313 ? -11.078 16.094 8.898 1 94.06 313 ASP B O 1
ATOM 5925 N N . LEU B 1 314 ? -12.531 15.125 10.383 1 95.19 314 LEU B N 1
ATOM 5926 C CA . LEU B 1 314 ? -13.57 16.094 10.055 1 95.19 314 LEU B CA 1
ATOM 5927 C C . LEU B 1 314 ? -13.961 16.906 11.289 1 95.19 314 LEU B C 1
ATOM 5929 O O . LEU B 1 314 ? -14.695 17.891 11.18 1 95.19 314 LEU B O 1
ATOM 5933 N N . GLY B 1 315 ? -13.484 16.547 12.391 1 94.88 315 GLY B N 1
ATOM 5934 C CA . GLY B 1 315 ? -13.906 17.219 13.609 1 94.88 315 GLY B CA 1
ATOM 5935 C C . GLY B 1 315 ? -15.273 16.766 14.094 1 94.88 315 GLY B C 1
ATOM 5936 O O . GLY B 1 315 ? -15.805 15.758 13.609 1 94.88 315 GLY B O 1
ATOM 5937 N N . ASN B 1 316 ? -15.789 17.438 15.062 1 94.25 316 ASN B N 1
ATOM 5938 C CA . ASN B 1 316 ? -17.094 17.125 15.633 1 94.25 316 ASN B CA 1
ATOM 5939 C C . ASN B 1 316 ? -18.219 17.469 14.664 1 94.25 316 ASN B C 1
ATOM 5941 O O . ASN B 1 316 ? -18.375 18.625 14.266 1 94.25 316 ASN B O 1
ATOM 5945 N N . PRO B 1 317 ? -19.016 16.5 14.352 1 94.88 317 PRO B N 1
ATOM 5946 C CA . PRO B 1 317 ? -20.125 16.766 13.445 1 94.88 317 PRO B CA 1
ATOM 5947 C C . PRO B 1 317 ? -21.062 17.844 13.969 1 94.88 317 PRO B C 1
ATOM 5949 O O . PRO B 1 317 ? -21.688 18.562 13.18 1 94.88 317 PRO B O 1
ATOM 5952 N N . ALA B 1 318 ? -21.125 18.047 15.25 1 94.56 318 ALA B N 1
ATOM 5953 C CA . ALA B 1 318 ? -22.031 19.016 15.867 1 94.56 318 ALA B CA 1
ATOM 5954 C C . ALA B 1 318 ? -21.641 20.438 15.508 1 94.56 318 ALA B C 1
ATOM 5956 O O . ALA B 1 318 ? -22.453 21.359 15.609 1 94.56 318 ALA B O 1
ATOM 5957 N N . ASP B 1 319 ? -20.422 20.594 15.125 1 92.69 319 ASP B N 1
ATOM 5958 C CA . ASP B 1 319 ? -19.875 21.938 14.875 1 92.69 319 ASP B CA 1
ATOM 5959 C C . ASP B 1 319 ? -20.234 22.422 13.477 1 92.69 319 ASP B C 1
ATOM 5961 O O . ASP B 1 319 ? -20 23.578 13.141 1 92.69 319 ASP B O 1
ATOM 5965 N N . TYR B 1 320 ? -20.812 21.547 12.648 1 94.56 320 TYR B N 1
ATOM 5966 C CA . TYR B 1 320 ? -21.156 21.938 11.289 1 94.56 320 TYR B CA 1
ATOM 5967 C C . TYR B 1 320 ? -22.484 22.672 11.25 1 94.56 320 TYR B C 1
ATOM 5969 O O . TYR B 1 320 ? -23.375 22.406 12.062 1 94.56 320 TYR B O 1
ATOM 5977 N N . GLU B 1 321 ? -22.594 23.547 10.312 1 93.75 321 GLU B N 1
ATOM 5978 C CA . GLU B 1 321 ? -23.781 24.375 10.203 1 93.75 321 GLU B CA 1
ATOM 5979 C C . GLU B 1 321 ? -25.016 23.547 9.852 1 93.75 321 GLU B C 1
ATOM 5981 O O . GLU B 1 321 ? -26.125 23.828 10.312 1 93.75 321 GLU B O 1
ATOM 5986 N N . SER B 1 322 ? -24.781 22.562 9.008 1 94.44 322 SER B N 1
ATOM 5987 C CA . SER B 1 322 ? -25.891 21.719 8.57 1 94.44 322 SER B CA 1
ATOM 5988 C C . SER B 1 322 ? -25.422 20.297 8.25 1 94.44 322 SER B C 1
ATOM 5990 O O . SER B 1 322 ? -24.219 20.047 8.141 1 94.44 322 SER B O 1
ATOM 5992 N N . SER B 1 323 ? -26.422 19.469 8.141 1 94.25 323 SER B N 1
ATOM 5993 C CA . SER B 1 323 ? -26.125 18.094 7.746 1 94.25 323 SER B CA 1
ATOM 5994 C C . SER B 1 323 ? -25.562 18.031 6.332 1 94.25 323 SER B C 1
ATOM 5996 O O . SER B 1 323 ? -24.688 17.219 6.039 1 94.25 323 SER B O 1
ATOM 5998 N N . ALA B 1 324 ? -26.016 18.891 5.543 1 93.5 324 ALA B N 1
ATOM 5999 C CA . ALA B 1 324 ? -25.531 18.969 4.168 1 93.5 324 ALA B CA 1
ATOM 6000 C C . ALA B 1 324 ? -24.062 19.375 4.117 1 93.5 324 ALA B C 1
ATOM 6002 O O . ALA B 1 324 ? -23.297 18.891 3.283 1 93.5 324 ALA B O 1
ATOM 6003 N N . SER B 1 325 ? -23.75 20.234 5.004 1 94.12 325 SER B N 1
ATOM 6004 C CA . SER B 1 325 ? -22.375 20.703 5.051 1 94.12 325 SER B CA 1
ATOM 6005 C C . SER B 1 325 ? -21.422 19.594 5.465 1 94.12 325 SER B C 1
ATOM 6007 O O . SER B 1 325 ? -20.312 19.5 4.941 1 94.12 325 SER B O 1
ATOM 6009 N N . PHE B 1 326 ? -21.875 18.781 6.348 1 94.69 326 PHE B N 1
ATOM 6010 C CA . PHE B 1 326 ? -21.062 17.656 6.789 1 94.69 326 PHE B CA 1
ATOM 6011 C C . PHE B 1 326 ? -20.922 16.625 5.68 1 94.69 326 PHE B C 1
ATOM 6013 O O . PHE B 1 326 ? -19.828 16.094 5.441 1 94.69 326 PHE B O 1
ATOM 6020 N N . GLU B 1 327 ? -22.016 16.359 5.035 1 94.81 327 GLU B N 1
ATOM 6021 C CA . GLU B 1 327 ? -22.016 15.453 3.887 1 94.81 327 GLU B CA 1
ATOM 6022 C C . GLU B 1 327 ? -21.047 15.93 2.812 1 94.81 327 GLU B C 1
ATOM 6024 O O . GLU B 1 327 ? -20.297 15.125 2.244 1 94.81 327 GLU B O 1
ATOM 6029 N N . LYS B 1 328 ? -21.031 17.156 2.582 1 92.5 328 LYS B N 1
ATOM 6030 C CA . LYS B 1 328 ? -20.141 17.766 1.601 1 92.5 328 LYS B CA 1
ATOM 6031 C C . LYS B 1 328 ? -18.672 17.656 2.045 1 92.5 328 LYS B C 1
ATOM 6033 O O . LYS B 1 328 ? -17.797 17.328 1.242 1 92.5 328 LYS B O 1
ATOM 6038 N N . ALA B 1 329 ? -18.484 17.922 3.279 1 92.69 329 ALA B N 1
ATOM 6039 C CA . ALA B 1 329 ? -17.125 17.844 3.826 1 92.69 329 ALA B CA 1
ATOM 6040 C C . ALA B 1 329 ? -16.562 16.438 3.693 1 92.69 329 ALA B C 1
ATOM 6042 O O . ALA B 1 329 ? -15.344 16.266 3.539 1 92.69 329 ALA B O 1
ATOM 6043 N N . MET B 1 330 ? -17.422 15.469 3.68 1 94.81 330 MET B N 1
ATOM 6044 C CA . MET B 1 330 ? -17 14.07 3.561 1 94.81 330 MET B CA 1
ATOM 6045 C C . MET B 1 330 ? -16.797 13.695 2.102 1 94.81 330 MET B C 1
ATOM 6047 O O . MET B 1 330 ? -16.266 12.617 1.806 1 94.81 330 MET B O 1
ATOM 6051 N N . GLY B 1 331 ? -17.188 14.57 1.262 1 93.31 331 GLY B N 1
ATOM 6052 C CA . GLY B 1 331 ? -17.078 14.297 -0.162 1 93.31 331 GLY B CA 1
ATOM 6053 C C . GLY B 1 331 ? -18.188 13.391 -0.68 1 93.31 331 GLY B C 1
ATOM 6054 O O . GLY B 1 331 ? -17.984 12.664 -1.652 1 93.31 331 GLY B O 1
ATOM 6055 N N . LEU B 1 332 ? -19.297 13.383 -0.057 1 94.44 332 LEU B N 1
ATOM 6056 C CA . LEU B 1 332 ? -20.391 12.477 -0.412 1 94.44 332 LEU B CA 1
ATOM 6057 C C . LEU B 1 332 ? -21.453 13.195 -1.223 1 94.44 332 LEU B C 1
ATOM 6059 O O . LEU B 1 332 ? -22.422 12.57 -1.672 1 94.44 332 LEU B O 1
ATOM 6063 N N . ASN B 1 333 ? -21.234 14.508 -1.393 1 90.12 333 ASN B N 1
ATOM 6064 C CA . ASN B 1 333 ? -22.172 15.234 -2.234 1 90.12 333 ASN B CA 1
ATOM 6065 C C . ASN B 1 333 ? -22.094 14.781 -3.689 1 90.12 333 ASN B C 1
ATOM 6067 O O . ASN B 1 333 ? -21.031 14.359 -4.156 1 90.12 333 ASN B O 1
ATOM 6071 N N . LEU B 1 334 ? -23.172 14.766 -4.363 1 86.88 334 LEU B N 1
ATOM 6072 C CA . LEU B 1 334 ? -23.297 14.203 -5.707 1 86.88 334 LEU B CA 1
ATOM 6073 C C . LEU B 1 334 ? -22.875 15.219 -6.762 1 86.88 334 LEU B C 1
ATOM 6075 O O . LEU B 1 334 ? -23.078 16.422 -6.59 1 86.88 334 LEU B O 1
ATOM 6079 N N . ARG B 1 335 ? -22.172 14.781 -7.691 1 83.5 335 ARG B N 1
ATOM 6080 C CA . ARG B 1 335 ? -21.812 15.578 -8.859 1 83.5 335 ARG B CA 1
ATOM 6081 C C . ARG B 1 335 ? -22.328 14.93 -10.141 1 83.5 335 ARG B C 1
ATOM 6083 O O . ARG B 1 335 ? -22.344 13.703 -10.258 1 83.5 335 ARG B O 1
ATOM 6090 N N . VAL B 1 336 ? -22.906 15.742 -11.016 1 75.44 336 VAL B N 1
ATOM 6091 C CA . VAL B 1 336 ? -23.406 15.266 -12.305 1 75.44 336 VAL B CA 1
ATOM 6092 C C . VAL B 1 336 ? -22.297 15.375 -13.352 1 75.44 336 VAL B C 1
ATOM 6094 O O . VAL B 1 336 ? -21.625 16.391 -13.445 1 75.44 336 VAL B O 1
ATOM 6097 N N . GLN B 1 337 ? -21.828 14.25 -13.773 1 70.12 337 GLN B N 1
ATOM 6098 C CA . GLN B 1 337 ? -20.891 14.297 -14.891 1 70.12 337 GLN B CA 1
ATOM 6099 C C . GLN B 1 337 ? -21.625 14.117 -16.219 1 70.12 337 GLN B C 1
ATOM 6101 O O . GLN B 1 337 ? -22.359 13.141 -16.406 1 70.12 337 GLN B O 1
ATOM 6106 N N . SER B 1 338 ? -21.797 15.289 -16.969 1 63.09 338 SER B N 1
ATOM 6107 C CA . SER B 1 338 ? -22.438 15.219 -18.281 1 63.09 338 SER B CA 1
ATOM 6108 C C . SER B 1 338 ? -21.406 15 -19.375 1 63.09 338 SER B C 1
ATOM 6110 O O . SER B 1 338 ? -20.344 15.625 -19.375 1 63.09 338 SER B O 1
ATOM 6112 N N . SER B 1 339 ? -21.234 13.852 -19.812 1 55.53 339 SER B N 1
ATOM 6113 C CA . SER B 1 339 ? -20.391 13.742 -21 1 55.53 339 SER B CA 1
ATOM 6114 C C . SER B 1 339 ? -21.016 14.469 -22.188 1 55.53 339 SER B C 1
ATOM 6116 O O . SER B 1 339 ? -22.234 14.586 -22.266 1 55.53 339 SER B O 1
ATOM 6118 N N . GLY B 1 340 ? -20.469 15.602 -22.594 1 50.66 340 GLY B N 1
ATOM 6119 C CA . GLY B 1 340 ? -20.938 16.297 -23.781 1 50.66 340 GLY B CA 1
ATOM 6120 C C . GLY B 1 340 ? -21.609 15.375 -24.781 1 50.66 340 GLY B C 1
ATOM 6121 O O . GLY B 1 340 ? -22.578 15.758 -25.438 1 50.66 340 GLY B O 1
ATOM 6122 N N . ASN B 1 341 ? -20.891 14.375 -25.312 1 49.66 341 ASN B N 1
ATOM 6123 C CA . ASN B 1 341 ? -21.438 13.648 -26.453 1 49.66 341 ASN B CA 1
ATOM 6124 C C . ASN B 1 341 ? -22.719 12.914 -26.078 1 49.66 341 ASN B C 1
ATOM 6126 O O . ASN B 1 341 ? -23.438 12.43 -26.953 1 49.66 341 ASN B O 1
ATOM 6130 N N . ASN B 1 342 ? -22.812 12.055 -25.062 1 47.78 342 ASN B N 1
ATOM 6131 C CA . ASN B 1 342 ? -24.078 11.352 -24.875 1 47.78 342 ASN B CA 1
ATOM 6132 C C . ASN B 1 342 ? -25.016 12.109 -23.938 1 47.78 342 ASN B C 1
ATOM 6134 O O . ASN B 1 342 ? -24.812 12.094 -22.719 1 47.78 342 ASN B O 1
ATOM 6138 N N . ALA B 1 343 ? -25.656 13.172 -24.312 1 49.75 343 ALA B N 1
ATOM 6139 C CA . ALA B 1 343 ? -26.641 14.109 -23.781 1 49.75 343 ALA B CA 1
ATOM 6140 C C . ALA B 1 343 ? -27.484 13.461 -22.703 1 49.75 343 ALA B C 1
ATOM 6142 O O . ALA B 1 343 ? -27.906 14.133 -21.75 1 49.75 343 ALA B O 1
ATOM 6143 N N . GLY B 1 344 ? -27.984 12.242 -22.688 1 49.22 344 GLY B N 1
ATOM 6144 C CA . GLY B 1 344 ? -29.016 11.602 -21.891 1 49.22 344 GLY B CA 1
ATOM 6145 C C . GLY B 1 344 ? -28.484 10.906 -20.656 1 49.22 344 GLY B C 1
ATOM 6146 O O . GLY B 1 344 ? -29.234 10.547 -19.75 1 49.22 344 GLY B O 1
ATOM 6147 N N . GLN B 1 345 ? -27.25 10.312 -20.703 1 53.25 345 GLN B N 1
ATOM 6148 C CA . GLN B 1 345 ? -26.891 9.43 -19.594 1 53.25 345 GLN B CA 1
ATOM 6149 C C . GLN B 1 345 ? -26.016 10.141 -18.578 1 53.25 345 GLN B C 1
ATOM 6151 O O . GLN B 1 345 ? -24.797 10.281 -18.781 1 53.25 345 GLN B O 1
ATOM 6156 N N . HIS B 1 346 ? -26.578 10.977 -17.797 1 60.38 346 HIS B N 1
ATOM 6157 C CA . HIS B 1 346 ? -25.922 11.609 -16.672 1 60.38 346 HIS B CA 1
ATOM 6158 C C . HIS B 1 346 ? -25.562 10.586 -15.594 1 60.38 346 HIS B C 1
ATOM 6160 O O . HIS B 1 346 ? -26.422 9.797 -15.172 1 60.38 346 HIS B O 1
ATOM 6166 N N . THR B 1 347 ? -24.203 10.312 -15.539 1 71.25 347 THR B N 1
ATOM 6167 C CA . THR B 1 347 ? -23.812 9.43 -14.445 1 71.25 347 THR B CA 1
ATOM 6168 C C . THR B 1 347 ? -23.547 10.234 -13.172 1 71.25 347 THR B C 1
ATOM 6170 O O . THR B 1 347 ? -22.953 11.305 -13.227 1 71.25 347 THR B O 1
ATOM 6173 N N . ILE B 1 348 ? -24.359 9.945 -12.141 1 74.56 348 ILE B N 1
ATOM 6174 C CA . ILE B 1 348 ? -24.234 10.602 -10.844 1 74.56 348 ILE B CA 1
ATOM 6175 C C . ILE B 1 348 ? -23.188 9.891 -10 1 74.56 348 ILE B C 1
ATOM 6177 O O . ILE B 1 348 ? -23.219 8.672 -9.852 1 74.56 348 ILE B O 1
ATOM 6181 N N . HIS B 1 349 ? -22.109 10.68 -9.672 1 82.75 349 HIS B N 1
ATOM 6182 C CA . HIS B 1 349 ? -21.047 10.156 -8.82 1 82.75 349 HIS B CA 1
ATOM 6183 C C . HIS B 1 349 ? -20.828 11.055 -7.602 1 82.75 349 HIS B C 1
ATOM 6185 O O . HIS B 1 349 ? -21.188 12.227 -7.617 1 82.75 349 HIS B O 1
ATOM 6191 N N . ILE B 1 350 ? -20.406 10.539 -6.578 1 85.06 350 ILE B N 1
ATOM 6192 C CA . ILE B 1 350 ? -20 11.359 -5.445 1 85.06 350 ILE B CA 1
ATOM 6193 C C . ILE B 1 350 ? -18.75 12.148 -5.809 1 85.06 350 ILE B C 1
ATOM 6195 O O . ILE B 1 350 ? -17.938 11.695 -6.617 1 85.06 350 ILE B O 1
ATOM 6199 N N . THR B 1 351 ? -18.484 13.281 -5.211 1 81.38 351 THR B N 1
ATOM 6200 C CA . THR B 1 351 ? -17.375 14.164 -5.551 1 81.38 351 THR B CA 1
ATOM 6201 C C . THR B 1 351 ? -16.062 13.594 -5.047 1 81.38 351 THR B C 1
ATOM 6203 O O . THR B 1 351 ? -15.008 13.805 -5.66 1 81.38 351 THR B O 1
ATOM 6206 N N . LYS B 1 352 ? -16.047 12.953 -3.939 1 85.94 352 LYS B N 1
ATOM 6207 C CA . LYS B 1 352 ? -14.883 12.391 -3.271 1 85.94 352 LYS B CA 1
ATOM 6208 C C . LYS B 1 352 ? -13.922 13.492 -2.832 1 85.94 352 LYS B C 1
ATOM 6210 O O . LYS B 1 352 ? -12.719 13.258 -2.691 1 85.94 352 LYS B O 1
ATOM 6215 N N . ARG B 1 353 ? -14.5 14.781 -2.668 1 82.25 353 ARG B N 1
ATOM 6216 C CA . ARG B 1 353 ? -13.719 15.922 -2.191 1 82.25 353 ARG B CA 1
ATOM 6217 C C . ARG B 1 353 ? -13.695 15.961 -0.667 1 82.25 353 ARG B C 1
ATOM 6219 O O . ARG B 1 353 ? -14.242 16.875 -0.057 1 82.25 353 ARG B O 1
ATOM 6226 N N . GLY B 1 354 ? -13.18 15.047 -0.068 1 86.75 354 GLY B N 1
ATOM 6227 C CA . GLY B 1 354 ? -13.008 14.859 1.364 1 86.75 354 GLY B CA 1
ATOM 6228 C C . GLY B 1 354 ? -12.055 13.734 1.712 1 86.75 354 GLY B C 1
ATOM 6229 O O . GLY B 1 354 ? -11.531 13.062 0.821 1 86.75 354 GLY B O 1
ATOM 6230 N N . PRO B 1 355 ? -11.883 13.609 2.949 1 91.69 355 PRO B N 1
ATOM 6231 C CA . PRO B 1 355 ? -10.93 12.578 3.352 1 91.69 355 PRO B CA 1
ATOM 6232 C C . PRO B 1 355 ? -11.383 11.172 2.984 1 91.69 355 PRO B C 1
ATOM 6234 O O . PRO B 1 355 ? -12.453 10.734 3.418 1 91.69 355 PRO B O 1
ATOM 6237 N N . GLY B 1 356 ? -10.547 10.539 2.24 1 93.56 356 GLY B N 1
ATOM 6238 C CA . GLY B 1 356 ? -10.859 9.18 1.818 1 93.56 356 GLY B CA 1
ATOM 6239 C C . GLY B 1 356 ? -10.984 8.211 2.979 1 93.56 356 GLY B C 1
ATOM 6240 O O . GLY B 1 356 ? -11.82 7.301 2.941 1 93.56 356 GLY B O 1
ATOM 6241 N N . ARG B 1 357 ? -10.219 8.398 3.955 1 93.75 357 ARG B N 1
ATOM 6242 C CA . ARG B 1 357 ? -10.266 7.531 5.133 1 93.75 357 ARG B CA 1
ATOM 6243 C C . ARG B 1 357 ? -11.625 7.617 5.816 1 93.75 357 ARG B C 1
ATOM 6245 O O . ARG B 1 357 ? -12.18 6.602 6.242 1 93.75 357 ARG B O 1
ATOM 6252 N N . ALA B 1 358 ? -12.148 8.836 5.945 1 94.31 358 ALA B N 1
ATOM 6253 C CA . ALA B 1 358 ? -13.469 9.008 6.547 1 94.31 358 ALA B CA 1
ATOM 6254 C C . ALA B 1 358 ? -14.539 8.266 5.754 1 94.31 358 ALA B C 1
ATOM 6256 O O . ALA B 1 358 ? -15.398 7.598 6.336 1 94.31 358 ALA B O 1
ATOM 6257 N N . ARG B 1 359 ? -14.484 8.344 4.512 1 94.94 359 ARG B N 1
ATOM 6258 C CA . ARG B 1 359 ? -15.445 7.648 3.666 1 94.94 359 ARG B CA 1
ATOM 6259 C C . ARG B 1 359 ? -15.312 6.137 3.812 1 94.94 359 ARG B C 1
ATOM 6261 O O . ARG B 1 359 ? -16.312 5.418 3.82 1 94.94 359 ARG B O 1
ATOM 6268 N N . ARG B 1 360 ? -14.078 5.703 3.908 1 94.62 360 ARG B N 1
ATOM 6269 C CA . ARG B 1 360 ? -13.852 4.27 4.09 1 94.62 360 ARG B CA 1
ATOM 6270 C C . ARG B 1 360 ? -14.523 3.768 5.363 1 94.62 360 ARG B C 1
ATOM 6272 O O . ARG B 1 360 ? -15.211 2.748 5.348 1 94.62 360 ARG B O 1
ATOM 6279 N N . TYR B 1 361 ? -14.289 4.453 6.449 1 94.88 361 TYR B N 1
ATOM 6280 C CA . TYR B 1 361 ? -14.852 4.02 7.723 1 94.88 361 TYR B CA 1
ATOM 6281 C C . TYR B 1 361 ? -16.375 4.133 7.719 1 94.88 361 TYR B C 1
ATOM 6283 O O . TYR B 1 361 ? -17.062 3.309 8.32 1 94.88 361 TYR B O 1
ATOM 6291 N N . LEU B 1 362 ? -16.875 5.172 7.043 1 95.25 362 LEU B N 1
ATOM 6292 C CA . LEU B 1 362 ? -18.328 5.281 6.941 1 95.25 362 LEU B CA 1
ATOM 6293 C C . LEU B 1 362 ? -18.891 4.164 6.074 1 95.25 362 LEU B C 1
ATOM 6295 O O . LEU B 1 362 ? -19.984 3.66 6.344 1 95.25 362 LEU B O 1
ATOM 6299 N N . PHE B 1 363 ? -18.203 3.797 5.098 1 95.06 363 PHE B N 1
ATOM 6300 C CA . PHE B 1 363 ? -18.594 2.668 4.254 1 95.06 363 PHE B CA 1
ATOM 6301 C C . PHE B 1 363 ? -18.719 1.394 5.082 1 95.06 363 PHE B C 1
ATOM 6303 O O . PHE B 1 363 ? -19.719 0.684 4.992 1 95.06 363 PHE B O 1
ATOM 6310 N N . LEU B 1 364 ? -17.75 1.15 5.855 1 92 364 LEU B N 1
ATOM 6311 C CA . LEU B 1 364 ? -17.781 -0.027 6.715 1 92 364 LEU B CA 1
ATOM 6312 C C . LEU B 1 364 ? -18.938 0.044 7.703 1 92 364 LEU B C 1
ATOM 6314 O O . LEU B 1 364 ? -19.594 -0.963 7.965 1 92 364 LEU B O 1
ATOM 6318 N N . ALA B 1 365 ? -19.109 1.202 8.195 1 93.62 365 ALA B N 1
ATOM 6319 C CA . ALA B 1 365 ? -20.234 1.397 9.109 1 93.62 365 ALA B CA 1
ATOM 6320 C C . ALA B 1 365 ? -21.562 1.121 8.414 1 93.62 365 ALA B C 1
ATOM 6322 O O . ALA B 1 365 ? -22.469 0.513 9 1 93.62 365 ALA B O 1
ATOM 6323 N N . ALA B 1 366 ? -21.688 1.593 7.242 1 93.75 366 ALA B N 1
ATOM 6324 C CA . ALA B 1 366 ? -22.906 1.375 6.461 1 93.75 366 ALA B CA 1
ATOM 6325 C C . ALA B 1 366 ? -23.156 -0.114 6.242 1 93.75 366 ALA B C 1
ATOM 6327 O O . ALA B 1 366 ? -24.281 -0.586 6.379 1 93.75 366 ALA B O 1
ATOM 6328 N N . LEU B 1 367 ? -22.094 -0.817 5.941 1 91.94 367 LEU B N 1
ATOM 6329 C CA . LEU B 1 367 ? -22.219 -2.254 5.723 1 91.94 367 LEU B CA 1
ATOM 6330 C C . LEU B 1 367 ? -22.656 -2.963 7 1 91.94 367 LEU B C 1
ATOM 6332 O O . LEU B 1 367 ? -23.5 -3.854 6.965 1 91.94 367 LEU B O 1
ATOM 6336 N N . ARG B 1 368 ? -22.094 -2.594 8.055 1 91 368 ARG B N 1
ATOM 6337 C CA . ARG B 1 368 ? -22.469 -3.176 9.336 1 91 368 ARG B CA 1
ATOM 6338 C C . ARG B 1 368 ? -23.922 -2.834 9.688 1 91 368 ARG B C 1
ATOM 6340 O O . ARG B 1 368 ? -24.641 -3.666 10.25 1 91 368 ARG B O 1
ATOM 6347 N N . PHE B 1 369 ? -24.266 -1.62 9.383 1 90.88 369 PHE B N 1
ATOM 6348 C CA . PHE B 1 369 ? -25.609 -1.149 9.648 1 90.88 369 PHE B CA 1
ATOM 6349 C C . PHE B 1 369 ? -26.641 -1.967 8.875 1 90.88 369 PHE B C 1
ATOM 6351 O O . PHE B 1 369 ? -27.688 -2.336 9.414 1 90.88 369 PHE B O 1
ATOM 6358 N N . VAL B 1 370 ? -26.359 -2.303 7.68 1 90.19 370 VAL B N 1
ATOM 6359 C CA . VAL B 1 370 ? -27.234 -3.117 6.84 1 90.19 370 VAL B CA 1
ATOM 6360 C C . VAL B 1 370 ? -27.406 -4.504 7.461 1 90.19 370 VAL B C 1
ATOM 6362 O O . VAL B 1 370 ? -28.5 -5.074 7.438 1 90.19 370 VAL B O 1
ATOM 6365 N N . GLN B 1 371 ? -26.359 -4.953 8.023 1 90.44 371 GLN B N 1
ATOM 6366 C CA . GLN B 1 371 ? -26.375 -6.293 8.594 1 90.44 371 GLN B CA 1
ATOM 6367 C C . GLN B 1 371 ? -27.125 -6.316 9.93 1 90.44 371 GLN B C 1
ATOM 6369 O O . GLN B 1 371 ? -27.812 -7.285 10.234 1 90.44 371 GLN B O 1
ATOM 6374 N N . SER B 1 372 ? -27.047 -5.297 10.68 1 89.94 372 SER B N 1
ATOM 6375 C CA . SER B 1 372 ? -27.547 -5.324 12.055 1 89.94 372 SER B CA 1
ATOM 6376 C C . SER B 1 372 ? -28.953 -4.758 12.148 1 89.94 372 SER B C 1
ATOM 6378 O O . SER B 1 372 ? -29.719 -5.117 13.047 1 89.94 372 SER B O 1
ATOM 6380 N N . ASP B 1 373 ? -29.328 -3.82 11.273 1 89.69 373 ASP B N 1
ATOM 6381 C CA . ASP B 1 373 ? -30.625 -3.143 11.352 1 89.69 373 ASP B CA 1
ATOM 6382 C C . ASP B 1 373 ? -31.594 -3.693 10.312 1 89.69 373 ASP B C 1
ATOM 6384 O O . ASP B 1 373 ? -31.344 -3.607 9.109 1 89.69 373 ASP B O 1
ATOM 6388 N N . PRO B 1 374 ? -32.688 -4.184 10.789 1 88.56 374 PRO B N 1
ATOM 6389 C CA . PRO B 1 374 ? -33.625 -4.801 9.867 1 88.56 374 PRO B CA 1
ATOM 6390 C C . PRO B 1 374 ? -34.219 -3.805 8.859 1 88.56 374 PRO B C 1
ATOM 6392 O O . PRO B 1 374 ? -34.469 -4.164 7.703 1 88.56 374 PRO B O 1
ATOM 6395 N N . VAL B 1 375 ? -34.469 -2.625 9.305 1 85.25 375 VAL B N 1
ATOM 6396 C CA . VAL B 1 375 ? -35.031 -1.617 8.406 1 85.25 375 VAL B CA 1
ATOM 6397 C C . VAL B 1 375 ? -34.031 -1.288 7.305 1 85.25 375 VAL B C 1
ATOM 6399 O O . VAL B 1 375 ? -34.375 -1.226 6.125 1 85.25 375 VAL B O 1
ATOM 6402 N N . ALA B 1 376 ? -32.781 -1.12 7.699 1 88.88 376 ALA B N 1
ATOM 6403 C CA . ALA B 1 376 ? -31.734 -0.831 6.734 1 88.88 376 ALA B CA 1
ATOM 6404 C C . ALA B 1 376 ? -31.547 -1.995 5.766 1 88.88 376 ALA B C 1
ATOM 6406 O O . ALA B 1 376 ? -31.328 -1.787 4.57 1 88.88 376 ALA B O 1
ATOM 6407 N N . ARG B 1 377 ? -31.594 -3.125 6.328 1 89.56 377 ARG B N 1
ATOM 6408 C CA . ARG B 1 377 ? -31.438 -4.332 5.52 1 89.56 377 ARG B CA 1
ATOM 6409 C C . ARG B 1 377 ? -32.531 -4.418 4.449 1 89.56 377 ARG B C 1
ATOM 6411 O O . ARG B 1 377 ? -32.25 -4.73 3.293 1 89.56 377 ARG B O 1
ATOM 6418 N N . GLU B 1 378 ? -33.719 -4.195 4.84 1 85.81 378 GLU B N 1
ATOM 6419 C CA . GLU B 1 378 ? -34.844 -4.23 3.906 1 85.81 378 GLU B CA 1
ATOM 6420 C C . GLU B 1 378 ? -34.719 -3.143 2.846 1 85.81 378 GLU B C 1
ATOM 6422 O O . GLU B 1 378 ? -34.969 -3.385 1.663 1 85.81 378 GLU B O 1
ATOM 6427 N N . TRP B 1 379 ? -34.375 -2.039 3.305 1 86.06 379 TRP B N 1
ATOM 6428 C CA . TRP B 1 379 ? -34.156 -0.926 2.387 1 86.06 379 TRP B CA 1
ATOM 6429 C C . TRP B 1 379 ? -33.062 -1.262 1.37 1 86.06 379 TRP B C 1
ATOM 6431 O O . TRP B 1 379 ? -33.25 -1.005 0.175 1 86.06 379 TRP B O 1
ATOM 6441 N N . TYR B 1 380 ? -32.031 -1.8 1.9 1 86.75 380 TYR B N 1
ATOM 6442 C CA . TYR B 1 380 ? -30.891 -2.162 1.054 1 86.75 380 TYR B CA 1
ATOM 6443 C C . TYR B 1 380 ? -31.281 -3.236 0.047 1 86.75 380 TYR B C 1
ATOM 6445 O O . TYR B 1 380 ? -30.906 -3.156 -1.129 1 86.75 380 TYR B O 1
ATOM 6453 N N . ARG B 1 381 ? -31.969 -4.148 0.502 1 83.56 381 ARG B N 1
ATOM 6454 C CA . ARG B 1 381 ? -32.406 -5.238 -0.359 1 83.56 381 ARG B CA 1
ATOM 6455 C C . ARG B 1 381 ? -33.312 -4.719 -1.481 1 83.56 381 ARG B C 1
ATOM 6457 O O . ARG B 1 381 ? -33.219 -5.18 -2.619 1 83.56 381 ARG B O 1
ATOM 6464 N N . ALA B 1 382 ? -34.125 -3.809 -1.131 1 79.81 382 ALA B N 1
ATOM 6465 C CA . ALA B 1 382 ? -35.062 -3.232 -2.098 1 79.81 382 ALA B CA 1
ATOM 6466 C C . ALA B 1 382 ? -34.312 -2.447 -3.176 1 79.81 382 ALA B C 1
ATOM 6468 O O . ALA B 1 382 ? -34.812 -2.303 -4.297 1 79.81 382 ALA B O 1
ATOM 6469 N N . ARG B 1 383 ? -33.25 -2.08 -2.793 1 77.31 383 ARG B N 1
ATOM 6470 C CA . ARG B 1 383 ? -32.531 -1.195 -3.695 1 77.31 383 ARG B CA 1
ATOM 6471 C C . ARG B 1 383 ? -31.375 -1.932 -4.379 1 77.31 383 ARG B C 1
ATOM 6473 O O . ARG B 1 383 ? -30.906 -1.522 -5.449 1 77.31 383 ARG B O 1
ATOM 6480 N N . LYS B 1 384 ? -31.031 -2.955 -3.566 1 67.44 384 LYS B N 1
ATOM 6481 C CA . LYS B 1 384 ? -29.844 -3.627 -4.109 1 67.44 384 LYS B CA 1
ATOM 6482 C C . LYS B 1 384 ? -30.203 -4.441 -5.352 1 67.44 384 LYS B C 1
ATOM 6484 O O . LYS B 1 384 ? -31.219 -5.148 -5.363 1 67.44 384 LYS B O 1
ATOM 6489 N N . GLY B 1 385 ? -29.859 -3.951 -6.5 1 61.28 385 GLY B N 1
ATOM 6490 C CA . GLY B 1 385 ? -29.906 -4.719 -7.734 1 61.28 385 GLY B CA 1
ATOM 6491 C C . GLY B 1 385 ? -28.891 -5.844 -7.777 1 61.28 385 GLY B C 1
ATOM 6492 O O . GLY B 1 385 ? -28.328 -6.223 -6.746 1 61.28 385 GLY B O 1
ATOM 6493 N N . TYR B 1 386 ? -28.953 -6.645 -8.781 1 54.66 386 TYR B N 1
ATOM 6494 C CA . TYR B 1 386 ? -28.078 -7.793 -8.906 1 54.66 386 TYR B CA 1
ATOM 6495 C C . TYR B 1 386 ? -26.672 -7.359 -9.32 1 54.66 386 TYR B C 1
ATOM 6497 O O . TYR B 1 386 ? -25.688 -8.055 -9.047 1 54.66 386 TYR B O 1
ATOM 6505 N N . ARG B 1 387 ? -26.656 -6.121 -9.695 1 63.38 387 ARG B N 1
ATOM 6506 C CA . ARG B 1 387 ? -25.375 -5.684 -10.234 1 63.38 387 ARG B CA 1
ATOM 6507 C C . ARG B 1 387 ? -24.531 -5.023 -9.148 1 63.38 387 ARG B C 1
ATOM 6509 O O . ARG B 1 387 ? -25.047 -4.297 -8.297 1 63.38 387 ARG B O 1
ATOM 6516 N N . ALA B 1 388 ? -23.219 -5.324 -9.211 1 61.19 388 ALA B N 1
ATOM 6517 C CA . ALA B 1 388 ? -22.25 -4.797 -8.25 1 61.19 388 ALA B CA 1
ATOM 6518 C C . ALA B 1 388 ? -22.312 -3.273 -8.188 1 61.19 388 ALA B C 1
ATOM 6520 O O . ALA B 1 388 ? -22.203 -2.688 -7.109 1 61.19 388 ALA B O 1
ATOM 6521 N N . ASP B 1 389 ? -22.484 -2.701 -9.258 1 67.88 389 ASP B N 1
ATOM 6522 C CA . ASP B 1 389 ? -22.516 -1.243 -9.297 1 67.88 389 ASP B CA 1
ATOM 6523 C C . ASP B 1 389 ? -23.734 -0.697 -8.57 1 67.88 389 ASP B C 1
ATOM 6525 O O . ASP B 1 389 ? -23.656 0.34 -7.906 1 67.88 389 ASP B O 1
ATOM 6529 N N . ILE B 1 390 ? -24.734 -1.473 -8.633 1 69 390 ILE B N 1
ATOM 6530 C CA . ILE B 1 390 ? -25.969 -1.045 -7.977 1 69 390 ILE B CA 1
ATOM 6531 C C . ILE B 1 390 ? -25.844 -1.23 -6.469 1 69 390 ILE B C 1
ATOM 6533 O O . ILE B 1 390 ? -26.297 -0.386 -5.691 1 69 390 ILE B O 1
ATOM 6537 N N . LYS B 1 391 ? -25.125 -2.268 -6.133 1 76.12 391 LYS B N 1
ATOM 6538 C CA . LYS B 1 391 ? -24.906 -2.518 -4.711 1 76.12 391 LYS B CA 1
ATOM 6539 C C . LYS B 1 391 ? -24.078 -1.396 -4.078 1 76.12 391 LYS B C 1
ATOM 6541 O O . LYS B 1 391 ? -24.422 -0.911 -2.996 1 76.12 391 LYS B O 1
ATOM 6546 N N . LEU B 1 392 ? -23.141 -0.974 -4.871 1 83.12 392 LEU B N 1
ATOM 6547 C CA . LEU B 1 392 ? -22.297 0.093 -4.359 1 83.12 392 LEU B CA 1
ATOM 6548 C C . LEU B 1 392 ? -23.062 1.406 -4.262 1 83.12 392 LEU B C 1
ATOM 6550 O O . LEU B 1 392 ? -22.875 2.166 -3.309 1 83.12 392 LEU B O 1
ATOM 6554 N N . LYS B 1 393 ? -23.922 1.613 -5.234 1 85.81 393 LYS B N 1
ATOM 6555 C CA . LYS B 1 393 ? -24.719 2.834 -5.215 1 85.81 393 LYS B CA 1
ATOM 6556 C C . LYS B 1 393 ? -25.656 2.861 -4.008 1 85.81 393 LYS B C 1
ATOM 6558 O O . LYS B 1 393 ? -25.859 3.914 -3.4 1 85.81 393 LYS B O 1
ATOM 6563 N N . ALA B 1 394 ? -26.156 1.71 -3.695 1 87.81 394 ALA B N 1
ATOM 6564 C CA . ALA B 1 394 ? -27.031 1.608 -2.537 1 87.81 394 ALA B CA 1
ATOM 6565 C C . ALA B 1 394 ? -26.281 1.877 -1.241 1 87.81 394 ALA B C 1
ATOM 6567 O O . ALA B 1 394 ? -26.781 2.568 -0.352 1 87.81 394 ALA B O 1
ATOM 6568 N N . VAL B 1 395 ? -25.125 1.409 -1.188 1 91.62 395 VAL B N 1
ATOM 6569 C CA . VAL B 1 395 ? -24.312 1.62 0.013 1 91.62 395 VAL B CA 1
ATOM 6570 C C . VAL B 1 395 ? -23.953 3.098 0.136 1 91.62 395 VAL B C 1
ATOM 6572 O O . VAL B 1 395 ? -23.984 3.662 1.231 1 91.62 395 VAL B O 1
ATOM 6575 N N . VAL B 1 396 ? -23.641 3.688 -0.975 1 92.06 396 VAL B N 1
ATOM 6576 C CA . VAL B 1 396 ? -23.266 5.098 -0.977 1 92.06 396 VAL B CA 1
ATOM 6577 C C . VAL B 1 396 ? -24.469 5.945 -0.546 1 92.06 396 VAL B C 1
ATOM 6579 O O . VAL B 1 396 ? -24.312 6.906 0.209 1 92.06 396 VAL B O 1
ATOM 6582 N N . ALA B 1 397 ? -25.609 5.566 -1.033 1 91.38 397 ALA B N 1
ATOM 6583 C CA . ALA B 1 397 ? -26.828 6.266 -0.612 1 91.38 397 ALA B CA 1
ATOM 6584 C C . ALA B 1 397 ? -27.031 6.156 0.896 1 91.38 397 ALA B C 1
ATOM 6586 O O . ALA B 1 397 ? -27.406 7.125 1.55 1 91.38 397 ALA B O 1
ATOM 6587 N N . LEU B 1 398 ? -26.781 5.008 1.35 1 92.75 398 LEU B N 1
ATOM 6588 C CA . LEU B 1 398 ? -26.891 4.801 2.789 1 92.75 398 LEU B CA 1
ATOM 6589 C C . LEU B 1 398 ? -25.844 5.625 3.535 1 92.75 398 LEU B C 1
ATOM 6591 O O . LEU B 1 398 ? -26.125 6.191 4.59 1 92.75 398 LEU B O 1
ATOM 6595 N N . MET B 1 399 ? -24.609 5.691 2.99 1 95.5 399 MET B N 1
ATOM 6596 C CA . MET B 1 399 ? -23.562 6.512 3.578 1 95.5 399 MET B CA 1
ATOM 6597 C C . MET B 1 399 ? -24 7.961 3.715 1 95.5 399 MET B C 1
ATOM 6599 O O . MET B 1 399 ? -23.781 8.594 4.746 1 95.5 399 MET B O 1
ATOM 6603 N N . ARG B 1 400 ? -24.625 8.453 2.729 1 94.75 400 ARG B N 1
ATOM 6604 C CA . ARG B 1 400 ? -25.094 9.836 2.736 1 94.75 400 ARG B CA 1
ATOM 6605 C C . ARG B 1 400 ? -26.141 10.055 3.824 1 94.75 400 ARG B C 1
ATOM 6607 O O . ARG B 1 400 ? -26.109 11.055 4.543 1 94.75 400 ARG B O 1
ATOM 6614 N N . LYS B 1 401 ? -27.016 9.102 3.951 1 93.75 401 LYS B N 1
ATOM 6615 C CA . LYS B 1 401 ? -28.031 9.18 4.984 1 93.75 401 LYS B CA 1
ATOM 6616 C C . LYS B 1 401 ? -27.422 9.148 6.379 1 93.75 401 LYS B C 1
ATOM 6618 O O . LYS B 1 401 ? -27.812 9.914 7.262 1 93.75 401 LYS B O 1
ATOM 6623 N N . LEU B 1 402 ? -26.484 8.305 6.523 1 95.06 402 LEU B N 1
ATOM 6624 C CA . LEU B 1 402 ? -25.828 8.172 7.816 1 95.06 402 LEU B CA 1
ATOM 6625 C C . LEU B 1 402 ? -25.047 9.438 8.156 1 95.06 402 LEU B C 1
ATOM 6627 O O . LEU B 1 402 ? -25.031 9.883 9.305 1 95.06 402 LEU B O 1
ATOM 6631 N N . ALA B 1 403 ? -24.375 10.008 7.164 1 95.44 403 ALA B N 1
ATOM 6632 C CA . ALA B 1 403 ? -23.625 11.234 7.375 1 95.44 403 ALA B CA 1
ATOM 6633 C C . ALA B 1 403 ? -24.531 12.359 7.871 1 95.44 403 ALA B C 1
ATOM 6635 O O . ALA B 1 403 ? -24.188 13.086 8.805 1 95.44 403 ALA B O 1
ATOM 6636 N N . ARG B 1 404 ? -25.656 12.469 7.348 1 93.62 404 ARG B N 1
ATOM 6637 C CA . ARG B 1 404 ? -26.609 13.492 7.766 1 93.62 404 ARG B CA 1
ATOM 6638 C C . ARG B 1 404 ? -27.141 13.211 9.164 1 93.62 404 ARG B C 1
ATOM 6640 O O . ARG B 1 404 ? -27.281 14.125 9.977 1 93.62 404 ARG B O 1
ATOM 6647 N N . ALA B 1 405 ? -27.391 11.977 9.375 1 93.81 405 ALA B N 1
ATOM 6648 C CA . ALA B 1 405 ? -27.891 11.578 10.688 1 93.81 405 ALA B CA 1
ATOM 6649 C C . ALA B 1 405 ? -26.859 11.883 11.781 1 93.81 405 ALA B C 1
ATOM 6651 O O . ALA B 1 405 ? -27.234 12.195 12.914 1 93.81 405 ALA B O 1
ATOM 6652 N N . MET B 1 406 ? -25.625 11.805 11.445 1 94.5 406 MET B N 1
ATOM 6653 C CA . MET B 1 406 ? -24.531 11.977 12.414 1 94.5 406 MET B CA 1
ATOM 6654 C C . MET B 1 406 ? -24.578 13.375 13.031 1 94.5 406 MET B C 1
ATOM 6656 O O . MET B 1 406 ? -24.328 13.539 14.227 1 94.5 406 MET B O 1
ATOM 6660 N N . VAL B 1 407 ? -24.891 14.367 12.234 1 95.19 407 VAL B N 1
ATOM 6661 C CA . VAL B 1 407 ? -24.953 15.734 12.727 1 95.19 407 VAL B CA 1
ATOM 6662 C C . VAL B 1 407 ? -26.062 15.875 13.766 1 95.19 407 VAL B C 1
ATOM 6664 O O . VAL B 1 407 ? -25.859 16.453 14.828 1 95.19 407 VAL B O 1
ATOM 6667 N N . HIS B 1 408 ? -27.141 15.211 13.5 1 94.38 408 HIS B N 1
ATOM 6668 C CA . HIS B 1 408 ? -28.266 15.258 14.43 1 94.38 408 HIS B CA 1
ATOM 6669 C C . HIS B 1 408 ? -27.953 14.492 15.711 1 94.38 408 HIS B C 1
ATOM 6671 O O . HIS B 1 408 ? -28.281 14.961 16.812 1 94.38 408 HIS B O 1
ATOM 6677 N N . VAL B 1 409 ? -27.359 13.406 15.539 1 94.62 409 VAL B N 1
ATOM 6678 C CA . VAL B 1 409 ? -27 12.578 16.688 1 94.62 409 VAL B CA 1
ATOM 6679 C C . VAL B 1 409 ? -25.969 13.297 17.547 1 94.62 409 VAL B C 1
ATOM 6681 O O . VAL B 1 409 ? -26.062 13.289 18.781 1 94.62 409 VAL B O 1
ATOM 6684 N N . ALA B 1 410 ? -25.047 13.938 16.922 1 94.5 410 ALA B N 1
ATOM 6685 C CA . ALA B 1 410 ? -24 14.664 17.625 1 94.5 410 ALA B CA 1
ATOM 6686 C C . ALA B 1 410 ? -24.578 15.805 18.453 1 94.5 410 ALA B C 1
ATOM 6688 O O . ALA B 1 410 ? -24.031 16.172 19.5 1 94.5 410 ALA B O 1
ATOM 6689 N N . ARG B 1 411 ? -25.688 16.266 17.984 1 93.69 411 ARG B N 1
ATOM 6690 C CA . ARG B 1 411 ? -26.344 17.375 18.656 1 93.69 411 ARG B CA 1
ATOM 6691 C C . ARG B 1 411 ? -27.297 16.859 19.734 1 93.69 411 ARG B C 1
ATOM 6693 O O . ARG B 1 411 ? -27.984 17.656 20.391 1 93.69 411 ARG B O 1
ATOM 6700 N N . GLY B 1 412 ? -27.422 15.539 19.875 1 89.19 412 GLY B N 1
ATOM 6701 C CA . GLY B 1 412 ? -28.141 15 21 1 89.19 412 GLY B CA 1
ATOM 6702 C C . GLY B 1 412 ? -29.359 14.188 20.594 1 89.19 412 GLY B C 1
ATOM 6703 O O . GLY B 1 412 ? -30 13.555 21.453 1 89.19 412 GLY B O 1
ATOM 6704 N N . ALA B 1 413 ? -29.703 14.188 19.359 1 90.12 413 ALA B N 1
ATOM 6705 C CA . ALA B 1 413 ? -30.859 13.406 18.906 1 90.12 413 ALA B CA 1
ATOM 6706 C C . ALA B 1 413 ? -30.547 11.914 18.938 1 90.12 413 ALA B C 1
ATOM 6708 O O . ALA B 1 413 ? -29.438 11.5 18.609 1 90.12 413 ALA B O 1
ATOM 6709 N N . PRO B 1 414 ? -31.469 11.172 19.391 1 88.56 414 PRO B N 1
ATOM 6710 C CA . PRO B 1 414 ? -31.25 9.727 19.328 1 88.56 414 PRO B CA 1
ATOM 6711 C C . PRO B 1 414 ? -31.188 9.195 17.906 1 88.56 414 PRO B C 1
ATOM 6713 O O . PRO B 1 414 ? -31.891 9.703 17.031 1 88.56 414 PRO B O 1
ATOM 6716 N N . PHE B 1 415 ? -30.359 8.281 17.766 1 88.44 415 PHE B N 1
ATOM 6717 C CA . PHE B 1 415 ? -30.281 7.656 16.453 1 88.44 415 PHE B CA 1
ATOM 6718 C C . PHE B 1 415 ? -31.516 6.816 16.172 1 88.44 415 PHE B C 1
ATOM 6720 O O . PHE B 1 415 ? -31.891 5.961 16.984 1 88.44 415 PHE B O 1
ATOM 6727 N N . ASP B 1 416 ? -32.188 7.145 15.086 1 83.94 416 ASP B N 1
ATOM 6728 C CA . ASP B 1 416 ? -33.406 6.449 14.695 1 83.94 416 ASP B CA 1
ATOM 6729 C C . ASP B 1 416 ? -33.375 6.062 13.219 1 83.94 416 ASP B C 1
ATOM 6731 O O . ASP B 1 416 ? -33.5 6.918 12.336 1 83.94 416 ASP B O 1
ATOM 6735 N N . ALA B 1 417 ? -33.219 4.785 13.016 1 81.44 417 ALA B N 1
ATOM 6736 C CA . ALA B 1 417 ? -33.094 4.266 11.656 1 81.44 417 ALA B CA 1
ATOM 6737 C C . ALA B 1 417 ? -34.344 4.539 10.836 1 81.44 417 ALA B C 1
ATOM 6739 O O . ALA B 1 417 ? -34.281 4.691 9.617 1 81.44 417 ALA B O 1
ATOM 6740 N N . THR B 1 418 ? -35.438 4.617 11.461 1 78.94 418 THR B N 1
ATOM 6741 C CA . THR B 1 418 ? -36.719 4.809 10.766 1 78.94 418 THR B CA 1
ATOM 6742 C C . THR B 1 418 ? -36.781 6.195 10.125 1 78.94 418 THR B C 1
ATOM 6744 O O . THR B 1 418 ? -37.531 6.418 9.18 1 78.94 418 THR B O 1
ATOM 6747 N N . LYS B 1 419 ? -35.969 7.051 10.664 1 81.31 419 LYS B N 1
ATOM 6748 C CA . LYS B 1 419 ? -35.969 8.406 10.125 1 81.31 419 LYS B CA 1
ATOM 6749 C C . LYS B 1 419 ? -35.094 8.492 8.859 1 81.31 419 LYS B C 1
ATOM 6751 O O . LYS B 1 419 ? -35.188 9.453 8.102 1 81.31 419 LYS B O 1
ATOM 6756 N N . LEU B 1 420 ? -34.281 7.508 8.711 1 81.81 420 LEU B N 1
ATOM 6757 C CA . LEU B 1 420 ? -33.375 7.504 7.559 1 81.81 420 LEU B CA 1
ATOM 6758 C C . LEU B 1 420 ? -34.125 7.051 6.305 1 81.81 420 LEU B C 1
ATOM 6760 O O . LEU B 1 420 ? -33.719 7.371 5.188 1 81.81 420 LEU B O 1
ATOM 6764 N N . PHE B 1 421 ? -35.219 6.227 6.602 1 80.88 421 PHE B N 1
ATOM 6765 C CA . PHE B 1 421 ? -35.844 5.582 5.461 1 80.88 421 PHE B CA 1
ATOM 6766 C C . PHE B 1 421 ? -37.344 5.938 5.406 1 80.88 421 PHE B C 1
ATOM 6768 O O . PHE B 1 421 ? -37.969 6.117 6.445 1 80.88 421 PHE B O 1
ATOM 6775 N N . ASP B 1 422 ? -37.781 6.477 4.309 1 66.94 422 ASP B N 1
ATOM 6776 C CA . ASP B 1 422 ? -39.219 6.66 4.148 1 66.94 422 ASP B CA 1
ATOM 6777 C C . ASP B 1 422 ? -39.938 5.32 4.164 1 66.94 422 ASP B C 1
ATOM 6779 O O . ASP B 1 422 ? -39.938 4.59 3.17 1 66.94 422 ASP B O 1
ATOM 6783 N N . THR B 1 423 ? -40.219 4.758 5.309 1 57.78 423 THR B N 1
ATOM 6784 C CA . THR B 1 423 ? -40.875 3.465 5.457 1 57.78 423 THR B CA 1
ATOM 6785 C C . THR B 1 423 ? -42.25 3.459 4.738 1 57.78 423 THR B C 1
ATOM 6787 O O . THR B 1 423 ? -42.812 2.396 4.52 1 57.78 423 THR B O 1
ATOM 6790 N N . ARG B 1 424 ? -42.781 4.461 4.508 1 52.97 424 ARG B N 1
ATOM 6791 C CA . ARG B 1 424 ? -44.062 4.441 3.805 1 52.97 424 ARG B CA 1
ATOM 6792 C C . ARG B 1 424 ? -43.906 3.906 2.387 1 52.97 424 ARG B C 1
ATOM 6794 O O . ARG B 1 424 ? -44.781 3.188 1.886 1 52.97 424 ARG B O 1
ATOM 6801 N N . SER B 1 425 ? -42.875 4.312 1.771 1 50.97 425 SER B N 1
ATOM 6802 C CA . SER B 1 425 ? -42.688 3.936 0.377 1 50.97 425 SER B CA 1
ATOM 6803 C C . SER B 1 425 ? -42.156 2.514 0.262 1 50.97 425 SER B C 1
ATOM 6805 O O . SER B 1 425 ? -42.125 1.933 -0.826 1 50.97 425 SER B O 1
ATOM 6807 N N . MET B 1 426 ? -41.531 1.973 1.258 1 55.59 426 MET B N 1
ATOM 6808 C CA . MET B 1 426 ? -40.969 0.637 1.199 1 55.59 426 MET B CA 1
ATOM 6809 C C . MET B 1 426 ? -42.031 -0.435 1.236 1 55.59 426 MET B C 1
ATOM 6811 O O . MET B 1 426 ? -41.844 -1.528 0.697 1 55.59 426 MET B O 1
ATOM 6815 N N . THR B 1 427 ? -43.094 -0.241 1.939 1 47.56 427 THR B N 1
ATOM 6816 C CA . THR B 1 427 ? -44.188 -1.209 1.944 1 47.56 427 THR B CA 1
ATOM 6817 C C . THR B 1 427 ? -44.812 -1.31 0.562 1 47.56 427 THR B C 1
ATOM 6819 O O . THR B 1 427 ? -45.438 -2.318 0.235 1 47.56 427 THR B O 1
ATOM 6822 N N . ALA B 1 428 ? -44.75 -0.291 -0.231 1 40.09 428 ALA B N 1
ATOM 6823 C CA . ALA B 1 428 ? -45.469 -0.363 -1.495 1 40.09 428 ALA B CA 1
ATOM 6824 C C . ALA B 1 428 ? -44.781 -1.323 -2.467 1 40.09 428 ALA B C 1
ATOM 6826 O O . ALA B 1 428 ? -45.438 -1.866 -3.365 1 40.09 428 ALA B O 1
ATOM 6827 N N . VAL B 1 429 ? -43.5 -1.493 -2.422 1 41.12 429 VAL B N 1
ATOM 6828 C CA . VAL B 1 429 ? -42.875 -2.346 -3.43 1 41.12 429 VAL B CA 1
ATOM 6829 C C . VAL B 1 429 ? -43.188 -3.809 -3.143 1 41.12 429 VAL B C 1
ATOM 6831 O O . VAL B 1 429 ? -43.219 -4.637 -4.055 1 41.12 429 VAL B O 1
ATOM 6834 N N . THR B 1 430 ? -43.438 -4.254 -1.971 1 37.34 430 THR B N 1
ATOM 6835 C CA . THR B 1 430 ? -43.844 -5.641 -1.772 1 37.34 430 THR B CA 1
ATOM 6836 C C . THR B 1 430 ? -45.312 -5.84 -2.201 1 37.34 430 THR B C 1
ATOM 6838 O O . THR B 1 430 ? -45.781 -6.969 -2.225 1 37.34 430 THR B O 1
ATOM 6841 N N . ALA B 1 431 ? -46.094 -4.766 -2.285 1 34.06 431 ALA B N 1
ATOM 6842 C CA . ALA B 1 431 ? -47.469 -5.012 -2.607 1 34.06 431 ALA B CA 1
ATOM 6843 C C . ALA B 1 431 ? -47.688 -5.121 -4.117 1 34.06 431 ALA B C 1
ATOM 6845 O O . ALA B 1 431 ? -48.75 -4.73 -4.637 1 34.06 431 ALA B O 1
ATOM 6846 N N . SER B 1 432 ? -46.531 -5.336 -4.855 1 31.77 432 SER B N 1
ATOM 6847 C CA . SER B 1 432 ? -47 -5.547 -6.23 1 31.77 432 SER B CA 1
ATOM 6848 C C . SER B 1 432 ? -47.906 -6.758 -6.336 1 31.77 432 SER B C 1
ATOM 6850 O O . SER B 1 432 ? -47.562 -7.844 -5.859 1 31.77 432 SER B O 1
ATOM 6852 N N . PRO B 1 433 ? -49.219 -6.574 -6.566 1 30.56 433 PRO B N 1
ATOM 6853 C CA . PRO B 1 433 ? -50.281 -7.566 -6.688 1 30.56 433 PRO B CA 1
ATOM 6854 C C . PRO B 1 433 ? -49.906 -8.742 -7.586 1 30.56 433 PRO B C 1
ATOM 6856 O O . PRO B 1 433 ? -49.062 -8.594 -8.492 1 30.56 433 PRO B O 1
ATOM 6859 N N . SER B 1 434 ? -49.844 -9.938 -7.02 1 28.48 434 SER B N 1
ATOM 6860 C CA . SER B 1 434 ? -49.938 -11.148 -7.82 1 28.48 434 SER B CA 1
ATOM 6861 C C . SER B 1 434 ? -51.031 -11.008 -8.883 1 28.48 434 SER B C 1
ATOM 6863 O O . SER B 1 434 ? -52.188 -10.766 -8.562 1 28.48 434 SER B O 1
ATOM 6865 N N . ARG B 1 435 ? -50.875 -10.484 -10.055 1 27.36 435 ARG B N 1
ATOM 6866 C CA . ARG B 1 435 ? -51.781 -10.57 -11.188 1 27.36 435 ARG B CA 1
ATOM 6867 C C . ARG B 1 435 ? -52.344 -11.984 -11.336 1 27.36 435 ARG B C 1
ATOM 6869 O O . ARG B 1 435 ? -51.656 -12.867 -11.867 1 27.36 435 ARG B O 1
ATOM 6876 N N . ASP B 1 436 ? -53 -12.664 -10.414 1 24.44 436 ASP B N 1
ATOM 6877 C CA . ASP B 1 436 ? -53.938 -13.758 -10.688 1 24.44 436 ASP B CA 1
ATOM 6878 C C . ASP B 1 436 ? -54.969 -13.367 -11.742 1 24.44 436 ASP B C 1
ATOM 6880 O O . ASP B 1 436 ? -55.969 -12.719 -11.422 1 24.44 436 ASP B O 1
ATOM 6884 N N . ALA B 1 437 ? -54.562 -12.719 -12.844 1 25.86 437 ALA B N 1
ATOM 6885 C CA . ALA B 1 437 ? -55.594 -12.406 -13.828 1 25.86 437 ALA B CA 1
ATOM 6886 C C . ALA B 1 437 ? -56.5 -13.609 -14.078 1 25.86 437 ALA B C 1
ATOM 6888 O O . ALA B 1 437 ? -56.094 -14.758 -13.938 1 25.86 437 ALA B O 1
ATOM 6889 N N . GLY B 1 438 ? -57.812 -13.414 -14.5 1 23.89 438 GLY B N 1
ATOM 6890 C CA . GLY B 1 438 ? -59.156 -13.859 -14.883 1 23.89 438 GLY B CA 1
ATOM 6891 C C . GLY B 1 438 ? -59.156 -14.836 -16.047 1 23.89 438 GLY B C 1
ATOM 6892 O O . GLY B 1 438 ? -58.688 -14.508 -17.141 1 23.89 438 GLY B O 1
ATOM 6893 N N . GLN B 1 439 ? -58.875 -16.188 -15.867 1 23.89 439 GLN B N 1
ATOM 6894 C CA . GLN B 1 439 ? -59.344 -17.25 -16.75 1 23.89 439 GLN B CA 1
ATOM 6895 C C . GLN B 1 439 ? -60.75 -17 -17.234 1 23.89 439 GLN B C 1
ATOM 6897 O O . GLN B 1 439 ? -61.719 -16.984 -16.438 1 23.89 439 GLN B O 1
ATOM 6902 N N . SER B 1 440 ? -60.938 -16 -18.172 1 23.7 440 SER B N 1
ATOM 6903 C CA . SER B 1 440 ? -62.156 -15.875 -18.938 1 23.7 440 SER B CA 1
ATOM 6904 C C . SER B 1 440 ? -62.625 -17.219 -19.469 1 23.7 440 SER B C 1
ATOM 6906 O O . SER B 1 440 ? -61.844 -17.969 -20.047 1 23.7 440 SER B O 1
ATOM 6908 N N . SER B 1 441 ? -63.594 -17.797 -18.891 1 25.27 441 SER B N 1
ATOM 6909 C CA . SER B 1 441 ? -64.5 -18.922 -19.172 1 25.27 441 SER B CA 1
ATOM 6910 C C . SER B 1 441 ? -65.062 -18.812 -20.594 1 25.27 441 SER B C 1
ATOM 6912 O O . SER B 1 441 ? -66 -18.062 -20.828 1 25.27 441 SER B O 1
ATOM 6914 N N . LEU B 1 442 ? -64.25 -18.5 -21.625 1 23.09 442 LEU B N 1
ATOM 6915 C CA . LEU B 1 442 ? -64.938 -18.438 -22.906 1 23.09 442 LEU B CA 1
ATOM 6916 C C . LEU B 1 442 ? -65.688 -19.703 -23.188 1 23.09 442 LEU B C 1
ATOM 6918 O O . LEU B 1 442 ? -65.25 -20.812 -22.906 1 23.09 442 LEU B O 1
ATOM 6922 N N . ALA B 1 443 ? -67.062 -19.562 -23.406 1 23.58 443 ALA B N 1
ATOM 6923 C CA . ALA B 1 443 ? -68.25 -20.25 -23.844 1 23.58 443 ALA B CA 1
ATOM 6924 C C . ALA B 1 443 ? -68 -20.984 -25.172 1 23.58 443 ALA B C 1
ATOM 6926 O O . ALA B 1 443 ? -67.625 -20.375 -26.172 1 23.58 443 ALA B O 1
ATOM 6927 N N . GLY B 1 444 ? -67.25 -22.125 -25.156 1 19.34 444 GLY B N 1
ATOM 6928 C CA . GLY B 1 444 ? -67.438 -23.125 -26.188 1 19.34 444 GLY B CA 1
ATOM 6929 C C . GLY B 1 444 ? -68.875 -23.344 -26.562 1 19.34 444 GLY B C 1
ATOM 6930 O O . GLY B 1 444 ? -69.688 -23.859 -25.766 1 19.34 444 GLY B O 1
ATOM 6931 N N . SER B 1 445 ? -69.625 -22.281 -27.141 1 19.36 445 SER B N 1
ATOM 6932 C CA . SER B 1 445 ? -70.5 -22.688 -28.234 1 19.36 445 SER B CA 1
ATOM 6933 C C . SER B 1 445 ? -69.688 -23.156 -29.438 1 19.36 445 SER B C 1
ATOM 6935 O O . SER B 1 445 ? -68.625 -22.609 -29.734 1 19.36 445 SER B O 1
#

Solvent-accessible surface area (backbone atoms only — not comparable to full-atom values): 47398 Å² total; per-residue (Å²): 132,80,77,74,69,71,78,65,79,77,77,74,68,72,41,52,59,91,75,63,54,57,68,62,50,39,65,74,37,47,61,33,31,29,37,3,36,37,66,39,79,38,68,30,35,34,18,40,12,22,62,81,17,54,60,76,43,31,35,33,42,40,47,60,85,37,43,64,59,52,52,49,49,55,50,50,29,41,73,74,57,28,44,64,36,33,33,31,45,87,54,86,43,50,43,45,14,57,51,44,52,34,51,75,67,71,40,54,48,28,34,30,60,65,65,59,53,58,66,42,32,31,71,72,76,68,44,68,75,79,51,67,59,56,47,9,42,48,42,23,35,35,43,49,71,60,55,49,42,77,58,78,78,78,50,70,65,25,49,35,26,35,26,48,45,53,48,32,48,65,31,49,51,55,38,53,53,50,46,54,51,49,51,38,51,34,36,22,35,33,41,61,53,64,78,74,44,64,82,82,37,67,39,52,30,53,42,24,47,76,38,58,43,30,69,50,34,54,74,35,45,68,58,48,54,52,47,47,52,61,62,31,71,70,74,56,51,70,67,55,52,48,51,58,58,53,46,26,69,75,51,65,23,36,84,75,52,71,44,45,42,52,33,43,19,50,50,25,49,49,43,54,51,31,50,52,51,38,52,52,43,51,52,48,48,45,56,57,49,69,75,36,70,79,46,45,54,39,27,73,70,60,32,50,68,44,40,33,42,36,25,31,78,68,40,63,53,52,76,43,94,40,39,66,54,46,28,40,55,46,10,56,39,75,39,77,46,68,50,79,86,56,79,79,64,64,48,78,40,58,62,60,63,32,55,64,66,39,45,52,43,41,48,51,46,40,54,50,42,34,72,72,34,68,68,48,31,52,53,44,56,74,52,36,51,94,44,68,69,38,38,50,50,44,49,49,54,47,33,48,46,50,43,32,48,44,26,45,18,36,69,66,44,76,84,54,73,70,74,72,42,73,63,76,66,59,61,56,68,74,62,62,78,76,82,75,82,79,79,77,80,82,74,83,123,132,80,76,75,68,71,78,66,80,78,76,76,66,72,42,51,58,89,74,61,54,57,68,63,48,39,67,71,36,47,60,32,31,29,38,4,36,36,66,40,81,38,66,30,36,34,16,39,11,23,63,81,18,53,63,76,45,31,34,32,41,40,45,60,85,36,43,62,59,52,53,49,48,54,50,50,30,42,74,74,57,27,44,65,37,35,33,31,46,87,55,86,45,51,44,44,15,57,50,43,50,36,50,76,67,68,40,52,49,27,34,30,59,65,65,58,53,58,67,43,32,30,73,73,74,68,44,69,75,80,49,66,57,55,47,9,40,48,42,23,35,36,45,48,72,59,54,49,40,78,59,76,77,78,49,72,66,25,49,35,27,36,27,48,46,53,49,34,46,65,30,49,52,55,36,54,55,49,46,53,51,49,50,39,51,36,34,22,35,32,40,61,54,66,79,73,44,65,82,83,37,67,40,53,30,54,43,24,47,76,37,58,43,29,68,49,36,53,75,36,44,69,59,46,53,52,47,46,53,62,62,33,73,70,74,58,50,70,67,55,51,48,50,59,56,53,46,26,68,74,51,64,23,36,85,75,53,70,43,43,41,53,32,44,20,49,50,26,48,50,42,55,53,32,50,51,52,37,51,52,43,50,51,49,49,45,56,55,49,68,76,36,72,79,46,45,54,38,29,72,71,61,32,50,68,42,40,34,42,36,24,32,77,66,38,62,53,53,75,43,92,40,38,64,53,48,26,38,54,44,10,56,41,75,37,78,46,69,51,80,83,55,81,81,63,64,50,78,40,59,62,60,63,32,54,65,66,39,46,51,42,42,48,53,46,40,55,51,42,35,72,71,33,68,69,47,30,51,52,43,55,74,54,36,51,93,44,69,68,36,39,50,50,43,48,50,53,47,34,48,48,50,44,32,47,42,26,44,18,36,66,65,44,76,83,54,71,68,77,73,42,72,63,74,66,56,58,55,68,74,58,62,72,78,81,78,74,80,82,74,78,77,76,83,120

Radius of gyration: 33.66 Å; Cα contacts (8 Å, |Δi|>4): 1342; chains: 2; bounding box: 127×94×85 Å

Sequence (890 aa):
MQEVVPVAKRTYRTVEIQHVDASKLATALGACCIVAIDLAKTKMFAGFASAAGRCIEIVRFEHPKQTRLFLELLCRLRELGVALEVAMEPTGVYGDALRYQLTLRDIPVFRVDAKKVHDAAALLDGVPSLHDAKACTLLAHLHAQGISKRWKERSAVQRAMRSLIDERDLYARPFETAYGRLEALVARHWPELSQHLDMDAAWHLHLLCEMPGPAEVRARRGDAVALLRRVSRAALSFERIEQIVGCAVSSLGESMHDQERSFLRSLARHMLALREHIRDVDKRIEAELANHRELHSIRAAFGAVTTAALVADLGNPADYESSASFEKAMGLNLRVQSSGNNAGQHTIHITKRGPGRARRYLFLAALRFVQSDPVAREWYRARKGYRADIKLKAVVALMRKLARAMVHVARGAPFDATKLFDTRSMTAVTASPSRDAGQSSLAGSMQEVVPVAKRTYRTVEIQHVDASKLATALGACCIVAIDLAKTKMFAGFASAAGRCIEIVRFEHPKQTRLFLELLCRLRELGVALEVAMEPTGVYGDALRYQLTLRDIPVFRVDAKKVHDAAALLDGVPSLHDAKACTLLAHLHAQGISKRWKERSAVQRAMRSLIDERDLYARPFETAYGRLEALVARHWPELSQHLDMDAAWHLHLLCEMPGPAEVRARRGDAVALLRRVSRAALSFERIEQIVGCAVSSLGESMHDQERSFLRSLARHMLALREHIRDVDKRIEAELANHRELHSIRAAFGAVTTAALVADLGNPADYESSASFEKAMGLNLRVQSSGNNAGQHTIHITKRGPGRARRYLFLAALRFVQSDPVAREWYRARKGYRADIKLKAVVALMRKLARAMVHVARGAPFDATKLFDTRSMTAVTASPSRDAGQSSLAGS